Protein AF-0000000080875993 (afdb_homodimer)

Radius of gyration: 52.62 Å; Cα contacts (8 Å, |Δi|>4): 2314; chains: 2; bounding box: 72×154×98 Å

Sequence (1236 aa):
MAEENTTSEDGSPLIGDSNRQKNHGRLFWMEMSWRFALGLLFNIFIVLILYTFSQKGNLSHWEKRWFNVLTISFSSLVSLMLGSLLGLLGSMLRWQLLARKLHNPMDVDLILGIANPTGAFKLIYHHTKDWKWSATTVVVVIYLFINIVGRLSVATFGLTYDLNELPGLKYPVKLTDWSTPVWFNVSADGYDLLSQTARRMSDYAAVGMSSVLTEFDSTNPAITLTNSSGQGLDRKVEGDKVIYSYSLKEYQGLDVHPARDKVLHSSSSCVGRTMLGSNIFEDGKLVGNVDKVDESSPDFLKVLMGLFTFYDEAEIDYIWINKLNYSQLSSPAACATTCKYSQTNYSYPRLTKSPQDLYSEVWQSYKDKHDRNATFFECRTCLTDTNNNPGIGDDILFRQPSENSSLVAGHLLRFGTFERVFGGYDSKGTQLAIRLYSSMNKNSHFLNNMRNELHTGATGDAPHVEVPVEAELYAAHLAARLPLLAIIGADSQLPKVTREKGASEQPFISVALEVKWTRTIAVLVSILIGQLLAVAVVKFMCRNVFLRDHDSFLSLARILKTSMEKVEGLSAGNGKDLATFLDGEGVRMRYGTRAREDYLEVDLWDDVQNWFPDSLYAMAEENTTSEDGSPLIGDSNRQKNHGRLFWMEMSWRFALGLLFNIFIVLILYTFSQKGNLSHWEKRWFNVLTISFSSLVSLMLGSLLGLLGSMLRWQLLARKLHNPMDVDLILGIANPTGAFKLIYHHTKDWKWSATTVVVVIYLFINIVGRLSVATFGLTYDLNELPGLKYPVKLTDWSTPVWFNVSADGYDLLSQTARRMSDYAAVGMSSVLTEFDSTNPAITLTNSSGQGLDRKVEGDKVIYSYSLKEYQGLDVHPARDKVLHSSSSCVGRTMLGSNIFEDGKLVGNVDKVDESSPDFLKVLMGLFTFYDEAEIDYIWINKLNYSQLSSPAACATTCKYSQTNYSYPRLTKSPQDLYSEVWQSYKDKHDRNATFFECRTCLTDTNNNPGIGDDILFRQPSENSSLVAGHLLRFGTFERVFGGYDSKGTQLAIRLYSSMNKNSHFLNNMRNELHTGATGDAPHVEVPVEAELYAAHLAARLPLLAIIGADSQLPKVTREKGASEQPFISVALEVKWTRTIAVLVSILIGQLLAVAVVKFMCRNVFLRDHDSFLSLARILKTSMEKVEGLSAGNGKDLATFLDGEGVRMRYGTRAREDYLEVDLWDDVQNWFPDSLYA

Solvent-accessible surface area (backbone atoms only — not comparable to full-atom values): 64799 Å² total; per-residue (Å²): 134,78,78,71,79,72,75,71,84,68,94,65,55,48,62,47,72,56,62,43,68,60,52,42,50,50,52,53,48,52,55,49,49,53,38,51,50,50,31,51,51,37,50,49,48,49,52,47,51,54,50,56,51,36,68,58,38,58,52,51,74,65,54,49,18,49,49,38,24,51,53,36,35,42,44,37,50,32,24,50,31,44,42,51,47,49,25,51,51,30,50,52,48,33,52,45,61,36,30,70,48,80,32,50,45,56,55,50,32,33,44,70,29,34,32,40,67,68,32,34,47,48,42,46,48,55,30,54,76,70,69,53,84,47,75,66,47,52,53,46,50,52,48,50,50,49,47,52,52,56,31,44,50,59,18,57,59,25,60,28,41,42,82,36,62,46,80,53,58,44,40,53,52,24,31,45,45,47,60,41,82,90,38,79,69,62,86,54,80,56,69,69,43,41,45,51,47,26,28,52,43,49,46,22,20,52,36,17,53,68,72,36,84,77,88,76,58,41,89,50,52,83,64,56,43,73,40,82,85,39,81,41,53,29,36,44,62,58,91,66,30,27,36,30,37,37,42,45,63,30,32,37,72,92,44,77,42,53,33,87,84,29,29,45,32,23,32,8,32,36,50,44,27,26,28,54,46,51,38,30,17,45,81,60,36,79,74,48,43,49,86,70,68,57,92,84,49,59,67,71,48,53,51,50,38,40,44,49,69,72,42,69,84,64,58,77,41,33,33,28,34,29,78,37,45,82,94,50,54,71,45,71,23,38,54,43,64,36,34,38,39,38,50,50,67,72,74,68,70,79,70,81,64,65,78,73,69,47,47,57,55,49,43,46,49,39,60,71,62,58,52,52,36,28,40,38,33,46,30,46,32,34,33,19,20,70,86,65,43,77,18,51,55,64,70,54,52,42,76,32,59,57,87,39,31,32,36,42,37,34,48,46,67,46,30,83,15,60,59,41,75,43,75,60,71,43,97,83,58,35,26,39,24,37,22,80,41,70,63,79,53,48,52,90,58,78,64,57,74,72,62,64,71,63,66,70,76,88,88,84,85,82,82,77,41,54,59,56,70,41,54,22,43,42,55,9,43,44,58,16,44,46,41,54,20,22,48,51,19,40,59,70,67,42,57,70,38,57,69,53,82,82,57,65,88,59,60,46,74,31,38,19,42,46,67,45,62,71,54,45,51,49,50,53,51,50,53,52,50,50,51,51,47,54,52,48,52,52,50,59,69,37,68,71,47,80,69,70,58,77,72,25,56,55,36,51,25,52,28,38,41,73,58,43,70,70,52,64,47,42,41,70,40,41,36,66,55,51,21,51,52,42,42,72,72,66,48,41,32,19,38,23,30,34,83,48,100,88,36,32,31,45,38,42,33,67,84,40,38,77,55,63,73,101,52,46,35,22,135,78,80,73,78,73,76,72,85,69,93,65,56,48,62,46,71,58,63,44,69,60,52,41,50,49,52,51,48,52,56,50,49,53,38,49,50,51,30,50,50,37,50,50,48,51,51,48,51,54,50,56,52,36,68,58,38,60,53,51,74,66,54,49,18,48,51,38,24,51,52,38,33,41,44,37,51,31,25,50,32,45,42,51,47,49,22,50,51,31,50,53,49,32,53,44,61,37,31,72,49,80,31,50,44,55,54,50,33,33,46,70,29,34,32,40,67,68,31,34,49,49,40,47,49,56,29,55,75,70,69,54,83,45,74,67,47,52,55,47,50,51,49,50,51,50,46,52,52,57,32,45,52,59,18,58,57,26,61,28,40,43,82,38,60,48,80,51,58,46,42,53,51,23,31,44,46,46,60,40,82,89,39,78,69,64,87,54,78,55,70,67,43,41,44,51,47,26,27,51,42,49,46,21,20,52,35,17,54,68,71,37,85,74,88,75,60,41,89,50,51,81,64,55,43,70,39,82,86,39,80,42,54,30,36,44,61,56,91,66,30,28,35,30,36,39,41,44,63,32,34,36,73,91,44,78,42,51,32,85,82,28,29,42,32,22,32,9,33,35,50,43,27,26,27,54,48,52,38,30,15,45,82,60,35,79,74,48,41,51,85,69,67,57,94,83,47,60,66,70,49,52,52,52,36,40,46,47,70,72,42,68,82,66,58,78,41,32,35,30,33,30,77,37,47,83,93,49,54,71,44,70,24,39,54,43,64,36,33,38,39,37,50,58,69,70,76,67,70,80,70,83,65,66,80,74,72,49,47,58,56,48,44,47,49,40,59,72,63,58,52,53,36,27,41,37,34,46,31,45,31,36,31,20,21,69,85,65,43,77,18,52,53,63,69,54,51,43,75,32,61,59,85,38,30,32,38,43,37,33,47,45,67,46,31,84,15,61,60,42,77,44,74,59,71,42,98,83,57,36,26,39,23,37,22,80,40,71,61,79,52,49,54,88,56,80,64,56,73,66,73,61,74,66,69,72,65,65,84,66,90,76,82,83,38,55,58,57,67,42,55,22,42,43,54,8,44,44,56,15,44,47,40,52,21,23,49,50,19,39,58,71,67,44,57,70,38,54,68,52,83,83,55,63,89,60,61,45,75,33,37,18,43,44,68,44,62,70,56,45,51,49,51,53,51,50,54,52,49,50,51,52,50,52,52,49,52,51,50,61,68,38,67,69,49,80,68,69,59,78,71,24,56,56,36,51,25,51,27,39,42,74,56,42,69,69,54,63,50,44,42,68,38,42,37,66,54,52,22,51,50,41,42,73,72,66,50,39,31,19,36,23,29,34,82,49,100,88,35,32,31,45,36,42,32,67,87,40,37,77,57,64,72,100,50,47,32,23

Foldseek 3Di:
DPPPPPPPPDPDDPQPDLCVLVVLVVVLVVVLVVLLVVLLVLLVVLVVLLVVQQVVQFADPVNVVVSVVSNVVSLQVSLVSLLQNLLSLLLLVLQLLQFPDWDFLLLNVLSNQLSDLVSLVVSLVVCVVVVNDDPSNVVSVVSSVCSVCLSCLSCVQVVFKDFDFDPPLWFFKWFFACADPLHDQDPQQDDVSLLVNLVSLQVLLVLLPVPEDQDADLVCQCDWDDDPVLLYWTWDDDPQKIKIKHFFWIDIPPDIHGDLQQMKMKMKGKFKWKAFFQFIDGQRHTQDGLVPDDPPHDPLSLQVVVCCVVPVCVDFWKKKKAKDDSVCLLPQDQKGKIKIKDFPDDPDPPPPDDPPPCCPPVVVVCVVVVTRTMMMMIMMMGMATSVRHRFSDCPNNPPRHPSCRSSLSSSLQPSLQADDWAWDSDPVTIIMGMDTHGQVLPDDDLCHPLDQCQVPPDDDDDRPRYGDSSSRSSVRSSSRCRSVSSVSSSRVPGDIDGPDPPPDSRGDRRTRMDGNVVVSVVSSVVSSVSSVVSVVVSCVSSVFGRNDDSPDPVRVCVQCVVVCVPDDDCPVPDSVVSSVVSVVVVWIWGWAWDDDPAEIETHTGDPHHSGDDSTGHD/DPPPPPPPPPPDDPQPDLCVLVVLVVVLVVVLVVLLVVLLVLLVVLVVLLVVQQVVQFADPVRVVVSVVSNVVSLQVSLVSLLQNLLSLLLLVLQLLQFPDWDFLLLNVLSNQLSDLVSLVVNLVVCVVVVNDDPSNVVSVVSSVLSVCLSCLSVVQVVFKDQDQDPPLWFFKWFFACADPLHPQDPQQDDVSLLVNLVSLQVLLVLLPVPEDQDDDLVCLCDWDDPPVLLYWTWDDDPQKIKIKHFFWIDIPPDIHGDLQQMKMKMKGKFKWKAFFQFIFGQRHTQDGLVPDDPPHDPLSLQVVVCCVVPVCVDFWKKKKAKDDSVCLLPQDQKGKIKIKGFPDDPPPPPPDDPPPCCPVVVVCCVVVVGRTMMMMIMMMGMATSVRHRFSDCPNNPPRHPSCRSSLSSSLQPSLQADDWAWDSDPVTIIMGMDTHGQVQPDDDLCHPLDQCLVPPPPDDDRPRYRDSSSRSSVRSSSRCRSVSSVSSSRVPGDIDGPDPPPDSRGDRRGRMDGNVVVSVVSSVVSSVSSVVSVVVSCVSSVFGRNDDSPDPVRVCVQCVVVCVPDDDCPVPDSVVSSVVSVVVVWIWGWAWDDDPAAIETHTGDPHHSGDDSTTHD

Nearest PDB structures (foldseek):
  8xmj-assembly1_B  TM=2.288E-01  e=1.231E+00  Homo sapiens
  8ju5-assembly1_B  TM=2.305E-01  e=8.900E+00  Homo sapiens
  8xmj-assembly1_B  TM=2.573E-01  e=1.190E+00  Homo sapiens
  8xmj-assembly1_A  TM=3.185E-01  e=3.115E+00  Homo sapiens

Secondary structure (DSSP, 8-state):
---------SS--B---TTHHHHHHHHHHHHHHHHHHHHHHHHHHHHHHHHHHHHT-SPPHHHHHHHHHHHHHHHHHHHHHHHHHHHHHHHHHHHHHHHHS-B-HHHHHHHHTTTSHHHHHHHHHHHHHTT---HHHHHHHHHHHHHHHHHHGGGGGGGSEEEEEEEEEEPPEEEE-TTSTTS--S---SHHHHHHHHHHHHHHHHHHHHHS-----TTSTT--B--TTSSS-EEEEETTEEEEEEEEEEEETTEEEEEEEEEEEEEEEEEEEEEETTEEEETTEEEEEGGG--TTS-HHHHHHHHHHHH-TT--SEEEEEEEE-GGGTTS--SEEEEEEEEE---------S-HHHHHHHHHHHHHHH---EEEEEEEEEEEE-TT--BSS-SSSSTT--GGGHHHHHHHHHHGGG-SEEE--SSTT--EEEEEEEETT--S--TTTT--------SSSS-------HHHHHHHHHHHHHHHHHHHHHHHHHSPEEESSTT--SS-EEEEEEEE-HHHHHHHHHHHHHHHHHHHHHHHHHTTTS-PPPTT-HHHHHHHTHHHHHT--B-TT--HHHHHHHHHHTT--BEEEEEE-SS-EEEEEETT-BS---S--B-/---------SS--B---TTHHHHHHHHHHHHHHHHHHHHHHHHHHHHHHHHHHHHT-BPPHHHHHHHHHHHHHHHHHHHHHHHHHHHHHHHHHHHHHHHHS-B-HHHHHHHHTTTSHHHHHHHHHHHHHTT---HHHHHHHHHHHHHHHHHHGGGGGGGSEEEEEEEEEEPPEEEE-TTSTTS--S---SHHHHHHHHHHHHHHHHHHHHHS-----TTSTT--B--TTSSSEEEEEETTEEEEEEEEEEEETTEEEEEEEEEEEEEEEEEEEEEETTEEEETTEEEEEGGG--TTS-HHHHHHHHHHHH-TT--SSEEEEEEE-GGGTTS--SEEEEEEEEE---------S-TTHHHHHHHHHHHHH---EEEEEEEEEEEE-TT--BSS-SSSSTT--GGGHHHHHHHHHHGGG-SEEE--SSTT--EEEEEEE-TT--S--TTTT----------SSS------HHHHHHHHHHHHHHHHHHHHHHHHHSPEEESSTT--SS-EEEEEEEE-HHHHHHHHHHHHHHHHHHHHHHHHHTTTSPPPPSS-HHHHHHHTHHHHHT--B-TT--HHHHHHHHHHTT--BEEEEEE-SS-EEEEEETT-BS---S--B-

Structure (mmCIF, N/CA/C/O backbone):
data_AF-0000000080875993-model_v1
#
loop_
_entity.id
_entity.type
_entity.pdbx_description
1 polymer 'Uncharacterized protein'
#
loop_
_atom_site.group_PDB
_atom_site.id
_atom_site.type_symbol
_atom_site.label_atom_id
_atom_site.label_alt_id
_atom_site.label_comp_id
_atom_site.label_asym_id
_atom_site.label_entity_id
_atom_site.label_seq_id
_atom_site.pdbx_PDB_ins_code
_atom_site.Cartn_x
_atom_site.Cartn_y
_atom_site.Cartn_z
_atom_site.occupancy
_atom_site.B_iso_or_equiv
_atom_site.auth_seq_id
_atom_site.auth_comp_id
_atom_site.auth_asym_id
_atom_site.auth_atom_id
_atom_site.pdbx_PDB_model_num
ATOM 1 N N . MET A 1 1 ? -30.297 -69.125 -23.453 1 24.41 1 MET A N 1
ATOM 2 C CA . MET A 1 1 ? -30.047 -69.75 -24.734 1 24.41 1 MET A CA 1
ATOM 3 C C . MET A 1 1 ? -28.562 -69.75 -25.078 1 24.41 1 MET A C 1
ATOM 5 O O . MET A 1 1 ? -27.969 -68.688 -25.281 1 24.41 1 MET A O 1
ATOM 9 N N . ALA A 1 2 ? -27.891 -70.688 -24.438 1 31.11 2 ALA A N 1
ATOM 10 C CA . ALA A 1 2 ? -26.484 -71.062 -24.406 1 31.11 2 ALA A CA 1
ATOM 11 C C . ALA A 1 2 ? -25.953 -71.375 -25.797 1 31.11 2 ALA A C 1
ATOM 13 O O . ALA A 1 2 ? -26.422 -72.312 -26.469 1 31.11 2 ALA A O 1
ATOM 14 N N . GLU A 1 3 ? -25.828 -70.25 -26.547 1 29.45 3 GLU A N 1
ATOM 15 C CA . GLU A 1 3 ? -25.328 -70.5 -27.906 1 29.45 3 GLU A CA 1
ATOM 16 C C . GLU A 1 3 ? -24.172 -71.438 -27.938 1 29.45 3 GLU A C 1
ATOM 18 O O . GLU A 1 3 ? -23.156 -71.25 -27.266 1 29.45 3 GLU A O 1
ATOM 23 N N . GLU A 1 4 ? -24.516 -72.688 -28.109 1 29.61 4 GLU A N 1
ATOM 24 C CA . GLU A 1 4 ? -23.75 -73.938 -28.234 1 29.61 4 GLU A CA 1
ATOM 25 C C . GLU A 1 4 ? -22.641 -73.812 -29.266 1 29.61 4 GLU A C 1
ATOM 27 O O . GLU A 1 4 ? -22.922 -73.688 -30.469 1 29.61 4 GLU A O 1
ATOM 32 N N . ASN A 1 5 ? -21.625 -73.062 -28.953 1 32.88 5 ASN A N 1
ATOM 33 C CA . ASN A 1 5 ? -20.422 -73.062 -29.781 1 32.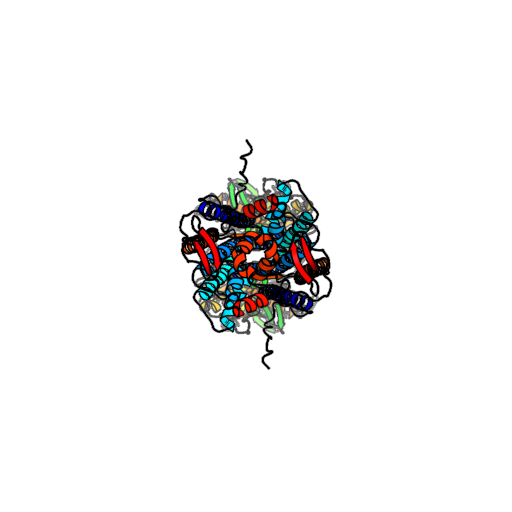88 5 ASN A CA 1
ATOM 34 C C . ASN A 1 5 ? -20 -74.438 -30.188 1 32.88 5 ASN A C 1
ATOM 36 O O . ASN A 1 5 ? -19.703 -75.312 -29.344 1 32.88 5 ASN A O 1
ATOM 40 N N . THR A 1 6 ? -20.688 -74.938 -31.234 1 34.28 6 THR A N 1
ATOM 41 C CA . THR A 1 6 ? -20.516 -76.188 -31.875 1 34.28 6 THR A CA 1
ATOM 42 C C . THR A 1 6 ? -19.047 -76.5 -32.125 1 34.28 6 THR A C 1
ATOM 44 O O . THR A 1 6 ? -18.375 -75.75 -32.844 1 34.28 6 THR A O 1
ATOM 47 N N . THR A 1 7 ? -18.406 -77.125 -31.266 1 37.09 7 THR A N 1
ATOM 48 C CA . THR A 1 7 ? -17.141 -77.812 -31.359 1 37.09 7 THR A CA 1
ATOM 49 C C . THR A 1 7 ? -17.125 -78.75 -32.594 1 37.09 7 THR A C 1
ATOM 51 O O . THR A 1 7 ? -17.891 -79.688 -32.656 1 37.09 7 THR A O 1
ATOM 54 N N . SER A 1 8 ? -17.141 -78.125 -33.844 1 35.97 8 SER A N 1
ATOM 55 C CA . SER A 1 8 ? -17.078 -79.125 -34.875 1 35.97 8 SER A CA 1
ATOM 56 C C . SER A 1 8 ? -15.898 -80.062 -34.656 1 35.97 8 SER A C 1
ATOM 58 O O . SER A 1 8 ? -14.82 -79.688 -34.25 1 35.97 8 SER A O 1
ATOM 60 N N . GLU A 1 9 ? -16.109 -81.312 -34.469 1 36.5 9 GLU A N 1
ATOM 61 C CA . GLU A 1 9 ? -15.219 -82.438 -34.438 1 36.5 9 GLU A CA 1
ATOM 62 C C . GLU A 1 9 ? -14.188 -82.375 -35.562 1 36.5 9 GLU A C 1
ATOM 64 O O . GLU A 1 9 ? -13.133 -83 -35.5 1 36.5 9 GLU A O 1
ATOM 69 N N . ASP A 1 10 ? -14.703 -82.062 -36.938 1 36.12 10 ASP A N 1
ATOM 70 C CA . ASP A 1 10 ? -13.844 -82.375 -38.062 1 36.12 10 ASP A CA 1
ATOM 71 C C . ASP A 1 10 ? -12.836 -81.25 -38.281 1 36.12 10 ASP A C 1
ATOM 73 O O . ASP A 1 10 ? -13.156 -80.062 -38.094 1 36.12 10 ASP A O 1
ATOM 77 N N . GLY A 1 11 ? -11.414 -81.375 -38.469 1 41.81 11 GLY A N 1
ATOM 78 C CA . GLY A 1 11 ? -10.141 -80.75 -38.719 1 41.81 11 GLY A CA 1
ATOM 79 C C . GLY A 1 11 ? -10.281 -79.312 -39.219 1 41.81 11 GLY A C 1
ATOM 80 O O . GLY A 1 11 ? -9.352 -78.75 -39.781 1 41.81 11 GLY A O 1
ATOM 81 N N . SER A 1 12 ? -11.422 -78.812 -39.438 1 46.12 12 SER A N 1
ATOM 82 C CA . SER A 1 12 ? -11.547 -77.5 -40.156 1 46.12 12 SER A CA 1
ATOM 83 C C . SER A 1 12 ? -11.156 -76.375 -39.25 1 46.12 12 SER A C 1
ATOM 85 O O . SER A 1 12 ? -11.516 -76.312 -38.062 1 46.12 12 SER A O 1
ATOM 87 N N . PRO A 1 13 ? -10.164 -75.562 -39.781 1 54.59 13 PRO A N 1
ATOM 88 C CA . PRO A 1 13 ? -9.703 -74.375 -39.031 1 54.59 13 PRO A CA 1
ATOM 89 C C . PRO A 1 13 ? -10.852 -73.438 -38.594 1 54.59 13 PRO A C 1
ATOM 91 O O . PRO A 1 13 ? -11.883 -73.375 -39.281 1 54.59 13 PRO A O 1
ATOM 94 N N . LEU A 1 14 ? -10.992 -73.188 -37.344 1 55.44 14 LEU A N 1
ATOM 95 C CA . LEU A 1 14 ? -12.023 -72.375 -36.719 1 55.44 14 LEU A CA 1
ATOM 96 C C . LEU A 1 14 ? -12.188 -71.062 -37.438 1 55.44 14 LEU A C 1
ATOM 98 O O . LEU A 1 14 ? -11.211 -70.312 -37.625 1 55.44 14 LEU A O 1
ATOM 102 N N . ILE A 1 15 ? -13.148 -71 -38.5 1 55.72 15 ILE A N 1
ATOM 103 C CA . ILE A 1 15 ? -13.5 -69.812 -39.281 1 55.72 15 ILE A CA 1
ATOM 104 C C . ILE A 1 15 ? -14.281 -68.875 -38.375 1 55.72 15 ILE A C 1
ATOM 106 O O . ILE A 1 15 ? -15.242 -69.25 -37.719 1 55.72 15 ILE A O 1
ATOM 110 N N . GLY A 1 16 ? -13.727 -67.938 -37.812 1 53.22 16 GLY A N 1
ATOM 111 C CA . GLY A 1 16 ? -14.445 -66.938 -37.031 1 53.22 16 GLY A CA 1
ATOM 112 C C . GLY A 1 16 ? -15.461 -66.188 -37.844 1 53.22 16 GLY A C 1
ATOM 113 O O . GLY A 1 16 ? -15.414 -66.188 -39.062 1 53.22 16 GLY A O 1
ATOM 114 N N . ASP A 1 17 ? -16.562 -65.75 -37.344 1 51 17 ASP A N 1
ATOM 115 C CA . ASP A 1 17 ? -17.688 -65.062 -37.938 1 51 17 ASP A CA 1
ATOM 116 C C . ASP A 1 17 ? -17.203 -63.844 -38.75 1 51 17 ASP A C 1
ATOM 118 O O . ASP A 1 17 ? -16.141 -63.281 -38.469 1 51 17 ASP A O 1
ATOM 122 N N . SER A 1 18 ? -17.578 -63.656 -40.062 1 51.28 18 SER A N 1
ATOM 123 C CA . SER A 1 18 ? -17.422 -62.625 -41.094 1 51.28 18 SER A CA 1
ATOM 124 C C . SER A 1 18 ? -17.344 -61.25 -40.469 1 51.28 18 SER A C 1
ATOM 126 O O . SER A 1 18 ? -16.672 -60.375 -41 1 51.28 18 SER A O 1
ATOM 128 N N . ASN A 1 19 ? -17.969 -60.938 -39.438 1 58.03 19 ASN A N 1
ATOM 129 C CA . ASN A 1 19 ? -18.172 -59.562 -39 1 58.03 19 ASN A CA 1
ATOM 130 C C . ASN A 1 19 ? -17.062 -59.094 -38.062 1 58.03 19 ASN A C 1
ATOM 132 O O . ASN A 1 19 ? -17.266 -58.219 -37.25 1 58.03 19 ASN A O 1
ATOM 136 N N . ARG A 1 20 ? -15.945 -59.562 -38.25 1 60.72 20 ARG A N 1
ATOM 137 C CA . ARG A 1 20 ? -14.867 -59.344 -37.281 1 60.72 20 ARG A CA 1
ATOM 138 C C . ARG A 1 20 ? -14.227 -57.969 -37.5 1 60.72 20 ARG A C 1
ATOM 140 O O . ARG A 1 20 ? -13.828 -57.312 -36.5 1 60.72 20 ARG A O 1
ATOM 147 N N . GLN A 1 21 ? -14.203 -57.625 -38.781 1 62.56 21 GLN A N 1
ATOM 148 C CA . GLN A 1 21 ? -13.656 -56.281 -38.969 1 62.56 21 GLN A CA 1
ATOM 149 C C . GLN A 1 21 ? -14.492 -55.219 -38.219 1 62.56 21 GLN A C 1
ATOM 151 O O . GLN A 1 21 ? -13.945 -54.312 -37.625 1 62.56 21 GLN A O 1
ATOM 156 N N . LYS A 1 22 ? -15.758 -55.562 -38.219 1 63.72 22 LYS A N 1
ATOM 157 C CA . LYS A 1 22 ? -16.656 -54.625 -37.562 1 63.72 22 LYS A CA 1
ATOM 158 C C . LYS A 1 22 ? -16.5 -54.719 -36.031 1 63.72 22 LYS A C 1
ATOM 160 O O . LYS A 1 22 ? -16.547 -53.688 -35.344 1 63.72 22 LYS A O 1
ATOM 165 N N . ASN A 1 23 ? -16.203 -55.906 -35.531 1 62.12 23 ASN A N 1
ATOM 166 C CA . ASN A 1 23 ? -16.078 -56.062 -34.094 1 62.12 23 ASN A CA 1
ATOM 167 C C . ASN A 1 23 ? -14.766 -55.5 -33.562 1 62.12 23 ASN A C 1
ATOM 169 O O . ASN A 1 23 ? -14.742 -54.875 -32.5 1 62.12 23 ASN A O 1
ATOM 173 N N . HIS A 1 24 ? -13.75 -55.594 -34.406 1 68.06 24 HIS A N 1
ATOM 174 C CA . HIS A 1 24 ? -12.477 -55 -34.031 1 68.06 24 HIS A CA 1
ATOM 175 C C . HIS A 1 24 ? -12.531 -53.469 -34.062 1 68.06 24 HIS A C 1
ATOM 177 O O . HIS A 1 24 ? -11.969 -52.781 -33.219 1 68.06 24 HIS A O 1
ATOM 183 N N . GLY A 1 25 ? -13.328 -53.062 -35.031 1 68.38 25 GLY A N 1
ATOM 184 C CA . GLY A 1 25 ? -13.531 -51.625 -35.094 1 68.38 25 GLY A CA 1
ATOM 185 C C . GLY A 1 25 ? -14.281 -51.094 -33.906 1 68.38 25 GLY A C 1
ATOM 186 O O . GLY A 1 25 ? -13.93 -50.031 -33.375 1 68.38 25 GLY A O 1
ATOM 187 N N . ARG A 1 26 ? -15.195 -51.875 -33.375 1 73 26 ARG A N 1
ATOM 188 C CA . ARG A 1 26 ? -15.992 -51.469 -32.219 1 73 26 ARG A CA 1
ATOM 189 C C . ARG A 1 26 ? -15.141 -51.406 -30.953 1 73 26 ARG A C 1
ATOM 191 O O . ARG A 1 26 ? -15.312 -50.531 -30.125 1 73 26 ARG A O 1
ATOM 198 N N . LEU A 1 27 ? -14.172 -52.312 -30.875 1 73.38 27 LEU A N 1
ATOM 199 C CA . LEU A 1 27 ? -13.297 -52.344 -29.703 1 73.38 27 LEU A CA 1
ATOM 200 C C . LEU A 1 27 ? -12.398 -51.094 -29.656 1 73.38 27 LEU A C 1
ATOM 202 O O . LEU A 1 27 ? -12.227 -50.5 -28.594 1 73.38 27 LEU A O 1
ATOM 206 N N . PHE A 1 28 ? -11.953 -50.75 -30.797 1 78.69 28 PHE A N 1
ATOM 207 C CA . PHE A 1 28 ? -11.086 -49.594 -30.844 1 78.69 28 PHE A CA 1
ATOM 208 C C . PHE A 1 28 ? -11.867 -48.312 -30.562 1 78.69 28 PHE A C 1
ATOM 210 O O . PHE A 1 28 ? -11.375 -47.406 -29.875 1 78.69 28 PHE A O 1
ATOM 217 N N . TRP A 1 29 ? -13.133 -48.312 -30.984 1 81.44 29 TRP A N 1
ATOM 218 C CA . TRP A 1 29 ? -13.953 -47.156 -30.75 1 81.44 29 TRP A CA 1
ATOM 219 C C . TRP A 1 29 ? -14.305 -47 -29.266 1 81.44 29 TRP A C 1
ATOM 221 O O . TRP A 1 29 ? -14.32 -45.875 -28.734 1 81.44 29 TRP A O 1
ATOM 231 N N . MET A 1 30 ? -14.461 -48.062 -28.609 1 83.19 30 MET A N 1
ATOM 232 C CA . MET A 1 30 ? -14.773 -48 -27.188 1 83.19 30 MET A CA 1
ATOM 233 C C . MET A 1 30 ? -13.555 -47.562 -26.375 1 83.19 30 MET A C 1
ATOM 235 O O . MET A 1 30 ? -13.68 -46.781 -25.438 1 83.19 30 MET A O 1
ATOM 239 N N . GLU A 1 31 ? -12.43 -48 -26.859 1 85.62 31 GLU A N 1
ATOM 240 C CA . GLU A 1 31 ? -11.211 -47.656 -26.156 1 85.62 31 GLU A CA 1
ATOM 241 C C . GLU A 1 31 ? -10.859 -46.188 -26.375 1 85.62 31 GLU A C 1
ATOM 243 O O . GLU A 1 31 ? -10.391 -45.5 -25.469 1 85.62 31 GLU A O 1
ATOM 248 N N . MET A 1 32 ? -11.148 -45.75 -27.484 1 87.06 32 MET A N 1
ATOM 249 C CA . MET A 1 32 ? -10.883 -44.344 -27.797 1 87.06 32 MET A CA 1
ATOM 250 C C . MET A 1 32 ? -11.875 -43.438 -27.078 1 87.06 32 MET A C 1
ATOM 252 O O . MET A 1 32 ? -11.484 -42.375 -26.547 1 87.06 32 MET A O 1
ATOM 256 N N . SER A 1 33 ? -13.102 -43.906 -27.016 1 87.12 33 SER A N 1
ATOM 257 C CA . SER A 1 33 ? -14.156 -43.062 -26.438 1 87.12 33 SER A CA 1
ATOM 258 C C . SER A 1 33 ? -13.945 -42.875 -24.938 1 87.12 33 SER A C 1
ATOM 260 O O . SER A 1 33 ? -14.125 -41.75 -24.422 1 87.12 33 SER A O 1
ATOM 262 N N . TRP A 1 34 ? -13.523 -43.906 -24.281 1 87.44 34 TRP A N 1
ATOM 263 C CA . TRP A 1 34 ? -13.367 -43.75 -22.828 1 87.44 34 TRP A CA 1
ATOM 264 C C . TRP A 1 34 ? -12.141 -42.906 -22.516 1 87.44 34 TRP A C 1
ATOM 266 O O . TRP A 1 34 ? -12.133 -42.156 -21.547 1 87.44 34 TRP A O 1
ATOM 276 N N . ARG A 1 35 ? -11.086 -43 -23.266 1 87.44 35 ARG A N 1
ATOM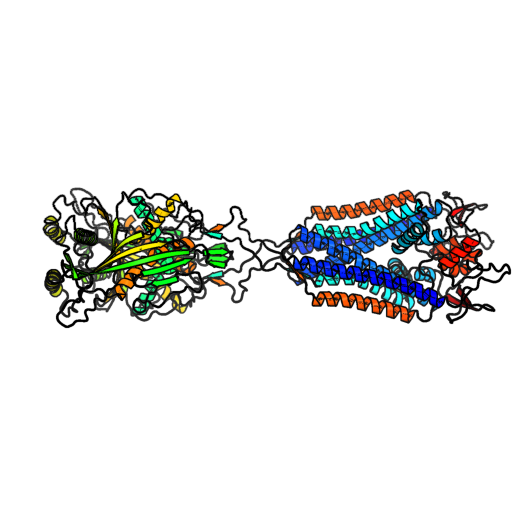 277 C CA . ARG A 1 35 ? -9.898 -42.188 -23.062 1 87.44 35 ARG A CA 1
ATOM 278 C C . ARG A 1 35 ? -10.195 -40.719 -23.359 1 87.44 35 ARG A C 1
ATOM 280 O O . ARG A 1 35 ? -9.734 -39.844 -22.656 1 87.44 35 ARG A O 1
ATOM 287 N N . PHE A 1 36 ? -11.008 -40.531 -24.391 1 86.5 36 PHE A N 1
ATOM 288 C CA . PHE A 1 36 ? -11.414 -39.188 -24.75 1 86.5 36 PHE A CA 1
ATOM 289 C C . PHE A 1 36 ? -12.312 -38.594 -23.672 1 86.5 36 PHE A C 1
ATOM 291 O O . PHE A 1 36 ? -12.148 -37.438 -23.281 1 86.5 36 PHE A O 1
ATOM 298 N N . ALA A 1 37 ? -13.195 -39.375 -23.125 1 87.25 37 ALA A N 1
ATOM 299 C CA . ALA A 1 37 ? -14.109 -38.906 -22.078 1 87.25 37 ALA A CA 1
ATOM 300 C C . ALA A 1 37 ? -13.359 -38.562 -20.797 1 87.25 37 ALA A C 1
ATOM 302 O O . ALA A 1 37 ? -13.641 -37.531 -20.172 1 87.25 37 ALA A O 1
ATOM 303 N N . LEU A 1 38 ? -12.359 -39.312 -20.5 1 88.19 38 LEU A N 1
ATOM 304 C CA . LEU A 1 38 ? -11.586 -39.031 -19.297 1 88.19 38 LEU A CA 1
ATOM 305 C C . LEU A 1 38 ? -10.719 -37.812 -19.484 1 88.19 38 LEU A C 1
ATOM 307 O O . LEU A 1 38 ? -10.547 -37 -18.547 1 88.19 38 LEU A O 1
ATOM 311 N N . GLY A 1 39 ? -10.188 -37.688 -20.656 1 86.38 39 GLY A N 1
ATOM 312 C CA . GLY A 1 39 ? -9.445 -36.5 -20.953 1 86.38 39 GLY A CA 1
ATOM 313 C C . GLY A 1 39 ? -10.289 -35.219 -20.828 1 86.38 39 GLY A C 1
ATOM 314 O O . GLY A 1 39 ? -9.852 -34.25 -20.25 1 86.38 39 GLY A O 1
ATOM 315 N N . LEU A 1 40 ? -11.453 -35.312 -21.328 1 88.31 40 LEU A N 1
ATOM 316 C CA . LEU A 1 40 ? -12.375 -34.188 -21.25 1 88.31 40 LEU A CA 1
ATOM 317 C C . LEU A 1 40 ? -12.766 -33.906 -19.797 1 88.31 40 LEU A C 1
ATOM 319 O O . LEU A 1 40 ? -12.828 -32.75 -19.391 1 88.31 40 LEU A O 1
ATOM 323 N N . LEU A 1 41 ? -12.992 -34.969 -19.109 1 90.69 41 LEU A N 1
ATOM 324 C CA . LEU A 1 41 ? -13.367 -34.812 -17.703 1 90.69 41 LEU A CA 1
ATOM 325 C C . LEU A 1 41 ? -12.266 -34.094 -16.922 1 90.69 41 LEU A C 1
ATOM 327 O O . LEU A 1 41 ? -12.547 -33.188 -16.141 1 90.69 41 LEU A O 1
ATOM 331 N N . PHE A 1 42 ? -11.055 -34.5 -17.125 1 91.56 42 PHE A N 1
ATOM 332 C CA . PHE A 1 42 ? -9.953 -33.875 -16.391 1 91.56 42 PHE A CA 1
ATOM 333 C C . PHE A 1 42 ? -9.742 -32.438 -16.828 1 91.56 42 PHE A C 1
ATOM 335 O O . PHE A 1 42 ? -9.367 -31.594 -16.016 1 91.56 42 PHE A O 1
ATOM 342 N N . ASN A 1 43 ? -10.016 -32.156 -18.047 1 89.88 43 ASN A N 1
ATOM 343 C CA . ASN A 1 43 ? -9.938 -30.781 -18.516 1 89.88 43 ASN A CA 1
ATOM 344 C C . ASN A 1 43 ? -11.008 -29.906 -17.859 1 89.88 43 ASN A C 1
ATOM 346 O O . ASN A 1 43 ? -10.734 -28.766 -17.5 1 89.88 43 ASN A O 1
ATOM 350 N N . ILE A 1 44 ? -12.117 -30.438 -17.734 1 89.06 44 ILE A N 1
ATOM 351 C CA . ILE A 1 44 ? -13.203 -29.703 -17.078 1 89.06 44 ILE A CA 1
ATOM 352 C C . ILE A 1 44 ? -12.844 -29.469 -15.617 1 89.06 44 ILE A C 1
ATOM 354 O O . ILE A 1 44 ? -13.125 -28.391 -15.07 1 89.06 44 ILE A O 1
ATOM 358 N N . PHE A 1 45 ? -12.164 -30.453 -15.055 1 92 45 PHE A N 1
ATOM 359 C CA . PHE A 1 45 ? -11.75 -30.281 -13.664 1 92 45 PHE A CA 1
ATOM 360 C C . PHE A 1 45 ? -10.75 -29.141 -13.531 1 92 45 PHE A C 1
ATOM 362 O O . PHE A 1 45 ? -10.781 -28.391 -12.555 1 92 45 PHE A O 1
ATOM 369 N N . ILE A 1 46 ? -9.898 -28.984 -14.461 1 90 46 ILE A N 1
ATOM 370 C CA . ILE A 1 46 ? -8.938 -27.891 -14.43 1 90 46 ILE A CA 1
ATOM 371 C C . ILE A 1 46 ? -9.68 -26.547 -14.5 1 90 46 ILE A C 1
ATOM 373 O O . ILE A 1 46 ? -9.375 -25.625 -13.742 1 90 46 ILE A O 1
ATOM 377 N N . VAL A 1 47 ? -10.664 -26.5 -15.367 1 89.94 47 VAL A N 1
ATOM 378 C CA . VAL A 1 47 ? -11.438 -25.266 -15.516 1 89.94 47 VAL A CA 1
ATOM 379 C C . VAL A 1 47 ? -12.203 -24.969 -14.227 1 89.94 47 VAL A C 1
ATOM 381 O O . VAL A 1 47 ? -12.281 -23.828 -13.797 1 89.94 47 VAL A O 1
ATOM 384 N N . LEU A 1 48 ? -12.672 -26.047 -13.625 1 91 48 LEU A N 1
ATOM 385 C CA . LEU A 1 48 ? -13.398 -25.875 -12.367 1 91 48 LEU A CA 1
ATOM 386 C C . LEU A 1 48 ? -12.461 -25.391 -11.273 1 91 48 LEU A C 1
ATOM 388 O O . LEU A 1 48 ? -12.859 -24.578 -10.43 1 91 48 LEU A O 1
ATOM 392 N N . ILE A 1 49 ? -11.289 -25.875 -11.266 1 90.75 49 ILE A N 1
ATOM 393 C CA . ILE A 1 49 ? -10.297 -25.438 -10.297 1 90.75 49 ILE A CA 1
ATOM 394 C C . ILE A 1 49 ? -9.992 -23.953 -10.5 1 90.75 49 ILE A C 1
ATOM 396 O O . ILE A 1 49 ? -9.961 -23.188 -9.539 1 90.75 49 ILE A O 1
ATOM 400 N N . LEU A 1 50 ? -9.789 -23.547 -11.711 1 89.31 50 LEU A N 1
ATOM 401 C CA . LEU A 1 50 ? -9.547 -22.141 -12.008 1 89.31 50 LEU A CA 1
ATOM 402 C C . LEU A 1 50 ? -10.742 -21.281 -11.609 1 89.31 50 LEU A C 1
ATOM 404 O O . LEU A 1 50 ? -10.57 -20.188 -11.047 1 89.31 50 LEU A O 1
ATOM 408 N N . TYR A 1 51 ? -11.961 -21.781 -11.805 1 89.12 51 TYR A N 1
ATOM 409 C CA . TYR A 1 51 ? -13.18 -21.047 -11.484 1 89.12 51 TYR A CA 1
ATOM 410 C C . TYR A 1 51 ? -13.336 -20.891 -9.977 1 89.12 51 TYR A C 1
ATOM 412 O O . TYR A 1 51 ? -13.625 -19.797 -9.492 1 89.12 51 TYR A O 1
ATOM 420 N N . THR A 1 52 ? -13.141 -21.953 -9.266 1 89.5 52 THR A N 1
ATOM 421 C CA . THR A 1 52 ? -13.32 -21.938 -7.82 1 89.5 52 THR A CA 1
ATOM 422 C C . THR A 1 52 ? -12.312 -21 -7.16 1 89.5 52 THR A C 1
ATOM 424 O O . THR A 1 52 ? -12.672 -20.234 -6.27 1 89.5 52 THR A O 1
ATOM 427 N N . PHE A 1 53 ? -11.094 -21 -7.586 1 86.94 53 PHE A N 1
ATOM 428 C CA . PHE A 1 53 ? -10.062 -20.188 -6.941 1 86.94 53 PHE A CA 1
ATOM 429 C C . PHE A 1 53 ? -10.148 -18.734 -7.402 1 86.94 53 PHE A C 1
ATOM 431 O O . PHE A 1 53 ? -9.711 -17.828 -6.691 1 86.94 53 PHE A O 1
ATOM 438 N N . SER A 1 54 ? -10.664 -18.516 -8.562 1 83.88 54 SER A N 1
ATOM 439 C CA . SER A 1 54 ? -10.867 -17.141 -9.031 1 83.88 54 SER A CA 1
ATOM 440 C C . SER A 1 54 ? -11.969 -16.453 -8.242 1 83.88 54 SER A C 1
ATOM 442 O O . SER A 1 54 ? -11.922 -15.234 -8.039 1 83.88 54 SER A O 1
ATOM 444 N N . GLN A 1 55 ? -12.891 -17.219 -7.789 1 80.5 55 GLN A N 1
ATOM 445 C CA . GLN A 1 55 ? -14.023 -16.656 -7.059 1 80.5 55 GLN A CA 1
ATOM 446 C C . GLN A 1 55 ? -13.648 -16.359 -5.605 1 80.5 55 GLN A C 1
ATOM 448 O O . GLN A 1 55 ? -14.281 -15.539 -4.949 1 80.5 55 GLN A O 1
ATOM 453 N N . LYS A 1 56 ? -12.703 -17.031 -5.094 1 77.62 56 LYS A N 1
ATOM 454 C CA . LYS A 1 56 ? -12.328 -16.844 -3.695 1 77.62 56 LYS A CA 1
ATOM 455 C C . LYS A 1 56 ? -11.703 -15.477 -3.465 1 77.62 56 LYS A C 1
ATOM 457 O O . LYS A 1 56 ? -11.672 -14.984 -2.336 1 77.62 56 LYS A O 1
ATOM 462 N N . GLY A 1 57 ? -11.492 -14.805 -4.406 1 67.94 57 GLY A N 1
ATOM 463 C CA . GLY A 1 57 ? -10.945 -13.469 -4.277 1 67.94 57 GLY A CA 1
ATOM 464 C C . GLY A 1 57 ? -9.523 -13.445 -3.748 1 67.94 57 GLY A C 1
ATOM 465 O O . GLY A 1 57 ? -8.586 -13.797 -4.461 1 67.94 57 GLY A O 1
ATOM 466 N N . ASN A 1 58 ? -9.375 -13.359 -2.236 1 67.75 58 ASN A N 1
ATOM 467 C CA . ASN A 1 58 ? -8.07 -13.32 -1.58 1 67.75 58 ASN A CA 1
ATOM 468 C C . ASN A 1 58 ? -7.605 -14.719 -1.182 1 67.75 58 ASN A C 1
ATOM 470 O O . ASN A 1 58 ? -8.289 -15.414 -0.43 1 67.75 58 ASN A O 1
ATOM 474 N N . LEU A 1 59 ? -6.434 -14.977 -1.835 1 72.56 59 LEU A N 1
ATOM 475 C CA . LEU A 1 59 ? -5.938 -16.328 -1.562 1 72.56 59 LEU A CA 1
ATOM 476 C C . LEU A 1 59 ? -4.91 -16.312 -0.436 1 72.56 59 LEU A C 1
ATOM 478 O O . LEU A 1 59 ? -3.986 -15.492 -0.447 1 72.56 59 LEU A O 1
ATOM 482 N N . SER A 1 60 ? -5.191 -17.109 0.616 1 74.31 60 SER A N 1
ATOM 483 C CA . SER A 1 60 ? -4.215 -17.328 1.682 1 74.31 60 SER A CA 1
ATOM 484 C C . SER A 1 60 ? -3.01 -18.109 1.181 1 74.31 60 SER A C 1
ATOM 486 O O . SER A 1 60 ? -3.012 -18.609 0.052 1 74.31 60 SER A O 1
ATOM 488 N N . HIS A 1 61 ? -1.909 -18.219 1.944 1 73.56 61 HIS A N 1
ATOM 489 C CA . HIS A 1 61 ? -0.704 -18.938 1.567 1 73.56 61 HIS A CA 1
ATOM 490 C C . HIS A 1 61 ? -1.011 -20.406 1.291 1 73.56 61 HIS A C 1
ATOM 492 O O . HIS A 1 61 ? -0.519 -20.984 0.313 1 73.56 61 HIS A O 1
ATOM 498 N N . TRP A 1 62 ? -1.829 -20.969 2.082 1 77.62 62 TRP A N 1
ATOM 499 C CA . TRP A 1 62 ? -2.162 -22.375 1.927 1 77.62 62 TRP A CA 1
ATOM 500 C C . TRP A 1 62 ? -3.051 -22.594 0.708 1 77.62 62 TRP A C 1
ATOM 502 O O . TRP A 1 62 ? -2.908 -23.594 -0.002 1 77.62 62 TRP A O 1
ATOM 512 N N . GLU A 1 63 ? -3.912 -21.641 0.493 1 81.75 63 GLU A N 1
ATOM 513 C CA . GLU A 1 63 ? -4.781 -21.781 -0.672 1 81.75 63 GLU A CA 1
ATOM 514 C C . GLU A 1 63 ? -3.992 -21.641 -1.97 1 81.75 63 GLU A C 1
ATOM 516 O O . GLU A 1 63 ? -4.285 -22.312 -2.959 1 81.75 63 GLU A O 1
ATOM 521 N N . LYS A 1 64 ? -2.979 -20.875 -1.967 1 82.62 64 LYS A N 1
ATOM 522 C CA . LYS A 1 64 ? -2.119 -20.734 -3.137 1 82.62 64 LYS A CA 1
ATOM 523 C C . LYS A 1 64 ? -1.348 -22.016 -3.422 1 82.62 64 LYS A C 1
ATOM 525 O O . LYS A 1 64 ? -1.236 -22.438 -4.578 1 82.62 64 LYS A O 1
ATOM 530 N N . ARG A 1 65 ? -0.874 -22.578 -2.328 1 83.12 65 ARG A N 1
ATOM 531 C CA . ARG A 1 65 ? -0.12 -23.812 -2.471 1 83.12 65 ARG A CA 1
ATOM 532 C C . ARG A 1 65 ? -1.013 -24.938 -2.979 1 83.12 65 ARG A C 1
ATOM 534 O O . ARG A 1 65 ? -0.6 -25.734 -3.83 1 83.12 65 ARG A O 1
ATOM 541 N N . TRP A 1 66 ? -2.225 -24.938 -2.473 1 86.31 66 TRP A N 1
ATOM 542 C CA . TRP A 1 66 ? -3.176 -25.953 -2.936 1 86.31 66 TRP A CA 1
ATOM 543 C C . TRP A 1 66 ? -3.543 -25.719 -4.398 1 86.31 66 TRP A C 1
ATOM 545 O O . TRP A 1 66 ? -3.734 -26.672 -5.156 1 86.31 66 TRP A O 1
ATOM 555 N N . PHE A 1 67 ? -3.605 -24.516 -4.746 1 87.69 67 PHE A N 1
ATOM 556 C CA . PHE A 1 67 ? -3.877 -24.188 -6.145 1 87.69 67 PHE A CA 1
ATOM 557 C C . PHE A 1 67 ? -2.781 -24.734 -7.047 1 87.69 67 PHE A C 1
ATOM 559 O O . PHE A 1 67 ? -3.068 -25.359 -8.078 1 87.69 67 PHE A O 1
ATOM 566 N N . ASN A 1 68 ? -1.527 -24.578 -6.617 1 85.94 68 ASN A N 1
ATOM 567 C CA . ASN A 1 68 ? -0.394 -25.062 -7.398 1 85.94 68 ASN A CA 1
ATOM 568 C C . ASN A 1 68 ? -0.393 -26.594 -7.504 1 85.94 68 ASN A C 1
ATOM 570 O O . ASN A 1 68 ? -0.207 -27.141 -8.594 1 85.94 68 ASN A O 1
ATOM 574 N N . VAL A 1 69 ? -0.677 -27.219 -6.402 1 87.88 69 VAL A N 1
ATOM 575 C CA . VAL A 1 69 ? -0.659 -28.672 -6.363 1 87.88 69 VAL A CA 1
ATOM 576 C C . VAL A 1 69 ? -1.764 -29.234 -7.258 1 87.88 69 VAL A C 1
ATOM 578 O O . VAL A 1 69 ? -1.528 -30.156 -8.047 1 87.88 69 VAL A O 1
ATOM 581 N N . LEU A 1 70 ? -2.93 -28.641 -7.18 1 89.69 70 LEU A N 1
ATOM 582 C CA . LEU A 1 70 ? -4.066 -29.141 -7.949 1 89.69 70 LEU A CA 1
ATOM 583 C C . LEU A 1 70 ? -3.865 -28.891 -9.438 1 89.69 70 LEU A C 1
ATOM 585 O O . LEU A 1 70 ? -4.176 -29.75 -10.266 1 89.69 70 LEU A O 1
ATOM 589 N N . THR A 1 71 ? -3.312 -27.781 -9.742 1 88.19 71 THR A N 1
ATOM 590 C CA . THR A 1 71 ? -3.088 -27.453 -11.148 1 88.19 71 THR A CA 1
ATOM 591 C C . THR A 1 71 ? -2.043 -28.391 -11.75 1 88.19 71 THR A C 1
ATOM 593 O O . THR A 1 71 ? -2.234 -28.906 -12.852 1 88.19 71 THR A O 1
ATOM 596 N N . ILE A 1 72 ? -0.991 -28.672 -11.062 1 87.44 72 ILE A N 1
ATOM 597 C CA . ILE A 1 72 ? 0.059 -29.562 -11.562 1 87.44 72 ILE A CA 1
ATOM 598 C C . ILE A 1 72 ? -0.457 -30.984 -11.633 1 87.44 72 ILE A C 1
ATOM 600 O O . ILE A 1 72 ? -0.232 -31.688 -12.625 1 87.44 72 ILE A O 1
ATOM 604 N N . SER A 1 73 ? -1.181 -31.375 -10.609 1 88.56 73 SER A N 1
ATOM 605 C CA . SER A 1 73 ? -1.702 -32.719 -10.555 1 88.56 73 SER A CA 1
ATOM 606 C C . SER A 1 73 ? -2.66 -33 -11.711 1 88.56 73 SER A C 1
ATOM 608 O O . SER A 1 73 ? -2.51 -34 -12.43 1 88.56 73 SER A O 1
ATOM 610 N N . PHE A 1 74 ? -3.6 -32.188 -11.953 1 90.06 74 PHE A N 1
ATOM 611 C CA . PHE A 1 74 ? -4.609 -32.438 -12.969 1 90.06 74 PHE A CA 1
ATOM 612 C C . PHE A 1 74 ? -4.043 -32.219 -14.367 1 90.06 74 PHE A C 1
ATOM 614 O O . PHE A 1 74 ? -4.461 -32.875 -15.328 1 90.06 74 PHE A O 1
ATOM 621 N N . SER A 1 75 ? -3.1 -31.312 -14.453 1 88.19 75 SER A N 1
ATOM 622 C CA . SER A 1 75 ? -2.41 -31.172 -15.734 1 88.19 75 SER A CA 1
ATOM 623 C C . SER A 1 75 ? -1.641 -32.438 -16.078 1 88.19 75 SER A C 1
ATOM 625 O O . SER A 1 75 ? -1.612 -32.875 -17.234 1 88.19 75 SER A O 1
ATOM 627 N N . SER A 1 76 ? -1.067 -33.031 -15.094 1 87.38 76 SER A N 1
ATOM 628 C CA . SER A 1 76 ? -0.351 -34.281 -15.305 1 87.38 76 SER A CA 1
ATOM 629 C C . SER A 1 76 ? -1.306 -35.406 -15.695 1 87.38 76 SER A C 1
ATOM 631 O O . SER A 1 76 ? -0.976 -36.25 -16.547 1 87.38 76 SER A O 1
ATOM 633 N N . LEU A 1 77 ? -2.449 -35.375 -15.141 1 88.06 77 LEU A N 1
ATOM 634 C CA . LEU A 1 77 ? -3.439 -36.406 -15.469 1 88.06 77 LEU A CA 1
ATOM 635 C C . LEU A 1 77 ? -3.941 -36.219 -16.906 1 88.06 77 LEU A C 1
ATOM 637 O O . LEU A 1 77 ? -4.141 -37.219 -17.609 1 88.06 77 LEU A O 1
ATOM 641 N N . VAL A 1 78 ? -4.152 -35 -17.297 1 88.75 78 VAL A N 1
ATOM 642 C CA . VAL A 1 78 ? -4.57 -34.75 -18.672 1 88.75 78 VAL A CA 1
ATOM 643 C C . VAL A 1 78 ? -3.471 -35.188 -19.641 1 88.75 78 VAL A C 1
ATOM 645 O O . VAL A 1 78 ? -3.75 -35.812 -20.656 1 88.75 78 VAL A O 1
ATOM 648 N N . SER A 1 79 ? -2.275 -34.875 -19.266 1 87.94 79 SER A N 1
ATOM 649 C CA . SER A 1 79 ? -1.149 -35.281 -20.109 1 87.94 79 SER A CA 1
ATOM 650 C C . SER A 1 79 ? -1.086 -36.781 -20.234 1 87.94 79 SER A C 1
ATOM 652 O O . SER A 1 79 ? -0.809 -37.312 -21.312 1 87.94 79 SER A O 1
ATOM 654 N N . LEU A 1 80 ? -1.328 -37.469 -19.156 1 84.81 80 LEU A N 1
ATOM 655 C CA . LEU A 1 80 ? -1.33 -38.906 -19.172 1 84.81 80 LEU A CA 1
ATOM 656 C C . LEU A 1 80 ? -2.428 -39.469 -20.078 1 84.81 80 LEU A C 1
ATOM 658 O O . LEU A 1 80 ? -2.201 -40.406 -20.844 1 84.81 80 LEU A O 1
ATOM 662 N N . MET A 1 81 ? -3.543 -38.844 -20.016 1 88.25 81 MET A N 1
ATOM 663 C CA . MET A 1 81 ? -4.664 -39.312 -20.812 1 88.25 81 MET A CA 1
ATOM 664 C C . MET A 1 81 ? -4.43 -39.031 -22.297 1 88.25 81 MET A C 1
ATOM 666 O O . MET A 1 81 ? -4.773 -39.844 -23.156 1 88.25 81 MET A O 1
ATOM 670 N N . LEU A 1 82 ? -3.877 -37.969 -22.562 1 88.75 82 LEU A N 1
ATOM 671 C CA . LEU A 1 82 ? -3.541 -37.656 -23.953 1 88.75 82 LEU A CA 1
ATOM 672 C C . LEU A 1 82 ? -2.484 -38.625 -24.484 1 88.75 82 LEU A C 1
ATOM 674 O O . LEU A 1 82 ? -2.561 -39.062 -25.625 1 88.75 82 LEU A O 1
ATOM 678 N N . GLY A 1 83 ? -1.557 -38.906 -23.609 1 87.5 83 GLY A N 1
ATOM 679 C CA . GLY A 1 83 ? -0.555 -39.906 -23.984 1 87.5 83 GLY A CA 1
ATOM 680 C C . GLY A 1 83 ? -1.139 -41.281 -24.25 1 87.5 83 GLY A C 1
ATOM 681 O O . GLY A 1 83 ? -0.724 -41.969 -25.188 1 87.5 83 GLY A O 1
ATOM 682 N N . SER A 1 84 ? -2.039 -41.594 -23.438 1 87.69 84 SER A N 1
ATOM 683 C CA . SER A 1 84 ? -2.699 -42.906 -23.625 1 87.69 84 SER A CA 1
ATOM 684 C C . SER A 1 84 ? -3.469 -42.938 -24.938 1 87.69 84 SER A C 1
ATOM 686 O O . SER A 1 84 ? -3.424 -43.938 -25.656 1 87.69 84 SER A O 1
ATOM 688 N N . LEU A 1 85 ? -4.141 -41.938 -25.234 1 89.81 85 LEU A N 1
ATOM 689 C CA . LEU A 1 85 ? -4.887 -41.875 -26.484 1 89.81 85 LEU A CA 1
ATOM 690 C C . LEU A 1 85 ? -3.943 -41.906 -27.688 1 89.81 85 LEU A C 1
ATOM 692 O O . LEU A 1 85 ? -4.172 -42.688 -28.625 1 89.81 85 LEU A O 1
ATOM 696 N N . LEU A 1 86 ? -2.934 -41.156 -27.625 1 90.25 86 LEU A N 1
ATOM 697 C CA . LEU A 1 86 ? -1.979 -41.156 -28.734 1 90.25 86 LEU A CA 1
ATOM 698 C C . LEU A 1 86 ? -1.259 -42.5 -28.844 1 90.25 86 LEU A C 1
ATOM 700 O O . LEU A 1 86 ? -0.906 -42.938 -29.938 1 90.25 86 LEU A O 1
ATOM 704 N N . GLY A 1 87 ? -1.01 -43.125 -27.656 1 89.44 87 GLY A N 1
ATOM 705 C CA . GLY A 1 87 ? -0.457 -44.469 -27.672 1 89.44 87 GLY A CA 1
ATOM 706 C C . GLY A 1 87 ? -1.35 -45.469 -28.391 1 89.44 87 GLY A C 1
ATOM 707 O O . GLY A 1 87 ? -0.864 -46.312 -29.125 1 89.44 87 GLY A O 1
ATOM 708 N N . LEU A 1 88 ? -2.6 -45.312 -28.172 1 90 88 LEU A N 1
ATOM 709 C CA . LEU A 1 88 ? -3.555 -46.188 -28.875 1 90 88 LEU A CA 1
ATOM 710 C C . LEU A 1 88 ? -3.52 -45.938 -30.375 1 90 88 LEU A C 1
ATOM 712 O O . LEU A 1 88 ? -3.561 -46.875 -31.172 1 90 88 LEU A O 1
ATOM 716 N N . LEU A 1 89 ? -3.414 -44.719 -30.703 1 91.12 89 LEU A N 1
ATOM 717 C CA . LEU A 1 89 ? -3.338 -44.375 -32.125 1 91.12 89 LEU A CA 1
ATOM 718 C C . LEU A 1 89 ? -2.059 -44.906 -32.75 1 91.12 89 LEU A C 1
ATOM 720 O O . LEU A 1 89 ? -2.059 -45.344 -33.906 1 91.12 89 LEU A O 1
ATOM 724 N N . GLY A 1 90 ? -1.024 -44.875 -31.953 1 91.06 90 GLY A N 1
ATOM 725 C CA . GLY A 1 90 ? 0.207 -45.5 -32.438 1 91.06 90 GLY A CA 1
ATOM 726 C C . GLY A 1 90 ? 0.076 -46.969 -32.656 1 91.06 90 GLY A C 1
ATOM 727 O O . GLY A 1 90 ? 0.634 -47.5 -33.625 1 91.06 90 GLY A O 1
ATOM 728 N N . SER A 1 91 ? -0.68 -47.594 -31.812 1 90.25 91 SER A N 1
ATOM 729 C CA . SER A 1 91 ? -0.91 -49.031 -31.953 1 90.25 91 SER A CA 1
ATOM 730 C C . SER A 1 91 ? -1.726 -49.344 -33.219 1 90.25 91 SER A C 1
ATOM 732 O O . SER A 1 91 ? -1.599 -50.438 -33.781 1 90.25 91 SER A O 1
ATOM 734 N N . MET A 1 92 ? -2.488 -48.438 -33.656 1 90.19 92 MET A N 1
ATOM 735 C CA . MET A 1 92 ? -3.242 -48.594 -34.906 1 90.19 92 MET A CA 1
ATOM 736 C C . MET A 1 92 ? -2.35 -48.344 -36.094 1 90.19 92 MET A C 1
ATOM 738 O O . MET A 1 92 ? -2.414 -49.094 -37.094 1 90.19 92 MET A O 1
ATOM 742 N N . LEU A 1 93 ? -1.545 -47.438 -36 1 91.31 93 LEU A N 1
ATOM 743 C CA . LEU A 1 93 ? -0.697 -47.031 -37.094 1 91.31 93 LEU A CA 1
ATOM 744 C C . LEU A 1 93 ? 0.314 -48.125 -37.469 1 91.31 93 LEU A C 1
ATOM 746 O O . LEU A 1 93 ? 0.745 -48.219 -38.594 1 91.31 93 LEU A O 1
ATOM 750 N N . ARG A 1 94 ? 0.664 -48.875 -36.469 1 92.12 94 ARG A N 1
ATOM 751 C CA . ARG A 1 94 ? 1.693 -49.875 -36.719 1 92.12 94 ARG A CA 1
ATOM 752 C C . ARG A 1 94 ? 1.237 -50.875 -37.781 1 92.12 94 ARG A C 1
ATOM 754 O O . ARG A 1 94 ? 2.039 -51.344 -38.594 1 92.12 94 ARG A O 1
ATOM 761 N N . TRP A 1 95 ? -0.044 -51.219 -37.844 1 90.25 95 TRP A N 1
ATOM 762 C CA . TRP A 1 95 ? -0.542 -52.188 -38.812 1 90.25 95 TRP A CA 1
ATOM 763 C C . TRP A 1 95 ? -0.517 -51.656 -40.219 1 90.25 95 TRP A C 1
ATOM 765 O O . TRP A 1 95 ? -0.222 -52.375 -41.156 1 90.25 95 TRP A O 1
ATOM 775 N N . GLN A 1 96 ? -0.784 -50.406 -40.312 1 91.5 96 GLN A N 1
ATOM 776 C CA . GLN A 1 96 ? -0.698 -49.781 -41.625 1 91.5 96 GLN A CA 1
ATOM 777 C C . GLN A 1 96 ? 0.747 -49.719 -42.125 1 91.5 96 GLN A C 1
ATOM 779 O O . GLN A 1 96 ? 1.016 -49.938 -43.312 1 91.5 96 GLN A O 1
ATOM 784 N N . LEU A 1 97 ? 1.651 -49.5 -41.281 1 92.56 97 LEU A N 1
ATOM 785 C CA . LEU A 1 97 ? 3.061 -49.406 -41.625 1 92.56 97 LEU A CA 1
ATOM 786 C C . LEU A 1 97 ? 3.621 -50.781 -42 1 92.56 97 LEU A C 1
ATOM 788 O O . LEU A 1 97 ? 4.438 -50.906 -42.906 1 92.56 97 LEU A O 1
ATOM 792 N N . LEU A 1 98 ? 3.162 -51.781 -41.281 1 93.5 98 LEU A N 1
ATOM 793 C CA . LEU A 1 98 ? 3.631 -53.125 -41.531 1 93.5 98 LEU A CA 1
ATOM 794 C C . LEU A 1 98 ? 3.062 -53.656 -42.844 1 93.5 98 LEU A C 1
ATOM 796 O O . LEU A 1 98 ? 3.674 -54.531 -43.5 1 93.5 98 LEU A O 1
ATOM 800 N N . ALA A 1 99 ? 1.91 -53.188 -43.312 1 92.44 99 ALA A N 1
ATOM 801 C CA . ALA A 1 99 ? 1.25 -53.688 -44.531 1 92.44 99 ALA A CA 1
ATOM 802 C C . ALA A 1 99 ? 1.817 -53 -45.75 1 92.44 99 ALA A C 1
ATOM 804 O O . ALA A 1 99 ? 1.623 -53.469 -46.875 1 92.44 99 ALA A O 1
ATOM 805 N N . ARG A 1 100 ? 2.523 -52.031 -45.688 1 88.31 100 ARG A N 1
ATOM 806 C CA . ARG A 1 100 ? 2.938 -51.188 -46.812 1 88.31 100 ARG A CA 1
ATOM 807 C C . ARG A 1 100 ? 3.988 -51.906 -47.656 1 88.31 100 ARG A C 1
ATOM 809 O O . ARG A 1 100 ? 3.893 -51.906 -48.875 1 88.31 100 ARG A O 1
ATOM 816 N N . LYS A 1 101 ? 5 -52.438 -47.031 1 88.88 101 LYS A N 1
ATOM 817 C CA . LYS A 1 101 ? 6.074 -53.094 -47.781 1 88.88 101 LYS A CA 1
ATOM 818 C C . LYS A 1 101 ? 6.645 -54.281 -47 1 88.88 101 LYS A C 1
ATOM 820 O O . LYS A 1 101 ? 6.25 -54.5 -45.844 1 88.88 101 LYS A O 1
ATOM 825 N N . LEU A 1 102 ? 7.562 -54.969 -47.688 1 91.5 102 LEU A N 1
ATOM 826 C CA . LEU A 1 102 ? 8.297 -56.062 -47.031 1 91.5 102 LEU A CA 1
ATOM 827 C C . LEU A 1 102 ? 9.406 -55.5 -46.156 1 91.5 102 LEU A C 1
ATOM 829 O O . LEU A 1 102 ? 10.164 -54.625 -46.562 1 91.5 102 LEU A O 1
ATOM 833 N N . HIS A 1 103 ? 9.367 -55.969 -44.938 1 92.75 103 HIS A N 1
ATOM 834 C CA . HIS A 1 103 ? 10.32 -55.469 -43.969 1 92.75 103 HIS A CA 1
ATOM 835 C C . HIS A 1 103 ? 11.25 -56.562 -43.469 1 92.75 103 HIS A C 1
ATOM 837 O O . HIS A 1 103 ? 10.906 -57.75 -43.562 1 92.75 103 HIS A O 1
ATOM 843 N N . ASN A 1 104 ? 12.391 -56.125 -43 1 92.5 104 ASN A N 1
ATOM 844 C CA . ASN A 1 104 ? 13.258 -57.031 -42.281 1 92.5 104 ASN A CA 1
ATOM 845 C C . ASN A 1 104 ? 12.711 -57.312 -40.875 1 92.5 104 ASN A C 1
ATOM 847 O O . ASN A 1 104 ? 11.961 -56.5 -40.312 1 92.5 104 ASN A O 1
ATOM 851 N N . PRO A 1 105 ? 13.023 -58.469 -40.375 1 93.44 105 PRO A N 1
ATOM 852 C CA . PRO A 1 105 ? 12.484 -58.875 -39.062 1 93.44 105 PRO A CA 1
ATOM 853 C C . PRO A 1 105 ? 12.797 -57.844 -37.969 1 93.44 105 PRO A C 1
ATOM 855 O O . PRO A 1 105 ? 11.977 -57.625 -37.062 1 93.44 105 PRO A O 1
ATOM 858 N N . MET A 1 106 ? 13.914 -57.219 -38.062 1 92 106 MET A N 1
ATOM 859 C CA . MET A 1 106 ? 14.25 -56.219 -37.062 1 92 106 MET A CA 1
ATOM 860 C C . MET A 1 106 ? 13.312 -55 -37.156 1 92 106 MET A C 1
ATOM 862 O O . MET A 1 106 ? 12.836 -54.5 -36.125 1 92 106 MET A O 1
ATOM 866 N N . ASP A 1 107 ? 13.031 -54.594 -38.312 1 92.25 107 ASP A N 1
ATOM 867 C CA . ASP A 1 107 ? 12.117 -53.469 -38.5 1 92.25 107 ASP A CA 1
ATOM 868 C C . ASP A 1 107 ? 10.703 -53.812 -38.031 1 92.25 107 ASP A C 1
ATOM 870 O O . ASP A 1 107 ? 10.008 -52.969 -37.469 1 92.25 107 ASP A O 1
ATOM 874 N N . VAL A 1 108 ? 10.336 -55.062 -38.25 1 93.69 108 VAL A N 1
ATOM 875 C CA . VAL A 1 108 ? 9.008 -55.5 -37.812 1 93.69 108 VAL A CA 1
ATOM 876 C C . VAL A 1 108 ? 8.898 -55.438 -36.312 1 93.69 108 VAL A C 1
ATOM 878 O O . VAL A 1 108 ? 7.918 -54.906 -35.75 1 93.69 108 VAL A O 1
ATOM 881 N N . ASP A 1 109 ? 9.914 -55.875 -35.656 1 93.38 109 ASP A N 1
ATOM 882 C CA . ASP A 1 109 ? 9.93 -55.844 -34.188 1 93.38 109 ASP A CA 1
ATOM 883 C C . ASP A 1 109 ? 9.867 -54.406 -33.688 1 93.38 109 ASP A C 1
ATOM 885 O O . ASP A 1 109 ? 9.141 -54.125 -32.719 1 93.38 109 ASP A O 1
ATOM 889 N N . LEU A 1 110 ? 10.531 -53.562 -34.281 1 92.81 110 LEU A N 1
ATOM 890 C CA . LEU A 1 110 ? 10.578 -52.156 -33.844 1 92.81 110 LEU A CA 1
ATOM 891 C C . LEU A 1 110 ? 9.273 -51.438 -34.156 1 92.81 110 LEU A C 1
ATOM 893 O O . LEU A 1 110 ? 8.805 -50.594 -33.406 1 92.81 110 LEU A O 1
ATOM 897 N N . ILE A 1 111 ? 8.688 -51.719 -35.344 1 93.81 111 ILE A N 1
ATOM 898 C CA . ILE A 1 111 ? 7.43 -51.094 -35.719 1 93.81 111 ILE A CA 1
ATOM 899 C C . ILE A 1 111 ? 6.316 -51.531 -34.781 1 93.81 111 ILE A C 1
ATOM 901 O O . ILE A 1 111 ? 5.445 -50.75 -34.438 1 93.81 111 ILE A O 1
ATOM 905 N N . LEU A 1 112 ? 6.375 -52.781 -34.344 1 92.44 112 LEU A N 1
ATOM 906 C CA . LEU A 1 112 ? 5.367 -53.281 -33.406 1 92.44 112 LEU A CA 1
ATOM 907 C C . LEU A 1 112 ? 5.461 -52.531 -32.062 1 92.44 112 LEU A C 1
ATOM 909 O O . LEU A 1 112 ? 4.473 -52.438 -31.328 1 92.44 112 LEU A O 1
ATOM 913 N N . GLY A 1 113 ? 6.547 -51.906 -31.766 1 89.88 113 GLY A N 1
ATOM 914 C CA . GLY A 1 113 ? 6.758 -51.25 -30.5 1 89.88 113 GLY A CA 1
ATOM 915 C C . GLY A 1 113 ? 6.574 -49.719 -30.594 1 89.88 113 GLY A C 1
ATOM 916 O O . GLY A 1 113 ? 6.859 -49 -29.625 1 89.88 113 GLY A O 1
ATOM 917 N N . ILE A 1 114 ? 6.043 -49.156 -31.625 1 91.19 114 ILE A N 1
ATOM 918 C CA . ILE A 1 114 ? 5.996 -47.719 -31.844 1 91.19 114 ILE A CA 1
ATOM 919 C C . ILE A 1 114 ? 4.918 -47.094 -30.953 1 91.19 114 ILE A C 1
ATOM 921 O O . ILE A 1 114 ? 4.898 -45.875 -30.766 1 91.19 114 ILE A O 1
ATOM 925 N N . ALA A 1 115 ? 4.027 -47.906 -30.312 1 86.44 115 ALA A N 1
ATOM 926 C CA . ALA A 1 115 ? 2.945 -47.375 -29.484 1 86.44 115 ALA A CA 1
ATOM 927 C C . ALA A 1 115 ? 3.498 -46.594 -28.297 1 86.44 115 ALA A C 1
ATOM 929 O O . ALA A 1 115 ? 2.881 -45.625 -27.844 1 86.44 115 ALA A O 1
ATOM 930 N N . ASN A 1 116 ? 4.68 -46.969 -27.828 1 85.44 116 ASN A N 1
ATOM 931 C CA . ASN A 1 116 ? 5.359 -46.25 -26.75 1 85.44 116 ASN A CA 1
ATOM 932 C C . ASN A 1 116 ? 6.398 -45.281 -27.312 1 85.44 116 ASN A C 1
ATOM 934 O O . ASN A 1 116 ? 7.074 -45.594 -28.297 1 85.44 116 ASN A O 1
ATOM 938 N N . PRO A 1 117 ? 6.441 -44.188 -26.75 1 85 117 PRO A N 1
ATOM 939 C CA . PRO A 1 117 ? 7.391 -43.188 -27.266 1 85 117 PRO A CA 1
ATOM 940 C C . PRO A 1 117 ? 8.828 -43.719 -27.281 1 85 117 PRO A C 1
ATOM 942 O O . PRO A 1 117 ? 9.602 -43.375 -28.188 1 85 117 PRO A O 1
ATOM 945 N N . THR A 1 118 ? 9.156 -44.469 -26.344 1 83.5 118 THR A N 1
ATOM 946 C CA . THR A 1 118 ? 10.508 -45.031 -26.312 1 83.5 118 THR A CA 1
ATOM 947 C C . THR A 1 118 ? 10.719 -46 -27.484 1 83.5 118 THR A C 1
ATOM 949 O O . THR A 1 118 ? 11.805 -46.031 -28.062 1 83.5 118 THR A O 1
ATOM 952 N N . GLY A 1 119 ? 9.68 -46.75 -27.766 1 87.81 119 GLY A N 1
ATOM 953 C CA . GLY A 1 119 ? 9.758 -47.625 -28.922 1 87.81 119 GLY A CA 1
ATOM 954 C C . GLY A 1 119 ? 9.875 -46.906 -30.234 1 87.81 119 GLY A C 1
ATOM 955 O O . GLY A 1 119 ? 10.633 -47.312 -31.125 1 87.81 119 GLY A O 1
ATOM 956 N N . ALA A 1 120 ? 9.141 -45.812 -30.297 1 91.31 120 ALA A N 1
ATOM 957 C CA . ALA A 1 120 ? 9.227 -45 -31.5 1 91.31 120 ALA A CA 1
ATOM 958 C C . ALA A 1 120 ? 10.617 -44.375 -31.641 1 91.31 120 ALA A C 1
ATOM 960 O O . ALA A 1 120 ? 11.164 -44.312 -32.75 1 91.31 120 ALA A O 1
ATOM 961 N N . PHE A 1 121 ? 11.156 -44.031 -30.562 1 89.06 121 PHE A N 1
ATOM 962 C CA . PHE A 1 121 ? 12.484 -43.406 -30.578 1 89.06 121 PHE A CA 1
ATOM 963 C C . PHE A 1 121 ? 13.539 -44.438 -31 1 89.06 121 PHE A C 1
ATOM 965 O O . PHE A 1 121 ? 14.469 -44.125 -31.734 1 89.06 121 PHE A O 1
ATOM 972 N N . LYS A 1 122 ? 13.375 -45.625 -30.547 1 87.94 122 LYS A N 1
ATOM 973 C CA . LYS A 1 122 ? 14.32 -46.688 -30.875 1 87.94 122 LYS A CA 1
ATOM 974 C C . LYS A 1 122 ? 14.312 -46.969 -32.375 1 87.94 122 LYS A C 1
ATOM 976 O O . LYS A 1 122 ? 15.367 -47.219 -32.969 1 87.94 122 LYS A O 1
ATOM 981 N N . LEU A 1 123 ? 13.125 -47 -32.969 1 91.81 123 LEU A N 1
ATOM 982 C CA . LEU A 1 123 ? 13.023 -47.219 -34.406 1 91.81 123 LEU A CA 1
ATOM 983 C C . LEU A 1 123 ? 13.727 -46.094 -35.156 1 91.81 123 LEU A C 1
ATOM 985 O O . LEU A 1 123 ? 14.477 -46.375 -36.125 1 91.81 123 LEU A O 1
ATOM 989 N N . ILE A 1 124 ? 13.516 -44.875 -34.719 1 91.62 124 ILE A N 1
ATOM 990 C CA . ILE A 1 124 ? 14.125 -43.719 -35.375 1 91.62 124 ILE A CA 1
ATOM 991 C C . ILE A 1 124 ? 15.641 -43.781 -35.25 1 91.62 124 ILE A C 1
ATOM 993 O O . ILE A 1 124 ? 16.375 -43.531 -36.188 1 91.62 124 ILE A O 1
ATOM 997 N N . TYR A 1 125 ? 16.078 -44.125 -34.031 1 89.88 125 TYR A N 1
ATOM 998 C CA . TYR A 1 125 ? 17.5 -44.219 -33.781 1 89.88 125 TYR A CA 1
ATOM 999 C C . TYR A 1 125 ? 18.141 -45.312 -34.625 1 89.88 125 TYR A C 1
ATOM 1001 O O . TYR A 1 125 ? 19.219 -45.125 -35.188 1 89.88 125 TYR A O 1
ATOM 1009 N N . HIS A 1 126 ? 17.484 -46.5 -34.75 1 89.25 126 HIS A N 1
ATOM 1010 C CA . HIS A 1 126 ? 17.984 -47.594 -35.531 1 89.25 126 HIS A CA 1
ATOM 1011 C C . HIS A 1 126 ? 18.094 -47.25 -37 1 89.25 126 HIS A C 1
ATOM 1013 O O . HIS A 1 126 ? 19.094 -47.531 -37.656 1 89.25 126 HIS A O 1
ATOM 1019 N N . HIS A 1 127 ? 17.094 -46.562 -37.5 1 92.25 127 HIS A N 1
ATOM 1020 C CA . HIS A 1 127 ? 17.094 -46.188 -38.906 1 92.25 127 HIS A CA 1
ATOM 1021 C C . HIS A 1 127 ? 18.094 -45.062 -39.188 1 92.25 127 HIS A C 1
ATOM 1023 O O . HIS A 1 127 ? 18.672 -45 -40.281 1 92.25 127 HIS A O 1
ATOM 1029 N N . THR A 1 128 ? 18.312 -44.219 -38.25 1 89.19 128 THR A N 1
ATOM 1030 C CA . THR A 1 128 ? 19.25 -43.125 -38.438 1 89.19 128 THR A CA 1
ATOM 1031 C C . THR A 1 128 ? 20.688 -43.625 -38.344 1 89.19 128 THR A C 1
ATOM 1033 O O . THR A 1 128 ? 21.562 -43.156 -39.094 1 89.19 128 THR A O 1
ATOM 1036 N N . LYS A 1 129 ? 20.938 -44.438 -37.375 1 86.75 129 LYS A N 1
ATOM 1037 C CA . LYS A 1 129 ? 22.281 -45 -37.219 1 86.75 129 LYS A CA 1
ATOM 1038 C C . LYS A 1 129 ? 22.734 -45.719 -38.5 1 86.75 129 LYS A C 1
ATOM 1040 O O . LYS A 1 129 ? 23.891 -45.594 -38.906 1 86.75 129 LYS A O 1
ATOM 1045 N N . ASP A 1 130 ? 21.844 -46.469 -39.219 1 82.38 130 ASP A N 1
ATOM 1046 C CA . ASP A 1 130 ? 22.188 -47.219 -40.406 1 82.38 130 ASP A CA 1
ATOM 1047 C C . ASP A 1 130 ? 21.953 -46.375 -41.688 1 82.38 130 ASP A C 1
ATOM 1049 O O . ASP A 1 130 ? 22.125 -46.875 -42.781 1 82.38 130 ASP A O 1
ATOM 1053 N N . TRP A 1 131 ? 21.641 -45 -41.562 1 78 131 TRP A N 1
ATOM 1054 C CA . TRP A 1 131 ? 21.438 -44.062 -42.625 1 78 131 TRP A CA 1
ATOM 1055 C C . TRP A 1 131 ? 20.375 -44.562 -43.625 1 78 131 TRP A C 1
ATOM 1057 O O . TRP A 1 131 ? 20.531 -44.438 -44.844 1 78 131 TRP A O 1
ATOM 1067 N N . LYS A 1 132 ? 19.406 -45.219 -43.156 1 81 132 LYS A N 1
ATOM 1068 C CA . LYS A 1 132 ? 18.344 -45.719 -44 1 81 132 LYS A CA 1
ATOM 1069 C C . LYS A 1 132 ? 17.016 -45.031 -43.688 1 81 132 LYS A C 1
ATOM 1071 O O . LYS A 1 132 ? 16.125 -45.656 -43.062 1 81 132 LYS A O 1
ATOM 1076 N N . TRP A 1 133 ? 16.781 -43.75 -44.031 1 82.81 133 TRP A N 1
ATOM 1077 C CA . TRP A 1 133 ? 15.539 -43.031 -43.781 1 82.81 133 TRP A CA 1
ATOM 1078 C C . TRP A 1 133 ? 14.477 -43.438 -44.812 1 82.81 133 TRP A C 1
ATOM 1080 O O . TRP A 1 133 ? 14.734 -43.469 -46 1 82.81 133 TRP A O 1
ATOM 1090 N N . SER A 1 134 ? 13.469 -44.125 -44.438 1 85.62 134 SER A N 1
ATOM 1091 C CA . SER A 1 134 ? 12.359 -44.562 -45.281 1 85.62 134 SER A CA 1
ATOM 1092 C C . SER A 1 134 ? 11.078 -43.812 -44.938 1 85.62 134 SER A C 1
ATOM 1094 O O . SER A 1 134 ? 11.062 -42.969 -44.031 1 85.62 134 SER A O 1
ATOM 1096 N N . ALA A 1 135 ? 10.047 -43.938 -45.719 1 87.88 135 ALA A N 1
ATOM 1097 C CA . ALA A 1 135 ? 8.734 -43.344 -45.469 1 87.88 135 ALA A CA 1
ATOM 1098 C C . ALA A 1 135 ? 8.195 -43.75 -44.125 1 87.88 135 ALA A C 1
ATOM 1100 O O . ALA A 1 135 ? 7.543 -42.938 -43.438 1 87.88 135 ALA A O 1
ATOM 1101 N N . THR A 1 136 ? 8.594 -44.906 -43.688 1 90.25 136 THR A N 1
ATOM 1102 C CA . THR A 1 136 ? 8.172 -45.406 -42.375 1 90.25 136 THR A CA 1
ATOM 1103 C C . THR A 1 136 ? 8.805 -44.594 -41.281 1 90.25 136 THR A C 1
ATOM 1105 O O . THR A 1 136 ? 8.141 -44.25 -40.281 1 90.25 136 THR A O 1
ATOM 1108 N N . THR A 1 137 ? 10.008 -44.188 -41.469 1 92.25 137 THR A N 1
ATOM 1109 C CA . THR A 1 137 ? 10.703 -43.406 -40.469 1 92.25 137 THR A CA 1
ATOM 1110 C C . THR A 1 137 ? 10.086 -42 -40.344 1 92.25 137 THR A C 1
ATOM 1112 O O . THR A 1 137 ? 9.93 -41.5 -39.219 1 92.25 137 THR A O 1
ATOM 1115 N N . VAL A 1 138 ? 9.633 -41.438 -41.438 1 92.5 138 VAL A N 1
ATOM 1116 C CA . VAL A 1 138 ? 9.062 -40.094 -41.438 1 92.5 138 VAL A CA 1
ATOM 1117 C C . VAL A 1 138 ? 7.727 -40.094 -40.688 1 92.5 138 VAL A C 1
ATOM 1119 O O . VAL A 1 138 ? 7.453 -39.219 -39.875 1 92.5 138 VAL A O 1
ATOM 1122 N N . VAL A 1 139 ? 6.969 -41.125 -40.938 1 91.94 139 VAL A N 1
ATOM 1123 C CA . VAL A 1 139 ? 5.664 -41.219 -40.281 1 91.94 139 VAL A CA 1
ATOM 1124 C C . VAL A 1 139 ? 5.844 -41.375 -38.781 1 91.94 139 VAL A C 1
ATOM 1126 O O . VAL A 1 139 ? 5.125 -40.75 -38 1 91.94 139 VAL A O 1
ATOM 1129 N N . VAL A 1 140 ? 6.848 -42.125 -38.375 1 93.56 140 VAL A N 1
ATOM 1130 C CA . VAL A 1 140 ? 7.066 -42.375 -36.969 1 93.56 140 VAL A CA 1
ATOM 1131 C C . VAL A 1 140 ? 7.637 -41.125 -36.312 1 93.56 140 VAL A C 1
ATOM 1133 O O . VAL A 1 140 ? 7.312 -40.812 -35.156 1 93.56 140 VAL A O 1
ATOM 1136 N N . VAL A 1 141 ? 8.406 -40.344 -37.031 1 93.69 141 VAL A N 1
ATOM 1137 C CA . VAL A 1 141 ? 8.93 -39.094 -36.5 1 93.69 141 VAL A CA 1
ATOM 1138 C C . VAL A 1 141 ? 7.781 -38.125 -36.281 1 93.69 141 VAL A C 1
ATOM 1140 O O . VAL A 1 141 ? 7.711 -37.469 -35.219 1 93.69 141 VAL A O 1
ATOM 1143 N N . ILE A 1 142 ? 6.883 -38.062 -37.188 1 92.88 142 ILE A N 1
ATOM 1144 C CA . ILE A 1 142 ? 5.73 -37.188 -37.062 1 92.88 142 ILE A CA 1
ATOM 1145 C C . ILE A 1 142 ? 4.855 -37.625 -35.906 1 92.88 142 ILE A C 1
ATOM 1147 O O . ILE A 1 142 ? 4.391 -36.812 -35.094 1 92.88 142 ILE A O 1
ATOM 1151 N N . TYR A 1 143 ? 4.738 -38.875 -35.75 1 93.12 143 TYR A N 1
ATOM 1152 C CA . TYR A 1 143 ? 3.949 -39.438 -34.688 1 93.12 143 TYR A CA 1
ATOM 1153 C C . TYR A 1 143 ? 4.57 -39.094 -33.312 1 93.12 143 TYR A C 1
ATOM 1155 O O . TYR A 1 143 ? 3.875 -38.656 -32.406 1 93.12 143 TYR A O 1
ATOM 1163 N N . LEU A 1 144 ? 5.832 -39.281 -33.25 1 92.56 144 LEU A N 1
ATOM 1164 C CA . LEU A 1 144 ? 6.523 -39 -32 1 92.56 144 LEU A CA 1
ATOM 1165 C C . LEU A 1 144 ? 6.441 -37.5 -31.656 1 92.56 144 LEU A C 1
ATOM 1167 O O . LEU A 1 144 ? 6.227 -37.156 -30.5 1 92.56 144 LEU A O 1
ATOM 1171 N N . PHE A 1 145 ? 6.559 -36.719 -32.656 1 92.19 145 PHE A N 1
ATOM 1172 C CA . PHE A 1 145 ? 6.469 -35.281 -32.469 1 92.19 145 PHE A CA 1
ATOM 1173 C C . PHE A 1 145 ? 5.082 -34.875 -31.969 1 92.19 145 PHE A C 1
ATOM 1175 O O . PHE A 1 145 ? 4.949 -34.125 -31 1 92.19 145 PHE A O 1
ATOM 1182 N N . ILE A 1 146 ? 4.059 -35.406 -32.5 1 90.75 146 ILE A N 1
ATOM 1183 C CA . ILE A 1 146 ? 2.686 -35.094 -32.094 1 90.75 146 ILE A CA 1
ATOM 1184 C C . ILE A 1 146 ? 2.428 -35.625 -30.703 1 90.75 146 ILE A C 1
ATOM 1186 O O . ILE A 1 146 ? 1.713 -35 -29.906 1 90.75 146 ILE A O 1
ATOM 1190 N N . ASN A 1 147 ? 3.025 -36.688 -30.406 1 89.94 147 ASN A N 1
ATOM 1191 C CA . ASN A 1 147 ? 2.867 -37.281 -29.078 1 89.94 147 ASN A CA 1
ATOM 1192 C C . ASN A 1 147 ? 3.465 -36.375 -28 1 89.94 147 ASN A C 1
ATOM 1194 O O . ASN A 1 147 ? 2.82 -36.125 -26.984 1 89.94 147 ASN A O 1
ATOM 1198 N N . ILE A 1 148 ? 4.566 -35.844 -28.281 1 86.56 148 ILE A N 1
ATOM 1199 C CA . ILE A 1 148 ? 5.246 -35 -27.297 1 86.56 148 ILE A CA 1
ATOM 1200 C C . ILE A 1 148 ? 4.523 -33.656 -27.203 1 86.56 148 ILE A C 1
ATOM 1202 O O . ILE A 1 148 ? 4.199 -33.219 -26.094 1 86.56 148 ILE A O 1
ATOM 1206 N N . VAL A 1 149 ? 4.215 -33.062 -28.297 1 87.56 149 VAL A N 1
ATOM 1207 C CA . VAL A 1 149 ? 3.568 -31.766 -28.328 1 87.56 149 VAL A CA 1
ATOM 1208 C C . VAL A 1 149 ? 2.16 -31.875 -27.75 1 87.56 149 VAL A C 1
ATOM 1210 O O . VAL A 1 149 ? 1.709 -30.984 -27.031 1 87.56 149 VAL A O 1
ATOM 1213 N N . GLY A 1 150 ? 1.514 -32.969 -28.109 1 87.5 150 GLY A N 1
ATOM 1214 C CA . GLY A 1 150 ? 0.181 -33.156 -27.562 1 87.5 150 GLY A CA 1
ATOM 1215 C C . GLY A 1 150 ? 0.169 -33.281 -26.047 1 87.5 150 GLY A C 1
ATOM 1216 O O . GLY A 1 150 ? -0.688 -32.719 -25.375 1 87.5 150 GLY A O 1
ATOM 1217 N N . ARG A 1 151 ? 1.122 -33.906 -25.484 1 86.69 151 ARG A N 1
ATOM 1218 C CA . ARG A 1 151 ? 1.204 -34.094 -24.047 1 86.69 151 ARG A CA 1
ATOM 1219 C C . ARG A 1 151 ? 1.561 -32.812 -23.328 1 86.69 151 ARG A C 1
ATOM 1221 O O . ARG A 1 151 ? 1.101 -32.562 -22.219 1 86.69 151 ARG A O 1
ATOM 1228 N N . LEU A 1 152 ? 2.324 -31.984 -24 1 88.19 152 LEU A N 1
ATOM 1229 C CA . LEU A 1 152 ? 2.77 -30.734 -23.391 1 88.19 152 LEU A CA 1
ATOM 1230 C C . LEU A 1 152 ? 1.777 -29.609 -23.656 1 88.19 152 LEU A C 1
ATOM 1232 O O . LEU A 1 152 ? 1.894 -28.531 -23.094 1 88.19 152 LEU A O 1
ATOM 1236 N N . SER A 1 153 ? 0.79 -29.812 -24.469 1 89.31 153 SER A N 1
ATOM 1237 C CA . SER A 1 153 ? -0.168 -28.781 -24.828 1 89.31 153 SER A CA 1
ATOM 1238 C C . SER A 1 153 ? -0.973 -28.312 -23.609 1 89.31 153 SER A C 1
ATOM 1240 O O . SER A 1 153 ? -1.478 -27.188 -23.578 1 89.31 153 SER A O 1
ATOM 1242 N N . VAL A 1 154 ? -1.041 -29.172 -22.641 1 86.25 154 VAL A N 1
ATOM 1243 C CA . VAL A 1 154 ? -1.798 -28.844 -21.438 1 86.25 154 VAL A CA 1
ATOM 1244 C C . VAL A 1 154 ? -1.129 -27.672 -20.703 1 86.25 154 VAL A C 1
ATOM 1246 O O . VAL A 1 154 ? -1.787 -26.938 -19.969 1 86.25 154 VAL A O 1
ATOM 1249 N N . ALA A 1 155 ? 0.143 -27.5 -20.875 1 88.25 155 ALA A N 1
ATOM 1250 C CA . ALA A 1 155 ? 0.884 -26.422 -20.219 1 88.25 155 ALA A CA 1
ATOM 1251 C C . ALA A 1 155 ? 0.432 -25.062 -20.703 1 88.25 155 ALA A C 1
ATOM 1253 O O . ALA A 1 155 ? 0.686 -24.047 -20.047 1 88.25 155 ALA A O 1
ATOM 1254 N N . THR A 1 156 ? -0.258 -25 -21.828 1 88.12 156 THR A N 1
ATOM 1255 C CA . THR A 1 156 ? -0.735 -23.719 -22.359 1 88.12 156 THR A CA 1
ATOM 1256 C C . THR A 1 156 ? -1.79 -23.109 -21.438 1 88.12 156 THR A C 1
ATOM 1258 O O . THR A 1 156 ? -2.043 -21.906 -21.5 1 88.12 156 THR A O 1
ATOM 1261 N N . PHE A 1 157 ? -2.365 -23.984 -20.594 1 86.81 157 PHE A N 1
ATOM 1262 C CA . PHE A 1 157 ? -3.287 -23.438 -19.594 1 86.81 157 PHE A CA 1
ATOM 1263 C C . PHE A 1 157 ? -2.578 -22.453 -18.672 1 86.81 157 PHE A C 1
ATOM 1265 O O . PHE A 1 157 ? -3.199 -21.531 -18.156 1 86.81 157 PHE A O 1
ATOM 1272 N N . GLY A 1 158 ? -1.317 -22.656 -18.531 1 83.81 158 GLY A N 1
ATOM 1273 C CA . GLY A 1 158 ? -0.551 -21.781 -17.672 1 83.81 158 GLY A CA 1
ATOM 1274 C C . GLY A 1 158 ? -0.503 -20.344 -18.156 1 83.81 158 GLY A C 1
ATOM 1275 O O . GLY A 1 158 ? -0.266 -19.422 -17.375 1 83.81 158 GLY A O 1
ATOM 1276 N N . LEU A 1 159 ? -0.819 -20.141 -19.391 1 84.88 159 LEU A N 1
ATOM 1277 C CA . LEU A 1 159 ? -0.788 -18.797 -19.969 1 84.88 159 LEU A CA 1
ATOM 1278 C C . LEU A 1 159 ? -2.1 -18.062 -19.703 1 84.88 159 LEU A C 1
ATOM 1280 O O . LEU A 1 159 ? -2.205 -16.859 -19.969 1 84.88 159 LEU A O 1
ATOM 1284 N N . THR A 1 160 ? -3.039 -18.719 -19.172 1 86.25 160 THR A N 1
ATOM 1285 C CA . THR A 1 160 ? -4.383 -18.141 -19.156 1 86.25 160 THR A CA 1
ATOM 1286 C C . THR A 1 160 ? -4.691 -17.516 -17.797 1 86.25 160 THR A C 1
ATOM 1288 O O . THR A 1 160 ? -5.73 -16.891 -17.625 1 86.25 160 THR A O 1
ATOM 1291 N N . TYR A 1 161 ? -3.926 -17.812 -16.844 1 82.31 161 TYR A N 1
ATOM 1292 C CA . TYR A 1 161 ? -4.215 -17.234 -15.547 1 82.31 161 TYR A CA 1
ATOM 1293 C C . TYR A 1 161 ? -2.969 -16.594 -14.945 1 82.31 161 TYR A C 1
ATOM 1295 O O . TYR A 1 161 ? -1.846 -16.922 -15.344 1 82.31 161 TYR A O 1
ATOM 1303 N N . ASP A 1 162 ? -3.221 -15.562 -14.188 1 75.94 162 ASP A N 1
ATOM 1304 C CA . ASP A 1 162 ? -2.156 -14.852 -13.484 1 75.94 162 ASP A CA 1
ATOM 1305 C C . ASP A 1 162 ? -2.59 -14.477 -12.07 1 75.94 162 ASP A C 1
ATOM 1307 O O . ASP A 1 162 ? -3.77 -14.211 -11.828 1 75.94 162 ASP A O 1
ATOM 1311 N N . LEU A 1 163 ? -1.762 -14.844 -11.203 1 62.38 163 LEU A N 1
ATOM 1312 C CA . LEU A 1 163 ? -2.053 -14.398 -9.852 1 62.38 163 LEU A CA 1
ATOM 1313 C C . LEU A 1 163 ? -1.789 -12.906 -9.703 1 62.38 163 LEU A C 1
ATOM 1315 O O . LEU A 1 163 ? -0.643 -12.461 -9.789 1 62.38 163 LEU A O 1
ATOM 1319 N N . ASN A 1 164 ? -2.867 -12.18 -10.062 1 57.84 164 ASN A N 1
ATOM 1320 C CA . ASN A 1 164 ? -2.76 -10.727 -9.992 1 57.84 164 ASN A CA 1
ATOM 1321 C C . ASN A 1 164 ? -3.193 -10.203 -8.625 1 57.84 164 ASN A C 1
ATOM 1323 O O . ASN A 1 164 ? -4.055 -10.797 -7.973 1 57.84 164 ASN A O 1
ATOM 1327 N N . GLU A 1 165 ? -2.418 -9.469 -8.086 1 50.12 165 GLU A N 1
ATOM 1328 C CA . GLU A 1 165 ? -2.77 -8.766 -6.859 1 50.12 165 GLU A CA 1
ATOM 1329 C C . GLU A 1 165 ? -3.965 -7.844 -7.074 1 50.12 165 GLU A C 1
ATOM 1331 O O . GLU A 1 165 ? -4.09 -7.219 -8.125 1 50.12 165 GLU A O 1
ATOM 1336 N N . LEU A 1 166 ? -5.117 -8.312 -6.781 1 48.62 166 LEU A N 1
ATOM 1337 C CA . LEU A 1 166 ? -6.102 -7.242 -6.73 1 48.62 166 LEU A CA 1
ATOM 1338 C C . LEU A 1 166 ? -5.582 -6.062 -5.914 1 48.62 166 LEU A C 1
ATOM 1340 O O . LEU A 1 166 ? -4.828 -6.25 -4.957 1 48.62 166 LEU A O 1
ATOM 1344 N N . PRO A 1 167 ? -5.562 -4.922 -6.465 1 46.72 167 PRO A N 1
ATOM 1345 C CA . PRO A 1 167 ? -5.426 -3.625 -5.797 1 46.72 167 PRO A CA 1
ATOM 1346 C C . PRO A 1 167 ? -5.887 -3.656 -4.344 1 46.72 167 PRO A C 1
ATOM 1348 O O . PRO A 1 167 ? -5.848 -2.633 -3.654 1 46.72 167 PRO A O 1
ATOM 1351 N N . GLY A 1 168 ? -6.562 -4.543 -3.854 1 47.62 168 GLY A N 1
ATOM 1352 C CA . GLY A 1 168 ? -7.207 -4.316 -2.57 1 47.62 168 GLY A CA 1
ATOM 1353 C C . GLY A 1 168 ? -6.227 -4.227 -1.418 1 47.62 168 GLY A C 1
ATOM 1354 O O . GLY A 1 168 ? -6.066 -5.18 -0.654 1 47.62 168 GLY A O 1
ATOM 1355 N N . LEU A 1 169 ? -5.176 -3.555 -1.7 1 50.5 169 LEU A N 1
ATOM 1356 C CA . LEU A 1 169 ? -4.398 -3.162 -0.53 1 50.5 169 LEU A CA 1
ATOM 1357 C C . LEU A 1 169 ? -5.305 -2.639 0.577 1 50.5 169 LEU A C 1
ATOM 1359 O O . LEU A 1 169 ? -5.969 -1.613 0.406 1 50.5 169 LEU A O 1
ATOM 1363 N N . LYS A 1 170 ? -5.844 -3.465 1.345 1 58.81 170 LYS A N 1
ATOM 1364 C CA . LYS A 1 170 ? -6.656 -2.912 2.424 1 58.81 170 LYS A CA 1
ATOM 1365 C C . LYS A 1 170 ? -5.781 -2.447 3.586 1 58.81 170 LYS A C 1
ATOM 1367 O O . LYS A 1 170 ? -4.973 -3.215 4.109 1 58.81 170 LYS A O 1
ATOM 1372 N N . TYR A 1 171 ? -5.633 -1.227 3.693 1 62.44 171 TYR A N 1
ATOM 1373 C CA . TYR A 1 171 ? -4.984 -0.643 4.859 1 62.44 171 TYR A CA 1
ATOM 1374 C C . TYR A 1 171 ? -5.895 -0.7 6.082 1 62.44 171 TYR A C 1
ATOM 1376 O O . TYR A 1 171 ? -7.117 -0.586 5.957 1 62.44 171 TYR A O 1
ATOM 1384 N N . PRO A 1 172 ? -5.254 -1.174 7.184 1 70.5 172 PRO A N 1
ATOM 1385 C CA . PRO A 1 172 ? -6.09 -1.038 8.375 1 70.5 172 PRO A CA 1
ATOM 1386 C C . PRO A 1 172 ? -6.609 0.384 8.578 1 70.5 172 PRO A C 1
ATOM 1388 O O . PRO A 1 172 ? -5.973 1.345 8.133 1 70.5 172 PRO A O 1
ATOM 1391 N N . VAL A 1 173 ? -7.773 0.4 9.117 1 78.12 173 VAL A N 1
ATOM 1392 C CA . VAL A 1 173 ? -8.328 1.709 9.438 1 78.12 173 VAL A CA 1
ATOM 1393 C C . VAL A 1 173 ? -7.613 2.295 10.648 1 78.12 173 VAL A C 1
ATOM 1395 O O . VAL A 1 173 ? -7.484 1.635 11.688 1 78.12 173 VAL A O 1
ATOM 1398 N N . LYS A 1 174 ? -7 3.35 10.484 1 83.38 174 LYS A N 1
ATOM 1399 C CA . LYS A 1 174 ? -6.332 4.051 11.578 1 83.38 174 LYS A CA 1
ATOM 1400 C C . LYS A 1 174 ? -7.156 5.25 12.047 1 83.38 174 LYS A C 1
ATOM 1402 O O . LYS A 1 174 ? -7.82 5.902 11.242 1 83.38 174 LYS A O 1
ATOM 1407 N N . LEU A 1 175 ? -7.176 5.414 13.352 1 87.88 175 LEU A N 1
ATOM 1408 C CA . LEU A 1 175 ? -7.824 6.559 13.984 1 87.88 175 LEU A CA 1
ATOM 1409 C C . LEU A 1 175 ? -6.816 7.387 14.773 1 87.88 175 LEU A C 1
ATOM 1411 O O . LEU A 1 175 ? -5.727 6.906 15.094 1 87.88 175 LEU A O 1
ATOM 1415 N N . THR A 1 176 ? -7.152 8.641 15.023 1 89.75 176 THR A N 1
ATOM 1416 C CA . THR A 1 176 ? -6.297 9.508 15.828 1 89.75 176 THR A CA 1
ATOM 1417 C C . THR A 1 176 ? -6.27 9.047 17.281 1 89.75 176 THR A C 1
ATOM 1419 O O . THR A 1 176 ? -7.312 8.719 17.859 1 89.75 176 THR A O 1
ATOM 1422 N N . ASP A 1 177 ? -5.043 8.984 17.906 1 89.25 177 ASP A N 1
ATOM 1423 C CA . ASP A 1 177 ? -4.879 8.617 19.312 1 89.25 177 ASP A CA 1
ATOM 1424 C C . ASP A 1 177 ? -4.992 9.844 20.219 1 89.25 177 ASP A C 1
ATOM 1426 O O . ASP A 1 177 ? -4.039 10.617 20.344 1 89.25 177 ASP A O 1
ATOM 1430 N N . TRP A 1 178 ? -6.09 10.023 20.922 1 90.94 178 TRP A N 1
ATOM 1431 C CA . TRP A 1 178 ? -6.328 11.188 21.766 1 90.94 178 TRP A CA 1
ATOM 1432 C C . TRP A 1 178 ? -5.848 10.938 23.188 1 90.94 178 TRP A C 1
ATOM 1434 O O . TRP A 1 178 ? -6.059 11.766 24.078 1 90.94 178 TRP A O 1
ATOM 1444 N N . SER A 1 179 ? -5.215 9.773 23.391 1 86.06 179 SER A N 1
ATOM 1445 C CA . SER A 1 179 ? -4.676 9.469 24.719 1 86.06 179 SER A CA 1
ATOM 1446 C C . SER A 1 179 ? -3.229 9.938 24.844 1 86.06 179 SER A C 1
ATOM 1448 O O . SER A 1 179 ? -2.619 9.797 25.906 1 86.06 179 SER A O 1
ATOM 1450 N N . THR A 1 180 ? -2.73 10.547 23.875 1 83.94 180 THR A N 1
ATOM 1451 C CA . THR A 1 180 ? -1.338 10.992 23.859 1 83.94 180 THR A CA 1
ATOM 1452 C C . THR A 1 180 ? -1.118 12.109 24.875 1 83.94 180 THR A C 1
ATOM 1454 O O . THR A 1 180 ? -2.023 12.906 25.125 1 83.94 180 THR A O 1
ATOM 1457 N N . PRO A 1 181 ? 0.023 12.234 25.375 1 76.19 181 PRO A N 1
ATOM 1458 C CA . PRO A 1 181 ? 0.311 13.281 26.359 1 76.19 181 PRO A CA 1
ATOM 1459 C C . PRO A 1 181 ? 0.343 14.68 25.734 1 76.19 181 PRO A C 1
ATOM 1461 O O . PRO A 1 181 ? 0.267 15.68 26.469 1 76.19 181 PRO A O 1
ATOM 1464 N N . VAL A 1 182 ? 0.485 14.703 24.484 1 76.12 182 VAL A N 1
ATOM 1465 C CA . VAL A 1 182 ? 0.51 16 23.812 1 76.12 182 VAL A CA 1
ATOM 1466 C C . VAL A 1 182 ? -0.896 16.594 23.797 1 76.12 182 VAL A C 1
ATOM 1468 O O . VAL A 1 182 ? -1.06 17.812 23.688 1 76.12 182 VAL A O 1
ATOM 1471 N N . TRP A 1 183 ? -1.807 15.711 23.891 1 82.31 183 TRP A N 1
ATOM 1472 C CA . TRP A 1 183 ? -3.189 16.156 24.047 1 82.31 183 TRP A CA 1
ATOM 1473 C C . TRP A 1 183 ? -3.555 16.297 25.516 1 82.31 183 TRP A C 1
ATOM 1475 O O . TRP A 1 183 ? -2.947 15.664 26.391 1 82.31 183 TRP A O 1
ATOM 1485 N N . PHE A 1 184 ? -4.367 17.203 25.766 1 73.94 184 PHE A N 1
ATOM 1486 C CA . PHE A 1 184 ? -4.684 17.688 27.109 1 73.94 184 PHE A CA 1
ATOM 1487 C C . PHE A 1 184 ? -5.504 16.656 27.875 1 73.94 184 PHE A C 1
ATOM 1489 O O . PHE A 1 184 ? -6.734 16.672 27.828 1 73.94 184 PHE A O 1
ATOM 1496 N N . ASN A 1 185 ? -4.898 15.539 28.328 1 62.5 185 ASN A N 1
ATOM 1497 C CA . ASN A 1 185 ? -5.629 14.547 29.109 1 62.5 185 ASN A CA 1
ATOM 1498 C C . ASN A 1 185 ? -5.383 14.711 30.609 1 62.5 185 ASN A C 1
ATOM 1500 O O . ASN A 1 185 ? -5.688 13.812 31.391 1 62.5 185 ASN A O 1
ATOM 1504 N N . VAL A 1 186 ? -4.652 15.773 30.953 1 57.59 186 VAL A N 1
ATOM 1505 C CA . VAL A 1 186 ? -4.344 15.828 32.375 1 57.59 186 VAL A CA 1
ATOM 1506 C C . VAL A 1 186 ? -5.121 16.969 33.031 1 57.59 186 VAL A C 1
ATOM 1508 O O . VAL A 1 186 ? -5.359 18 32.406 1 57.59 186 VAL A O 1
ATOM 1511 N N . SER A 1 187 ? -5.805 16.672 34.188 1 57 187 SER A N 1
ATOM 1512 C CA . SER A 1 187 ? -6.48 17.672 35.031 1 57 187 SER A CA 1
ATOM 1513 C C . SER A 1 187 ? -5.562 18.844 35.312 1 57 187 SER A C 1
ATOM 1515 O O . SER A 1 187 ? -4.414 18.672 35.719 1 57 187 SER A O 1
ATOM 1517 N N . ALA A 1 188 ? -5.527 19.828 34.5 1 55 188 ALA A N 1
ATOM 1518 C CA . ALA A 1 188 ? -4.691 21 34.688 1 55 188 ALA A CA 1
ATOM 1519 C C . ALA A 1 188 ? -5.027 21.719 36 1 55 188 ALA A C 1
ATOM 1521 O O . ALA A 1 188 ? -5.969 22.5 36.062 1 55 188 ALA A O 1
ATOM 1522 N N . ASP A 1 189 ? -4.598 21.125 37.188 1 59.12 189 ASP A N 1
ATOM 1523 C CA . ASP A 1 189 ? -4.727 21.906 38.406 1 59.12 189 ASP A CA 1
ATOM 1524 C C . ASP A 1 189 ? -3.646 22.984 38.469 1 59.12 189 ASP A C 1
ATOM 1526 O O . ASP A 1 189 ? -2.457 22.688 38.312 1 59.12 189 ASP A O 1
ATOM 1530 N N . GLY A 1 190 ? -4.012 24.312 38.406 1 63.84 190 GLY A N 1
ATOM 1531 C CA . GLY A 1 190 ? -3.152 25.469 38.594 1 63.84 190 GLY A CA 1
ATOM 1532 C C . GLY A 1 190 ? -3.012 26.312 37.344 1 63.84 190 GLY A C 1
ATOM 1533 O O . GLY A 1 190 ? -3.332 25.859 36.219 1 63.84 190 GLY A O 1
ATOM 1534 N N . TYR A 1 191 ? -2.639 27.5 37.469 1 68.88 191 TYR A N 1
ATOM 1535 C CA . TYR A 1 191 ? -2.529 28.516 36.406 1 68.88 191 TYR A CA 1
ATOM 1536 C C . TYR A 1 191 ? -1.54 28.078 35.344 1 68.88 191 TYR A C 1
ATOM 1538 O O . TYR A 1 191 ? -1.799 28.25 34.156 1 68.88 191 TYR A O 1
ATOM 1546 N N . ASP A 1 192 ? -0.491 27.469 35.75 1 71.12 192 ASP A N 1
ATOM 1547 C CA . ASP A 1 192 ? 0.569 27.141 34.812 1 71.12 192 ASP A CA 1
ATOM 1548 C C . ASP A 1 192 ? 0.131 26.031 33.844 1 71.12 192 ASP A C 1
ATOM 1550 O O . ASP A 1 192 ? 0.372 26.125 32.625 1 71.12 192 ASP A O 1
ATOM 1554 N N . LEU A 1 193 ? -0.545 25.125 34.375 1 72.62 193 LEU A N 1
ATOM 1555 C CA . LEU A 1 193 ? -1.005 24.016 33.562 1 72.62 193 LEU A CA 1
ATOM 1556 C C . LEU A 1 193 ? -2.129 24.469 32.625 1 72.62 193 LEU A C 1
ATOM 1558 O O . LEU A 1 193 ? -2.191 24.047 31.469 1 72.62 193 LEU A O 1
ATOM 1562 N N . LEU A 1 194 ? -2.912 25.359 33.125 1 76.38 194 LEU A N 1
ATOM 1563 C CA . LEU A 1 194 ? -3.996 25.906 32.312 1 76.38 194 LEU A CA 1
ATOM 1564 C C . LEU A 1 194 ? -3.447 26.719 31.141 1 76.38 194 LEU A C 1
ATOM 1566 O O . LEU A 1 194 ? -3.953 26.625 30.031 1 76.38 194 LEU A O 1
ATOM 1570 N N . SER A 1 195 ? -2.455 27.469 31.484 1 79.31 195 SER A N 1
ATOM 1571 C CA . SER A 1 195 ? -1.85 28.297 30.438 1 79.31 195 SER A CA 1
ATOM 1572 C C . SER A 1 195 ? -1.194 27.438 29.359 1 79.31 195 SER A C 1
ATOM 1574 O O . SER A 1 195 ? -1.291 27.766 28.172 1 79.31 195 SER A O 1
ATOM 1576 N N . GLN A 1 196 ? -0.595 26.422 29.75 1 80.69 196 GLN A N 1
ATOM 1577 C CA . GLN A 1 196 ? 0.039 25.531 28.781 1 80.69 196 GLN A CA 1
ATOM 1578 C C . GLN A 1 196 ? -1.003 24.812 27.922 1 80.69 196 GLN A C 1
ATOM 1580 O O . GLN A 1 196 ? -0.833 24.688 26.703 1 80.69 196 GLN A O 1
ATOM 1585 N N . THR A 1 197 ? -2.027 24.375 28.547 1 83.44 197 THR A N 1
ATOM 1586 C CA . THR A 1 197 ? -3.109 23.719 27.828 1 83.44 197 THR A CA 1
ATOM 1587 C C . THR A 1 197 ? -3.77 24.656 26.844 1 83.44 197 THR A C 1
ATOM 1589 O O . THR A 1 197 ? -4.023 24.281 25.688 1 83.44 197 THR A O 1
ATOM 1592 N N . ALA A 1 198 ? -3.982 25.875 27.281 1 88.44 198 ALA A N 1
ATOM 1593 C CA . ALA A 1 198 ? -4.613 26.859 26.406 1 88.44 198 ALA A CA 1
ATOM 1594 C C . ALA A 1 198 ? -3.727 27.172 25.203 1 88.44 198 ALA A C 1
ATOM 1596 O O . ALA A 1 198 ? -4.219 27.344 24.094 1 88.44 198 ALA A O 1
ATOM 1597 N N . ARG A 1 199 ? -2.492 27.203 25.516 1 88.12 199 ARG A N 1
ATOM 1598 C CA . ARG A 1 199 ? -1.552 27.469 24.422 1 88.12 199 ARG A CA 1
ATOM 1599 C C . ARG A 1 199 ? -1.576 26.344 23.391 1 88.12 199 ARG A C 1
ATOM 1601 O O . ARG A 1 199 ? -1.634 26.594 22.188 1 88.12 199 ARG A O 1
ATOM 1608 N N . ARG A 1 200 ? -1.507 25.188 23.844 1 87.88 200 ARG A N 1
ATOM 1609 C CA . ARG A 1 200 ? -1.512 24.047 22.938 1 87.88 200 ARG A CA 1
ATOM 1610 C C . ARG A 1 200 ? -2.807 23.984 22.141 1 87.88 200 ARG A C 1
ATOM 1612 O O . ARG A 1 200 ? -2.787 23.719 20.938 1 87.88 200 ARG A O 1
ATOM 1619 N N . MET A 1 201 ? -3.877 24.203 22.766 1 91.06 201 MET A N 1
ATOM 1620 C CA . MET A 1 201 ? -5.16 24.219 22.078 1 91.06 201 MET A CA 1
ATOM 1621 C C . MET A 1 201 ? -5.211 25.328 21.031 1 91.06 201 MET A C 1
ATOM 1623 O O . MET A 1 201 ? -5.766 25.141 19.953 1 91.06 201 MET A O 1
ATOM 1627 N N . SER A 1 202 ? -4.652 26.453 21.438 1 92.06 202 SER A N 1
ATOM 1628 C CA . SER A 1 202 ? -4.582 27.562 20.484 1 92.06 202 SER A CA 1
ATOM 1629 C C . SER A 1 202 ? -3.742 27.188 19.266 1 92.06 202 SER A C 1
ATOM 1631 O O . SER A 1 202 ? -4.078 27.562 18.141 1 92.06 202 SER A O 1
ATOM 1633 N N . ASP A 1 203 ? -2.686 26.438 19.516 1 89.06 203 ASP A N 1
ATOM 1634 C CA . ASP A 1 203 ? -1.836 26 18.422 1 89.06 203 ASP A CA 1
ATOM 1635 C C . ASP A 1 203 ? -2.592 25.062 17.484 1 89.06 203 ASP A C 1
ATOM 1637 O O . ASP A 1 203 ? -2.533 25.203 16.266 1 89.06 203 ASP A O 1
ATOM 1641 N N . TYR A 1 204 ? -3.279 24.141 18.062 1 91.06 204 TYR A N 1
ATOM 1642 C CA . TYR A 1 204 ? -4.078 23.219 17.25 1 91.06 204 TYR A CA 1
ATOM 1643 C C . TYR A 1 204 ? -5.152 23.984 16.469 1 91.06 204 TYR A C 1
ATOM 1645 O O . TYR A 1 204 ? -5.395 23.703 15.297 1 91.06 204 TYR A O 1
ATOM 1653 N N . ALA A 1 205 ? -5.781 24.922 17.141 1 93.31 205 ALA A N 1
ATOM 1654 C CA . ALA A 1 205 ? -6.84 25.688 16.5 1 93.31 205 ALA A CA 1
ATOM 1655 C C . ALA A 1 205 ? -6.297 26.5 15.328 1 93.31 205 ALA A C 1
ATOM 1657 O O . ALA A 1 205 ? -6.977 26.672 14.312 1 93.31 205 ALA A O 1
ATOM 1658 N N . ALA A 1 206 ? -5.152 27 15.531 1 88.75 206 ALA A N 1
ATOM 1659 C CA . ALA A 1 206 ? -4.531 27.75 14.438 1 88.75 206 ALA A CA 1
ATOM 1660 C C . ALA A 1 206 ? -4.312 26.859 13.219 1 88.75 206 ALA A C 1
ATOM 1662 O O . ALA A 1 206 ? -4.543 27.281 12.086 1 88.75 206 ALA A O 1
ATOM 1663 N N . VAL A 1 207 ? -3.869 25.703 13.484 1 86.75 207 VAL A N 1
ATOM 1664 C CA . VAL A 1 207 ? -3.691 24.734 12.398 1 86.75 207 VAL A CA 1
ATOM 1665 C C . VAL A 1 207 ? -5.043 24.422 11.758 1 86.75 207 VAL A C 1
ATOM 1667 O O . VAL A 1 207 ? -5.164 24.391 10.531 1 86.75 207 VAL A O 1
ATOM 1670 N N . GLY A 1 208 ? -6 24.172 12.555 1 88.81 208 GLY A N 1
ATOM 1671 C CA . GLY A 1 208 ? -7.336 23.906 12.055 1 88.81 208 GLY A CA 1
ATOM 1672 C C . GLY A 1 208 ? -7.887 25.047 11.203 1 88.81 208 GLY A C 1
ATOM 1673 O O . GLY A 1 208 ? -8.5 24.797 10.164 1 88.81 208 GLY A O 1
ATOM 1674 N N . MET A 1 209 ? -7.652 26.234 11.68 1 88.44 209 MET A N 1
ATOM 1675 C CA . MET A 1 209 ? -8.156 27.406 10.977 1 88.44 209 MET A CA 1
ATOM 1676 C C . MET A 1 209 ? -7.516 27.531 9.602 1 88.44 209 MET A C 1
ATOM 1678 O O . MET A 1 209 ? -8.164 27.969 8.648 1 88.44 209 MET A O 1
ATOM 1682 N N . SER A 1 210 ? -6.293 27.062 9.484 1 79.88 210 SER A N 1
ATOM 1683 C CA . SER A 1 210 ? -5.582 27.156 8.219 1 79.88 210 SER A CA 1
ATOM 1684 C C . SER A 1 210 ? -5.992 26.031 7.273 1 79.88 210 SER A C 1
ATOM 1686 O O . SER A 1 210 ? -5.777 26.109 6.062 1 79.88 210 SER A O 1
ATOM 1688 N N . SER A 1 211 ? -6.598 25.031 7.797 1 77.12 211 SER A N 1
ATOM 1689 C CA . SER A 1 211 ? -6.871 23.828 7.008 1 77.12 211 SER A CA 1
ATOM 1690 C C . SER A 1 211 ? -8.297 23.828 6.465 1 77.12 211 SER A C 1
ATOM 1692 O O . SER A 1 211 ? -8.609 23.094 5.523 1 77.12 211 SER A O 1
ATOM 1694 N N . VAL A 1 212 ? -9.117 24.594 7.082 1 77.75 212 VAL A N 1
ATOM 1695 C CA . VAL A 1 212 ? -10.516 24.531 6.676 1 77.75 212 VAL A CA 1
ATOM 1696 C C . VAL A 1 212 ? -11.016 25.938 6.328 1 77.75 212 VAL A C 1
ATOM 1698 O O . VAL A 1 212 ? -10.484 26.938 6.832 1 77.75 212 VAL A O 1
ATOM 1701 N N . LEU A 1 213 ? -12 25.953 5.5 1 68.31 213 LEU A N 1
ATOM 1702 C CA . LEU A 1 213 ? -12.664 27.203 5.168 1 68.31 213 LEU A CA 1
ATOM 1703 C C . LEU A 1 213 ? -13.656 27.609 6.254 1 68.31 213 LEU A C 1
ATOM 1705 O O . LEU A 1 213 ? -14.492 26.797 6.66 1 68.31 213 LEU A O 1
ATOM 1709 N N . THR A 1 214 ? -13.453 28.781 6.844 1 69.38 214 THR A N 1
ATOM 1710 C CA . THR A 1 214 ? -14.367 29.203 7.898 1 69.38 214 THR A CA 1
ATOM 1711 C C . THR A 1 214 ? -15.016 30.547 7.539 1 69.38 214 THR A C 1
ATOM 1713 O O . THR A 1 214 ? -15.555 31.234 8.406 1 69.38 214 THR A O 1
ATOM 1716 N N . GLU A 1 215 ? -15.055 30.906 6.281 1 72.94 215 GLU A N 1
ATOM 1717 C CA . GLU A 1 215 ? -15.672 32.156 5.918 1 72.94 215 GLU A CA 1
ATOM 1718 C C . GLU A 1 215 ? -17.172 32.125 6.168 1 72.94 215 GLU A C 1
ATOM 1720 O O . GLU A 1 215 ? -17.844 31.125 5.898 1 72.94 215 GLU A O 1
ATOM 1725 N N . PHE A 1 216 ? -17.688 33.156 6.906 1 77.31 216 PHE A N 1
ATOM 1726 C CA . PHE A 1 216 ? -19.094 33.25 7.246 1 77.31 216 PHE A CA 1
ATOM 1727 C C . PHE A 1 216 ? -19.656 34.625 6.844 1 77.31 216 PHE A C 1
ATOM 1729 O O . PHE A 1 216 ? -19.141 35.656 7.273 1 77.31 216 PHE A O 1
ATOM 1736 N N . ASP A 1 217 ? -20.562 34.594 5.883 1 69.56 217 ASP A N 1
ATOM 1737 C CA . ASP A 1 217 ? -21.312 35.812 5.539 1 69.56 217 ASP A CA 1
ATOM 1738 C C . ASP A 1 217 ? -22.578 35.938 6.387 1 69.56 217 ASP A C 1
ATOM 1740 O O . ASP A 1 217 ? -23.562 35.25 6.121 1 69.56 217 ASP A O 1
ATOM 1744 N N . SER A 1 218 ? -22.562 36.719 7.445 1 72 218 SER A N 1
ATOM 1745 C CA . SER A 1 218 ? -23.672 36.844 8.398 1 72 218 SER A CA 1
ATOM 1746 C C . SER A 1 218 ? -24.859 37.562 7.766 1 72 218 SER A C 1
ATOM 1748 O O . SER A 1 218 ? -25.969 37.531 8.312 1 72 218 SER A O 1
ATOM 1750 N N . THR A 1 219 ? -24.609 38.281 6.688 1 70.62 219 THR A N 1
ATOM 1751 C CA . THR A 1 219 ? -25.703 38.938 6.016 1 70.62 219 THR A CA 1
ATOM 1752 C C . THR A 1 219 ? -26.578 37.938 5.281 1 70.62 219 THR A C 1
ATOM 1754 O O . THR A 1 219 ? -27.75 38.219 4.988 1 70.62 219 THR A O 1
ATOM 1757 N N . ASN A 1 220 ? -26.016 36.844 5.016 1 70.12 220 ASN A N 1
ATOM 1758 C CA . ASN A 1 220 ? -26.781 35.781 4.406 1 70.12 220 ASN A CA 1
ATOM 1759 C C . ASN A 1 220 ? -26.578 34.469 5.16 1 70.12 220 ASN A C 1
ATOM 1761 O O . ASN A 1 220 ? -25.938 33.531 4.656 1 70.12 220 ASN A O 1
ATOM 1765 N N . PRO A 1 221 ? -27.172 34.5 6.324 1 66.38 221 PRO A N 1
ATOM 1766 C CA . PRO A 1 221 ? -26.922 33.344 7.215 1 66.38 221 PRO A CA 1
ATOM 1767 C C . PRO A 1 221 ? -27.531 32.062 6.695 1 66.38 221 PRO A C 1
ATOM 1769 O O . PRO A 1 221 ? -27.234 30.984 7.219 1 66.38 221 PRO A O 1
ATOM 1772 N N . ALA A 1 222 ? -28.391 32.156 5.691 1 60.84 222 ALA A N 1
ATOM 1773 C CA . ALA A 1 222 ? -29.062 30.969 5.172 1 60.84 222 ALA A CA 1
ATOM 1774 C C . ALA A 1 222 ? -28.062 30.031 4.488 1 60.84 222 ALA A C 1
ATOM 1776 O O . ALA A 1 222 ? -28.375 28.875 4.227 1 60.84 222 ALA A O 1
ATOM 1777 N N . ILE A 1 223 ? -26.922 30.578 4.328 1 56.28 223 ILE A N 1
ATOM 1778 C CA . ILE A 1 223 ? -26.016 29.719 3.568 1 56.28 223 ILE A CA 1
ATOM 1779 C C . ILE A 1 223 ? -25.359 28.703 4.504 1 56.28 223 ILE A C 1
ATOM 1781 O O . ILE A 1 223 ? -24.594 29.094 5.398 1 56.28 223 ILE A O 1
ATOM 1785 N N . THR A 1 224 ? -25.938 27.531 4.43 1 63.84 224 THR A N 1
ATOM 1786 C CA . THR A 1 224 ? -25.359 26.391 5.129 1 63.84 224 THR A CA 1
ATOM 1787 C C . THR A 1 224 ? -24.078 25.938 4.441 1 63.84 224 THR A C 1
ATOM 1789 O O . THR A 1 224 ? -23.953 26.016 3.219 1 63.84 224 THR A O 1
ATOM 1792 N N . LEU A 1 225 ? -22.969 25.969 5.203 1 68.44 225 LEU A N 1
ATOM 1793 C CA . LEU A 1 225 ? -21.734 25.391 4.688 1 68.44 225 LEU A CA 1
ATOM 1794 C C . LEU A 1 225 ? -21.734 23.875 4.863 1 68.44 225 LEU A C 1
ATOM 1796 O O . LEU A 1 225 ? -21.906 23.375 5.977 1 68.44 225 LEU A O 1
ATOM 1800 N N . THR A 1 226 ? -21.969 23.141 3.699 1 63.38 226 THR A N 1
ATOM 1801 C CA . THR A 1 226 ? -21.844 21.688 3.742 1 63.38 226 THR A CA 1
ATOM 1802 C C . THR A 1 226 ? -20.516 21.25 3.129 1 63.38 226 THR A C 1
ATOM 1804 O O . THR A 1 226 ? -20.219 21.578 1.981 1 63.38 226 THR A O 1
ATOM 1807 N N . ASN A 1 227 ? -19.703 20.766 3.986 1 61.44 227 ASN A N 1
ATOM 1808 C CA . ASN A 1 227 ? -18.438 20.234 3.48 1 61.44 227 ASN A CA 1
ATOM 1809 C C . ASN A 1 227 ? -18.641 18.969 2.662 1 61.44 227 ASN A C 1
ATOM 1811 O O . ASN A 1 227 ? -18.828 17.891 3.225 1 61.44 227 ASN A O 1
ATOM 1815 N N . SER A 1 228 ? -18.719 19.141 1.413 1 53.34 228 SER A N 1
ATOM 1816 C CA . SER A 1 228 ? -18.969 18.016 0.521 1 53.34 228 SER A CA 1
ATOM 1817 C C . SER A 1 228 ? -17.812 17.016 0.529 1 53.34 228 SER A C 1
ATOM 1819 O O . SER A 1 228 ? -18 15.828 0.291 1 53.34 228 SER A O 1
ATOM 1821 N N . SER A 1 229 ? -16.609 17.547 0.783 1 53.66 229 SER A N 1
ATOM 1822 C CA . SER A 1 229 ? -15.469 16.625 0.74 1 53.66 229 SER A CA 1
ATOM 1823 C C . SER A 1 229 ? -15.398 15.766 1.996 1 53.66 229 SER A C 1
ATOM 1825 O O . SER A 1 229 ? -14.727 14.734 2.01 1 53.66 229 SER A O 1
ATOM 1827 N N . GLY A 1 230 ? -16.297 16.156 2.992 1 56.31 230 GLY A N 1
ATOM 1828 C CA . GLY A 1 230 ? -16.312 15.422 4.25 1 56.31 230 GLY A CA 1
ATOM 1829 C C . GLY A 1 230 ? -15.125 15.742 5.137 1 56.31 230 GLY A C 1
ATOM 1830 O O . GLY A 1 230 ? -14.992 15.18 6.23 1 56.31 230 GLY A O 1
ATOM 1831 N N . GLN A 1 231 ? -14.195 16.531 4.699 1 59.09 231 GLN A N 1
ATOM 1832 C CA . GLN A 1 231 ? -12.977 16.781 5.457 1 59.09 231 GLN A CA 1
ATOM 1833 C C . GLN A 1 231 ? -13.008 18.156 6.133 1 59.09 231 GLN A C 1
ATOM 1835 O O . GLN A 1 231 ? -12.094 18.5 6.875 1 59.09 231 GLN A O 1
ATOM 1840 N N . GLY A 1 232 ? -14.156 18.75 5.984 1 72.56 232 GLY A N 1
ATOM 1841 C CA . GLY A 1 232 ? -14.211 20.094 6.535 1 72.56 232 GLY A CA 1
ATOM 1842 C C . GLY A 1 232 ? -15.328 20.281 7.543 1 72.56 232 GLY A C 1
ATOM 1843 O O . GLY A 1 232 ? -15.664 19.359 8.281 1 72.56 232 GLY A O 1
ATOM 1844 N N . LEU A 1 233 ? -15.75 21.531 7.758 1 86.44 233 LEU A N 1
ATOM 1845 C CA . LEU A 1 233 ? -16.766 21.938 8.734 1 86.44 233 LEU A CA 1
ATOM 1846 C C . LEU A 1 233 ? -18.109 22.141 8.062 1 86.44 233 LEU A C 1
ATOM 1848 O O . LEU A 1 233 ? -18.188 22.688 6.957 1 86.44 233 LEU A O 1
ATOM 1852 N N . ASP A 1 234 ? -19.141 21.578 8.672 1 87.31 234 ASP A N 1
ATOM 1853 C CA . ASP A 1 234 ? -20.516 21.906 8.305 1 87.31 234 ASP A CA 1
ATOM 1854 C C . ASP A 1 234 ? -21.047 23.016 9.203 1 87.31 234 ASP A C 1
ATOM 1856 O O . ASP A 1 234 ? -20.719 23.094 10.383 1 87.31 234 ASP A O 1
ATOM 1860 N N . ARG A 1 235 ? -21.812 23.906 8.617 1 89.44 235 ARG A N 1
ATOM 1861 C CA . ARG A 1 235 ? -22.406 25 9.383 1 89.44 235 ARG A CA 1
ATOM 1862 C C . ARG A 1 235 ? -23.906 25.109 9.102 1 89.44 235 ARG A C 1
ATOM 1864 O O . ARG A 1 235 ? -24.328 25.062 7.949 1 89.44 235 ARG A O 1
ATOM 1871 N N . LYS A 1 236 ? -24.672 25.172 10.133 1 88.31 236 LYS A N 1
ATOM 1872 C CA . LYS A 1 236 ? -26.109 25.422 10.086 1 88.31 236 LYS A CA 1
ATOM 1873 C C . LYS A 1 236 ? -26.5 26.578 11 1 88.31 236 LYS A C 1
ATOM 1875 O O . LYS A 1 236 ? -25.938 26.734 12.086 1 88.31 236 LYS A O 1
ATOM 1880 N N . VAL A 1 237 ? -27.375 27.406 10.508 1 90.5 237 VAL A N 1
ATOM 1881 C CA . VAL A 1 237 ? -27.875 28.516 11.312 1 90.5 237 VAL A CA 1
ATOM 1882 C C . VAL A 1 237 ? -29.344 28.266 11.664 1 90.5 237 VAL A C 1
ATOM 1884 O O . VAL A 1 237 ? -30.156 28.016 10.773 1 90.5 237 VAL A O 1
ATOM 1887 N N . GLU A 1 238 ? -29.656 28.203 12.906 1 89.62 238 GLU A N 1
ATOM 1888 C CA . GLU A 1 238 ? -31.031 28.062 13.406 1 89.62 238 GLU A CA 1
ATOM 1889 C C . GLU A 1 238 ? -31.438 29.266 14.258 1 89.62 238 GLU A C 1
ATOM 1891 O O . GLU A 1 238 ? -31.109 29.328 15.445 1 89.62 238 GLU A O 1
ATOM 1896 N N . GLY A 1 239 ? -32.156 30.172 13.711 1 87.06 239 GLY A N 1
ATOM 1897 C CA . GLY A 1 239 ? -32.531 31.375 14.453 1 87.06 239 GLY A CA 1
ATOM 1898 C C . GLY A 1 239 ? -31.344 32.219 14.852 1 87.06 239 GLY A C 1
ATOM 1899 O O . GLY A 1 239 ? -30.609 32.719 13.992 1 87.06 239 GLY A O 1
ATOM 1900 N N . ASP A 1 240 ? -31.078 32.219 16.156 1 88.81 240 ASP A N 1
ATOM 1901 C CA . ASP A 1 240 ? -29.969 33.031 16.672 1 88.81 240 ASP A CA 1
ATOM 1902 C C . ASP A 1 240 ? -28.781 32.125 17.031 1 88.81 240 ASP A C 1
ATOM 1904 O O . ASP A 1 240 ? -27.797 32.625 17.609 1 88.81 240 ASP A O 1
ATOM 1908 N N . LYS A 1 241 ? -28.953 30.844 16.547 1 93.06 241 LYS A N 1
ATOM 1909 C CA . LYS A 1 241 ? -27.906 29.891 16.891 1 93.06 241 LYS A CA 1
ATOM 1910 C C . LYS A 1 241 ? -27.125 29.438 15.656 1 93.06 241 LYS A C 1
ATOM 1912 O O . LYS A 1 241 ? -27.719 29.156 14.617 1 93.06 241 LYS A O 1
ATOM 1917 N N . VAL A 1 242 ? -25.812 29.547 15.758 1 93.5 242 VAL A N 1
ATOM 1918 C CA . VAL A 1 242 ? -24.938 29 14.734 1 93.5 242 VAL A CA 1
ATOM 1919 C C . VAL A 1 242 ? -24.391 27.641 15.188 1 93.5 242 VAL A C 1
ATOM 1921 O O . VAL A 1 242 ? -23.891 27.516 16.312 1 93.5 242 VAL A O 1
ATOM 1924 N N . ILE A 1 243 ? -24.578 26.625 14.383 1 93.69 243 ILE A N 1
ATOM 1925 C CA . ILE A 1 243 ? -24.156 25.281 14.734 1 93.69 243 ILE A CA 1
ATOM 1926 C C . ILE A 1 243 ? -23.109 24.781 13.734 1 93.69 243 ILE A C 1
ATOM 1928 O O . ILE A 1 243 ? -23.344 24.781 12.523 1 93.69 243 ILE A O 1
ATOM 1932 N N . TYR A 1 244 ? -21.953 24.453 14.25 1 93.69 244 TYR A N 1
ATOM 1933 C CA . TYR A 1 244 ? -20.906 23.812 13.461 1 93.69 244 TYR A CA 1
ATOM 1934 C C . TYR A 1 244 ? -20.812 22.328 13.781 1 93.69 244 TYR A C 1
ATOM 1936 O O . TYR A 1 244 ? -21.016 21.922 14.93 1 93.69 244 TYR A O 1
ATOM 1944 N N . SER A 1 245 ? -20.5 21.516 12.758 1 91.81 245 SER A N 1
ATOM 1945 C CA . SER A 1 245 ? -20.328 20.078 12.938 1 91.81 245 SER A CA 1
ATOM 1946 C C . SER A 1 245 ? -19.062 19.594 12.242 1 91.81 245 SER A C 1
ATOM 1948 O O . SER A 1 245 ? -18.719 20.062 11.148 1 91.81 245 SER A O 1
ATOM 1950 N N . TYR A 1 246 ? -18.391 18.719 12.945 1 92.69 246 TYR A N 1
ATOM 1951 C CA . TYR A 1 246 ? -17.188 18.109 12.406 1 92.69 246 TYR A CA 1
ATOM 1952 C C . TYR A 1 246 ? -17.188 16.594 12.609 1 92.69 246 TYR A C 1
ATOM 1954 O O . TYR A 1 246 ? -17.406 16.125 13.727 1 92.69 246 TYR A O 1
ATOM 1962 N N . SER A 1 247 ? -16.922 15.898 11.477 1 90.19 247 SER A N 1
ATOM 1963 C CA . SER A 1 247 ? -16.734 14.453 11.547 1 90.19 247 SER A CA 1
ATOM 1964 C C . SER A 1 247 ? -15.266 14.086 11.641 1 90.19 247 SER A C 1
ATOM 1966 O O . SER A 1 247 ? -14.461 14.477 10.789 1 90.19 247 SER A O 1
ATOM 1968 N N . LEU A 1 248 ? -14.977 13.398 12.703 1 91.31 248 LEU A N 1
ATOM 1969 C CA . LEU A 1 248 ? -13.586 12.977 12.852 1 91.31 248 LEU A CA 1
ATOM 1970 C C . LEU A 1 248 ? -13.164 12.086 11.688 1 91.31 248 LEU A C 1
ATOM 1972 O O . LEU A 1 248 ? -14 11.438 11.062 1 91.31 248 LEU A O 1
ATOM 1976 N N . LYS A 1 249 ? -11.867 12.039 11.461 1 88.19 249 LYS A N 1
ATOM 1977 C CA . LYS A 1 249 ? -11.344 11.391 10.258 1 88.19 249 LYS A CA 1
ATOM 1978 C C . LYS A 1 249 ? -10.922 9.953 10.547 1 88.19 249 LYS A C 1
ATOM 1980 O O . LYS A 1 249 ? -10.484 9.641 11.656 1 88.19 249 LYS A O 1
ATOM 1985 N N . GLU A 1 250 ? -11.109 9.102 9.555 1 86.81 250 GLU A N 1
ATOM 1986 C CA . GLU A 1 250 ? -10.57 7.75 9.484 1 86.81 250 GLU A CA 1
ATOM 1987 C C . GLU A 1 250 ? -9.531 7.625 8.375 1 86.81 250 GLU A C 1
ATOM 1989 O O . GLU A 1 250 ? -9.727 8.133 7.273 1 86.81 250 GLU A O 1
ATOM 1994 N N . TYR A 1 251 ? -8.453 7.039 8.781 1 80.5 251 TYR A N 1
ATOM 1995 C CA . TYR A 1 251 ? -7.34 6.934 7.848 1 80.5 251 TYR A CA 1
ATOM 1996 C C . TYR A 1 251 ? -7.156 5.492 7.383 1 80.5 251 TYR A C 1
ATOM 1998 O O . TYR A 1 251 ? -7.039 4.578 8.203 1 80.5 251 TYR A O 1
ATOM 2006 N N . GLN A 1 252 ? -7.281 5.348 6.148 1 76.75 252 GLN A N 1
ATOM 2007 C CA . GLN A 1 252 ? -7.035 4.047 5.535 1 76.75 252 GLN A CA 1
ATOM 2008 C C . GLN A 1 252 ? -5.988 4.148 4.43 1 76.75 252 GLN A C 1
ATOM 2010 O O . GLN A 1 252 ? -6.316 4.445 3.279 1 76.75 252 GLN A O 1
ATOM 2015 N N . GLY A 1 253 ? -4.758 3.834 4.836 1 66.88 253 GLY A N 1
ATOM 2016 C CA . GLY A 1 253 ? -3.676 4.039 3.885 1 66.88 253 GLY A CA 1
ATOM 2017 C C . GLY A 1 253 ? -3.48 5.496 3.51 1 66.88 253 GLY A C 1
ATOM 2018 O O . GLY A 1 253 ? -3.215 6.336 4.375 1 66.88 253 GLY A O 1
ATOM 2019 N N . LEU A 1 254 ? -3.748 5.793 2.158 1 63.91 254 LEU A N 1
ATOM 2020 C CA . LEU A 1 254 ? -3.598 7.168 1.696 1 63.91 254 LEU A CA 1
ATOM 2021 C C . LEU A 1 254 ? -4.949 7.875 1.646 1 63.91 254 LEU A C 1
ATOM 2023 O O . LEU A 1 254 ? -5.008 9.102 1.491 1 63.91 254 LEU A O 1
ATOM 2027 N N . ASP A 1 255 ? -5.93 7.062 1.955 1 71.19 255 ASP A N 1
ATOM 2028 C CA . ASP A 1 255 ? -7.27 7.633 1.88 1 71.19 255 ASP A CA 1
ATOM 2029 C C . ASP A 1 255 ? -7.75 8.094 3.256 1 71.19 255 ASP A C 1
ATOM 2031 O O . ASP A 1 255 ? -7.473 7.438 4.266 1 71.19 255 ASP A O 1
ATOM 2035 N N . VAL A 1 256 ? -8.359 9.328 3.242 1 77.62 256 VAL A N 1
ATOM 2036 C CA . VAL A 1 256 ? -8.953 9.883 4.453 1 77.62 256 VAL A CA 1
ATOM 2037 C C . VAL A 1 256 ? -10.477 9.969 4.289 1 77.62 256 VAL A C 1
ATOM 2039 O O . VAL A 1 256 ? -10.969 10.5 3.295 1 77.62 256 VAL A O 1
ATOM 2042 N N . HIS A 1 257 ? -11.211 9.266 5.199 1 81.69 257 HIS A N 1
ATOM 2043 C CA . HIS A 1 257 ? -12.672 9.281 5.176 1 81.69 257 HIS A CA 1
ATOM 2044 C C . HIS A 1 257 ? -13.242 9.859 6.469 1 81.69 257 HIS A C 1
ATOM 2046 O O . HIS A 1 257 ? -12.648 9.703 7.535 1 81.69 257 HIS A O 1
ATOM 2052 N N . PRO A 1 258 ? -14.32 10.586 6.305 1 85.62 258 PRO A N 1
ATOM 2053 C CA . PRO A 1 258 ? -14.984 11.039 7.527 1 85.62 258 PRO A CA 1
ATOM 2054 C C . PRO A 1 258 ? -15.703 9.914 8.266 1 85.62 258 PRO A C 1
ATOM 2056 O O . PRO A 1 258 ? -16.344 9.062 7.629 1 85.62 258 PRO A O 1
ATOM 2059 N N . ALA A 1 259 ? -15.477 9.773 9.539 1 81.31 259 ALA A N 1
ATOM 2060 C CA . ALA A 1 259 ? -16.219 8.82 10.367 1 81.31 259 ALA A CA 1
ATOM 2061 C C . ALA A 1 259 ? -17.641 9.305 10.617 1 81.31 259 ALA A C 1
ATOM 2063 O O . ALA A 1 259 ? -17.859 10.227 11.414 1 81.31 259 ALA A O 1
ATOM 2064 N N . ARG A 1 260 ? -18.609 8.734 10.172 1 77.19 260 ARG A N 1
ATOM 2065 C CA . ARG A 1 260 ? -20 9.18 10.25 1 77.19 260 ARG A CA 1
ATOM 2066 C C . ARG A 1 260 ? -20.547 8.992 11.656 1 77.19 260 ARG A C 1
ATOM 2068 O O . ARG A 1 260 ? -21.516 9.672 12.047 1 77.19 260 ARG A O 1
ATOM 2075 N N . ASP A 1 261 ? -19.938 8.172 12.383 1 82.5 261 ASP A N 1
ATOM 2076 C CA . ASP A 1 261 ? -20.453 7.879 13.711 1 82.5 261 ASP A CA 1
ATOM 2077 C C . ASP A 1 261 ? -19.734 8.711 14.773 1 82.5 261 ASP A C 1
ATOM 2079 O O . ASP A 1 261 ? -20.062 8.641 15.961 1 82.5 261 ASP A O 1
ATOM 2083 N N . LYS A 1 262 ? -18.844 9.461 14.398 1 89.56 262 LYS A N 1
ATOM 2084 C CA . LYS A 1 262 ? -18.094 10.281 15.352 1 89.56 262 LYS A CA 1
ATOM 2085 C C . LYS A 1 262 ? -18.125 11.75 14.953 1 89.56 262 LYS A C 1
ATOM 2087 O O . LYS A 1 262 ? -17.141 12.281 14.43 1 89.56 262 LYS A O 1
ATOM 2092 N N . VAL A 1 263 ? -19.219 12.367 15.227 1 91.69 263 VAL A N 1
ATOM 2093 C CA . VAL A 1 263 ? -19.422 13.766 14.867 1 91.69 263 VAL A CA 1
ATOM 2094 C C . VAL A 1 263 ? -19.516 14.617 16.141 1 91.69 263 VAL A C 1
ATOM 2096 O O . VAL A 1 263 ? -20.188 14.242 17.094 1 91.69 263 VAL A O 1
ATOM 2099 N N . LEU A 1 264 ? -18.859 15.664 16.172 1 94.31 264 LEU A N 1
ATOM 2100 C CA . LEU A 1 264 ? -18.922 16.656 17.25 1 94.31 264 LEU A CA 1
ATOM 2101 C C . LEU A 1 264 ? -19.594 17.938 16.766 1 94.31 264 LEU A C 1
ATOM 2103 O O . LEU A 1 264 ? -19.297 18.438 15.688 1 94.31 264 LEU A O 1
ATOM 2107 N N . HIS A 1 265 ? -20.516 18.453 17.594 1 94.69 265 HIS A N 1
ATOM 2108 C CA . HIS A 1 265 ? -21.219 19.688 17.281 1 94.69 265 HIS A CA 1
ATOM 2109 C C . HIS A 1 265 ? -20.859 20.797 18.266 1 94.69 265 HIS A C 1
ATOM 2111 O O . HIS A 1 265 ? -20.641 20.547 19.453 1 94.69 265 HIS A O 1
ATOM 2117 N N . SER A 1 266 ? -20.688 21.922 17.781 1 96.5 266 SER A N 1
ATOM 2118 C CA . SER A 1 266 ? -20.516 23.125 18.578 1 96.5 266 SER A CA 1
ATOM 2119 C C . SER A 1 266 ? -21.547 24.188 18.188 1 96.5 266 SER A C 1
ATOM 2121 O O . SER A 1 266 ? -21.656 24.562 17.031 1 96.5 266 SER A O 1
ATOM 2123 N N . SER A 1 267 ? -22.297 24.609 19.125 1 96.31 267 SER A N 1
ATOM 2124 C CA . SER A 1 267 ? -23.328 25.609 18.891 1 96.31 267 SER A CA 1
ATOM 2125 C C . SER A 1 267 ? -23.141 26.828 19.781 1 96.31 267 SER A C 1
ATOM 2127 O O . SER A 1 267 ? -22.719 26.703 20.938 1 96.31 267 SER A O 1
ATOM 2129 N N . SER A 1 268 ? -23.406 28.031 19.219 1 96.94 268 SER A N 1
ATOM 2130 C CA . SER A 1 268 ? -23.25 29.266 19.984 1 96.94 268 SER A CA 1
ATOM 2131 C C . SER A 1 268 ? -24.359 30.25 19.672 1 96.94 268 SER A C 1
ATOM 2133 O O . SER A 1 268 ? -24.859 30.312 18.547 1 96.94 268 SER A O 1
ATOM 2135 N N . SER A 1 269 ? -24.812 30.906 20.656 1 96.81 269 SER A N 1
ATOM 2136 C CA . SER A 1 269 ? -25.734 32.031 20.562 1 96.81 269 SER A CA 1
ATOM 2137 C C . SER A 1 269 ? -25.203 33.25 21.328 1 96.81 269 SER A C 1
ATOM 2139 O O . SER A 1 269 ? -24.672 33.094 22.438 1 96.81 269 SER A O 1
ATOM 2141 N N . CYS A 1 270 ? -25.312 34.438 20.688 1 95.19 270 CYS A N 1
ATOM 2142 C CA . CYS A 1 270 ? -24.75 35.625 21.312 1 95.19 270 CYS A CA 1
ATOM 2143 C C . CYS A 1 270 ? -25.797 36.719 21.453 1 95.19 270 CYS A C 1
ATOM 2145 O O . CYS A 1 270 ? -26.625 36.906 20.562 1 95.19 270 CYS A O 1
ATOM 2147 N N . VAL A 1 271 ? -25.734 37.438 22.578 1 94.06 271 VAL A N 1
ATOM 2148 C CA . VAL A 1 271 ? -26.516 38.656 22.812 1 94.06 271 VAL A CA 1
ATOM 2149 C C . VAL A 1 271 ? -25.625 39.875 22.719 1 94.06 271 VAL A C 1
ATOM 2151 O O . VAL A 1 271 ? -24.625 40 23.438 1 94.06 271 VAL A O 1
ATOM 2154 N N . GLY A 1 272 ? -26.016 40.719 21.75 1 91.12 272 GLY A N 1
ATOM 2155 C CA . GLY A 1 272 ? -25.234 41.938 21.547 1 91.12 272 GLY A CA 1
ATOM 2156 C C . GLY A 1 272 ? -25.75 43.125 22.344 1 91.12 272 GLY A C 1
ATOM 2157 O O . GLY A 1 272 ? -26.969 43.312 22.453 1 91.12 272 GLY A O 1
ATOM 2158 N N . ARG A 1 273 ? -24.797 43.875 22.953 1 89.75 273 ARG A N 1
ATOM 2159 C CA . ARG A 1 273 ? -25.109 45.094 23.703 1 89.75 273 ARG A CA 1
ATOM 2160 C C . ARG A 1 273 ? -24.219 46.25 23.25 1 89.75 273 ARG A C 1
ATOM 2162 O O . ARG A 1 273 ? -23.078 46.031 22.844 1 89.75 273 ARG A O 1
ATOM 2169 N N . THR A 1 274 ? -24.844 47.375 23.281 1 85.44 274 THR A N 1
ATOM 2170 C CA . THR A 1 274 ? -24.094 48.562 22.938 1 85.44 274 THR A CA 1
ATOM 2171 C C . THR A 1 274 ? -23.766 49.375 24.172 1 85.44 274 THR A C 1
ATOM 2173 O O . THR A 1 274 ? -24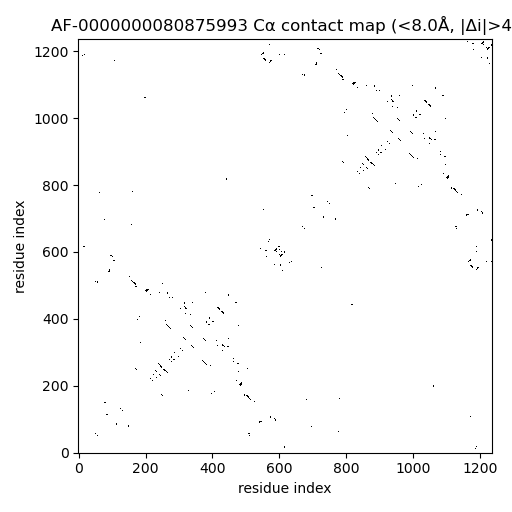.594 49.5 25.078 1 85.44 274 THR A O 1
ATOM 2176 N N . MET A 1 275 ? -22.594 49.812 24.203 1 83.69 275 MET A N 1
ATOM 2177 C CA . MET A 1 275 ? -22.141 50.656 25.312 1 83.69 275 MET A CA 1
ATOM 2178 C C . MET A 1 275 ? -21.938 52.094 24.828 1 83.69 275 MET A C 1
ATOM 2180 O O . MET A 1 275 ? -21.188 52.344 23.891 1 83.69 275 MET A O 1
ATOM 2184 N N . LEU A 1 276 ? -22.656 53 25.406 1 79.62 276 LEU A N 1
ATOM 2185 C CA . LEU A 1 276 ? -22.469 54.438 25.188 1 79.62 276 LEU A CA 1
ATOM 2186 C C . LEU A 1 276 ? -22.016 55.125 26.484 1 79.62 276 LEU A C 1
ATOM 2188 O O . LEU A 1 276 ? -22.828 55.344 27.391 1 79.62 276 LEU A O 1
ATOM 2192 N N . GLY A 1 277 ? -20.797 55.375 26.5 1 76.31 277 GLY A N 1
ATOM 2193 C CA . GLY A 1 277 ? -20.25 55.844 27.766 1 76.31 277 GLY A CA 1
ATOM 2194 C C . GLY A 1 277 ? -20.297 54.812 28.875 1 76.31 277 GLY A C 1
ATOM 2195 O O . GLY A 1 277 ? -19.656 53.781 28.781 1 76.31 277 GLY A O 1
ATOM 2196 N N . SER A 1 278 ? -21.109 55.156 29.891 1 82.06 278 SER A N 1
ATOM 2197 C CA . SER A 1 278 ? -21.25 54.219 31 1 82.06 278 SER A CA 1
ATOM 2198 C C . SER A 1 278 ? -22.547 53.438 30.906 1 82.06 278 SER A C 1
ATOM 2200 O O . SER A 1 278 ? -22.766 52.469 31.656 1 82.06 278 SER A O 1
ATOM 2202 N N . ASN A 1 279 ? -23.375 53.812 29.922 1 83.62 279 ASN A N 1
ATOM 2203 C CA . ASN A 1 279 ? -24.672 53.188 29.766 1 83.62 279 ASN A CA 1
ATOM 2204 C C . ASN A 1 279 ? -24.609 52 28.812 1 83.62 279 ASN A C 1
ATOM 2206 O O . ASN A 1 279 ? -23.953 52.094 27.766 1 83.62 279 ASN A O 1
ATOM 2210 N N . ILE A 1 280 ? -25.25 50.938 29.203 1 89.06 280 ILE A N 1
ATOM 2211 C CA . ILE A 1 280 ? -25.297 49.75 28.375 1 89.06 280 ILE A CA 1
ATOM 2212 C C . ILE A 1 280 ? -26.734 49.5 27.906 1 89.06 280 ILE A C 1
ATOM 2214 O O . ILE A 1 280 ? -27.672 49.562 28.688 1 89.06 280 ILE A O 1
ATOM 2218 N N . PHE A 1 281 ? -26.875 49.281 26.594 1 86.88 281 PHE A N 1
ATOM 2219 C CA . PHE A 1 281 ? -28.188 49.094 25.984 1 86.88 281 PHE A CA 1
ATOM 2220 C C . PHE A 1 281 ? -28.281 47.719 25.344 1 86.88 281 PHE A C 1
ATOM 2222 O O . PHE A 1 281 ? -27.328 47.219 24.75 1 86.88 281 PHE A O 1
ATOM 2229 N N . GLU A 1 282 ? -29.406 47.031 25.609 1 89.12 282 GLU A N 1
ATOM 2230 C CA . GLU A 1 282 ? -29.797 45.781 24.953 1 89.12 282 GLU A CA 1
ATOM 2231 C C . GLU A 1 282 ? -31.109 45.938 24.203 1 89.12 282 GLU A C 1
ATOM 2233 O O . GLU A 1 282 ? -32.125 46.312 24.812 1 89.12 282 GLU A O 1
ATOM 2238 N N . ASP A 1 283 ? -31.141 45.719 22.984 1 84.81 283 ASP A N 1
ATOM 2239 C CA . ASP A 1 283 ? -32.312 45.906 22.156 1 84.81 283 ASP A CA 1
ATOM 2240 C C . ASP A 1 283 ? -32.906 47.281 22.312 1 84.81 283 ASP A C 1
ATOM 2242 O O . ASP A 1 283 ? -34.125 47.438 22.469 1 84.81 283 ASP A O 1
ATOM 2246 N N . GLY A 1 284 ? -32.031 48.281 22.484 1 77.31 284 GLY A N 1
ATOM 2247 C CA . GLY A 1 284 ? -32.438 49.656 22.562 1 77.31 284 GLY A CA 1
ATOM 2248 C C . GLY A 1 284 ? -32.844 50.094 23.969 1 77.31 284 GLY A C 1
ATOM 2249 O O . GLY A 1 284 ? -33.156 51.281 24.188 1 77.31 284 GLY A O 1
ATOM 2250 N N . LYS A 1 285 ? -32.844 49.188 24.844 1 87.44 285 LYS A N 1
ATOM 2251 C CA . LYS A 1 285 ? -33.25 49.5 26.219 1 87.44 285 LYS A CA 1
ATOM 2252 C C . LYS A 1 285 ? -32.031 49.562 27.141 1 87.44 285 LYS A C 1
ATOM 2254 O O . LYS A 1 285 ? -31.109 48.75 27.016 1 87.44 285 LYS A O 1
ATOM 2259 N N . LEU A 1 286 ? -32.062 50.469 28 1 89.06 286 LEU A N 1
ATOM 2260 C CA . LEU A 1 286 ? -31 50.594 28.984 1 89.06 286 LEU A CA 1
ATOM 2261 C C . LEU A 1 286 ? -31.031 49.438 29.984 1 89.06 286 LEU A C 1
ATOM 2263 O O . LEU A 1 286 ? -32.031 49.25 30.672 1 89.06 286 LEU A O 1
ATOM 2267 N N . VAL A 1 287 ? -30.047 48.688 30.047 1 89.81 287 VAL A N 1
ATOM 2268 C CA . VAL A 1 287 ? -30.062 47.5 30.891 1 89.81 287 VAL A CA 1
ATOM 2269 C C . VAL A 1 287 ? -29.047 47.656 32.031 1 89.81 287 VAL A C 1
ATOM 2271 O O . VAL A 1 287 ? -29.047 46.844 32.969 1 89.81 287 VAL A O 1
ATOM 2274 N N . GLY A 1 288 ? -28.219 48.688 31.969 1 89.12 288 GLY A N 1
ATOM 2275 C CA . GLY A 1 288 ? -27.266 48.844 33.062 1 89.12 288 GLY A CA 1
ATOM 2276 C C . GLY A 1 288 ? -26.312 50 32.875 1 89.12 288 GLY A C 1
ATOM 2277 O O . GLY A 1 288 ? -26.344 50.656 31.828 1 89.12 288 GLY A O 1
ATOM 2278 N N . ASN A 1 289 ? -25.578 50.281 33.906 1 87.81 289 ASN A N 1
ATOM 2279 C CA . ASN A 1 289 ? -24.531 51.281 33.969 1 87.81 289 ASN A CA 1
ATOM 2280 C C . ASN A 1 289 ? -23.25 50.719 34.562 1 87.81 289 ASN A C 1
ATOM 2282 O O . ASN A 1 289 ? -23.266 50.25 35.688 1 87.81 289 ASN A O 1
ATOM 2286 N N . VAL A 1 290 ? -22.203 50.812 33.812 1 85.5 290 VAL A N 1
ATOM 2287 C CA . VAL A 1 290 ? -20.969 50.156 34.219 1 85.5 290 VAL A CA 1
ATOM 2288 C C . VAL A 1 290 ? -20.375 50.844 35.438 1 85.5 290 VAL A C 1
ATOM 2290 O O . VAL A 1 290 ? -19.625 50.219 36.188 1 85.5 290 VAL A O 1
ATOM 2293 N N . ASP A 1 291 ? -20.641 52.094 35.719 1 82.19 291 ASP A N 1
ATOM 2294 C CA . ASP A 1 291 ? -20.078 52.812 36.844 1 82.19 291 ASP A CA 1
ATOM 2295 C C . ASP A 1 291 ? -20.875 52.562 38.125 1 82.19 291 ASP A C 1
ATOM 2297 O O . ASP A 1 291 ? -20.438 52.906 39.219 1 82.19 291 ASP A O 1
ATOM 2301 N N . LYS A 1 292 ? -22.016 51.969 37.938 1 86.12 292 LYS A N 1
ATOM 2302 C CA . LYS A 1 292 ? -22.875 51.688 39.094 1 86.12 292 LYS A CA 1
ATOM 2303 C C . LYS A 1 292 ? -23.047 50.188 39.281 1 86.12 292 LYS A C 1
ATOM 2305 O O . LYS A 1 292 ? -24.156 49.719 39.438 1 86.12 292 LYS A O 1
ATOM 2310 N N . VAL A 1 293 ? -22.031 49.469 39.281 1 85.69 293 VAL A N 1
ATOM 2311 C CA . VAL A 1 293 ? -22.094 48.031 39.406 1 85.69 293 VAL A CA 1
ATOM 2312 C C . VAL A 1 293 ? -22.047 47.656 40.906 1 85.69 293 VAL A C 1
ATOM 2314 O O . VAL A 1 293 ? -21.203 48.156 41.656 1 85.69 293 VAL A O 1
ATOM 2317 N N . ASP A 1 294 ? -23 46.875 41.375 1 81.5 294 ASP A N 1
ATOM 2318 C CA . ASP A 1 294 ? -23.047 46.344 42.719 1 81.5 294 ASP A CA 1
ATOM 2319 C C . ASP A 1 294 ? -23.094 44.812 42.719 1 81.5 294 ASP A C 1
ATOM 2321 O O . ASP A 1 294 ? -22.922 44.188 41.688 1 81.5 294 ASP A O 1
ATOM 2325 N N . GLU A 1 295 ? -23.266 44.188 43.906 1 80.5 295 GLU A N 1
ATOM 2326 C CA . GLU A 1 295 ? -23.266 42.719 44.031 1 80.5 295 GLU A CA 1
ATOM 2327 C C . GLU A 1 295 ? -24.484 42.094 43.344 1 80.5 295 GLU A C 1
ATOM 2329 O O . GLU A 1 295 ? -24.438 40.938 42.906 1 80.5 295 GLU A O 1
ATOM 2334 N N . SER A 1 296 ? -25.516 42.844 43.156 1 82.88 296 SER A N 1
ATOM 2335 C CA . SER A 1 296 ? -26.75 42.312 42.594 1 82.88 296 SER A CA 1
ATOM 2336 C C . SER A 1 296 ? -26.797 42.531 41.094 1 82.88 296 SER A C 1
ATOM 2338 O O . SER A 1 296 ? -27.719 42.062 40.438 1 82.88 296 SER A O 1
ATOM 2340 N N . SER A 1 297 ? -25.828 43.219 40.562 1 88 297 SER A N 1
ATOM 2341 C CA . SER A 1 297 ? -25.797 43.5 39.125 1 88 297 SER A CA 1
ATOM 2342 C C . SER A 1 297 ? -25.594 42.219 38.312 1 88 297 SER A C 1
ATOM 2344 O O . SER A 1 297 ? -24.984 41.25 38.812 1 88 297 SER A O 1
ATOM 2346 N N . PRO A 1 298 ? -26.141 42.219 37.125 1 88.81 298 PRO A N 1
ATOM 2347 C CA . PRO A 1 298 ? -25.953 41.062 36.281 1 88.81 298 PRO A CA 1
ATOM 2348 C C . PRO A 1 298 ? -24.469 40.781 36 1 88.81 298 PRO A C 1
ATOM 2350 O O . PRO A 1 298 ? -23.641 41.688 36.094 1 88.81 298 PRO A O 1
ATOM 2353 N N . ASP A 1 299 ? -24.172 39.625 35.625 1 86.75 299 ASP A N 1
ATOM 2354 C CA . ASP A 1 299 ? -22.797 39.156 35.469 1 86.75 299 ASP A CA 1
ATOM 2355 C C . ASP A 1 299 ? -22.094 39.906 34.344 1 86.75 299 ASP A C 1
ATOM 2357 O O . ASP A 1 299 ? -20.906 40.25 34.438 1 86.75 299 ASP A O 1
ATOM 2361 N N . PHE A 1 300 ? -22.828 40.219 33.25 1 90 300 PHE A N 1
ATOM 2362 C CA . PHE A 1 300 ? -22.172 40.875 32.125 1 90 300 PHE A CA 1
ATOM 2363 C C . PHE A 1 300 ? -21.656 42.25 32.531 1 90 300 PHE A C 1
ATOM 2365 O O . PHE A 1 300 ? -20.609 42.688 32.062 1 90 300 PHE A O 1
ATOM 2372 N N . LEU A 1 301 ? -22.312 42.938 33.406 1 89.62 301 LEU A N 1
ATOM 2373 C CA . LEU A 1 301 ? -21.859 44.219 33.875 1 89.62 301 LEU A CA 1
ATOM 2374 C C . LEU A 1 301 ? -20.609 44.094 34.75 1 89.62 301 LEU A C 1
ATOM 2376 O O . LEU A 1 301 ? -19.719 44.938 34.688 1 89.62 301 LEU A O 1
ATOM 2380 N N . LYS A 1 302 ? -20.594 43.031 35.531 1 86.31 302 LYS A N 1
ATOM 2381 C CA . LYS A 1 302 ? -19.422 42.781 36.375 1 86.31 302 LYS A CA 1
ATOM 2382 C C . LYS A 1 302 ? -18.203 42.5 35.5 1 86.31 302 LYS A C 1
ATOM 2384 O O . LYS A 1 302 ? -17.094 42.938 35.844 1 86.31 302 LYS A O 1
ATOM 2389 N N . VAL A 1 303 ? -18.375 41.781 34.469 1 88.94 303 VAL A N 1
ATOM 2390 C CA . VAL A 1 303 ? -17.297 41.469 33.531 1 88.94 303 VAL A CA 1
ATOM 2391 C C . VAL A 1 303 ? -16.797 42.75 32.906 1 88.94 303 VAL A C 1
ATOM 2393 O O . VAL A 1 303 ? -15.586 42.969 32.781 1 88.94 303 VAL A O 1
ATOM 2396 N N . LEU A 1 304 ? -17.719 43.625 32.5 1 86.56 304 LEU A N 1
ATOM 2397 C CA . LEU A 1 304 ? -17.344 44.875 31.875 1 86.56 304 LEU A CA 1
ATOM 2398 C C . LEU A 1 304 ? -16.594 45.781 32.844 1 86.56 304 LEU A C 1
ATOM 2400 O O . LEU A 1 304 ? -15.617 46.438 32.469 1 86.56 304 LEU A O 1
ATOM 2404 N N . MET A 1 305 ? -17.109 45.781 34.031 1 83.19 305 MET A N 1
ATOM 2405 C CA . MET A 1 305 ? -16.406 46.562 35.062 1 83.19 305 MET A CA 1
ATOM 2406 C C . MET A 1 305 ? -14.992 46.031 35.281 1 83.19 305 MET A C 1
ATOM 2408 O O . MET A 1 305 ? -14.039 46.812 35.375 1 83.19 305 MET A O 1
ATOM 2412 N N . GLY A 1 306 ? -14.914 44.75 35.344 1 81.25 306 GLY A N 1
ATOM 2413 C CA . GLY A 1 306 ? -13.602 44.125 35.469 1 81.25 306 GLY A CA 1
ATOM 2414 C C . GLY A 1 306 ? -12.672 44.5 34.344 1 81.25 306 GLY A C 1
ATOM 2415 O O . GLY A 1 306 ? -11.484 44.75 34.531 1 81.25 306 GLY A O 1
ATOM 2416 N N . LEU A 1 307 ? -13.18 44.469 33.125 1 82.88 307 LEU A N 1
ATOM 2417 C CA . LEU A 1 307 ? -12.391 44.844 31.953 1 82.88 307 LEU A CA 1
ATOM 2418 C C . LEU A 1 307 ? -11.852 46.25 32.062 1 82.88 307 LEU A C 1
ATOM 2420 O O . LEU A 1 307 ? -10.664 46.5 31.812 1 82.88 307 LEU A O 1
ATOM 2424 N N . PHE A 1 308 ? -12.68 47.188 32.5 1 76.81 308 PHE A N 1
ATOM 2425 C CA . PHE A 1 308 ? -12.273 48.594 32.531 1 76.81 308 PHE A CA 1
ATOM 2426 C C . PHE A 1 308 ? -11.344 48.844 33.719 1 76.81 308 PHE A C 1
ATOM 2428 O O . PHE A 1 308 ? -10.562 49.812 33.719 1 76.81 308 PHE A O 1
ATOM 2435 N N . THR A 1 309 ? -11.508 47.969 34.719 1 71.38 309 THR A N 1
ATOM 2436 C CA . THR A 1 309 ? -10.602 48.062 35.844 1 71.38 309 THR A CA 1
ATOM 2437 C C . THR A 1 309 ? -9.18 47.688 35.438 1 71.38 309 THR A C 1
ATOM 2439 O O . THR A 1 309 ? -8.211 48.344 35.875 1 71.38 309 THR A O 1
ATOM 2442 N N . PHE A 1 310 ? -9.133 46.75 34.688 1 69.56 310 PHE A N 1
ATOM 2443 C CA . PHE A 1 310 ? -7.812 46.219 34.375 1 69.56 310 PHE A CA 1
ATOM 2444 C C . PHE A 1 310 ? -7.293 46.781 33.062 1 69.56 310 PHE A C 1
ATOM 2446 O O . PHE A 1 310 ? -6.082 46.812 32.812 1 69.56 310 PHE A O 1
ATOM 2453 N N . TYR A 1 311 ? -8.117 47 32.188 1 60.78 311 TYR A N 1
ATOM 2454 C CA . TYR A 1 311 ? -7.684 47.5 30.875 1 60.78 311 TYR A CA 1
ATOM 2455 C C . TYR A 1 311 ? -8.266 48.875 30.594 1 60.78 311 TYR A C 1
ATOM 2457 O O . TYR A 1 311 ? -9.43 49 30.203 1 60.78 311 TYR A O 1
ATOM 2465 N N . ASP A 1 312 ? -7.777 49.844 31.328 1 50.34 312 ASP A N 1
ATOM 2466 C CA . ASP A 1 312 ? -8.312 51.188 31.188 1 50.34 312 ASP A CA 1
ATOM 2467 C C . ASP A 1 312 ? -8.492 51.562 29.703 1 50.34 312 ASP A C 1
ATOM 2469 O O . ASP A 1 312 ? -9.547 52.062 29.312 1 50.34 312 ASP A O 1
ATOM 2473 N N . GLU A 1 313 ? -7.461 51.875 28.906 1 48.56 313 GLU A N 1
ATOM 2474 C CA . GLU A 1 313 ? -7.461 52.5 27.578 1 48.56 313 GLU A CA 1
ATOM 2475 C C . GLU A 1 313 ? -7.488 51.406 26.484 1 48.56 313 GLU A C 1
ATOM 2477 O O . GLU A 1 313 ? -6.469 51.156 25.859 1 48.56 313 GLU A O 1
ATOM 2482 N N . ALA A 1 314 ? -8.43 50.562 26.594 1 47.75 314 ALA A N 1
ATOM 2483 C CA . ALA A 1 314 ? -8.539 49.438 25.656 1 47.75 314 ALA A CA 1
ATOM 2484 C C . ALA A 1 314 ? -8.734 49.938 24.219 1 47.75 314 ALA A C 1
ATOM 2486 O O . ALA A 1 314 ? -9.867 50.031 23.75 1 47.75 314 ALA A O 1
ATOM 2487 N N . GLU A 1 315 ? -8.25 50.969 23.781 1 50.62 315 GLU A N 1
ATOM 2488 C CA . GLU A 1 315 ? -8.75 51.625 22.578 1 50.62 315 GLU A CA 1
ATOM 2489 C C . GLU A 1 315 ? -8.836 50.656 21.406 1 50.62 315 GLU A C 1
ATOM 2491 O O . GLU A 1 315 ? -9.781 50.719 20.625 1 50.62 315 GLU A O 1
ATOM 2496 N N . ILE A 1 316 ? -7.703 49.844 20.922 1 57.09 316 ILE A N 1
ATOM 2497 C CA . ILE A 1 316 ? -7.664 49.594 19.469 1 57.09 316 ILE A CA 1
ATOM 2498 C C . ILE A 1 316 ? -7.855 48.125 19.203 1 57.09 316 ILE A C 1
ATOM 2500 O O . ILE A 1 316 ? -8.023 47.719 18.047 1 57.09 316 ILE A O 1
ATOM 2504 N N . ASP A 1 317 ? -8.156 47.156 20.172 1 74.56 317 ASP A N 1
ATOM 2505 C CA . ASP A 1 317 ? -8.141 45.781 19.719 1 74.56 317 ASP A CA 1
ATOM 2506 C C . ASP A 1 317 ? -9.383 45.031 20.203 1 74.56 317 ASP A C 1
ATOM 2508 O O . ASP A 1 317 ? -10.141 45.531 21.031 1 74.56 317 ASP A O 1
ATOM 2512 N N . TYR A 1 318 ? -9.797 44 19.469 1 87.06 318 TYR A N 1
ATOM 2513 C CA . TYR A 1 318 ? -10.836 43.062 19.922 1 87.06 318 TYR A CA 1
ATOM 2514 C C . TYR A 1 318 ? -10.414 42.344 21.203 1 87.06 318 TYR A C 1
ATOM 2516 O O . TYR A 1 318 ? -9.242 42 21.359 1 87.06 318 TYR A O 1
ATOM 2524 N N . ILE A 1 319 ? -11.391 42.281 22.109 1 90.12 319 ILE A N 1
ATOM 2525 C CA . ILE A 1 319 ? -11.086 41.594 23.359 1 90.12 319 ILE A CA 1
ATOM 2526 C C . ILE A 1 319 ? -12.031 40.438 23.562 1 90.12 319 ILE A C 1
ATOM 2528 O O . ILE A 1 319 ? -13.242 40.562 23.359 1 90.12 319 ILE A O 1
ATOM 2532 N N . TRP A 1 320 ? -11.492 39.344 23.797 1 94.69 320 TRP A N 1
ATOM 2533 C CA . TRP A 1 320 ? -12.258 38.156 24.203 1 94.69 320 TRP A CA 1
ATOM 2534 C C . TRP A 1 320 ? -12.078 37.906 25.688 1 94.69 320 TRP A C 1
ATOM 2536 O O . TRP A 1 320 ? -10.953 37.812 26.188 1 94.69 320 TRP A O 1
ATOM 2546 N N . ILE A 1 321 ? -13.211 37.719 26.453 1 93.25 321 ILE A N 1
ATOM 2547 C CA . ILE A 1 321 ? -13.18 37.719 27.922 1 93.25 321 ILE A CA 1
ATOM 2548 C C . ILE A 1 321 ? -13.922 36.469 28.422 1 93.25 321 ILE A C 1
ATOM 2550 O O . ILE A 1 321 ? -14.93 36.062 27.844 1 93.25 321 ILE A O 1
ATOM 2554 N N . ASN A 1 322 ? -13.375 35.906 29.453 1 90.75 322 ASN A N 1
ATOM 2555 C CA . ASN A 1 322 ? -14.023 34.812 30.141 1 90.75 322 ASN A CA 1
ATOM 2556 C C . ASN A 1 322 ? -13.914 34.938 31.656 1 90.75 322 ASN A C 1
ATOM 2558 O O . ASN A 1 322 ? -12.875 35.344 32.156 1 90.75 322 ASN A O 1
ATOM 2562 N N . LYS A 1 323 ? -15.039 34.656 32.25 1 85.88 323 LYS A N 1
ATOM 2563 C CA . LYS A 1 323 ? -15.031 34.562 33.688 1 85.88 323 LYS A CA 1
ATOM 2564 C C . LYS A 1 323 ? -14.586 33.188 34.156 1 85.88 323 LYS A C 1
ATOM 2566 O O . LYS A 1 323 ? -15.18 32.156 33.75 1 85.88 323 LYS A O 1
ATOM 2571 N N . LEU A 1 324 ? -13.43 33.219 34.812 1 77 324 LEU A N 1
ATOM 2572 C CA . LEU A 1 324 ? -12.859 31.938 35.219 1 77 324 LEU A CA 1
ATOM 2573 C C . LEU A 1 324 ? -12.961 31.766 36.75 1 77 324 LEU A C 1
ATOM 2575 O O . LEU A 1 324 ? -12.781 32.75 37.469 1 77 324 LEU A O 1
ATOM 2579 N N . ASN A 1 325 ? -13.477 30.672 37.125 1 70 325 ASN A N 1
ATOM 2580 C CA . ASN A 1 325 ? -13.328 30.25 38.5 1 70 325 ASN A CA 1
ATOM 2581 C C . ASN A 1 325 ? -12.406 29.047 38.625 1 70 325 ASN A C 1
ATOM 2583 O O . ASN A 1 325 ? -12.805 27.922 38.312 1 70 325 ASN A O 1
ATOM 2587 N N . TYR A 1 326 ? -11.125 29.359 39 1 63.66 326 TYR A N 1
ATOM 2588 C CA . TYR A 1 326 ? -10.117 28.312 39.062 1 63.66 326 TYR A CA 1
ATOM 2589 C C . TYR A 1 326 ? -10.602 27.125 39.875 1 63.66 326 TYR A C 1
ATOM 2591 O O . TYR A 1 326 ? -10.195 25.984 39.625 1 63.66 326 TYR A O 1
ATOM 2599 N N . SER A 1 327 ? -11.383 27.453 40.906 1 60.81 327 SER A N 1
ATOM 2600 C CA . SER A 1 327 ? -11.859 26.375 41.781 1 60.81 327 SER A CA 1
ATOM 2601 C C . SER A 1 327 ? -12.867 25.5 41.062 1 60.81 327 SER A C 1
ATOM 2603 O O . SER A 1 327 ? -13.133 24.375 41.469 1 60.81 327 SER A O 1
ATOM 2605 N N . GLN A 1 328 ? -13.359 25.953 39.844 1 60.69 328 GLN A N 1
ATOM 2606 C CA . GLN A 1 328 ? -14.406 25.203 39.156 1 60.69 328 GLN A CA 1
ATOM 2607 C C . GLN A 1 328 ? -13.992 24.859 37.719 1 60.69 328 GLN A C 1
ATOM 2609 O O . GLN A 1 328 ? -14.844 24.703 36.844 1 60.69 328 GLN A O 1
ATOM 2614 N N . LEU A 1 329 ? -12.719 24.969 37.5 1 58.97 329 LEU A N 1
ATOM 2615 C CA . LEU A 1 329 ? -12.281 24.719 36.125 1 58.97 329 LEU A CA 1
ATOM 2616 C C . LEU A 1 329 ? -12.578 23.266 35.719 1 58.97 329 LEU A C 1
ATOM 2618 O O . LEU A 1 329 ? -12.805 22.984 34.562 1 58.97 329 LEU A O 1
ATOM 2622 N N . SER A 1 330 ? -12.516 22.469 36.812 1 54.75 330 SER A N 1
ATOM 2623 C CA . SER A 1 330 ? -12.734 21.047 36.594 1 54.75 330 SER A CA 1
ATOM 2624 C C . SER A 1 330 ? -14.227 20.719 36.5 1 54.75 330 SER A C 1
ATOM 2626 O O . SER A 1 330 ? -14.602 19.578 36.25 1 54.75 330 SER A O 1
ATOM 2628 N N . SER A 1 331 ? -15.031 21.688 36.719 1 57.34 331 SER A N 1
ATOM 2629 C CA . SER A 1 331 ? -16.438 21.328 36.656 1 57.34 331 SER A CA 1
ATOM 2630 C C . SER A 1 331 ? -16.891 21.016 35.25 1 57.34 331 SER A C 1
ATOM 2632 O O . SER A 1 331 ? -16.484 21.703 34.312 1 57.34 331 SER A O 1
ATOM 2634 N N . PRO A 1 332 ? -17.422 19.734 35.156 1 59.38 332 PRO A N 1
ATOM 2635 C CA . PRO A 1 332 ? -17.906 19.312 33.844 1 59.38 332 PRO A CA 1
ATOM 2636 C C . PRO A 1 332 ? -18.766 20.375 33.156 1 59.38 332 PRO A C 1
ATOM 2638 O O . PRO A 1 332 ? -19.672 20.938 33.781 1 59.38 332 PRO A O 1
ATOM 2641 N N . ALA A 1 333 ? -18.188 21.047 32.125 1 74.06 333 ALA A N 1
ATOM 2642 C CA . ALA A 1 333 ? -19.078 22 31.453 1 74.06 333 ALA A CA 1
ATOM 2643 C C . ALA A 1 333 ? -19.266 21.641 29.984 1 74.06 333 ALA A C 1
ATOM 2645 O O . ALA A 1 333 ? -18.312 21.234 29.312 1 74.06 333 ALA A O 1
ATOM 2646 N N . ALA A 1 334 ? -20.594 21.391 29.625 1 87.38 334 ALA A N 1
ATOM 2647 C CA . ALA A 1 334 ? -20.938 21.203 28.219 1 87.38 334 ALA A CA 1
ATOM 2648 C C . ALA A 1 334 ? -21.109 22.547 27.516 1 87.38 334 ALA A C 1
ATOM 2650 O O . ALA A 1 334 ? -21.094 22.609 26.281 1 87.38 334 ALA A O 1
ATOM 2651 N N . CYS A 1 335 ? -21.156 23.547 28.391 1 92.25 335 CYS A N 1
ATOM 2652 C CA . CYS A 1 335 ? -21.344 24.875 27.844 1 92.25 335 CYS A CA 1
ATOM 2653 C C . CYS A 1 335 ? -20.516 25.906 28.594 1 92.25 335 CYS A C 1
ATOM 2655 O O . CYS A 1 335 ? -20.094 25.656 29.734 1 92.25 335 CYS A O 1
ATOM 2657 N N . ALA A 1 336 ? -20.125 26.906 27.984 1 91.62 336 ALA A N 1
ATOM 2658 C CA . ALA A 1 336 ? -19.422 28.031 28.609 1 91.62 336 ALA A CA 1
ATOM 2659 C C . ALA A 1 336 ? -19.891 29.359 28.047 1 91.62 336 ALA A C 1
ATOM 2661 O O . ALA A 1 336 ? -20.266 29.453 26.875 1 91.62 336 ALA A O 1
ATOM 2662 N N . THR A 1 337 ? -19.906 30.359 28.891 1 92.88 337 THR A N 1
ATOM 2663 C CA . THR A 1 337 ? -20.266 31.703 28.469 1 92.88 337 THR A CA 1
ATOM 2664 C C . THR A 1 337 ? -19.016 32.594 28.406 1 92.88 337 THR A C 1
ATOM 2666 O O . THR A 1 337 ? -18.266 32.688 29.391 1 92.88 337 THR A O 1
ATOM 2669 N N . THR A 1 338 ? -18.75 33.125 27.281 1 95 338 THR A N 1
ATOM 2670 C CA . THR A 1 338 ? -17.641 34.062 27.078 1 95 338 THR A CA 1
ATOM 2671 C C . THR A 1 338 ? -18.156 35.375 26.5 1 95 338 THR A C 1
ATOM 2673 O O . THR A 1 338 ? -19.281 35.438 26 1 95 338 THR A O 1
ATOM 2676 N N . CYS A 1 339 ? -17.328 36.406 26.625 1 95.19 339 CYS A N 1
ATOM 2677 C CA . CYS A 1 339 ? -17.734 37.719 26.156 1 95.19 339 CYS A CA 1
ATOM 2678 C C . CYS A 1 339 ? -16.719 38.281 25.172 1 95.19 339 CYS A C 1
ATOM 2680 O O . CYS A 1 339 ? -15.523 38 25.266 1 95.19 339 CYS A O 1
ATOM 2682 N N . LYS A 1 340 ? -17.219 39.031 24.266 1 93.44 340 LYS A N 1
ATOM 2683 C CA . LYS A 1 340 ? -16.375 39.75 23.297 1 93.44 340 LYS A CA 1
ATOM 2684 C C . LYS A 1 340 ? -16.641 41.25 23.312 1 93.44 340 LYS A C 1
ATOM 2686 O O . LYS A 1 340 ? -17.797 41.688 23.453 1 93.44 340 LYS A O 1
ATOM 2691 N N . TYR A 1 341 ? -15.57 41.969 23.266 1 89.5 341 TYR A N 1
ATOM 2692 C CA . TYR A 1 341 ? -15.641 43.438 23.344 1 89.5 341 TYR A CA 1
ATOM 2693 C C . TYR A 1 341 ? -14.922 44.062 22.156 1 89.5 341 TYR A C 1
ATOM 2695 O O . TYR A 1 341 ? -13.82 43.656 21.797 1 89.5 341 TYR A O 1
ATOM 2703 N N . SER A 1 342 ? -15.609 44.969 21.469 1 84.69 342 SER A N 1
ATOM 2704 C CA . SER A 1 342 ? -15.031 45.719 20.359 1 84.69 342 SER A CA 1
ATOM 2705 C C . SER A 1 342 ? -15.336 47.219 20.5 1 84.69 342 SER A C 1
ATOM 2707 O O . SER A 1 342 ? -16.5 47.594 20.562 1 84.69 342 SER A O 1
ATOM 2709 N N . GLN A 1 343 ? -14.289 47.938 20.562 1 75.38 343 GLN A N 1
ATOM 2710 C CA . GLN A 1 343 ? -14.477 49.375 20.672 1 75.38 343 GLN A CA 1
ATOM 2711 C C . GLN A 1 343 ? -14.664 50 19.297 1 75.38 343 GLN A C 1
ATOM 2713 O O . GLN A 1 343 ? -13.992 49.625 18.344 1 75.38 343 GLN A O 1
ATOM 2718 N N . THR A 1 344 ? -15.797 50.562 19.078 1 59.56 344 THR A N 1
ATOM 2719 C CA . THR A 1 344 ? -16 51.312 17.844 1 59.56 344 THR A CA 1
ATOM 2720 C C . THR A 1 344 ? -15.188 52.594 17.844 1 59.56 344 THR A C 1
ATOM 2722 O O . THR A 1 344 ? -15.312 53.438 18.75 1 59.56 344 THR A O 1
ATOM 2725 N N . ASN A 1 345 ? -13.984 52.438 17.234 1 48.41 345 ASN A N 1
ATOM 2726 C CA . ASN A 1 345 ? -13.25 53.688 17.125 1 48.41 345 ASN A CA 1
ATOM 2727 C C . ASN A 1 345 ? -13.945 54.656 16.188 1 48.41 345 ASN A C 1
ATOM 2729 O O . ASN A 1 345 ? -14.297 54.312 15.062 1 48.41 345 ASN A O 1
ATOM 2733 N N . TYR A 1 346 ? -14.766 55.469 16.594 1 40.44 346 TYR A N 1
ATOM 2734 C CA . TYR A 1 346 ? -15.164 56.531 15.672 1 40.44 346 TYR A CA 1
ATOM 2735 C C . TYR A 1 346 ? -13.961 57.062 14.914 1 40.44 346 TYR A C 1
ATOM 2737 O O . TYR A 1 346 ? -12.852 57.125 15.445 1 40.44 346 TYR A O 1
ATOM 2745 N N . SER A 1 347 ? -14.023 56.844 13.57 1 39.22 347 SER A N 1
ATOM 2746 C CA . SER A 1 347 ? -13.086 57.406 12.602 1 39.22 347 SER A CA 1
ATOM 2747 C C . SER A 1 347 ? -12.398 58.656 13.164 1 39.22 347 SER A C 1
ATOM 2749 O O . SER A 1 347 ? -13.047 59.531 13.719 1 39.22 347 SER A O 1
ATOM 2751 N N . TYR A 1 348 ? -11.18 58.562 13.414 1 35.72 348 TYR A N 1
ATOM 2752 C CA . TYR A 1 348 ? -10.336 59.75 13.508 1 35.72 348 TYR A CA 1
ATOM 2753 C C . TYR A 1 348 ? -10.805 60.844 12.539 1 35.72 348 TYR A C 1
ATOM 2755 O O . TYR A 1 348 ? -10.992 60.562 11.352 1 35.72 348 TYR A O 1
ATOM 2763 N N . PRO A 1 349 ? -11.547 61.844 12.836 1 31.91 349 PRO A N 1
ATOM 2764 C CA . PRO A 1 349 ? -11.523 62.812 11.75 1 31.91 349 PRO A CA 1
ATOM 2765 C C . PRO A 1 349 ? -10.164 62.906 11.062 1 31.91 349 PRO A C 1
ATOM 2767 O O . PRO A 1 349 ? -9.125 62.812 11.727 1 31.91 349 PRO A O 1
ATOM 2770 N N . ARG A 1 350 ? -10.055 62.438 9.852 1 34.84 350 ARG A N 1
ATOM 2771 C CA . ARG A 1 350 ? -8.898 62.844 9.047 1 34.84 350 ARG A CA 1
ATOM 2772 C C . ARG A 1 350 ? -8.273 64.125 9.562 1 34.84 350 ARG A C 1
ATOM 2774 O O . ARG A 1 350 ? -8.883 65.188 9.469 1 34.84 350 ARG A O 1
ATOM 2781 N N . LEU A 1 351 ? -7.508 64.125 10.609 1 33.78 351 LEU A N 1
ATOM 2782 C CA . LEU A 1 351 ? -6.797 65.312 10.984 1 33.78 351 LEU A CA 1
ATOM 2783 C C . LEU A 1 351 ? -5.992 65.875 9.812 1 33.78 351 LEU A C 1
ATOM 2785 O O . LEU A 1 351 ? -5.152 65.188 9.242 1 33.78 351 LEU A O 1
ATOM 2789 N N . THR A 1 352 ? -6.523 66.688 9.039 1 31.72 352 THR A N 1
ATOM 2790 C CA . THR A 1 352 ? -5.828 67.562 8.078 1 31.72 352 THR A CA 1
ATOM 2791 C C . THR A 1 352 ? -4.57 68.125 8.695 1 31.72 352 THR A C 1
ATOM 2793 O O . THR A 1 352 ? -3.809 68.812 8.023 1 31.72 352 THR A O 1
ATOM 2796 N N . LYS A 1 353 ? -4.672 68.688 10.047 1 35.38 353 LYS A N 1
ATOM 2797 C CA . LYS A 1 353 ? -3.58 69.625 10.406 1 35.38 353 LYS A CA 1
ATOM 2798 C C . LYS A 1 353 ? -2.35 68.812 10.859 1 35.38 353 LYS A C 1
ATOM 2800 O O . LYS A 1 353 ? -2.447 67.625 11.18 1 35.38 353 LYS A O 1
ATOM 2805 N N . SER A 1 354 ? -1.133 69.562 11.008 1 32.12 354 SER A N 1
ATOM 2806 C CA . SER A 1 354 ? 0.253 69.188 11.242 1 32.12 354 SER A CA 1
ATOM 2807 C C . SER A 1 354 ? 0.36 68.25 12.43 1 32.12 354 SER A C 1
ATOM 2809 O O . SER A 1 354 ? -0.421 68.312 13.375 1 32.12 354 SER A O 1
ATOM 2811 N N . PRO A 1 355 ? 1.109 67.188 12.359 1 34.91 355 PRO A N 1
ATOM 2812 C CA . PRO A 1 355 ? 1.189 66 13.25 1 34.91 355 PRO A CA 1
ATOM 2813 C C . PRO A 1 355 ? 1.332 66.375 14.719 1 34.91 355 PRO A C 1
ATOM 2815 O O . PRO A 1 355 ? 0.865 65.688 15.602 1 34.91 355 PRO A O 1
ATOM 2818 N N . GLN A 1 356 ? 2.074 67.438 15.07 1 32.66 356 GLN A N 1
ATOM 2819 C CA . GLN A 1 356 ? 2.453 67.875 16.422 1 32.66 356 GLN A CA 1
ATOM 2820 C C . GLN A 1 356 ? 1.236 68.312 17.219 1 32.66 356 GLN A C 1
ATOM 2822 O O . GLN A 1 356 ? 1.091 67.938 18.391 1 32.66 356 GLN A O 1
ATOM 2827 N N . ASP A 1 357 ? 0.678 69.438 16.797 1 33.81 357 ASP A N 1
ATOM 2828 C CA . ASP A 1 357 ? -0.329 70.188 17.516 1 33.81 357 ASP A CA 1
ATOM 2829 C C . ASP A 1 357 ? -1.616 69.438 17.703 1 33.81 357 ASP A C 1
ATOM 2831 O O . ASP A 1 357 ? -2.346 69.625 18.672 1 33.81 357 ASP A O 1
ATOM 2835 N N . LEU A 1 358 ? -1.93 68.688 16.688 1 35.09 358 LEU A N 1
ATOM 2836 C CA . LEU A 1 358 ? -3.221 68 16.625 1 35.09 358 LEU A CA 1
ATOM 2837 C C . LEU A 1 358 ? -3.271 66.812 17.609 1 35.09 358 LEU A C 1
ATOM 2839 O O . LEU A 1 358 ? -4.355 66.375 18.016 1 35.09 358 LEU A O 1
ATOM 2843 N N . TYR A 1 359 ? -2.162 66.312 17.969 1 36.69 359 TYR A N 1
ATOM 2844 C CA . TYR A 1 359 ? -2.186 65.125 18.844 1 36.69 359 TYR A CA 1
ATOM 2845 C C . TYR A 1 359 ? -2.723 65.5 20.219 1 36.69 359 TYR A C 1
ATOM 2847 O O . TYR A 1 359 ? -3.545 64.75 20.781 1 36.69 359 TYR A O 1
ATOM 2855 N N . SER A 1 360 ? -2.207 66.688 20.719 1 38.88 360 SER A N 1
ATOM 2856 C CA . SER A 1 360 ? -2.523 66.938 22.109 1 38.88 360 SER A CA 1
ATOM 2857 C C . SER A 1 360 ? -4.004 67.25 22.297 1 38.88 360 SER A C 1
ATOM 2859 O O . SER A 1 360 ? -4.645 66.75 23.219 1 38.88 360 SER A O 1
ATOM 2861 N N . GLU A 1 361 ? -4.504 68.312 21.531 1 38.53 361 GLU A N 1
ATOM 2862 C CA . GLU A 1 361 ? -5.871 68.812 21.75 1 38.53 361 GLU A CA 1
ATOM 2863 C C . GLU A 1 361 ? -6.891 67.75 21.281 1 38.53 361 GLU A C 1
ATOM 2865 O O . GLU A 1 361 ? -7.906 67.5 21.938 1 38.53 361 GLU A O 1
ATOM 2870 N N . VAL A 1 362 ? -6.625 67.188 20.094 1 38.41 362 VAL A N 1
ATOM 2871 C CA . VAL A 1 362 ? -7.594 66.25 19.562 1 38.41 362 VAL A CA 1
ATOM 2872 C C . VAL A 1 362 ? -7.562 64.938 20.406 1 38.41 362 VAL A C 1
ATOM 2874 O O . VAL A 1 362 ? -8.617 64.375 20.719 1 38.41 362 VAL A O 1
ATOM 2877 N N . TRP A 1 363 ? -6.383 64.625 20.844 1 40.22 363 TRP A N 1
ATOM 2878 C CA . TRP A 1 363 ? -6.336 63.438 21.719 1 40.22 363 TRP A CA 1
ATOM 2879 C C . TRP A 1 363 ? -7.02 63.75 23.047 1 40.22 363 TRP A C 1
ATOM 2881 O O . TRP A 1 363 ? -7.773 62.906 23.562 1 40.22 363 TRP A O 1
ATOM 2891 N N . GLN A 1 364 ? -6.715 64.938 23.594 1 40.84 364 GLN A N 1
ATOM 2892 C CA . GLN A 1 364 ? -7.398 65.312 24.844 1 40.84 364 GLN A CA 1
ATOM 2893 C C . GLN A 1 364 ? -8.906 65.438 24.625 1 40.84 364 GLN A C 1
ATOM 2895 O O . GLN A 1 364 ? -9.688 64.938 25.438 1 40.84 364 GLN A O 1
ATOM 2900 N N . SER A 1 365 ? -9.289 66.188 23.594 1 40.06 365 SER A N 1
ATOM 2901 C CA . SER A 1 365 ? -10.711 66.25 23.297 1 40.06 365 SER A CA 1
ATOM 2902 C C . SER A 1 365 ? -11.281 64.938 22.906 1 40.06 365 SER A C 1
ATOM 2904 O O . SER A 1 365 ? -12.469 64.625 23.125 1 40.06 365 SER A O 1
ATOM 2906 N N . TYR A 1 366 ? -10.492 64.188 22.188 1 39 366 TYR A N 1
ATOM 2907 C CA . TYR A 1 366 ? -10.883 62.844 21.859 1 39 366 TYR A CA 1
ATOM 2908 C C . TYR A 1 366 ? -10.961 61.969 23.125 1 39 366 TYR A C 1
ATOM 2910 O O . TYR A 1 366 ? -11.898 61.219 23.297 1 39 366 TYR A O 1
ATOM 2918 N N . LYS A 1 367 ? -10.008 62.031 24 1 43.75 367 LYS A N 1
ATOM 2919 C CA . LYS A 1 367 ? -10.086 61.344 25.297 1 43.75 367 LYS A CA 1
ATOM 2920 C C . LYS A 1 367 ? -11.273 61.844 26.109 1 43.75 367 LYS A C 1
ATOM 2922 O O . LYS A 1 367 ? -11.938 61.062 26.797 1 43.75 367 LYS A O 1
ATOM 2927 N N . ASP A 1 368 ? -11.352 63.188 26.188 1 41.72 368 ASP A N 1
ATOM 2928 C CA . ASP A 1 368 ? -12.445 63.75 26.984 1 41.72 368 ASP A CA 1
ATOM 2929 C C . ASP A 1 368 ? -13.805 63.344 26.391 1 41.72 368 ASP A C 1
ATOM 2931 O O . ASP A 1 368 ? -14.766 63.156 27.141 1 41.72 368 ASP A O 1
ATOM 2935 N N . LYS A 1 369 ? -13.953 63.531 25.047 1 40.59 369 LYS A N 1
ATOM 2936 C CA . LYS A 1 369 ? -15.25 63.281 24.422 1 40.59 369 LYS A CA 1
ATOM 2937 C C . LYS A 1 369 ? -15.406 61.812 24.078 1 40.59 369 LYS A C 1
ATOM 2939 O O . LYS A 1 369 ? -16.453 61.375 23.578 1 40.59 369 LYS A O 1
ATOM 2944 N N . HIS A 1 370 ? -14.367 61.062 23.656 1 44.88 370 HIS A N 1
ATOM 2945 C CA . HIS A 1 370 ? -14.555 59.75 23.078 1 44.88 370 HIS A CA 1
ATOM 2946 C C . HIS A 1 370 ? -15.039 58.75 24.141 1 44.88 370 HIS A C 1
ATOM 2948 O O . HIS A 1 370 ? -14.25 58.281 24.953 1 44.88 370 HIS A O 1
ATOM 2954 N N . ASP A 1 371 ? -16.125 58.875 24.438 1 49.69 371 ASP A N 1
ATOM 2955 C CA . ASP A 1 371 ? -17.203 58.094 25.047 1 49.69 371 ASP A CA 1
ATOM 2956 C C . ASP A 1 371 ? -17.031 56.594 24.734 1 49.69 371 ASP A C 1
ATOM 2958 O O . ASP A 1 371 ? -16.656 56.219 23.625 1 49.69 371 ASP A O 1
ATOM 2962 N N . ARG A 1 372 ? -16.766 55.812 25.797 1 60.19 372 ARG A N 1
ATOM 2963 C CA . ARG A 1 372 ? -16.812 54.344 25.797 1 60.19 372 ARG A CA 1
ATOM 2964 C C . ARG A 1 372 ? -17.906 53.844 24.859 1 60.19 372 ARG A C 1
ATOM 2966 O O . ARG A 1 372 ? -18.984 53.469 25.312 1 60.19 372 ARG A O 1
ATOM 2973 N N . ASN A 1 373 ? -17.906 54.031 23.516 1 71.25 373 ASN A N 1
ATOM 2974 C CA . ASN A 1 373 ? -18.828 53.375 22.594 1 71.25 373 ASN A CA 1
ATOM 2975 C C . ASN A 1 373 ? -18.281 52.031 22.094 1 71.25 373 ASN A C 1
ATOM 2977 O O . ASN A 1 373 ? -17.219 51.969 21.5 1 71.25 373 ASN A O 1
ATOM 2981 N N . ALA A 1 374 ? -18.844 51.031 22.609 1 81.56 374 ALA A N 1
ATOM 2982 C CA . ALA A 1 374 ? -18.375 49.688 22.312 1 81.56 374 ALA A CA 1
ATOM 2983 C C . ALA A 1 374 ? -19.547 48.719 22.125 1 81.56 374 ALA A C 1
ATOM 2985 O O . ALA A 1 374 ? -20.688 49.062 22.438 1 81.56 374 ALA A O 1
ATOM 2986 N N . THR A 1 375 ? -19.266 47.781 21.422 1 86.5 375 THR A N 1
ATOM 2987 C CA . THR A 1 375 ? -20.203 46.656 21.344 1 86.5 375 THR A CA 1
ATOM 2988 C C . THR A 1 375 ? -19.719 45.5 22.203 1 86.5 375 THR A C 1
ATOM 2990 O O . THR A 1 375 ? -18.531 45.188 22.234 1 86.5 375 THR A O 1
ATOM 2993 N N . PHE A 1 376 ? -20.609 45.031 22.969 1 90.25 376 PHE A N 1
ATOM 2994 C CA . PHE A 1 376 ? -20.344 43.938 23.891 1 90.25 376 PHE A CA 1
ATOM 2995 C C . PHE A 1 376 ? -21.234 42.719 23.578 1 90.25 376 PHE A C 1
ATOM 2997 O O . PHE A 1 376 ? -22.453 42.844 23.547 1 90.25 376 PHE A O 1
ATOM 3004 N N . PHE A 1 377 ? -20.609 41.594 23.266 1 93.44 377 PHE A N 1
ATOM 3005 C CA . PHE A 1 377 ? -21.359 40.375 22.984 1 93.44 377 PHE A CA 1
ATOM 3006 C C . PHE A 1 377 ? -21.188 39.344 24.094 1 93.44 377 PHE A C 1
ATOM 3008 O O . PHE A 1 377 ? -20.062 39.094 24.547 1 93.44 377 PHE A O 1
ATOM 3015 N N . GLU A 1 378 ? -22.203 38.812 24.594 1 95.75 378 GLU A N 1
ATOM 3016 C CA . GLU A 1 378 ? -22.219 37.656 25.5 1 95.75 378 GLU A CA 1
ATOM 3017 C C . GLU A 1 378 ? -22.656 36.406 24.766 1 95.75 378 GLU A C 1
ATOM 3019 O O . GLU A 1 378 ? -23.797 36.312 24.312 1 95.75 378 GLU A O 1
ATOM 3024 N N . CYS A 1 379 ? -21.766 35.469 24.641 1 96.56 379 CYS A N 1
ATOM 3025 C CA . CYS A 1 379 ? -22.016 34.281 23.812 1 96.56 379 CYS A CA 1
ATOM 3026 C C . CYS A 1 379 ? -22.016 33.031 24.672 1 96.56 379 CYS A C 1
ATOM 3028 O O . CYS A 1 379 ? -21.078 32.75 25.422 1 96.56 379 CYS A O 1
ATOM 3030 N N . ARG A 1 380 ? -23.016 32.25 24.594 1 95.56 380 ARG A N 1
ATOM 3031 C CA . ARG A 1 380 ? -23.078 30.906 25.203 1 95.56 380 ARG A CA 1
ATOM 3032 C C . ARG A 1 380 ? -22.797 29.828 24.172 1 95.56 380 ARG A C 1
ATOM 3034 O O . ARG A 1 380 ? -23.562 29.641 23.219 1 95.56 380 ARG A O 1
ATOM 3041 N N . THR A 1 381 ? -21.719 29.188 24.344 1 96.38 381 THR A N 1
ATOM 3042 C CA . THR A 1 381 ? -21.297 28.141 23.422 1 96.38 381 THR A CA 1
ATOM 3043 C C . THR A 1 381 ? -21.391 26.766 24.078 1 96.38 381 THR A C 1
ATOM 3045 O O . THR A 1 381 ? -20.969 26.594 25.219 1 96.38 381 THR A O 1
ATOM 3048 N N . CYS A 1 382 ? -21.906 25.766 23.359 1 96 382 CYS A N 1
ATOM 3049 C CA . CYS A 1 382 ? -22.094 24.422 23.875 1 96 382 CYS A CA 1
ATOM 3050 C C . CYS A 1 382 ? -21.562 23.375 22.906 1 96 382 CYS A C 1
ATOM 3052 O O . CYS A 1 382 ? -21.594 23.578 21.688 1 96 382 CYS A O 1
ATOM 3054 N N . LEU A 1 383 ? -21.062 22.328 23.469 1 96.19 383 LEU A N 1
ATOM 3055 C CA . LEU A 1 383 ? -20.641 21.172 22.688 1 96.19 383 LEU A CA 1
ATOM 3056 C C . LEU A 1 383 ? -21.625 20.016 22.859 1 96.19 383 LEU A C 1
ATOM 3058 O O . LEU A 1 383 ? -22.125 19.781 23.969 1 96.19 383 LEU A O 1
ATOM 3062 N N . THR A 1 384 ? -21.922 19.344 21.766 1 94.81 384 THR A N 1
ATOM 3063 C CA . THR A 1 384 ? -22.781 18.156 21.812 1 94.81 384 THR A CA 1
ATOM 3064 C C . THR A 1 384 ? -22.203 17.031 20.953 1 94.81 384 THR A C 1
ATOM 3066 O O . THR A 1 384 ? -21.453 17.281 20.016 1 94.81 384 THR A O 1
ATOM 3069 N N . ASP A 1 385 ? -22.484 15.836 21.422 1 92.5 385 ASP A N 1
ATOM 3070 C CA . ASP A 1 385 ? -21.969 14.672 20.719 1 92.5 385 ASP A CA 1
ATOM 3071 C C . ASP A 1 385 ? -22.828 14.328 19.5 1 92.5 385 ASP A C 1
ATOM 3073 O O . ASP A 1 385 ? -23.656 15.133 19.078 1 92.5 385 ASP A O 1
ATOM 3077 N N . THR A 1 386 ? -22.547 13.227 18.859 1 91.06 386 THR A N 1
ATOM 3078 C CA . THR A 1 386 ? -23.203 12.797 17.641 1 91.06 386 THR A CA 1
ATOM 3079 C C . THR A 1 386 ? -24.719 12.719 17.828 1 91.06 386 THR A C 1
ATOM 3081 O O . THR A 1 386 ? -25.484 13.047 16.906 1 91.06 386 THR A O 1
ATOM 3084 N N . ASN A 1 387 ? -25.141 12.336 19.031 1 89 387 ASN A N 1
ATOM 3085 C CA . ASN A 1 387 ? -26.562 12.188 19.328 1 89 387 ASN A CA 1
ATOM 3086 C C . ASN A 1 387 ? -27.125 13.43 20.016 1 89 387 ASN A C 1
ATOM 3088 O O . ASN A 1 387 ? -28.172 13.375 20.672 1 89 387 ASN A O 1
ATOM 3092 N N . ASN A 1 388 ? -26.406 14.516 20.062 1 89.62 388 ASN A N 1
ATOM 3093 C CA . ASN A 1 388 ? -26.797 15.805 20.609 1 89.62 388 ASN A CA 1
ATOM 3094 C C . ASN A 1 388 ? -26.844 15.781 22.125 1 89.62 388 ASN A C 1
ATOM 3096 O O . ASN A 1 388 ? -27.625 16.516 22.75 1 89.62 388 ASN A O 1
ATOM 3100 N N . ASN A 1 389 ? -26.125 14.844 22.703 1 91.06 389 ASN A N 1
ATOM 3101 C CA . ASN A 1 389 ? -25.938 14.906 24.141 1 91.06 389 ASN A CA 1
ATOM 3102 C C . ASN A 1 389 ? -24.906 15.961 24.531 1 91.06 389 ASN A C 1
ATOM 3104 O O . ASN A 1 389 ? -23.922 16.172 23.828 1 91.06 389 ASN A O 1
ATOM 3108 N N . PRO A 1 390 ? -25.203 16.594 25.672 1 91.62 390 PRO A N 1
ATOM 3109 C CA . PRO A 1 390 ? -24.266 17.656 26.094 1 91.62 390 PRO A CA 1
ATOM 3110 C C . PRO A 1 390 ? -22.859 17.125 26.375 1 91.62 390 PRO A C 1
ATOM 3112 O O . PRO A 1 390 ? -22.719 16.094 27.031 1 91.62 390 PRO A O 1
ATOM 3115 N N . GLY A 1 391 ? -21.828 17.906 25.859 1 89.81 391 GLY A N 1
ATOM 3116 C CA . GLY A 1 391 ? -20.438 17.516 26.062 1 89.81 391 GLY A CA 1
ATOM 3117 C C . GLY A 1 391 ? -19.844 16.797 24.859 1 89.81 391 GLY A C 1
ATOM 3118 O O . GLY A 1 391 ? -20.438 16.766 23.781 1 89.81 391 GLY A O 1
ATOM 3119 N N . ILE A 1 392 ? -18.578 16.25 24.938 1 89.31 392 ILE A N 1
ATOM 3120 C CA . ILE A 1 392 ? -17.891 15.578 23.844 1 89.31 392 ILE A CA 1
ATOM 3121 C C . ILE A 1 392 ? -18.203 14.086 23.875 1 89.31 392 ILE A C 1
ATOM 3123 O O . ILE A 1 392 ? -18.031 13.383 22.875 1 89.31 392 ILE A O 1
ATOM 3127 N N . GLY A 1 393 ? -18.812 13.633 24.859 1 81.75 393 GLY A N 1
ATOM 3128 C CA . GLY A 1 393 ? -19.141 12.219 24.969 1 81.75 393 GLY A CA 1
ATOM 3129 C C . GLY A 1 393 ? -17.938 11.352 25.297 1 81.75 393 GLY A C 1
ATOM 3130 O O . GLY A 1 393 ? -16.812 11.836 25.344 1 81.75 393 GLY A O 1
ATOM 3131 N N . ASP A 1 394 ? -18.125 10.086 25.516 1 78.25 394 ASP A N 1
ATOM 3132 C CA . ASP A 1 394 ? -17.078 9.172 25.953 1 78.25 394 ASP A CA 1
ATOM 3133 C C . ASP A 1 394 ? -16.438 8.445 24.766 1 78.25 394 ASP A C 1
ATOM 3135 O O . ASP A 1 394 ? -15.352 7.879 24.891 1 78.25 394 ASP A O 1
ATOM 3139 N N . ASP A 1 395 ? -17.031 8.539 23.594 1 82 395 ASP A N 1
ATOM 3140 C CA . ASP A 1 395 ? -16.547 7.652 22.547 1 82 395 ASP A CA 1
ATOM 3141 C C . ASP A 1 395 ? -16.172 8.438 21.297 1 82 395 ASP A C 1
ATOM 3143 O O . ASP A 1 395 ? -15.719 7.859 20.312 1 82 395 ASP A O 1
ATOM 3147 N N . ILE A 1 396 ? -16.281 9.68 21.297 1 88.88 396 ILE A N 1
ATOM 3148 C CA . ILE A 1 396 ? -16 10.445 20.078 1 88.88 396 ILE A CA 1
ATOM 3149 C C . ILE A 1 396 ? -14.5 10.539 19.844 1 88.88 396 ILE A C 1
ATOM 3151 O O . ILE A 1 396 ? -14.016 10.266 18.75 1 88.88 396 ILE A O 1
ATOM 3155 N N . LEU A 1 397 ? -13.789 10.93 20.922 1 90.88 397 LEU A N 1
ATOM 3156 C CA . LEU A 1 397 ? -12.336 10.961 20.844 1 90.88 397 LEU A CA 1
ATOM 3157 C C . LEU A 1 397 ? -11.742 9.617 21.234 1 90.88 397 LEU A C 1
ATOM 3159 O O . LEU A 1 397 ? -11.734 9.258 22.422 1 90.88 397 LEU A O 1
ATOM 3163 N N . PHE A 1 398 ? -11.18 8.969 20.281 1 89.5 398 PHE A N 1
ATOM 3164 C CA . PHE A 1 398 ? -10.727 7.586 20.438 1 89.5 398 PHE A CA 1
ATOM 3165 C C . PHE A 1 398 ? -9.648 7.488 21.5 1 89.5 398 PHE A C 1
ATOM 3167 O O . PHE A 1 398 ? -8.688 8.258 21.5 1 89.5 398 PHE A O 1
ATOM 3174 N N . ARG A 1 399 ? -9.812 6.625 22.531 1 86.56 399 ARG A N 1
ATOM 3175 C CA . ARG A 1 399 ? -8.883 6.25 23.594 1 86.56 399 ARG A CA 1
ATOM 3176 C C . ARG A 1 399 ? -8.758 7.363 24.625 1 86.56 399 ARG A C 1
ATOM 3178 O O . ARG A 1 399 ? -7.914 7.293 25.516 1 86.56 399 ARG A O 1
ATOM 3185 N N . GLN A 1 400 ? -9.523 8.492 24.453 1 87.31 400 GLN A N 1
ATOM 3186 C CA . GLN A 1 400 ? -9.531 9.508 25.5 1 87.31 400 GLN A CA 1
ATOM 3187 C C . GLN A 1 400 ? -10.219 8.992 26.766 1 87.31 400 GLN A C 1
ATOM 3189 O O . GLN A 1 400 ? -11.32 8.445 26.703 1 87.31 400 GLN A O 1
ATOM 3194 N N . PRO A 1 401 ? -9.586 9.117 27.891 1 82.25 401 PRO A N 1
ATOM 3195 C CA . PRO A 1 401 ? -10.25 8.695 29.125 1 82.25 401 PRO A CA 1
ATOM 3196 C C . PRO A 1 401 ? -11.555 9.438 29.375 1 82.25 401 PRO A C 1
ATOM 3198 O O . PRO A 1 401 ? -11.602 10.664 29.25 1 82.25 401 PRO A O 1
ATOM 3201 N N . SER A 1 402 ? -12.586 8.742 29.719 1 79.69 402 SER A N 1
ATOM 3202 C CA . SER A 1 402 ? -13.922 9.312 29.906 1 79.69 402 SER A CA 1
ATOM 3203 C C . SER A 1 402 ? -13.93 10.32 31.062 1 79.69 402 SER A C 1
ATOM 3205 O O . SER A 1 402 ? -14.703 11.281 31.031 1 79.69 402 SER A O 1
ATOM 3207 N N . GLU A 1 403 ? -13.07 10.141 32 1 77.38 403 GLU A N 1
ATOM 3208 C CA . GLU A 1 403 ? -13.016 11.016 33.156 1 77.38 403 GLU A CA 1
ATOM 3209 C C . GLU A 1 403 ? -12.57 12.422 32.781 1 77.38 403 GLU A C 1
ATOM 3211 O O . GLU A 1 403 ? -12.906 13.398 33.438 1 77.38 403 GLU A O 1
ATOM 3216 N N . ASN A 1 404 ? -11.906 12.539 31.656 1 80.94 404 ASN A N 1
ATOM 3217 C CA . ASN A 1 404 ? -11.336 13.828 31.266 1 80.94 404 ASN A CA 1
ATOM 3218 C C . ASN A 1 404 ? -12.18 14.508 30.203 1 80.94 404 ASN A C 1
ATOM 3220 O O . ASN A 1 404 ? -11.859 15.617 29.766 1 80.94 404 ASN A O 1
ATOM 3224 N N . SER A 1 405 ? -13.289 13.883 29.812 1 83 405 SER A N 1
ATOM 3225 C CA . SER A 1 405 ? -14.086 14.414 28.719 1 83 405 SER A CA 1
ATOM 3226 C C . SER A 1 405 ? -14.672 15.781 29.062 1 83 405 SER A C 1
ATOM 3228 O O . SER A 1 405 ? -14.664 16.703 28.234 1 83 405 SER A O 1
ATOM 3230 N N . SER A 1 406 ? -15.141 15.891 30.281 1 82.31 406 SER A N 1
ATOM 3231 C CA . SER A 1 406 ? -15.734 17.156 30.703 1 82.31 406 SER A CA 1
ATOM 3232 C C . SER A 1 406 ? -14.672 18.234 30.844 1 82.31 406 SER A C 1
ATOM 3234 O O . SER A 1 406 ? -14.922 19.406 30.562 1 82.31 406 SER A O 1
ATOM 3236 N N . LEU A 1 407 ? -13.57 17.812 31.281 1 82.12 407 LEU A N 1
ATOM 3237 C CA . LEU A 1 407 ? -12.461 18.75 31.422 1 82.12 407 LEU A CA 1
ATOM 3238 C C . LEU A 1 407 ? -12.008 19.266 30.062 1 82.12 407 LEU A C 1
ATOM 3240 O O . LEU A 1 407 ? -11.812 20.469 29.875 1 82.12 407 LEU A O 1
ATOM 3244 N N . VAL A 1 408 ? -11.859 18.375 29.172 1 86.56 408 VAL A N 1
ATOM 3245 C CA . VAL A 1 408 ? -11.422 18.734 27.828 1 86.56 408 VAL A CA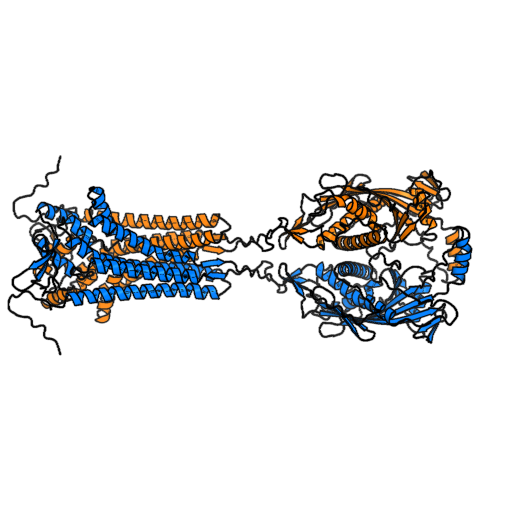 1
ATOM 3246 C C . VAL A 1 408 ? -12.453 19.672 27.188 1 86.56 408 VAL A C 1
ATOM 3248 O O . VAL A 1 408 ? -12.094 20.656 26.547 1 86.56 408 VAL A O 1
ATOM 3251 N N . ALA A 1 409 ? -13.695 19.344 27.375 1 89.12 409 ALA A N 1
ATOM 3252 C CA . ALA A 1 409 ? -14.75 20.203 26.828 1 89.12 409 ALA A CA 1
ATOM 3253 C C . ALA A 1 409 ? -14.656 21.609 27.406 1 89.12 409 ALA A C 1
ATOM 3255 O O . ALA A 1 409 ? -14.789 22.594 26.672 1 89.12 409 ALA A O 1
ATOM 3256 N N . GLY A 1 410 ? -14.461 21.734 28.688 1 86.38 410 GLY A N 1
ATOM 3257 C CA . GLY A 1 410 ? -14.32 23.031 29.328 1 86.38 410 GLY A CA 1
ATOM 3258 C C . GLY A 1 410 ? -13.172 23.859 28.766 1 86.38 410 GLY A C 1
ATOM 3259 O O . GLY A 1 410 ? -13.32 25.062 28.547 1 86.38 410 GLY A O 1
ATOM 3260 N N . HIS A 1 411 ? -12.109 23.234 28.516 1 87.06 411 HIS A N 1
ATOM 3261 C CA . HIS A 1 411 ? -10.945 23.938 27.984 1 87.06 411 HIS A CA 1
ATOM 3262 C C . HIS A 1 411 ? -11.188 24.359 26.531 1 87.06 411 HIS A C 1
ATOM 3264 O O . HIS A 1 411 ? -10.805 25.453 26.125 1 87.06 411 HIS A O 1
ATOM 3270 N N . LEU A 1 412 ? -11.82 23.484 25.812 1 91.69 412 LEU A N 1
ATOM 3271 C CA . LEU A 1 412 ? -12.086 23.766 24.406 1 91.69 412 LEU A CA 1
ATOM 3272 C C . LEU A 1 412 ? -12.984 25 24.25 1 91.69 412 LEU A C 1
ATOM 3274 O O . LEU A 1 412 ? -12.844 25.75 23.297 1 91.69 412 LEU A O 1
ATOM 3278 N N . LEU A 1 413 ? -13.797 25.172 25.219 1 92.56 413 LEU A N 1
ATOM 3279 C CA . LEU A 1 413 ? -14.781 26.25 25.125 1 92.56 413 LEU A CA 1
ATOM 3280 C C . LEU A 1 413 ? -14.18 27.578 25.578 1 92.56 413 LEU A C 1
ATOM 3282 O O . LEU A 1 413 ? -14.742 28.641 25.312 1 92.56 413 LEU A O 1
ATOM 3286 N N . ARG A 1 414 ? -12.922 27.562 26.141 1 90.38 414 ARG A N 1
ATOM 3287 C CA . ARG A 1 414 ? -12.484 28.781 26.812 1 90.38 414 ARG A CA 1
ATOM 3288 C C . ARG A 1 414 ? -11.086 29.172 26.359 1 90.38 414 ARG A C 1
ATOM 3290 O O . ARG A 1 414 ? -10.609 30.266 26.688 1 90.38 414 ARG A O 1
ATOM 3297 N N . PHE A 1 415 ? -10.398 28.406 25.641 1 90.94 415 PHE A N 1
ATOM 3298 C CA . PHE A 1 415 ? -8.977 28.641 25.406 1 90.94 415 PHE A CA 1
ATOM 3299 C C . PHE A 1 415 ? -8.766 29.906 24.594 1 90.94 415 PHE A C 1
ATOM 3301 O O . PHE A 1 415 ? -7.699 30.531 24.656 1 90.94 415 PHE A O 1
ATOM 3308 N N . GLY A 1 416 ? -9.711 30.312 23.828 1 92.75 416 GLY A N 1
ATOM 3309 C CA . GLY A 1 416 ? -9.578 31.5 23 1 92.75 416 GLY A CA 1
ATOM 3310 C C . GLY A 1 416 ? -9.445 32.781 23.828 1 92.75 416 GLY A C 1
ATOM 3311 O O . GLY A 1 416 ? -9.055 33.812 23.297 1 92.75 416 GLY A O 1
ATOM 3312 N N . THR A 1 417 ? -9.711 32.719 25.094 1 92.31 417 THR A N 1
ATOM 3313 C CA . THR A 1 417 ? -9.719 33.906 25.953 1 92.31 417 THR A CA 1
ATOM 3314 C C . THR A 1 417 ? -8.453 33.969 26.797 1 92.31 417 THR A C 1
ATOM 3316 O O . THR A 1 417 ? -8.211 34.969 27.469 1 92.31 417 THR A O 1
ATOM 3319 N N . PHE A 1 418 ? -7.66 33 26.719 1 89.12 418 PHE A N 1
ATOM 3320 C CA . PHE A 1 418 ? -6.59 32.875 27.703 1 89.12 418 PHE A CA 1
ATOM 3321 C C . PHE A 1 418 ? -5.332 33.594 27.219 1 89.12 418 PHE A C 1
ATOM 3323 O O . PHE A 1 418 ? -4.758 33.219 26.188 1 89.12 418 PHE A O 1
ATOM 3330 N N . GLU A 1 419 ? -4.91 34.594 27.859 1 87.19 419 GLU A N 1
ATOM 3331 C CA . GLU A 1 419 ? -3.648 35.312 27.688 1 87.19 419 GLU A CA 1
ATOM 3332 C C . GLU A 1 419 ? -3.234 36 28.969 1 87.19 419 GLU A C 1
ATOM 3334 O O . GLU A 1 419 ? -2.139 35.781 29.484 1 87.19 419 GLU A O 1
ATOM 3339 N N . ARG A 1 420 ? -4.223 36.844 29.469 1 82.25 420 ARG A N 1
ATOM 3340 C CA . ARG A 1 420 ? -4.055 37.531 30.734 1 82.25 420 ARG A CA 1
ATOM 3341 C C . ARG A 1 420 ? -5.152 37.156 31.734 1 82.25 420 ARG A C 1
ATOM 3343 O O . ARG A 1 420 ? -6.328 37.094 31.359 1 82.25 420 ARG A O 1
ATOM 3350 N N . VAL A 1 421 ? -4.711 36.844 32.906 1 82 421 VAL A N 1
ATOM 3351 C CA . VAL A 1 421 ? -5.695 36.5 33.906 1 82 421 VAL A CA 1
ATOM 3352 C C . VAL A 1 421 ? -5.598 37.469 35.062 1 82 421 VAL A C 1
ATOM 3354 O O . VAL A 1 421 ? -4.516 37.719 35.625 1 82 421 VAL A O 1
ATOM 3357 N N . PHE A 1 422 ? -6.684 38.125 35.312 1 77.75 422 PHE A N 1
ATOM 3358 C CA . PHE A 1 422 ? -6.734 39.094 36.375 1 77.75 422 PHE A CA 1
ATOM 3359 C C . PHE A 1 422 ? -7.605 38.625 37.531 1 77.75 422 PHE A C 1
ATOM 3361 O O . PHE A 1 422 ? -8.695 38.094 37.312 1 77.75 422 PHE A O 1
ATOM 3368 N N . GLY A 1 423 ? -6.969 38.594 38.75 1 71.12 423 GLY A N 1
ATOM 3369 C CA . GLY A 1 423 ? -7.691 38.156 39.938 1 71.12 423 GLY A CA 1
ATOM 3370 C C . GLY A 1 423 ? -8.492 39.25 40.594 1 71.12 423 GLY A C 1
ATOM 3371 O O . GLY A 1 423 ? -8.203 40.438 40.438 1 71.12 423 GLY A O 1
ATOM 3372 N N . GLY A 1 424 ? -9.562 38.844 41.344 1 62.66 424 GLY A N 1
ATOM 3373 C CA . GLY A 1 424 ? -10.188 39.594 42.438 1 62.66 424 GLY A CA 1
ATOM 3374 C C . GLY A 1 424 ? -11.133 40.688 41.938 1 62.66 424 GLY A C 1
ATOM 3375 O O . GLY A 1 424 ? -11.188 41.781 42.531 1 62.66 424 GLY A O 1
ATOM 3376 N N . TYR A 1 425 ? -11.781 40.531 40.719 1 60.47 425 TYR A N 1
ATOM 3377 C CA . TYR A 1 425 ? -12.617 41.656 40.344 1 60.47 425 TYR A CA 1
ATOM 3378 C C . TYR A 1 425 ? -13.969 41.594 41.031 1 60.47 425 TYR A C 1
ATOM 3380 O O . TYR A 1 425 ? -14.68 42.594 41.125 1 60.47 425 TYR A O 1
ATOM 3388 N N . ASP A 1 426 ? -14.281 40.375 41.469 1 61.28 426 ASP A N 1
ATOM 3389 C CA . ASP A 1 426 ? -15.508 40.281 42.281 1 61.28 426 ASP A CA 1
ATOM 3390 C C . ASP A 1 426 ? -15.219 39.688 43.656 1 61.28 426 ASP A C 1
ATOM 3392 O O . ASP A 1 426 ? -14.102 39.25 43.938 1 61.28 426 ASP A O 1
ATOM 3396 N N . SER A 1 427 ? -16.109 40 44.594 1 58.84 427 SER A N 1
ATOM 3397 C CA . SER A 1 427 ? -15.984 39.562 46 1 58.84 427 SER A CA 1
ATOM 3398 C C . SER A 1 427 ? -15.805 38.062 46.062 1 58.84 427 SER A C 1
ATOM 3400 O O . SER A 1 427 ? -15.328 37.531 47.062 1 58.84 427 SER A O 1
ATOM 3402 N N . LYS A 1 428 ? -16.094 37.281 45.094 1 64.56 428 LYS A N 1
ATOM 3403 C CA . LYS A 1 428 ? -16.062 35.812 45.125 1 64.56 428 LYS A CA 1
ATOM 3404 C C . LYS A 1 428 ? -14.711 35.281 44.656 1 64.56 428 LYS A C 1
ATOM 3406 O O . LYS A 1 428 ? -14.492 34.094 44.625 1 64.56 428 LYS A O 1
ATOM 3411 N N . GLY A 1 429 ? -13.805 36.156 44.312 1 65.69 429 GLY A N 1
ATOM 3412 C CA . GLY A 1 429 ? -12.477 35.719 43.906 1 65.69 429 GLY A CA 1
ATOM 3413 C C . GLY A 1 429 ? -12.422 35.219 42.469 1 65.69 429 GLY A C 1
ATOM 3414 O O . GLY A 1 429 ? -11.539 34.469 42.094 1 65.69 429 GLY A O 1
ATOM 3415 N N . THR A 1 430 ? -13.438 35.594 41.688 1 76.25 430 THR A N 1
ATOM 3416 C CA . THR A 1 430 ? -13.477 35.188 40.281 1 76.25 430 THR A CA 1
ATOM 3417 C C . THR A 1 430 ? -12.406 35.906 39.469 1 76.25 430 THR A C 1
ATOM 3419 O O . THR A 1 430 ? -12.039 37.031 39.781 1 76.25 430 THR A O 1
ATOM 3422 N N . GLN A 1 431 ? -11.789 35.094 38.625 1 81.56 431 GLN A N 1
ATOM 3423 C CA . GLN A 1 431 ? -10.758 35.656 37.75 1 81.56 431 GLN A CA 1
ATOM 3424 C C . GLN A 1 431 ? -11.32 35.969 36.375 1 81.56 431 GLN A C 1
ATOM 3426 O O . GLN A 1 431 ? -12.336 35.406 35.969 1 81.56 431 GLN A O 1
ATOM 3431 N N . LEU A 1 432 ? -10.75 36.969 35.781 1 86.62 432 LEU A N 1
ATOM 3432 C CA . LEU A 1 432 ? -11.094 37.344 34.406 1 86.62 432 LEU A CA 1
ATOM 3433 C C . LEU A 1 432 ? -9.945 37.031 33.438 1 86.62 432 LEU A C 1
ATOM 3435 O O . LEU A 1 432 ? -8.828 37.5 33.656 1 86.62 432 LEU A O 1
ATOM 3439 N N . ALA A 1 433 ? -10.219 36.125 32.562 1 88.44 433 ALA A N 1
ATOM 3440 C CA . ALA A 1 433 ? -9.258 35.844 31.5 1 88.44 433 ALA A CA 1
ATOM 3441 C C . ALA A 1 433 ? -9.523 36.75 30.297 1 88.44 433 ALA A C 1
ATOM 3443 O O . ALA A 1 433 ? -10.664 36.875 29.844 1 88.44 433 ALA A O 1
ATOM 3444 N N . ILE A 1 434 ? -8.5 37.438 29.812 1 89.19 434 ILE A N 1
ATOM 3445 C CA . ILE A 1 434 ? -8.641 38.406 28.719 1 89.19 434 ILE A CA 1
ATOM 3446 C C . ILE A 1 434 ? -7.574 38.125 27.672 1 89.19 434 ILE A C 1
ATOM 3448 O O . ILE A 1 434 ? -6.398 37.938 27.984 1 89.19 434 ILE A O 1
ATOM 3452 N N . ARG A 1 435 ? -8.016 38 26.453 1 91.25 435 ARG A N 1
ATOM 3453 C CA . ARG A 1 435 ? -7.082 37.938 25.328 1 91.25 435 ARG A CA 1
ATOM 3454 C C . ARG A 1 435 ? -7.391 39 24.297 1 91.25 435 ARG A C 1
ATOM 3456 O O . ARG A 1 435 ? -8.555 39.219 23.938 1 91.25 435 ARG A O 1
ATOM 3463 N N . LEU A 1 436 ? -6.344 39.625 23.859 1 87.12 436 LEU A N 1
ATOM 3464 C CA . LEU A 1 436 ? -6.465 40.688 22.875 1 87.12 436 LEU A CA 1
ATOM 3465 C C . LEU A 1 436 ? -6.199 40.156 21.469 1 87.12 436 LEU A C 1
ATOM 3467 O O . LEU A 1 436 ? -5.297 39.344 21.266 1 87.12 436 LEU A O 1
ATOM 3471 N N . TYR A 1 437 ? -7.035 40.594 20.531 1 88.94 437 TYR A N 1
ATOM 3472 C CA . TYR A 1 437 ? -6.875 40.312 19.109 1 88.94 437 TYR A CA 1
ATOM 3473 C C . TYR A 1 437 ? -6.824 41.594 18.297 1 88.94 437 TYR A C 1
ATOM 3475 O O . TYR A 1 437 ? -7.516 42.562 18.609 1 88.94 437 TYR A O 1
ATOM 3483 N N . SER A 1 438 ? -6.074 41.562 17.234 1 82.69 438 SER A N 1
ATOM 3484 C CA . SER A 1 438 ? -5.934 42.75 16.391 1 82.69 438 SER A CA 1
ATOM 3485 C C . SER A 1 438 ? -7.227 43.062 15.633 1 82.69 438 SER A C 1
ATOM 3487 O O . SER A 1 438 ? -7.801 42.156 15 1 82.69 438 SER A O 1
ATOM 3489 N N . SER A 1 439 ? -7.66 44.312 15.625 1 81.19 439 SER A N 1
ATOM 3490 C CA . SER A 1 439 ? -8.867 44.719 14.914 1 81.19 439 SER A CA 1
ATOM 3491 C C . SER A 1 439 ? -8.562 45.062 13.453 1 81.19 439 SER A C 1
ATOM 3493 O O . SER A 1 439 ? -9.477 45.312 12.664 1 81.19 439 SER A O 1
ATOM 3495 N N . MET A 1 440 ? -7.281 45.031 13.055 1 78.19 440 MET A N 1
ATOM 3496 C CA . MET A 1 440 ? -6.902 45.344 11.688 1 78.19 440 MET A CA 1
ATOM 3497 C C . MET A 1 440 ? -7.379 44.281 10.711 1 78.19 440 MET A C 1
ATOM 3499 O O . MET A 1 440 ? -7.613 44.562 9.539 1 78.19 440 MET A O 1
ATOM 3503 N N . ASN A 1 441 ? -7.531 43.031 11.156 1 80.06 441 ASN A N 1
ATOM 3504 C CA . ASN A 1 441 ? -8.023 41.906 10.391 1 80.06 441 ASN A CA 1
ATOM 3505 C C . ASN A 1 441 ? -7.125 41.594 9.195 1 80.06 441 ASN A C 1
ATOM 3507 O O . ASN A 1 441 ? -7.613 41.25 8.117 1 80.06 441 ASN A O 1
ATOM 3511 N N . LYS A 1 442 ? -5.859 41.812 9.312 1 82.94 442 LYS A N 1
ATOM 3512 C CA . LYS A 1 442 ? -4.918 41.562 8.227 1 82.94 442 LYS A CA 1
ATOM 3513 C C . LYS A 1 442 ? -4.285 40.188 8.375 1 82.94 442 LYS A C 1
ATOM 3515 O O . LYS A 1 442 ? -3.875 39.562 7.379 1 82.94 442 LYS A O 1
ATOM 3520 N N . ASN A 1 443 ? -4.215 39.75 9.594 1 87.06 443 ASN A N 1
ATOM 3521 C CA . ASN A 1 443 ? -3.725 38.406 9.867 1 87.06 443 ASN A CA 1
ATOM 3522 C C . ASN A 1 443 ? -4.809 37.531 10.477 1 87.06 443 ASN A C 1
ATOM 3524 O O . ASN A 1 443 ? -5.77 38.031 11.062 1 87.06 443 ASN A O 1
ATOM 3528 N N . SER A 1 444 ? -4.582 36.312 10.281 1 87 444 SER A N 1
ATOM 3529 C CA . SER A 1 444 ? -5.602 35.375 10.758 1 87 444 SER A CA 1
ATOM 3530 C C . SER A 1 444 ? -5.547 35.25 12.273 1 87 444 SER A C 1
ATOM 3532 O O . SER A 1 444 ? -4.465 35.125 12.859 1 87 444 SER A O 1
ATOM 3534 N N . HIS A 1 445 ? -6.621 35.375 12.906 1 90.38 445 HIS A N 1
ATOM 3535 C CA . HIS A 1 445 ? -6.809 35.094 14.328 1 90.38 445 HIS A CA 1
ATOM 3536 C C . HIS A 1 445 ? -8.242 34.656 14.609 1 90.38 445 HIS A C 1
ATOM 3538 O O . HIS A 1 445 ? -9.078 34.625 13.703 1 90.38 445 HIS A O 1
ATOM 3544 N N . PHE A 1 446 ? -8.57 34.375 15.789 1 92.88 446 PHE A N 1
ATOM 3545 C CA . PHE A 1 446 ? -9.828 33.719 16.109 1 92.88 446 PHE A CA 1
ATOM 3546 C C . PHE A 1 446 ? -10.992 34.688 16.094 1 92.88 446 PHE A C 1
ATOM 3548 O O . PHE A 1 446 ? -12.148 34.281 16.031 1 92.88 446 PHE A O 1
ATOM 3555 N N . LEU A 1 447 ? -10.734 36.031 16.172 1 92.69 447 LEU A N 1
ATOM 3556 C CA . LEU A 1 447 ? -11.797 37.031 16.172 1 92.69 447 LEU A CA 1
ATOM 3557 C C . LEU A 1 447 ? -11.766 37.844 14.898 1 92.69 447 LEU A C 1
ATOM 3559 O O . LEU A 1 447 ? -12.141 39.031 14.898 1 92.69 447 LEU A O 1
ATOM 3563 N N . ASN A 1 448 ? -11.367 37.281 13.836 1 88.06 448 ASN A N 1
ATOM 3564 C CA . ASN A 1 448 ? -11.266 38 12.578 1 88.06 448 ASN A CA 1
ATOM 3565 C C . ASN A 1 448 ? -12.625 38.562 12.156 1 88.06 448 ASN A C 1
ATOM 3567 O O . ASN A 1 448 ? -13.633 37.875 12.188 1 88.06 448 ASN A O 1
ATOM 3571 N N . ASN A 1 449 ? -12.578 39.875 11.797 1 79.94 449 ASN A N 1
ATOM 3572 C CA . ASN A 1 449 ? -13.68 40.594 11.164 1 79.94 449 ASN A CA 1
ATOM 3573 C C . ASN A 1 449 ? -14.844 40.781 12.125 1 79.94 449 ASN A C 1
ATOM 3575 O O . ASN A 1 449 ? -16 40.812 11.703 1 79.94 449 ASN A O 1
ATOM 3579 N N . MET A 1 450 ? -14.508 40.688 13.43 1 81.38 450 MET A N 1
ATOM 3580 C CA . MET A 1 450 ? -15.562 41 14.398 1 81.38 450 MET A CA 1
ATOM 3581 C C . MET A 1 450 ? -16.031 42.438 14.25 1 81.38 450 MET A C 1
ATOM 3583 O O . MET A 1 450 ? -15.219 43.375 14.312 1 81.38 450 MET A O 1
ATOM 3587 N N . ARG A 1 451 ? -16.438 43.062 12.984 1 59.94 451 ARG A N 1
ATOM 3588 C CA . ARG A 1 451 ? -16.781 44.469 12.711 1 59.94 451 ARG A CA 1
ATOM 3589 C C . ARG A 1 451 ? -17.953 44.906 13.578 1 59.94 451 ARG A C 1
ATOM 3591 O O . ARG A 1 451 ? -18.922 44.188 13.758 1 59.94 451 ARG A O 1
ATOM 3598 N N . ASN A 1 452 ? -17.688 45.812 14.438 1 51.91 452 ASN A N 1
ATOM 3599 C CA . ASN A 1 452 ? -18.781 46.531 15.094 1 51.91 452 ASN A CA 1
ATOM 3600 C C . ASN A 1 452 ? -19.391 47.594 14.18 1 51.91 452 ASN A C 1
ATOM 3602 O O . ASN A 1 452 ? -18.75 48.625 13.906 1 51.91 452 ASN A O 1
ATOM 3606 N N . GLU A 1 453 ? -19.734 47.406 12.922 1 46.31 453 GLU A N 1
ATOM 3607 C CA . GLU A 1 453 ? -20.281 48.594 12.289 1 46.31 453 GLU A CA 1
ATOM 3608 C C . GLU A 1 453 ? -21.234 49.344 13.227 1 46.31 453 GLU A C 1
ATOM 3610 O O . GLU A 1 453 ? -22.359 48.875 13.469 1 46.31 453 GLU A O 1
ATOM 3615 N N . LEU A 1 454 ? -20.656 49.719 14.25 1 43.31 454 LEU A N 1
ATOM 3616 C CA . LEU A 1 454 ? -21.609 50.719 14.766 1 43.31 454 LEU A CA 1
ATOM 3617 C C . LEU A 1 454 ? -22.125 51.594 13.648 1 43.31 454 LEU A C 1
ATOM 3619 O O . LEU A 1 454 ? -21.328 52.219 12.93 1 43.31 454 LEU A O 1
ATOM 3623 N N . HIS A 1 455 ? -22.969 51.156 12.812 1 37.84 455 HIS A N 1
ATOM 3624 C CA . HIS A 1 455 ? -23.547 52.125 11.883 1 37.84 455 HIS A CA 1
ATOM 3625 C C . HIS A 1 455 ? -23.625 53.531 12.508 1 37.84 455 HIS A C 1
ATOM 3627 O O . HIS A 1 455 ? -24.375 53.719 13.461 1 37.84 455 HIS A O 1
ATOM 3633 N N . THR A 1 456 ? -22.5 54.094 12.703 1 37.78 456 THR A N 1
ATOM 3634 C CA . THR A 1 456 ? -22.797 55.531 12.836 1 37.78 456 THR A CA 1
ATOM 3635 C C . THR A 1 456 ? -23.734 55.969 11.727 1 37.78 456 THR A C 1
ATOM 3637 O O . THR A 1 456 ? -23.344 56 10.555 1 37.78 456 THR A O 1
ATOM 3640 N N . GLY A 1 457 ? -24.969 55.594 11.438 1 33.38 457 GLY A N 1
ATOM 3641 C CA . GLY A 1 457 ? -25.75 56.5 10.586 1 33.38 457 GLY A CA 1
ATOM 3642 C C . GLY A 1 457 ? -25.234 57.906 10.578 1 33.38 457 GLY A C 1
ATOM 3643 O O . GLY A 1 457 ? -24.625 58.375 11.555 1 33.38 457 GLY A O 1
ATOM 3644 N N . ALA A 1 458 ? -24.938 58.562 9.359 1 32.94 458 ALA A N 1
ATOM 3645 C CA . ALA A 1 458 ? -24.625 59.938 8.992 1 32.94 458 ALA A CA 1
ATOM 3646 C C . ALA A 1 458 ? -24.969 60.906 10.133 1 32.94 458 ALA A C 1
ATOM 3648 O O . ALA A 1 458 ? -24.109 61.688 10.578 1 32.94 458 ALA A O 1
ATOM 3649 N N . THR A 1 459 ? -25.922 62.062 9.734 1 32.59 459 THR A N 1
ATOM 3650 C CA . THR A 1 459 ? -26.359 63.406 10.086 1 32.59 459 THR A CA 1
ATOM 3651 C C . THR A 1 459 ? -26.844 63.438 11.531 1 32.59 459 THR A C 1
ATOM 3653 O O . THR A 1 459 ? -26.328 64.25 12.336 1 32.59 459 THR A O 1
ATOM 3656 N N . GLY A 1 460 ? -28.25 63.906 11.617 1 33.06 460 GLY A N 1
ATOM 3657 C CA . GLY A 1 460 ? -29.047 64.5 12.664 1 33.06 460 GLY A CA 1
ATOM 3658 C C . GLY A 1 460 ? -29.172 63.656 13.906 1 33.06 460 GLY A C 1
ATOM 3659 O O . GLY A 1 460 ? -28.922 64.125 15.023 1 33.06 460 GLY A O 1
ATOM 3660 N N . ASP A 1 461 ? -30.203 62.625 13.852 1 34.88 461 ASP A N 1
ATOM 3661 C CA . ASP A 1 461 ? -30.969 62.188 15.016 1 34.88 461 ASP A CA 1
ATOM 3662 C C . ASP A 1 461 ? -30.125 61.25 15.898 1 34.88 461 ASP A C 1
ATOM 3664 O O . ASP A 1 461 ? -29.062 60.781 15.492 1 34.88 461 ASP A O 1
ATOM 3668 N N . ALA A 1 462 ? -30.891 60.188 16.859 1 40 462 ALA A N 1
ATOM 3669 C CA . ALA A 1 462 ? -30.734 59.438 18.109 1 40 462 ALA A CA 1
ATOM 3670 C C . ALA A 1 462 ? -29.75 58.281 17.953 1 40 462 ALA A C 1
ATOM 3672 O O . ALA A 1 462 ? -29.75 57.594 16.953 1 40 462 ALA A O 1
ATOM 3673 N N . PRO A 1 463 ? -28.406 58.188 18.344 1 48.72 463 PRO A N 1
ATOM 3674 C CA . PRO A 1 463 ? -27.438 57.094 18.453 1 48.72 463 PRO A CA 1
ATOM 3675 C C . PRO A 1 463 ? -28.094 55.719 18.438 1 48.72 463 PRO A C 1
ATOM 3677 O O . PRO A 1 463 ? -29.094 55.5 19.125 1 48.72 463 PRO A O 1
ATOM 3680 N N . HIS A 1 464 ? -28.156 55 17.328 1 52.88 464 HIS A N 1
ATOM 3681 C CA . HIS A 1 464 ? -28.75 53.688 17.25 1 52.88 464 HIS A CA 1
ATOM 3682 C C . HIS A 1 464 ? -28.156 52.75 18.312 1 52.88 464 HIS A C 1
ATOM 3684 O O . HIS A 1 464 ? -26.953 52.531 18.328 1 52.88 464 HIS A O 1
ATOM 3690 N N . VAL A 1 465 ? -28.734 52.5 19.469 1 64.38 465 VAL A N 1
ATOM 3691 C CA . VAL A 1 465 ? -28.469 51.781 20.719 1 64.38 465 VAL A CA 1
ATOM 3692 C C . VAL A 1 465 ? -28.719 50.281 20.516 1 64.38 465 VAL A C 1
ATOM 3694 O O . VAL A 1 465 ? -28.531 49.5 21.453 1 64.38 465 VAL A O 1
ATOM 3697 N N . GLU A 1 466 ? -29 49.781 19.078 1 75.06 466 GLU A N 1
ATOM 3698 C CA . GLU A 1 466 ? -29.281 48.344 18.938 1 75.06 466 GLU A CA 1
ATOM 3699 C C . GLU A 1 466 ? -28.203 47.656 18.125 1 75.06 466 GLU A C 1
ATOM 3701 O O . GLU A 1 466 ? -27.688 48.219 17.156 1 75.06 466 GLU A O 1
ATOM 3706 N N . VAL A 1 467 ? -27.75 46.469 18.469 1 82.75 467 VAL A N 1
ATOM 3707 C CA . VAL A 1 467 ? -26.828 45.625 17.734 1 82.75 467 VAL A CA 1
ATOM 3708 C C . VAL A 1 467 ? -27.578 44.812 16.688 1 82.75 467 VAL A C 1
ATOM 3710 O O . VAL A 1 467 ? -28.547 44.125 17 1 82.75 467 VAL A O 1
ATOM 3713 N N . PRO A 1 468 ? -27.203 45 15.398 1 81.69 468 PRO A N 1
ATOM 3714 C CA . PRO A 1 468 ? -27.875 44.219 14.367 1 81.69 468 PRO A CA 1
ATOM 3715 C C . PRO A 1 468 ? -27.75 42.688 14.586 1 81.69 468 PRO A C 1
ATOM 3717 O O . PRO A 1 468 ? -26.75 42.219 15.133 1 81.69 468 PRO A O 1
ATOM 3720 N N . VAL A 1 469 ? -28.75 42 14.117 1 83.31 469 VAL A N 1
ATOM 3721 C CA . VAL A 1 469 ? -28.797 40.531 14.266 1 83.31 469 VAL A CA 1
ATOM 3722 C C . VAL A 1 469 ? -27.609 39.906 13.539 1 83.31 469 VAL A C 1
ATOM 3724 O O . VAL A 1 469 ? -27.062 38.906 13.992 1 83.31 469 VAL A O 1
ATOM 3727 N N . GLU A 1 470 ? -27.156 40.531 12.422 1 84.5 470 GLU A N 1
ATOM 3728 C CA . GLU A 1 470 ? -26.031 40 11.656 1 84.5 470 GLU A CA 1
ATOM 3729 C C . GLU A 1 470 ? -24.75 40 12.477 1 84.5 470 GLU A C 1
ATOM 3731 O O . GLU A 1 470 ? -23.922 39.094 12.359 1 84.5 470 GLU A O 1
ATOM 3736 N N . ALA A 1 471 ? -24.562 41.062 13.32 1 86.81 471 ALA A N 1
ATOM 3737 C CA . ALA A 1 471 ? -23.375 41.156 14.164 1 86.81 471 ALA A CA 1
ATOM 3738 C C . ALA A 1 471 ? -23.406 40.094 15.266 1 86.81 471 ALA A C 1
ATOM 3740 O O . ALA A 1 471 ? -22.359 39.531 15.609 1 86.81 471 ALA A O 1
ATOM 3741 N N . GLU A 1 472 ? -24.625 39.812 15.758 1 90.31 472 GLU A N 1
ATOM 3742 C CA . GLU A 1 472 ? -24.766 38.781 16.766 1 90.31 472 GLU A CA 1
ATOM 3743 C C . GLU A 1 472 ? -24.469 37.406 16.188 1 90.31 472 GLU A C 1
ATOM 3745 O O . GLU A 1 472 ? -23.781 36.594 16.812 1 90.31 472 GLU A O 1
ATOM 3750 N N . LEU A 1 473 ? -24.938 37.219 15 1 90.5 473 LEU A N 1
ATOM 3751 C CA . LEU A 1 473 ? -24.703 35.938 14.336 1 90.5 473 LEU A CA 1
ATOM 3752 C C . LEU A 1 473 ? -23.219 35.75 14.016 1 90.5 473 LEU A C 1
ATOM 3754 O O . LEU A 1 473 ? -22.688 34.656 14.102 1 90.5 473 LEU A O 1
ATOM 3758 N N . TYR A 1 474 ? -22.578 36.812 13.664 1 91.5 474 TYR A N 1
ATOM 3759 C CA . TYR A 1 474 ? -21.156 36.688 13.367 1 91.5 474 TYR A CA 1
ATOM 3760 C C . TYR A 1 474 ? -20.344 36.375 14.625 1 91.5 474 TYR A C 1
ATOM 3762 O O . TYR A 1 474 ? -19.406 35.594 14.586 1 91.5 474 TYR A O 1
ATOM 3770 N N . ALA A 1 475 ? -20.703 37.094 15.711 1 93.19 475 ALA A N 1
ATOM 3771 C CA . ALA A 1 475 ? -20.047 36.781 16.984 1 93.19 475 ALA A CA 1
ATOM 3772 C C . ALA A 1 475 ? -20.281 35.312 17.359 1 93.19 475 ALA A C 1
ATOM 3774 O O . ALA A 1 475 ? -19.359 34.656 17.859 1 93.19 475 ALA A O 1
ATOM 3775 N N . ALA A 1 476 ? -21.469 34.781 17.094 1 94.19 476 ALA A N 1
ATOM 3776 C CA . ALA A 1 476 ? -21.797 33.375 17.375 1 94.19 476 ALA A CA 1
ATOM 3777 C C . ALA A 1 476 ? -20.984 32.438 16.5 1 94.19 476 ALA A C 1
ATOM 3779 O O . ALA A 1 476 ? -20.547 31.375 16.938 1 94.19 476 ALA A O 1
ATOM 3780 N N . HIS A 1 477 ? -20.781 32.844 15.289 1 92.75 477 HIS A N 1
ATOM 3781 C CA . HIS A 1 477 ? -19.953 32.062 14.359 1 92.75 477 HIS A CA 1
ATOM 3782 C C . HIS A 1 477 ? -18.531 31.922 14.875 1 92.75 477 HIS A C 1
ATOM 378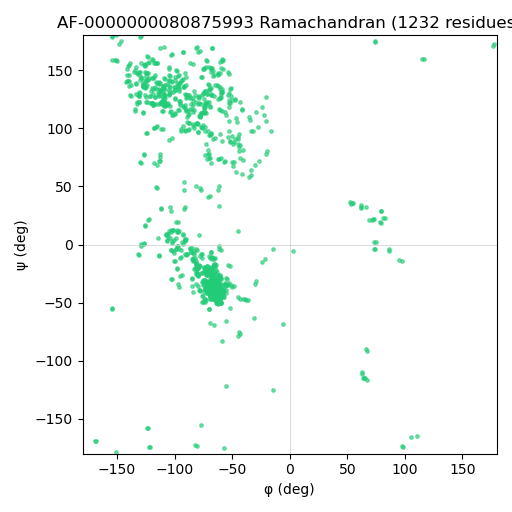4 O O . HIS A 1 477 ? -17.969 30.812 14.859 1 92.75 477 HIS A O 1
ATOM 3790 N N . LEU A 1 478 ? -17.953 33.031 15.328 1 94.62 478 LEU A N 1
ATOM 3791 C CA . LEU A 1 478 ? -16.578 33 15.82 1 94.62 478 LEU A CA 1
ATOM 3792 C C . LEU A 1 478 ? -16.453 32.125 17.062 1 94.62 478 LEU A C 1
ATOM 3794 O O . LEU A 1 478 ? -15.477 31.422 17.219 1 94.62 478 LEU A O 1
ATOM 3798 N N . ALA A 1 479 ? -17.484 32.156 17.891 1 96.06 479 ALA A N 1
ATOM 3799 C CA . ALA A 1 479 ? -17.469 31.375 19.125 1 96.06 479 ALA A CA 1
ATOM 3800 C C . ALA A 1 479 ? -17.688 29.891 18.844 1 96.06 479 ALA A C 1
ATOM 3802 O O . ALA A 1 479 ? -17.031 29.031 19.438 1 96.06 479 ALA A O 1
ATOM 3803 N N . ALA A 1 480 ? -18.547 29.562 17.953 1 95.62 480 ALA A N 1
ATOM 3804 C CA . ALA A 1 480 ? -18.938 28.188 17.688 1 95.62 480 ALA A CA 1
ATOM 3805 C C . ALA A 1 480 ? -17.828 27.438 16.953 1 95.62 480 ALA A C 1
ATOM 3807 O O . ALA A 1 480 ? -17.672 26.219 17.141 1 95.62 480 ALA A O 1
ATOM 3808 N N . ARG A 1 481 ? -17.094 28.078 16.156 1 94.56 481 ARG A N 1
ATOM 3809 C CA . ARG A 1 481 ? -16.125 27.375 15.336 1 94.56 481 ARG A CA 1
ATOM 3810 C C . ARG A 1 481 ? -14.859 27.062 16.125 1 94.56 481 ARG A C 1
ATOM 3812 O O . ARG A 1 481 ? -14.125 26.125 15.781 1 94.56 481 ARG A O 1
ATOM 3819 N N . LEU A 1 482 ? -14.562 27.797 17.141 1 95.88 482 LEU A N 1
ATOM 3820 C CA . LEU A 1 482 ? -13.266 27.766 17.812 1 95.88 482 LEU A CA 1
ATOM 3821 C C . LEU A 1 482 ? -12.977 26.391 18.375 1 95.88 482 LEU A C 1
ATOM 3823 O O . LEU A 1 482 ? -11.914 25.812 18.109 1 95.88 482 LEU A O 1
ATOM 3827 N N . PRO A 1 483 ? -13.852 25.734 19.125 1 95.62 483 PRO A N 1
ATOM 3828 C CA . PRO A 1 483 ? -13.531 24.406 19.672 1 95.62 483 PRO A CA 1
ATOM 3829 C C . PRO A 1 483 ? -13.258 23.375 18.578 1 95.62 483 PRO A C 1
ATOM 3831 O O . PRO A 1 483 ? -12.367 22.531 18.734 1 95.62 483 PRO A O 1
ATOM 3834 N N . LEU A 1 484 ? -14 23.469 17.531 1 95.06 484 LEU A N 1
ATOM 3835 C CA . LEU A 1 484 ? -13.844 22.5 16.469 1 95.06 484 LEU A CA 1
ATOM 3836 C C . LEU A 1 484 ? -12.539 22.734 15.703 1 95.06 484 LEU A C 1
ATOM 3838 O O . LEU A 1 484 ? -11.93 21.781 15.203 1 95.06 484 LEU A O 1
ATOM 3842 N N . LEU A 1 485 ? -12.148 23.969 15.617 1 93.94 485 LEU A N 1
ATOM 3843 C CA . LEU A 1 485 ? -10.859 24.234 14.984 1 93.94 485 LEU A CA 1
ATOM 3844 C C . LEU A 1 485 ? -9.727 23.547 15.734 1 93.94 485 LEU A C 1
ATOM 3846 O O . LEU A 1 485 ? -8.812 23 15.117 1 93.94 485 LEU A O 1
ATOM 3850 N N . ALA A 1 486 ? -9.781 23.594 17.016 1 94.06 486 ALA A N 1
ATOM 3851 C CA . ALA A 1 486 ? -8.773 22.906 17.812 1 94.06 486 ALA A CA 1
ATOM 3852 C C . ALA A 1 486 ? -8.812 21.391 17.578 1 94.06 486 ALA A C 1
ATOM 3854 O O . ALA A 1 486 ? -7.762 20.75 17.453 1 94.06 486 ALA A O 1
ATOM 3855 N N . ILE A 1 487 ? -9.984 20.828 17.453 1 93.62 487 ILE A N 1
ATOM 3856 C CA . ILE A 1 487 ? -10.148 19.406 17.234 1 93.62 487 ILE A CA 1
ATOM 3857 C C . ILE A 1 487 ? -9.625 19.047 15.836 1 93.62 487 ILE A C 1
ATOM 3859 O O . ILE A 1 487 ? -8.938 18.031 15.672 1 93.62 487 ILE A O 1
ATOM 3863 N N . ILE A 1 488 ? -9.961 19.828 14.891 1 91.38 488 ILE A N 1
ATOM 3864 C CA . ILE A 1 488 ? -9.508 19.594 13.516 1 91.38 488 ILE A CA 1
ATOM 3865 C C . ILE A 1 488 ? -7.984 19.609 13.469 1 91.38 488 ILE A C 1
ATOM 3867 O O . ILE A 1 488 ? -7.367 18.719 12.859 1 91.38 488 ILE A O 1
ATOM 3871 N N . GLY A 1 489 ? -7.383 20.625 14.039 1 90.25 489 GLY A N 1
ATOM 3872 C CA . GLY A 1 489 ? -5.93 20.703 14.07 1 90.25 489 GLY A CA 1
ATOM 3873 C C . GLY A 1 489 ? -5.281 19.531 14.773 1 90.25 489 GLY A C 1
ATOM 3874 O O . GLY A 1 489 ? -4.293 18.969 14.289 1 90.25 489 GLY A O 1
ATOM 3875 N N . ALA A 1 490 ? -5.793 19.109 15.875 1 90.94 490 ALA A N 1
ATOM 3876 C CA . ALA A 1 490 ? -5.262 17.984 16.625 1 90.94 490 ALA A CA 1
ATOM 3877 C C . ALA A 1 490 ? -5.426 16.672 15.844 1 90.94 490 ALA A C 1
ATOM 3879 O O . ALA A 1 490 ? -4.52 15.836 15.828 1 90.94 490 ALA A O 1
ATOM 3880 N N . ASP A 1 491 ? -6.59 16.5 15.195 1 90.06 491 ASP A N 1
ATOM 3881 C CA . ASP A 1 491 ? -6.875 15.305 14.422 1 90.06 491 ASP A CA 1
ATOM 3882 C C . ASP A 1 491 ? -5.863 15.133 13.289 1 90.06 491 ASP A C 1
ATOM 3884 O O . ASP A 1 491 ? -5.551 14 12.898 1 90.06 491 ASP A O 1
ATOM 3888 N N . SER A 1 492 ? -5.371 16.188 12.844 1 84.62 492 SER A N 1
ATOM 3889 C CA . SER A 1 492 ? -4.41 16.141 11.742 1 84.62 492 SER A CA 1
ATOM 3890 C C . SER A 1 492 ? -2.996 15.898 12.266 1 84.62 492 SER A C 1
ATOM 3892 O O . SER A 1 492 ? -2.172 15.289 11.578 1 84.62 492 SER A O 1
ATOM 3894 N N . GLN A 1 493 ? -2.656 16.328 13.508 1 83.5 493 GLN A N 1
ATOM 3895 C CA . GLN A 1 493 ? -1.268 16.328 13.953 1 83.5 493 GLN A CA 1
ATOM 3896 C C . GLN A 1 493 ? -0.999 15.148 14.891 1 83.5 493 GLN A C 1
ATOM 3898 O O . GLN A 1 493 ? 0.12 14.633 14.945 1 83.5 493 GLN A O 1
ATOM 3903 N N . LEU A 1 494 ? -1.965 14.727 15.586 1 87.69 494 LEU A N 1
ATOM 3904 C CA . LEU A 1 494 ? -1.759 13.664 16.562 1 87.69 494 LEU A CA 1
ATOM 3905 C C . LEU A 1 494 ? -1.456 12.336 15.875 1 87.69 494 LEU A C 1
ATOM 3907 O O . LEU A 1 494 ? -1.865 12.117 14.734 1 87.69 494 LEU A O 1
ATOM 3911 N N . PRO A 1 495 ? -0.714 11.523 16.578 1 84.94 495 PRO A N 1
ATOM 3912 C CA . PRO A 1 495 ? -0.374 10.234 15.984 1 84.94 495 PRO A CA 1
ATOM 3913 C C . PRO A 1 495 ? -1.603 9.367 15.703 1 84.94 495 PRO A C 1
ATOM 3915 O O . PRO A 1 495 ? -2.613 9.484 16.406 1 84.94 495 PRO A O 1
ATOM 3918 N N . LYS A 1 496 ? -1.499 8.578 14.633 1 85.88 496 LYS A N 1
ATOM 3919 C CA . LYS A 1 496 ? -2.584 7.684 14.242 1 85.88 496 LYS A CA 1
ATOM 3920 C C . LYS A 1 496 ? -2.307 6.25 14.695 1 85.88 496 LYS A C 1
ATOM 3922 O O . LYS A 1 496 ? -1.166 5.785 14.641 1 85.88 496 LYS A O 1
ATOM 3927 N N . VAL A 1 497 ? -3.309 5.59 15.242 1 84.06 497 VAL A N 1
ATOM 3928 C CA . VAL A 1 497 ? -3.201 4.199 15.68 1 84.06 497 VAL A CA 1
ATOM 3929 C C . VAL A 1 497 ? -4.309 3.369 15.039 1 84.06 497 VAL A C 1
ATOM 3931 O O . VAL A 1 497 ? -5.332 3.912 14.609 1 84.06 497 VAL A O 1
ATOM 3934 N N . THR A 1 498 ? -4.062 2.119 14.898 1 82.31 498 THR A N 1
ATOM 3935 C CA . THR A 1 498 ? -5.055 1.228 14.312 1 82.31 498 THR A CA 1
ATOM 3936 C C . THR A 1 498 ? -6.281 1.112 15.211 1 82.31 498 THR A C 1
ATOM 3938 O O . THR A 1 498 ? -6.16 1.12 16.438 1 82.31 498 THR A O 1
ATOM 3941 N N . ARG A 1 499 ? -7.391 0.972 14.555 1 80.62 499 ARG A N 1
ATOM 3942 C CA . ARG A 1 499 ? -8.648 0.866 15.289 1 80.62 499 ARG A CA 1
ATOM 3943 C C . ARG A 1 499 ? -8.664 -0.373 16.172 1 80.62 499 ARG A C 1
ATOM 3945 O O . ARG A 1 499 ? -9.094 -0.311 17.328 1 80.62 499 ARG A O 1
ATOM 3952 N N . GLU A 1 500 ? -8.219 -1.459 15.438 1 70.62 500 GLU A N 1
ATOM 3953 C CA . GLU A 1 500 ? -8.164 -2.688 16.219 1 70.62 500 GLU A CA 1
ATOM 3954 C C . GLU A 1 500 ? -6.797 -2.869 16.875 1 70.62 500 GLU A C 1
ATOM 3956 O O . GLU A 1 500 ? -5.766 -2.725 16.203 1 70.62 500 GLU A O 1
ATOM 3961 N N . LYS A 1 501 ? -6.848 -2.934 18.172 1 61.59 501 LYS A N 1
ATOM 3962 C CA . LYS A 1 501 ? -5.609 -3.135 18.922 1 61.59 501 LYS A CA 1
ATOM 3963 C C . LYS A 1 501 ? -4.84 -4.34 18.391 1 61.59 501 LYS A C 1
ATOM 3965 O O . LYS A 1 501 ? -5.398 -5.43 18.25 1 61.59 501 LYS A O 1
ATOM 3970 N N . GLY A 1 502 ? -3.689 -4.184 17.984 1 58.22 502 GLY A N 1
ATOM 3971 C CA . GLY A 1 502 ? -2.826 -5.285 17.578 1 58.22 502 GLY A CA 1
ATOM 3972 C C . GLY A 1 502 ? -2.816 -5.516 16.078 1 58.22 502 GLY A C 1
ATOM 3973 O O . GLY A 1 502 ? -2.141 -6.426 15.594 1 58.22 502 GLY A O 1
ATOM 3974 N N . ALA A 1 503 ? -3.779 -4.895 15.445 1 57.34 503 ALA A N 1
ATOM 3975 C CA . ALA A 1 503 ? -3.787 -5.105 14 1 57.34 503 ALA A CA 1
ATOM 3976 C C . ALA A 1 503 ? -2.475 -4.648 13.367 1 57.34 503 ALA A C 1
ATOM 3978 O O . ALA A 1 503 ? -1.856 -3.689 13.836 1 57.34 503 ALA A O 1
ATOM 3979 N N . SER A 1 504 ? -1.937 -5.523 12.555 1 55.25 504 SER A N 1
ATOM 3980 C CA . SER A 1 504 ? -0.668 -5.219 11.898 1 55.25 504 SER A CA 1
ATOM 3981 C C . SER A 1 504 ? -0.782 -3.971 11.023 1 55.25 504 SER A C 1
ATOM 3983 O O . SER A 1 504 ? -1.807 -3.754 10.375 1 55.25 504 SER A O 1
ATOM 3985 N N . GLU A 1 505 ? 0.01 -2.977 11.156 1 58.47 505 GLU A N 1
ATOM 3986 C CA . GLU A 1 505 ? 0.107 -1.751 10.367 1 58.47 505 GLU A CA 1
ATOM 3987 C C . GLU A 1 505 ? 0.41 -2.057 8.906 1 58.47 505 GLU A C 1
ATOM 3989 O O . GLU A 1 505 ? 0.307 -1.178 8.047 1 58.47 505 GLU A O 1
ATOM 3994 N N . GLN A 1 506 ? 0.65 -3.385 8.562 1 54.91 506 GLN A N 1
ATOM 3995 C CA . GLN A 1 506 ? 1.081 -3.709 7.207 1 54.91 506 GLN A CA 1
ATOM 3996 C C . GLN A 1 506 ? -0.116 -3.963 6.297 1 54.91 506 GLN A C 1
ATOM 3998 O O . GLN A 1 506 ? -1.114 -4.547 6.723 1 54.91 506 GLN A O 1
ATOM 4003 N N . PRO A 1 507 ? -0.048 -3.264 5.207 1 58.31 507 PRO A N 1
ATOM 4004 C CA . PRO A 1 507 ? -1.131 -3.502 4.25 1 58.31 507 PRO A CA 1
ATOM 4005 C C . PRO A 1 507 ? -1.304 -4.98 3.91 1 58.31 507 PRO A C 1
ATOM 4007 O O . PRO A 1 507 ? -0.325 -5.73 3.891 1 58.31 507 PRO A O 1
ATOM 4010 N N . PHE A 1 508 ? -2.578 -5.527 3.99 1 56.34 508 PHE A N 1
ATOM 4011 C CA . PHE A 1 508 ? -2.922 -6.883 3.57 1 56.34 508 PHE A CA 1
ATOM 4012 C C . PHE A 1 508 ? -2.996 -6.973 2.053 1 56.34 508 PHE A C 1
ATOM 4014 O O . PHE A 1 508 ? -3.611 -6.125 1.402 1 56.34 508 PHE A O 1
ATOM 4021 N N . ILE A 1 509 ? -1.971 -7.496 1.443 1 54.5 509 ILE A N 1
ATOM 4022 C CA . ILE A 1 509 ? -1.999 -7.684 -0.002 1 54.5 509 ILE A CA 1
ATOM 4023 C C . ILE A 1 509 ? -2.875 -8.891 -0.347 1 54.5 509 ILE A C 1
ATOM 4025 O O . ILE A 1 509 ? -2.602 -10.008 0.087 1 54.5 509 ILE A O 1
ATOM 4029 N N . SER A 1 510 ? -4.117 -8.625 -0.768 1 59.78 510 SER A N 1
ATOM 4030 C CA . SER A 1 510 ? -4.98 -9.711 -1.223 1 59.78 510 SER A CA 1
ATOM 4031 C C . SER A 1 510 ? -4.613 -10.156 -2.635 1 59.78 510 SER A C 1
ATOM 4033 O O . SER A 1 510 ? -4.426 -9.328 -3.525 1 59.78 510 SER A O 1
ATOM 4035 N N . VAL A 1 511 ? -4.055 -11.344 -2.818 1 62.47 511 VAL A N 1
ATOM 4036 C CA . VAL A 1 511 ? -3.746 -11.914 -4.125 1 62.47 511 VAL A CA 1
ATOM 4037 C C . VAL A 1 511 ? -4.953 -12.695 -4.645 1 62.47 511 VAL A C 1
ATOM 4039 O O . VAL A 1 511 ? -5.527 -13.508 -3.924 1 62.47 511 VAL A O 1
ATOM 4042 N N . ALA A 1 512 ? -5.473 -12.125 -5.754 1 69.69 512 ALA A N 1
ATOM 4043 C CA . ALA A 1 512 ? -6.582 -12.836 -6.387 1 69.69 512 ALA A CA 1
ATOM 4044 C C . ALA A 1 512 ? -6.156 -13.453 -7.715 1 69.69 512 ALA A C 1
ATOM 4046 O O . ALA A 1 512 ? -5.25 -12.945 -8.383 1 69.69 512 ALA A O 1
ATOM 4047 N N . LEU A 1 513 ? -6.664 -14.602 -8 1 77.44 513 LEU A N 1
ATOM 4048 C CA . LEU A 1 513 ? -6.418 -15.289 -9.266 1 77.44 513 LEU A CA 1
ATOM 4049 C C . LEU A 1 513 ? -7.242 -14.672 -10.391 1 77.44 513 LEU A C 1
ATOM 4051 O O . LEU A 1 513 ? -8.469 -14.602 -10.297 1 77.44 513 LEU A O 1
ATOM 4055 N N . GLU A 1 514 ? -6.535 -14.047 -11.352 1 79.69 514 GLU A N 1
ATOM 4056 C CA . GLU A 1 514 ? -7.211 -13.516 -12.531 1 79.69 514 GLU A CA 1
ATOM 4057 C C . GLU A 1 514 ? -7.137 -14.492 -13.695 1 79.69 514 GLU A C 1
ATOM 4059 O O . GLU A 1 514 ? -6.047 -14.852 -14.148 1 79.69 514 GLU A O 1
ATOM 4064 N N . VAL A 1 515 ? -8.312 -14.969 -14.078 1 85.56 515 VAL A N 1
ATOM 4065 C CA . VAL A 1 515 ? -8.383 -15.93 -15.172 1 85.56 515 VAL A CA 1
ATOM 4066 C C . VAL A 1 515 ? -8.992 -15.273 -16.406 1 85.56 515 VAL A C 1
ATOM 4068 O O . VAL A 1 515 ? -10.031 -14.609 -16.312 1 85.56 515 VAL A O 1
ATOM 4071 N N . LYS A 1 516 ? -8.258 -15.281 -17.531 1 86.25 516 LYS A N 1
ATOM 4072 C CA . LYS A 1 516 ? -8.852 -14.883 -18.812 1 86.25 516 LYS A CA 1
ATOM 4073 C C . LYS A 1 516 ? -9.68 -16.016 -19.422 1 86.25 516 LYS A C 1
ATOM 4075 O O . LYS A 1 516 ? -9.148 -16.844 -20.156 1 86.25 516 LYS A O 1
ATOM 4080 N N . TRP A 1 517 ? -10.969 -16.062 -19.25 1 88.25 517 TRP A N 1
ATOM 4081 C CA . TRP A 1 517 ? -11.859 -17.172 -19.562 1 88.25 517 TRP A CA 1
ATOM 4082 C C . TRP A 1 517 ? -11.945 -17.406 -21.062 1 88.25 517 TRP A C 1
ATOM 4084 O O . TRP A 1 517 ? -12.031 -18.562 -21.516 1 88.25 517 TRP A O 1
ATOM 4094 N N . THR A 1 518 ? -11.836 -16.375 -21.844 1 89.62 518 THR A N 1
ATOM 4095 C CA . THR A 1 518 ? -11.883 -16.547 -23.281 1 89.62 518 THR A CA 1
ATOM 4096 C C . THR A 1 518 ? -10.664 -17.344 -23.766 1 89.62 518 THR A C 1
ATOM 4098 O O . THR A 1 518 ? -10.797 -18.234 -24.625 1 89.62 518 THR A O 1
ATOM 4101 N N . ARG A 1 519 ? -9.57 -17.031 -23.188 1 88.56 519 ARG A N 1
ATOM 4102 C CA . ARG A 1 519 ? -8.359 -17.75 -23.562 1 88.56 519 ARG A CA 1
ATOM 4103 C C . ARG A 1 519 ? -8.367 -19.172 -23.031 1 88.56 519 ARG A C 1
ATOM 4105 O O . ARG A 1 519 ? -7.891 -20.094 -23.688 1 88.56 519 ARG A O 1
ATOM 4112 N N . THR A 1 520 ? -8.938 -19.297 -21.828 1 89.25 520 THR A N 1
ATOM 4113 C CA . THR A 1 520 ? -9.016 -20.625 -21.219 1 89.25 520 THR A CA 1
ATOM 4114 C C . THR A 1 520 ? -9.898 -21.547 -22.047 1 89.25 520 THR A C 1
ATOM 4116 O O . THR A 1 520 ? -9.523 -22.688 -22.328 1 89.25 520 THR A O 1
ATOM 4119 N N . ILE A 1 521 ? -10.969 -21.078 -22.516 1 89.88 521 ILE A N 1
ATOM 4120 C CA . ILE A 1 521 ? -11.875 -21.875 -23.328 1 89.88 521 ILE A CA 1
ATOM 4121 C C . ILE A 1 521 ? -11.25 -22.141 -24.703 1 89.88 521 ILE A C 1
ATOM 4123 O O . ILE A 1 521 ? -11.383 -23.234 -25.25 1 89.88 521 ILE A O 1
ATOM 4127 N N . ALA A 1 522 ? -10.523 -21.156 -25.141 1 90.69 522 ALA A N 1
ATOM 4128 C CA . ALA A 1 522 ? -9.844 -21.344 -26.422 1 90.69 522 ALA A CA 1
ATOM 4129 C C . ALA A 1 522 ? -8.812 -22.453 -26.328 1 90.69 522 ALA A C 1
ATOM 4131 O O . ALA A 1 522 ? -8.68 -23.25 -27.266 1 90.69 522 ALA A O 1
ATOM 4132 N N . VAL A 1 523 ? -8.117 -22.5 -25.281 1 90 523 VAL A N 1
ATOM 4133 C CA . VAL A 1 523 ? -7.113 -23.547 -25.094 1 90 523 VAL A CA 1
ATOM 4134 C C . VAL A 1 523 ? -7.797 -24.906 -24.969 1 90 523 VAL A C 1
ATOM 4136 O O . VAL A 1 523 ? -7.367 -25.875 -25.594 1 90 523 VAL A O 1
ATOM 4139 N N . LEU A 1 524 ? -8.883 -24.969 -24.281 1 88.88 524 LEU A N 1
ATOM 4140 C CA . LEU A 1 524 ? -9.625 -26.219 -24.109 1 88.88 524 LEU A CA 1
ATOM 4141 C C . LEU A 1 524 ? -10.148 -26.719 -25.453 1 88.88 524 LEU A C 1
ATOM 4143 O O . LEU A 1 524 ? -9.969 -27.891 -25.797 1 88.88 524 LEU A O 1
ATOM 4147 N N . VAL A 1 525 ? -10.641 -25.859 -26.188 1 90.25 525 VAL A N 1
ATOM 4148 C CA . VAL A 1 525 ? -11.211 -26.219 -27.469 1 90.25 525 VAL A CA 1
ATOM 4149 C C . VAL A 1 525 ? -10.094 -26.625 -28.438 1 90.25 525 VAL A C 1
ATOM 4151 O O . VAL A 1 525 ? -10.242 -27.578 -29.219 1 90.25 525 VAL A O 1
ATOM 4154 N N . SER A 1 526 ? -9 -25.969 -28.344 1 91.06 526 SER A N 1
ATOM 4155 C CA . SER A 1 526 ? -7.871 -26.312 -29.219 1 91.06 526 SER A CA 1
ATOM 4156 C C . SER A 1 526 ? -7.34 -27.703 -28.922 1 91.06 526 SER A C 1
ATOM 4158 O O . SER A 1 526 ? -6.992 -28.453 -29.844 1 91.06 526 SER A O 1
ATOM 4160 N N . ILE A 1 527 ? -7.266 -28.062 -27.672 1 88.25 527 ILE A N 1
ATOM 4161 C CA . ILE A 1 527 ? -6.805 -29.391 -27.297 1 88.25 527 ILE A CA 1
ATOM 4162 C C . ILE A 1 527 ? -7.789 -30.438 -27.812 1 88.25 527 ILE A C 1
ATOM 4164 O O . ILE A 1 527 ? -7.387 -31.453 -28.375 1 88.25 527 ILE A O 1
ATOM 4168 N N . LEU A 1 528 ? -9.039 -30.125 -27.719 1 88.38 528 LEU A N 1
ATOM 4169 C CA . LEU A 1 528 ? -10.062 -31.062 -28.172 1 88.38 528 LEU A CA 1
ATOM 4170 C C . LEU A 1 528 ? -10.039 -31.219 -29.688 1 88.38 528 LEU A C 1
ATOM 4172 O O . LEU A 1 528 ? -10.109 -32.344 -30.203 1 88.38 528 LEU A O 1
ATOM 4176 N N . ILE A 1 529 ? -9.891 -30.156 -30.344 1 90.56 529 ILE A N 1
ATOM 4177 C CA . ILE A 1 529 ? -9.828 -30.188 -31.812 1 90.56 529 ILE A CA 1
ATOM 4178 C C . ILE A 1 529 ? -8.57 -30.922 -32.25 1 90.56 529 ILE A C 1
ATOM 4180 O O . ILE A 1 529 ? -8.602 -31.703 -33.188 1 90.56 529 ILE A O 1
ATOM 4184 N N . GLY A 1 530 ? -7.523 -30.672 -31.578 1 90 530 GLY A N 1
ATOM 4185 C CA . GLY A 1 530 ? -6.297 -31.391 -31.891 1 90 530 GLY A CA 1
ATOM 4186 C C . GLY A 1 530 ? -6.418 -32.875 -31.719 1 90 530 GLY A C 1
ATOM 4187 O O . GLY A 1 530 ? -5.914 -33.656 -32.531 1 90 530 GLY A O 1
ATOM 4188 N N . GLN A 1 531 ? -7.105 -33.312 -30.75 1 89 531 GLN A N 1
ATOM 4189 C CA . GLN A 1 531 ? -7.312 -34.75 -30.5 1 89 531 GLN A CA 1
ATOM 4190 C C . GLN A 1 531 ? -8.195 -35.375 -31.578 1 89 531 GLN A C 1
ATOM 4192 O O . GLN A 1 531 ? -7.895 -36.438 -32.094 1 89 531 GLN A O 1
ATOM 4197 N N . LEU A 1 532 ? -9.203 -34.625 -31.906 1 89.62 532 LEU A N 1
ATOM 4198 C CA . LEU A 1 532 ? -10.125 -35.156 -32.938 1 89.62 532 LEU A CA 1
ATOM 4199 C C . LEU A 1 532 ? -9.438 -35.219 -34.281 1 89.62 532 LEU A C 1
ATOM 4201 O O . LEU A 1 532 ? -9.656 -36.156 -35.031 1 89.62 532 LEU A O 1
ATOM 4205 N N . LEU A 1 533 ? -8.617 -34.281 -34.5 1 92 533 LEU A N 1
ATOM 4206 C CA . LEU A 1 533 ? -7.883 -34.281 -35.781 1 92 533 LEU A CA 1
ATOM 4207 C C . LEU A 1 533 ? -6.902 -35.438 -35.812 1 92 533 LEU A C 1
ATOM 4209 O O . LEU A 1 533 ? -6.758 -36.094 -36.875 1 92 533 LEU A O 1
ATOM 4213 N N . ALA A 1 534 ? -6.242 -35.688 -34.719 1 91.25 534 ALA A N 1
ATOM 4214 C CA . ALA A 1 534 ? -5.309 -36.812 -34.688 1 91.25 534 ALA A CA 1
ATOM 4215 C C . ALA A 1 534 ? -6.039 -38.156 -34.875 1 91.25 534 ALA A C 1
ATOM 4217 O O . ALA A 1 534 ? -5.566 -39 -35.625 1 91.25 534 ALA A O 1
ATOM 4218 N N . VAL A 1 535 ? -7.191 -38.281 -34.312 1 89.62 535 VAL A N 1
ATOM 4219 C CA . VAL A 1 535 ? -7.98 -39.5 -34.438 1 89.62 535 VAL A CA 1
ATOM 4220 C C . VAL A 1 535 ? -8.461 -39.625 -35.875 1 89.62 535 VAL A C 1
ATOM 4222 O O . VAL A 1 535 ? -8.375 -40.719 -36.469 1 89.62 535 VAL A O 1
ATOM 4225 N N . ALA A 1 536 ? -8.844 -38.531 -36.469 1 91.31 536 ALA A N 1
ATOM 4226 C CA . ALA A 1 536 ? -9.352 -38.562 -37.844 1 91.31 536 ALA A CA 1
ATOM 4227 C C . ALA A 1 536 ? -8.25 -38.938 -38.812 1 91.31 536 ALA A C 1
ATOM 4229 O O . ALA A 1 536 ? -8.461 -39.719 -39.75 1 91.31 536 ALA A O 1
ATOM 4230 N N . VAL A 1 537 ? -7.145 -38.406 -38.625 1 91.75 537 VAL A N 1
ATOM 4231 C CA . VAL A 1 537 ? -6.027 -38.656 -39.531 1 91.75 537 VAL A CA 1
ATOM 4232 C C . VAL A 1 537 ? -5.633 -40.125 -39.469 1 91.75 537 VAL A C 1
ATOM 4234 O O . VAL A 1 537 ? -5.434 -40.781 -40.5 1 91.75 537 VAL A O 1
ATOM 4237 N N . VAL A 1 538 ? -5.559 -40.688 -38.312 1 90.19 538 VAL A N 1
ATOM 4238 C CA . VAL A 1 538 ? -5.141 -42.094 -38.156 1 90.19 538 VAL A CA 1
ATOM 4239 C C . VAL A 1 538 ? -6.234 -43 -38.656 1 90.19 538 VAL A C 1
ATOM 4241 O O . VAL A 1 538 ? -5.945 -44.031 -39.312 1 90.19 538 VAL A O 1
ATOM 4244 N N . LYS A 1 539 ? -7.453 -42.625 -38.438 1 88 539 LYS A N 1
ATOM 4245 C CA . LYS A 1 539 ? -8.547 -43.438 -38.969 1 88 539 LYS A CA 1
ATOM 4246 C C . LYS A 1 539 ? -8.547 -43.438 -40.5 1 88 539 LYS A C 1
ATOM 4248 O O . LYS A 1 539 ? -8.812 -44.469 -41.125 1 88 539 LYS A O 1
ATOM 4253 N N . PHE A 1 540 ? -8.203 -42.312 -41 1 89.38 540 PHE A N 1
ATOM 4254 C CA . PHE A 1 540 ? -8.156 -42.219 -42.438 1 89.38 540 PHE A CA 1
ATOM 4255 C C . PHE A 1 540 ? -6.992 -43.031 -43 1 89.38 540 PHE A C 1
ATOM 4257 O O . PHE A 1 540 ? -7.133 -43.688 -44.031 1 89.38 540 PHE A O 1
ATOM 4264 N N . MET A 1 541 ? -5.895 -43 -42.375 1 88.38 541 MET A N 1
ATOM 4265 C CA . MET A 1 541 ? -4.723 -43.719 -42.844 1 88.38 541 MET A CA 1
ATOM 4266 C C . MET A 1 541 ? -4.922 -45.219 -42.719 1 88.38 541 MET A C 1
ATOM 4268 O O . MET A 1 541 ? -4.391 -46 -43.531 1 88.38 541 MET A O 1
ATOM 4272 N N . CYS A 1 542 ? -5.688 -45.688 -41.719 1 86.94 542 CYS A N 1
ATOM 4273 C CA . CYS A 1 542 ? -5.863 -47.125 -41.438 1 86.94 542 CYS A CA 1
ATOM 4274 C C . CYS A 1 542 ? -7.172 -47.625 -42.031 1 86.94 542 CYS A C 1
ATOM 4276 O O . CYS A 1 542 ? -7.625 -48.719 -41.688 1 86.94 542 CYS A O 1
ATOM 4278 N N . ARG A 1 543 ? -7.793 -47.031 -42.938 1 83.69 543 ARG A N 1
ATOM 4279 C CA . ARG A 1 543 ? -9.109 -47.375 -43.469 1 83.69 543 ARG A CA 1
ATOM 4280 C C . ARG A 1 543 ? -9.039 -48.688 -44.281 1 83.69 543 ARG A C 1
ATOM 4282 O O . ARG A 1 543 ? -9.992 -49.469 -44.281 1 83.69 543 ARG A O 1
ATOM 4289 N N . ASN A 1 544 ? -7.852 -49 -44.812 1 82.5 544 ASN A N 1
ATOM 4290 C CA . ASN A 1 544 ? -7.766 -50.125 -45.719 1 82.5 544 ASN A CA 1
ATOM 4291 C C . ASN A 1 544 ? -7.066 -51.312 -45.062 1 82.5 544 ASN A C 1
ATOM 4293 O O . ASN A 1 544 ? -6.715 -52.281 -45.75 1 82.5 544 ASN A O 1
ATOM 4297 N N . VAL A 1 545 ? -6.828 -51.25 -43.812 1 85.31 545 VAL A N 1
ATOM 4298 C CA . VAL A 1 545 ? -6.09 -52.344 -43.156 1 85.31 545 VAL A CA 1
ATOM 4299 C C . VAL A 1 545 ? -6.918 -52.938 -42.031 1 85.31 545 VAL A C 1
ATOM 4301 O O . VAL A 1 545 ? -7.66 -52.219 -41.344 1 85.31 545 VAL A O 1
ATOM 4304 N N . PHE A 1 546 ? -6.816 -54.219 -41.875 1 84.25 546 PHE A N 1
ATOM 4305 C CA . PHE A 1 546 ? -7.469 -54.906 -40.75 1 84.25 546 PHE A CA 1
ATOM 4306 C C . PHE A 1 546 ? -6.742 -54.656 -39.438 1 84.25 546 PHE A C 1
ATOM 4308 O O . PHE A 1 546 ? -5.559 -54.938 -39.312 1 84.25 546 PHE A O 1
ATOM 4315 N N . LEU A 1 547 ? -7.48 -53.969 -38.562 1 83.62 547 LEU A N 1
ATOM 4316 C CA . LEU A 1 547 ? -6.871 -53.656 -37.25 1 83.62 547 LEU A CA 1
ATOM 4317 C C . LEU A 1 547 ? -7.012 -54.812 -36.281 1 83.62 547 LEU A C 1
ATOM 4319 O O . LEU A 1 547 ? -8.109 -55.344 -36.094 1 83.62 547 LEU A O 1
ATOM 4323 N N . ARG A 1 548 ? -5.93 -55.188 -35.781 1 83.31 548 ARG A N 1
ATOM 4324 C CA . ARG A 1 548 ? -5.934 -56.281 -34.812 1 83.31 548 ARG A CA 1
ATOM 4325 C C . ARG A 1 548 ? -6.035 -55.781 -33.375 1 83.31 548 ARG A C 1
ATOM 4327 O O . ARG A 1 548 ? -5.879 -54.562 -33.156 1 83.31 548 ARG A O 1
ATOM 4334 N N . ASP A 1 549 ? -6.352 -56.75 -32.5 1 81.25 549 ASP A N 1
ATOM 4335 C CA . ASP A 1 549 ? -6.438 -56.406 -31.094 1 81.25 549 ASP A CA 1
ATOM 4336 C C . ASP A 1 549 ? -5.102 -55.875 -30.578 1 81.25 549 ASP A C 1
ATOM 4338 O O . ASP A 1 549 ? -4.09 -56.562 -30.625 1 81.25 549 ASP A O 1
ATOM 4342 N N . HIS A 1 550 ? -5.086 -54.688 -30.188 1 76.31 550 HIS A N 1
ATOM 4343 C CA . HIS A 1 550 ? -3.844 -54 -29.844 1 76.31 550 HIS A CA 1
ATOM 4344 C C . HIS A 1 550 ? -3.354 -54.406 -28.453 1 76.31 550 HIS A C 1
ATOM 4346 O O . HIS A 1 550 ? -2.174 -54.25 -28.141 1 76.31 550 HIS A O 1
ATOM 4352 N N . ASP A 1 551 ? -4.164 -54.938 -27.656 1 77.31 551 ASP A N 1
ATOM 4353 C CA . ASP A 1 551 ? -3.773 -55.188 -26.266 1 77.31 551 ASP A CA 1
ATOM 4354 C C . ASP A 1 551 ? -3.518 -56.656 -26 1 77.31 551 ASP A C 1
ATOM 4356 O O . ASP A 1 551 ? -3.209 -57.062 -24.875 1 77.31 551 ASP A O 1
ATOM 4360 N N . SER A 1 552 ? -3.615 -57.344 -27.031 1 88.12 552 SER A N 1
ATOM 4361 C CA . SER A 1 552 ? -3.479 -58.781 -26.75 1 88.12 552 SER A CA 1
ATOM 4362 C C . SER A 1 552 ? -2.152 -59.312 -27.266 1 88.12 552 SER A C 1
ATOM 4364 O O . SER A 1 552 ? -1.81 -59.125 -28.438 1 88.12 552 SER A O 1
ATOM 4366 N N . PHE A 1 553 ? -1.488 -59.906 -26.391 1 90.56 553 PHE A N 1
ATOM 4367 C CA . PHE A 1 553 ? -0.207 -60.5 -26.766 1 90.56 553 PHE A CA 1
ATOM 4368 C C . PHE A 1 553 ? -0.408 -61.875 -27.406 1 90.56 553 PHE A C 1
ATOM 4370 O O . PHE A 1 553 ? 0.435 -62.344 -28.172 1 90.56 553 PHE A O 1
ATOM 4377 N N . LEU A 1 554 ? -1.569 -62.5 -27.156 1 90.94 554 LEU A N 1
ATOM 4378 C CA . LEU A 1 554 ? -1.897 -63.75 -27.797 1 90.94 554 LEU A CA 1
ATOM 4379 C C . LEU A 1 554 ? -2.209 -63.531 -29.281 1 90.94 554 LEU A C 1
ATOM 4381 O O . LEU A 1 554 ? -1.776 -64.312 -30.141 1 90.94 554 LEU A O 1
ATOM 4385 N N . SER A 1 555 ? -2.891 -62.531 -29.469 1 89.12 555 SER A N 1
ATOM 4386 C CA . SER A 1 555 ? -3.205 -62.188 -30.844 1 89.12 555 SER A CA 1
ATOM 4387 C C . SER A 1 555 ? -1.942 -61.875 -31.641 1 89.12 555 SER A C 1
ATOM 4389 O O . SER A 1 555 ? -1.815 -62.25 -32.812 1 89.12 555 SER A O 1
ATOM 4391 N N . LEU A 1 556 ? -1.03 -61.25 -31.016 1 89.69 556 LEU A N 1
ATOM 4392 C CA . LEU A 1 556 ? 0.225 -60.906 -31.672 1 89.69 556 LEU A CA 1
ATOM 4393 C C . LEU A 1 556 ? 1.072 -62.156 -31.922 1 89.69 556 LEU A C 1
ATOM 4395 O O . LEU A 1 556 ? 1.699 -62.281 -32.969 1 89.69 556 LEU A O 1
ATOM 4399 N N . ALA A 1 557 ? 1.052 -63 -30.953 1 91 557 ALA A N 1
ATOM 4400 C CA . ALA A 1 557 ? 1.804 -64.25 -31.109 1 91 557 ALA A CA 1
ATOM 4401 C C . ALA A 1 557 ? 1.232 -65.062 -32.25 1 91 557 ALA A C 1
ATOM 4403 O O . ALA A 1 557 ? 1.978 -65.75 -32.969 1 91 557 ALA A O 1
ATOM 4404 N N . ARG A 1 558 ? -0.035 -65.062 -32.406 1 91.31 558 ARG A N 1
ATOM 4405 C CA . ARG A 1 558 ? -0.673 -65.812 -33.438 1 91.31 558 ARG A CA 1
ATOM 4406 C C . ARG A 1 558 ? -0.257 -65.375 -34.844 1 91.31 558 ARG A C 1
ATOM 4408 O O . ARG A 1 558 ? -0.072 -66.125 -35.75 1 91.31 558 ARG A O 1
ATOM 4415 N N . ILE A 1 559 ? -0.094 -64.125 -35 1 89.56 559 ILE A N 1
ATOM 4416 C CA . ILE A 1 559 ? 0.259 -63.562 -36.281 1 89.56 559 ILE A CA 1
ATOM 4417 C C . ILE A 1 559 ? 1.73 -63.844 -36.594 1 89.56 559 ILE A C 1
ATOM 4419 O O . ILE A 1 559 ? 2.135 -63.906 -37.75 1 89.56 559 ILE A O 1
ATOM 4423 N N . LEU A 1 560 ? 2.51 -64.062 -35.562 1 91.44 560 LEU A N 1
ATOM 4424 C CA . LEU A 1 560 ? 3.934 -64.312 -35.75 1 91.44 560 LEU A CA 1
ATOM 4425 C C . LEU A 1 560 ? 4.223 -65.812 -35.719 1 91.44 560 LEU A C 1
ATOM 4427 O O . LEU A 1 560 ? 5.379 -66.25 -35.625 1 91.44 560 LEU A O 1
ATOM 4431 N N . LYS A 1 561 ? 3.193 -66.625 -35.75 1 89.75 561 LYS A N 1
ATOM 4432 C CA . LYS A 1 561 ? 3.324 -68.062 -35.625 1 89.75 561 LYS A CA 1
ATOM 4433 C C . LYS A 1 561 ? 4.188 -68.625 -36.75 1 89.75 561 LYS A C 1
ATOM 4435 O O . LYS A 1 561 ? 5.113 -69.438 -36.531 1 89.75 561 LYS A O 1
ATOM 4440 N N . THR A 1 562 ? 3.979 -68.25 -38.031 1 88.12 562 THR A N 1
ATOM 4441 C CA . THR A 1 562 ? 4.684 -68.75 -39.188 1 88.12 562 THR A CA 1
ATOM 4442 C C . THR A 1 562 ? 6.172 -68.438 -39.125 1 88.12 562 THR A C 1
ATOM 4444 O O . THR A 1 562 ? 7.016 -69.25 -39.438 1 88.12 562 THR A O 1
ATOM 4447 N N . SER A 1 563 ? 6.457 -67.312 -38.656 1 87.94 563 SER A N 1
ATOM 4448 C CA . SER A 1 563 ? 7.855 -66.938 -38.531 1 87.94 563 SER A CA 1
ATOM 4449 C C . SER A 1 563 ? 8.562 -67.688 -37.406 1 87.94 563 SER A C 1
ATOM 4451 O O . SER A 1 563 ? 9.742 -68 -37.531 1 87.94 563 SER A O 1
ATOM 4453 N N . MET A 1 564 ? 7.797 -67.938 -36.375 1 89.12 564 MET A N 1
ATOM 4454 C CA . MET A 1 564 ? 8.414 -68.562 -35.219 1 89.12 564 MET A CA 1
ATOM 4455 C C . MET A 1 564 ? 8.562 -70.062 -35.438 1 89.12 564 MET A C 1
ATOM 4457 O O . MET A 1 564 ? 9.367 -70.75 -34.781 1 89.12 564 MET A O 1
ATOM 4461 N N . GLU A 1 565 ? 7.805 -70.625 -36.344 1 86.75 565 GLU A N 1
ATOM 4462 C CA . GLU A 1 565 ? 7.945 -72 -36.656 1 86.75 565 GLU A CA 1
ATOM 4463 C C . GLU A 1 565 ? 9.312 -72.312 -37.281 1 86.75 565 GLU A C 1
ATOM 4465 O O . GLU A 1 565 ? 9.828 -73.438 -37.156 1 86.75 565 GLU A O 1
ATOM 4470 N N . LYS A 1 566 ? 9.867 -71.312 -37.844 1 84.12 566 LYS A N 1
ATOM 4471 C CA . LYS A 1 566 ? 11.172 -71.438 -38.5 1 84.12 566 LYS A CA 1
ATOM 4472 C C . LYS A 1 566 ? 12.297 -71.375 -37.469 1 84.12 566 LYS A C 1
ATOM 4474 O O . LYS A 1 566 ? 13.438 -71.75 -37.75 1 84.12 566 LYS A O 1
ATOM 4479 N N . VAL A 1 567 ? 12 -70.875 -36.344 1 86.06 567 VAL A N 1
ATOM 4480 C CA . VAL A 1 567 ? 13.023 -70.688 -35.312 1 86.06 567 VAL A CA 1
ATOM 4481 C C . VAL A 1 567 ? 13.086 -71.938 -34.406 1 86.06 567 VAL A C 1
ATOM 4483 O O . VAL A 1 567 ? 12.188 -72.125 -33.594 1 86.06 567 VAL A O 1
ATOM 4486 N N . GLU A 1 568 ? 14.094 -72.75 -34.781 1 79.25 568 GLU A N 1
ATOM 4487 C CA . GLU A 1 568 ? 14.328 -73.938 -33.906 1 79.25 568 GLU A CA 1
ATOM 4488 C C . GLU A 1 568 ? 15.391 -73.625 -32.875 1 79.25 568 GLU A C 1
ATOM 4490 O O . GLU A 1 568 ? 16.531 -73.312 -33.188 1 79.25 568 GLU A O 1
ATOM 4495 N N . GLY A 1 569 ? 14.984 -73.25 -31.594 1 78.94 569 GLY A N 1
ATOM 4496 C CA . GLY A 1 569 ? 15.883 -72.875 -30.531 1 78.94 569 GLY A CA 1
ATOM 4497 C C . GLY A 1 569 ? 15.789 -71.375 -30.203 1 78.94 569 GLY A C 1
ATOM 4498 O O . GLY A 1 569 ? 14.75 -70.75 -30.422 1 78.94 569 GLY A O 1
ATOM 4499 N N . LEU A 1 570 ? 16.734 -70.75 -29.469 1 82.81 570 LEU A N 1
ATOM 4500 C CA . LEU A 1 570 ? 16.828 -69.375 -29.078 1 82.81 570 LEU A CA 1
ATOM 4501 C C . LEU A 1 570 ? 15.656 -68.938 -28.203 1 82.81 570 LEU A C 1
ATOM 4503 O O . LEU A 1 570 ? 15.109 -67.875 -28.375 1 82.81 570 LEU A O 1
ATOM 4507 N N . SER A 1 571 ? 15.227 -69.875 -27.438 1 83.38 571 SER A N 1
ATOM 4508 C CA . SER A 1 571 ? 14.109 -69.562 -26.547 1 83.38 571 SER A CA 1
ATOM 4509 C C . SER A 1 571 ? 14.484 -68.438 -25.562 1 83.38 571 SER A C 1
ATOM 4511 O O . SER A 1 571 ? 13.617 -67.688 -25.109 1 83.38 571 SER A O 1
ATOM 4513 N N . ALA A 1 572 ? 15.75 -68.312 -25.234 1 80.69 572 ALA A N 1
ATOM 4514 C CA . ALA A 1 572 ? 16.203 -67.25 -24.297 1 80.69 572 ALA A CA 1
ATOM 4515 C C . ALA A 1 572 ? 16.859 -66.125 -25.031 1 80.69 572 ALA A C 1
ATOM 4517 O O . ALA A 1 572 ? 17.484 -65.25 -24.422 1 80.69 572 ALA A O 1
ATOM 4518 N N . GLY A 1 573 ? 16.75 -66.125 -26.391 1 80.44 573 GLY A N 1
ATOM 4519 C CA . GLY A 1 573 ? 17.375 -65.062 -27.172 1 80.44 573 GLY A CA 1
ATOM 4520 C C . GLY A 1 573 ? 16.625 -63.75 -27.094 1 80.44 573 GLY A C 1
ATOM 4521 O O . GLY A 1 573 ? 15.43 -63.719 -26.828 1 80.44 573 GLY A O 1
ATOM 4522 N N . ASN A 1 574 ? 17.391 -62.656 -27.234 1 83.5 574 ASN A N 1
ATOM 4523 C CA . ASN A 1 574 ? 16.797 -61.312 -27.281 1 83.5 574 ASN A CA 1
ATOM 4524 C C . ASN A 1 574 ? 16.203 -61.031 -28.656 1 83.5 574 ASN A C 1
ATOM 4526 O O . ASN A 1 574 ? 16.391 -61.781 -29.594 1 83.5 574 ASN A O 1
ATOM 4530 N N . GLY A 1 575 ? 15.438 -60 -28.688 1 84.25 575 GLY A N 1
ATOM 4531 C CA . GLY A 1 575 ? 14.805 -59.625 -29.938 1 84.25 575 GLY A CA 1
ATOM 4532 C C . GLY A 1 575 ? 15.797 -59.438 -31.062 1 84.25 575 GLY A C 1
ATOM 4533 O O . GLY A 1 575 ? 15.523 -59.812 -32.219 1 84.25 575 GLY A O 1
ATOM 4534 N N . LYS A 1 576 ? 16.953 -58.938 -30.75 1 84.88 576 LYS A N 1
ATOM 4535 C CA . LYS A 1 576 ? 17.969 -58.719 -31.766 1 84.88 576 LYS A CA 1
ATOM 4536 C C . LYS A 1 576 ? 18.531 -60.031 -32.281 1 84.88 576 LYS A C 1
ATOM 4538 O O . LYS A 1 576 ? 18.766 -60.188 -33.5 1 84.88 576 LYS A O 1
ATOM 4543 N N . ASP A 1 577 ? 18.703 -60.969 -31.422 1 86.81 577 ASP A N 1
ATOM 4544 C CA . ASP A 1 577 ? 19.219 -62.281 -31.812 1 86.81 577 ASP A CA 1
ATOM 4545 C C . ASP A 1 577 ? 18.234 -63.031 -32.719 1 86.81 577 ASP A C 1
ATOM 4547 O O . ASP A 1 577 ? 18.625 -63.594 -33.719 1 86.81 577 ASP A O 1
ATOM 4551 N N . LEU A 1 578 ? 17.031 -62.906 -32.281 1 89.5 578 LEU A N 1
ATOM 4552 C CA . LEU A 1 578 ? 16 -63.562 -33.094 1 89.5 578 LEU A CA 1
ATOM 4553 C C . LEU A 1 578 ? 15.859 -62.906 -34.438 1 89.5 578 LEU A C 1
ATOM 4555 O O . LEU A 1 578 ? 15.719 -63.594 -35.469 1 89.5 578 LEU A O 1
ATOM 4559 N N . ALA A 1 579 ? 15.93 -61.625 -34.5 1 91.06 579 ALA A N 1
ATOM 4560 C CA . ALA A 1 579 ? 15.82 -60.875 -35.75 1 91.06 579 ALA A CA 1
ATOM 4561 C C . ALA A 1 579 ? 17 -61.188 -36.656 1 91.06 579 ALA A C 1
ATOM 4563 O O . ALA A 1 579 ? 16.828 -61.344 -37.875 1 91.06 579 ALA A O 1
ATOM 4564 N N . THR A 1 580 ? 18.203 -61.312 -36.125 1 89.19 580 THR A N 1
ATOM 4565 C CA . THR A 1 580 ? 19.391 -61.625 -36.938 1 89.19 580 THR A CA 1
ATOM 4566 C C . THR A 1 580 ? 19.312 -63.031 -37.5 1 89.19 580 THR A C 1
ATOM 4568 O O . THR A 1 580 ? 19.703 -63.25 -38.625 1 89.19 580 THR A O 1
ATOM 4571 N N . PHE A 1 581 ? 18.812 -63.875 -36.656 1 90.06 581 PHE A N 1
ATOM 4572 C CA . PHE A 1 581 ? 18.641 -65.25 -37.125 1 90.06 581 PHE A CA 1
ATOM 4573 C C . PHE A 1 581 ? 17.656 -65.312 -38.281 1 90.06 581 PHE A C 1
ATOM 4575 O O . PHE A 1 581 ? 17.953 -65.938 -39.312 1 90.06 581 PHE A O 1
ATOM 4582 N N . LEU A 1 582 ? 16.562 -64.75 -38.125 1 91.62 582 LEU A N 1
ATOM 4583 C CA . LEU A 1 582 ? 15.539 -64.75 -39.188 1 91.62 582 LEU A CA 1
ATOM 4584 C C . LEU A 1 582 ? 16.047 -64.062 -40.438 1 91.62 582 LEU A C 1
ATOM 4586 O O . LEU A 1 582 ? 15.742 -64.438 -41.562 1 91.62 582 LEU A O 1
ATOM 4590 N N . ASP A 1 583 ? 16.75 -63 -40.25 1 90.25 583 ASP A N 1
ATOM 4591 C CA . ASP A 1 583 ? 17.312 -62.281 -41.375 1 90.25 583 ASP A CA 1
ATOM 4592 C C . ASP A 1 583 ? 18.328 -63.156 -42.125 1 90.25 583 ASP A C 1
ATOM 4594 O O . ASP A 1 583 ? 18.406 -63.125 -43.344 1 90.25 583 ASP A O 1
ATOM 4598 N N . GLY A 1 584 ? 19.109 -63.875 -41.375 1 87.88 584 GLY A N 1
ATOM 4599 C CA . GLY A 1 584 ? 20.078 -64.812 -42 1 87.88 584 GLY A CA 1
ATOM 4600 C C . GLY A 1 584 ? 19.422 -65.875 -42.812 1 87.88 584 GLY A C 1
ATOM 4601 O O . GLY A 1 584 ? 20.016 -66.312 -43.812 1 87.88 584 GLY A O 1
ATOM 4602 N N . GLU A 1 585 ? 18.203 -66.25 -42.469 1 89.75 585 GLU A N 1
ATOM 4603 C CA . GLU A 1 585 ? 17.469 -67.25 -43.219 1 89.75 585 GLU A CA 1
ATOM 4604 C C . GLU A 1 585 ? 16.75 -66.625 -44.406 1 89.75 585 GLU A C 1
ATOM 4606 O O . GLU A 1 585 ? 16.016 -67.312 -45.125 1 89.75 585 GLU A O 1
ATOM 4611 N N . GLY A 1 586 ? 16.828 -65.312 -44.562 1 87.69 586 GLY A N 1
ATOM 4612 C CA . GLY A 1 586 ? 16.234 -64.625 -45.688 1 87.69 586 GLY A CA 1
ATOM 4613 C C . GLY A 1 586 ? 14.758 -64.375 -45.531 1 87.69 586 GLY A C 1
ATOM 4614 O O . GLY A 1 586 ? 14.039 -64.188 -46.5 1 87.69 586 GLY A O 1
ATOM 4615 N N . VAL A 1 587 ? 14.328 -64.375 -44.281 1 91.12 587 VAL A N 1
ATOM 4616 C CA . VAL A 1 587 ? 12.906 -64.188 -44 1 91.12 587 VAL A CA 1
ATOM 4617 C C . VAL A 1 587 ? 12.555 -62.688 -44.094 1 91.12 587 VAL A C 1
ATOM 4619 O O . VAL A 1 587 ? 13.266 -61.844 -43.531 1 91.12 587 VAL A O 1
ATOM 4622 N N . ARG A 1 588 ? 11.531 -62.375 -44.906 1 92.56 588 ARG A N 1
ATOM 4623 C CA . ARG A 1 588 ? 10.922 -61.031 -44.969 1 92.56 588 ARG A CA 1
ATOM 4624 C C . ARG A 1 588 ? 9.453 -61.094 -44.562 1 92.56 588 ARG A C 1
ATOM 4626 O O . ARG A 1 588 ? 8.781 -62.094 -44.781 1 92.56 588 ARG A O 1
ATOM 4633 N N . MET A 1 589 ? 9.062 -60 -43.875 1 93.69 589 MET A N 1
ATOM 4634 C CA . MET A 1 589 ? 7.723 -60.062 -43.312 1 93.69 589 MET A CA 1
ATOM 4635 C C . MET A 1 589 ? 6.891 -58.844 -43.719 1 93.69 589 MET A C 1
ATOM 4637 O O . MET A 1 589 ? 7.406 -57.719 -43.812 1 93.69 589 MET A O 1
ATOM 4641 N N . ARG A 1 590 ? 5.719 -59.094 -44.062 1 93.81 590 ARG A N 1
ATOM 4642 C CA . ARG A 1 590 ? 4.711 -58.062 -44.344 1 93.81 590 ARG A CA 1
ATOM 4643 C C . ARG A 1 590 ? 3.354 -58.469 -43.781 1 93.81 590 ARG A C 1
ATOM 4645 O O . ARG A 1 590 ? 3.025 -59.656 -43.719 1 93.81 590 ARG A O 1
ATOM 4652 N N . TYR A 1 591 ? 2.674 -57.469 -43.25 1 92.75 591 TYR A N 1
ATOM 4653 C CA . TYR A 1 591 ? 1.322 -57.719 -42.781 1 92.75 591 TYR A CA 1
ATOM 4654 C C . TYR A 1 591 ? 0.332 -57.781 -43.938 1 92.75 591 TYR A C 1
ATOM 4656 O O . TYR A 1 591 ? 0.292 -56.875 -44.781 1 92.75 591 TYR A O 1
ATOM 4664 N N . GLY A 1 592 ? -0.34 -58.906 -44.062 1 89.88 592 GLY A N 1
ATOM 4665 C CA . GLY A 1 592 ? -1.283 -59.062 -45.156 1 89.88 592 GLY A CA 1
ATOM 4666 C C . GLY A 1 592 ? -2.16 -60.281 -45 1 89.88 592 GLY A C 1
ATOM 4667 O O . GLY A 1 592 ? -2.271 -60.875 -43.938 1 89.88 592 GLY A O 1
ATOM 4668 N N . THR A 1 593 ? -2.883 -60.562 -46.125 1 89.06 593 THR A N 1
ATOM 4669 C CA . THR A 1 593 ? -3.814 -61.688 -46.125 1 89.06 593 THR A CA 1
ATOM 4670 C C . THR A 1 593 ? -3.338 -62.781 -47.094 1 89.06 593 THR A C 1
ATOM 4672 O O . THR A 1 593 ? -2.688 -62.5 -48.094 1 89.06 593 THR A O 1
ATOM 4675 N N . ARG A 1 594 ? -3.531 -64 -46.594 1 86.5 594 ARG A N 1
ATOM 4676 C CA . ARG A 1 594 ? -3.283 -65.188 -47.406 1 86.5 594 ARG A CA 1
ATOM 4677 C C . ARG A 1 594 ? -4.586 -65.938 -47.75 1 86.5 594 ARG A C 1
ATOM 4679 O O . ARG A 1 594 ? -5.414 -66.125 -46.844 1 86.5 594 ARG A O 1
ATOM 4686 N N . ALA A 1 595 ? -4.758 -66.062 -49.031 1 81.12 595 ALA A N 1
ATOM 4687 C CA . ALA A 1 595 ? -5.984 -66.75 -49.5 1 81.12 595 ALA A CA 1
ATOM 4688 C C . ALA A 1 595 ? -5.863 -68.25 -49.375 1 81.12 595 ALA A C 1
ATOM 4690 O O . ALA A 1 595 ? -4.875 -68.812 -49.844 1 81.12 595 ALA A O 1
ATOM 4691 N N . ARG A 1 596 ? -6.594 -68.75 -48.531 1 77.94 596 ARG A N 1
ATOM 4692 C CA . ARG A 1 596 ? -6.766 -70.188 -48.531 1 77.94 596 ARG A CA 1
ATOM 4693 C C . ARG A 1 596 ? -8.094 -70.562 -49.156 1 77.94 596 ARG A C 1
ATOM 4695 O O . ARG A 1 596 ? -8.852 -69.688 -49.625 1 77.94 596 ARG A O 1
ATOM 4702 N N . GLU A 1 597 ? -8.328 -71.875 -49.562 1 72 597 GLU A N 1
ATOM 4703 C CA . GLU A 1 597 ? -9.438 -72.375 -50.375 1 72 597 GLU A CA 1
ATOM 4704 C C . GLU A 1 597 ? -10.742 -71.688 -50 1 72 597 GLU A C 1
ATOM 4706 O O . GLU A 1 597 ? -11.43 -71.125 -50.844 1 72 597 GLU A O 1
ATOM 4711 N N . ASP A 1 598 ? -11.195 -71.5 -48.75 1 72.44 598 ASP A N 1
ATOM 4712 C CA . ASP A 1 598 ? -12.516 -70.938 -48.438 1 72.44 598 ASP A CA 1
ATOM 4713 C C . ASP A 1 598 ? -12.422 -69.812 -47.469 1 72.44 598 ASP A C 1
ATOM 4715 O O . ASP A 1 598 ? -13.438 -69.188 -47.125 1 72.44 598 ASP A O 1
ATOM 4719 N N . TYR A 1 599 ? -11.211 -69.438 -47 1 78.5 599 TYR A N 1
ATOM 4720 C CA . TYR A 1 599 ? -11.117 -68.312 -46.031 1 78.5 599 TYR A CA 1
ATOM 4721 C C . TYR A 1 599 ? -9.789 -67.625 -46.156 1 78.5 599 TYR A C 1
ATOM 4723 O O . TYR A 1 599 ? -8.883 -68.062 -46.875 1 78.5 599 TYR A O 1
ATOM 4731 N N . LEU A 1 600 ? -9.836 -66.375 -45.656 1 82.75 600 LEU A N 1
ATOM 4732 C CA . LEU A 1 600 ? -8.617 -65.562 -45.656 1 82.75 600 LEU A CA 1
ATOM 4733 C C . LEU A 1 600 ? -7.91 -65.688 -44.312 1 82.75 600 LEU A C 1
ATOM 4735 O O . LEU A 1 600 ? -8.562 -65.75 -43.281 1 82.75 600 LEU A O 1
ATOM 4739 N N . GLU A 1 601 ? -6.641 -65.75 -44.344 1 86.25 601 GLU A N 1
ATOM 4740 C CA . GLU A 1 601 ? -5.82 -65.75 -43.125 1 86.25 601 GLU A CA 1
ATOM 4741 C C . GLU A 1 601 ? -4.922 -64.5 -43.094 1 86.25 601 GLU A C 1
ATOM 4743 O O . GLU A 1 601 ? -4.391 -64.062 -44.125 1 86.25 601 GLU A O 1
ATOM 4748 N N . VAL A 1 602 ? -4.902 -63.938 -41.938 1 88.06 602 VAL A N 1
ATOM 4749 C CA . VAL A 1 602 ? -4.004 -62.781 -41.75 1 88.06 602 VAL A CA 1
ATOM 4750 C C . VAL A 1 602 ? -2.691 -63.25 -41.125 1 88.06 602 VAL A C 1
ATOM 4752 O O . VAL A 1 602 ? -2.688 -64.125 -40.25 1 88.06 602 VAL A O 1
ATOM 4755 N N . ASP A 1 603 ? -1.584 -62.844 -41.656 1 88.19 603 ASP A N 1
ATOM 4756 C CA . ASP A 1 603 ? -0.28 -63.281 -41.188 1 88.19 603 ASP A CA 1
ATOM 4757 C C . ASP A 1 603 ? 0.792 -62.219 -41.438 1 88.19 603 ASP A C 1
ATOM 4759 O O . ASP A 1 603 ? 0.543 -61.25 -42.156 1 88.19 603 ASP A O 1
ATOM 4763 N N . LEU A 1 604 ? 1.838 -62.312 -40.719 1 90.62 604 LEU A N 1
ATOM 4764 C CA . LEU A 1 604 ? 3.051 -61.531 -40.938 1 90.62 604 LEU A CA 1
ATOM 4765 C C . LEU A 1 604 ? 4.141 -62.406 -41.562 1 90.62 604 LEU A C 1
ATOM 4767 O O . LEU A 1 604 ? 4.914 -63.031 -40.844 1 90.62 604 LEU A O 1
ATOM 4771 N N . TRP A 1 605 ? 4.082 -62.375 -42.844 1 89.12 605 TRP A N 1
ATOM 4772 C CA . TRP A 1 605 ? 4.977 -63.281 -43.562 1 89.12 605 TRP A CA 1
ATOM 4773 C C . TRP A 1 605 ? 5.27 -62.719 -44.969 1 89.12 605 TRP A C 1
ATOM 4775 O O . TRP A 1 605 ? 4.805 -61.656 -45.312 1 89.12 605 TRP A O 1
ATOM 4785 N N . ASP A 1 606 ? 6.098 -63.438 -45.781 1 85.12 606 ASP A N 1
ATOM 4786 C CA . ASP A 1 606 ? 6.586 -62.969 -47.062 1 85.12 606 ASP A CA 1
ATOM 4787 C C . ASP A 1 606 ? 5.551 -63.188 -48.156 1 85.12 606 ASP A C 1
ATOM 4789 O O . ASP A 1 606 ? 5.492 -62.438 -49.125 1 85.12 606 ASP A O 1
ATOM 4793 N N . ASP A 1 607 ? 4.621 -64.188 -48 1 82.31 607 ASP A N 1
ATOM 4794 C CA . ASP A 1 607 ? 3.76 -64.562 -49.125 1 82.31 607 ASP A CA 1
ATOM 4795 C C . ASP A 1 607 ? 2.354 -63.969 -48.938 1 82.31 607 ASP A C 1
ATOM 4797 O O . ASP A 1 607 ? 1.387 -64.5 -49.469 1 82.31 607 ASP A O 1
ATOM 4801 N N . VAL A 1 608 ? 2.242 -62.875 -48.281 1 87.5 608 VAL A N 1
ATOM 4802 C CA . VAL A 1 608 ? 0.914 -62.312 -48.031 1 87.5 608 VAL A CA 1
ATOM 4803 C C . VAL A 1 608 ? 0.684 -61.125 -48.938 1 87.5 608 VAL A C 1
ATOM 4805 O O . VAL A 1 608 ? 1.639 -60.531 -49.469 1 87.5 608 VAL A O 1
ATOM 4808 N N . GLN A 1 609 ? -0.579 -60.875 -49.281 1 85 609 GLN A N 1
ATOM 4809 C CA . GLN A 1 609 ? -0.953 -59.719 -50.094 1 85 609 GLN A CA 1
ATOM 4810 C C . GLN A 1 609 ? -1.482 -58.594 -49.25 1 85 609 GLN A C 1
ATOM 4812 O O . GLN A 1 609 ? -2.137 -58.812 -48.219 1 85 609 GLN A O 1
ATOM 4817 N N . ASN A 1 610 ? -1.083 -57.438 -49.688 1 81.62 610 ASN A N 1
ATOM 4818 C CA . ASN A 1 610 ? -1.523 -56.219 -48.969 1 81.62 610 ASN A CA 1
ATOM 4819 C C . ASN A 1 610 ? -2.957 -55.844 -49.312 1 81.62 610 ASN A C 1
ATOM 4821 O O . ASN A 1 610 ? -3.197 -54.812 -49.906 1 81.62 610 ASN A O 1
ATOM 4825 N N . TRP A 1 611 ? -3.836 -56.781 -49.25 1 81.69 611 TRP A N 1
ATOM 4826 C CA . TRP A 1 611 ? -5.242 -56.594 -49.594 1 81.69 611 TRP A CA 1
ATOM 4827 C C . TRP A 1 611 ? -6.148 -57.219 -48.562 1 81.69 611 TRP A C 1
ATOM 4829 O O . TRP A 1 611 ? -6.016 -58.406 -48.25 1 81.69 611 TRP A O 1
ATOM 4839 N N . PHE A 1 612 ? -6.949 -56.312 -47.844 1 83.44 612 PHE A N 1
ATOM 4840 C CA . PHE A 1 612 ? -7.809 -56.781 -46.781 1 83.44 612 PHE A CA 1
ATOM 4841 C C . PHE A 1 612 ? -9.281 -56.625 -47.156 1 83.44 612 PHE A C 1
ATOM 4843 O O . PHE A 1 612 ? -9.945 -55.688 -46.688 1 83.44 612 PHE A O 1
ATOM 4850 N N . PRO A 1 613 ? -9.836 -57.469 -47.969 1 76.62 613 PRO A N 1
ATOM 4851 C CA . PRO A 1 613 ? -11.242 -57.375 -48.375 1 76.62 613 PRO A CA 1
ATOM 4852 C C . PRO A 1 613 ? -12.211 -57.75 -47.25 1 76.62 613 PRO A C 1
ATOM 4854 O O . PRO A 1 613 ? -11.797 -58.312 -46.25 1 76.62 613 PRO A O 1
ATOM 4857 N N . ASP A 1 614 ? -13.453 -57.25 -47.406 1 72.75 614 ASP A N 1
ATOM 4858 C CA . ASP A 1 614 ? -14.516 -57.688 -46.5 1 72.75 614 ASP A CA 1
ATOM 4859 C C . ASP A 1 614 ? -14.93 -59.125 -46.75 1 72.75 614 ASP A C 1
ATOM 4861 O O . ASP A 1 614 ? -15.703 -59.406 -47.656 1 72.75 614 ASP A O 1
ATOM 4865 N N . SER A 1 615 ? -14.078 -60.031 -46.25 1 72.44 615 SER A N 1
ATOM 4866 C CA . SER A 1 615 ? -14.344 -61.469 -46.438 1 72.44 615 SER A CA 1
ATOM 4867 C C . SER A 1 615 ? -14.25 -62.219 -45.125 1 72.44 615 SER A C 1
ATOM 4869 O O . SER A 1 615 ? -14.031 -61.625 -44.062 1 72.44 615 SER A O 1
ATOM 4871 N N . LEU A 1 616 ? -14.523 -63.562 -45.219 1 72.81 616 LEU A N 1
ATOM 4872 C CA . LEU A 1 616 ? -14.445 -64.438 -44.031 1 72.81 616 LEU A CA 1
ATOM 4873 C C . LEU A 1 616 ? -12.992 -64.688 -43.656 1 72.81 616 LEU A C 1
ATOM 4875 O O . LEU A 1 616 ? -12.172 -65 -44.5 1 72.81 616 LEU A O 1
ATOM 4879 N N . TYR A 1 617 ? -12.703 -64.312 -42.438 1 76.31 617 TYR A N 1
ATOM 4880 C CA . TYR A 1 617 ? -11.352 -64.5 -41.938 1 76.31 617 TYR A CA 1
ATOM 4881 C C . TYR A 1 617 ? -11.305 -65.688 -40.969 1 76.31 617 TYR A C 1
ATOM 4883 O O . TYR A 1 617 ? -12.234 -65.875 -40.188 1 76.31 617 TYR A O 1
ATOM 4891 N N . ALA A 1 618 ? -10.383 -66.562 -41.125 1 73.31 618 ALA A N 1
ATOM 4892 C CA . ALA A 1 618 ? -10.18 -67.688 -40.156 1 73.31 618 ALA A CA 1
ATOM 4893 C C . ALA A 1 618 ? -9.195 -67.25 -39.062 1 73.31 618 ALA A C 1
ATOM 4895 O O . ALA A 1 618 ? -8.234 -66.5 -39.344 1 73.31 618 ALA A O 1
ATOM 4896 N N . MET B 1 1 ? 38.75 -58.969 -38.844 1 19.19 1 MET B N 1
ATOM 4897 C CA . MET B 1 1 ? 38.531 -60.344 -38.5 1 19.19 1 MET B CA 1
ATOM 4898 C C . MET B 1 1 ? 37.125 -60.594 -37.969 1 19.19 1 MET B C 1
ATOM 4900 O O . MET B 1 1 ? 36.75 -60.094 -36.906 1 19.19 1 MET B O 1
ATOM 4904 N N . ALA B 1 2 ? 36.188 -60.625 -38.906 1 29.91 2 ALA B N 1
ATOM 4905 C CA . ALA B 1 2 ? 34.812 -61 -39.156 1 29.91 2 ALA B CA 1
ATOM 4906 C C . ALA B 1 2 ? 34.469 -62.312 -38.469 1 29.91 2 ALA B C 1
ATOM 4908 O O . ALA B 1 2 ? 35.062 -63.344 -38.781 1 29.91 2 ALA B O 1
ATOM 4909 N N . GLU B 1 3 ? 34.375 -62.125 -37.125 1 27.86 3 GLU B N 1
ATOM 4910 C CA . GLU B 1 3 ? 34.062 -63.312 -36.344 1 27.86 3 GLU B CA 1
ATOM 4911 C C . GLU B 1 3 ? 32.938 -64.125 -37 1 27.86 3 GLU B C 1
ATOM 4913 O O . GLU B 1 3 ? 31.859 -63.594 -37.219 1 27.86 3 GLU B O 1
ATOM 4918 N N . GLU B 1 4 ? 33.219 -65.125 -37.781 1 30.03 4 GLU B N 1
ATOM 4919 C CA . GLU B 1 4 ? 32.5 -66.062 -38.625 1 30.03 4 GLU B CA 1
ATOM 4920 C C . GLU B 1 4 ? 31.516 -66.938 -37.781 1 30.03 4 GLU B C 1
ATOM 4922 O O . GLU B 1 4 ? 31.938 -67.688 -36.938 1 30.03 4 GLU B O 1
ATOM 4927 N N . ASN B 1 5 ? 30.453 -66.312 -37.375 1 32.75 5 ASN B N 1
ATOM 4928 C CA . ASN B 1 5 ? 29.344 -67.062 -36.781 1 32.75 5 ASN B CA 1
ATOM 4929 C C . ASN B 1 5 ? 29.016 -68.312 -37.594 1 32.75 5 ASN B C 1
ATOM 4931 O O . ASN B 1 5 ? 28.641 -68.25 -38.781 1 32.75 5 ASN B O 1
ATOM 4935 N N . THR B 1 6 ? 29.719 -69.375 -37.281 1 33.81 6 THR B N 1
ATOM 4936 C CA . THR B 1 6 ? 29.672 -70.688 -37.875 1 33.81 6 THR B CA 1
ATOM 4937 C C . THR B 1 6 ? 28.234 -71.25 -37.875 1 33.81 6 THR B C 1
ATOM 4939 O O . THR B 1 6 ? 27.609 -71.312 -36.812 1 33.81 6 THR B O 1
ATOM 4942 N N . THR B 1 7 ? 27.5 -71.062 -38.875 1 37.09 7 THR B N 1
ATOM 4943 C CA . THR B 1 7 ? 26.281 -71.688 -39.312 1 37.09 7 THR B CA 1
ATOM 4944 C C . THR B 1 7 ? 26.438 -73.25 -39.25 1 37.09 7 THR B C 1
ATOM 4946 O O . THR B 1 7 ? 27.25 -73.812 -39.969 1 37.09 7 THR B O 1
ATOM 4949 N N . SER B 1 8 ? 26.484 -73.812 -37.969 1 35.31 8 SER B N 1
ATOM 4950 C CA . SER B 1 8 ? 26.562 -75.25 -38.062 1 35.31 8 SER B CA 1
ATOM 4951 C C . SER B 1 8 ? 25.406 -75.812 -38.875 1 35.31 8 SER B C 1
ATOM 4953 O O . SER B 1 8 ? 24.266 -75.312 -38.75 1 35.31 8 SER B O 1
ATOM 4955 N N . GLU B 1 9 ? 25.578 -76.375 -39.969 1 36.72 9 GLU B N 1
ATOM 4956 C CA . GLU B 1 9 ? 24.75 -77.188 -40.844 1 36.72 9 GLU B CA 1
ATOM 4957 C C . GLU B 1 9 ? 23.844 -78.125 -40.062 1 36.72 9 GLU B C 1
ATOM 4959 O O . GLU B 1 9 ? 22.844 -78.625 -40.594 1 36.72 9 GLU B O 1
ATOM 4964 N N . ASP B 1 10 ? 24.422 -78.938 -38.969 1 36.75 10 ASP B N 1
ATOM 4965 C CA . ASP B 1 10 ? 23.734 -80.125 -38.469 1 36.75 10 ASP B CA 1
ATOM 4966 C C . ASP B 1 10 ? 22.672 -79.688 -37.406 1 36.75 10 ASP B C 1
ATOM 4968 O O . ASP B 1 10 ? 22.953 -78.938 -36.5 1 36.75 10 ASP B O 1
ATOM 4972 N N . GLY B 1 11 ? 21.266 -80 -37.5 1 42.69 11 GLY B N 1
ATOM 4973 C CA . GLY B 1 11 ? 19.969 -80 -36.844 1 42.69 11 GLY B CA 1
ATOM 4974 C C . GLY B 1 11 ? 20.031 -79.375 -35.438 1 42.69 11 GLY B C 1
ATOM 4975 O O . GLY B 1 11 ? 19.125 -79.562 -34.625 1 42.69 11 GLY B O 1
ATOM 4976 N N . SER B 1 12 ? 21.125 -79 -34.875 1 46.81 12 SER B N 1
ATOM 4977 C CA . SER B 1 12 ? 21.188 -78.688 -33.438 1 46.81 12 SER B CA 1
ATOM 4978 C C . SER B 1 12 ? 20.625 -77.312 -33.188 1 46.81 12 SER B C 1
ATOM 4980 O O . SER B 1 12 ? 20.922 -76.375 -33.906 1 46.81 12 SER B O 1
ATOM 4982 N N . PRO B 1 13 ? 19.594 -77.25 -32.219 1 55.84 13 PRO B N 1
ATOM 4983 C CA . PRO B 1 13 ? 18.969 -76 -31.828 1 55.84 13 PRO B CA 1
ATOM 4984 C C . PRO B 1 13 ? 20 -74.938 -31.406 1 55.84 13 PRO B C 1
ATOM 4986 O O . PRO B 1 13 ? 21.078 -75.25 -30.906 1 55.84 13 PRO B O 1
ATOM 4989 N N . LEU B 1 14 ? 19.969 -73.812 -32.031 1 56.31 14 LEU B N 1
ATOM 4990 C CA . LEU B 1 14 ? 20.891 -72.688 -31.781 1 56.31 14 LEU B CA 1
ATOM 4991 C C . LEU B 1 14 ? 20.969 -72.375 -30.297 1 56.31 14 LEU B C 1
ATOM 4993 O O . LEU B 1 14 ? 19.938 -72.125 -29.641 1 56.31 14 LEU B O 1
ATOM 4997 N N . ILE B 1 15 ? 22.016 -73 -29.562 1 55.97 15 ILE B N 1
ATOM 4998 C CA . ILE B 1 15 ? 22.297 -72.812 -28.141 1 55.97 15 ILE B CA 1
ATOM 4999 C C . ILE B 1 15 ? 22.922 -71.438 -27.969 1 55.97 15 ILE B C 1
ATOM 5001 O O . ILE B 1 15 ? 23.859 -71.062 -28.672 1 55.97 15 ILE B O 1
ATOM 5005 N N . GLY B 1 16 ? 22.219 -70.5 -27.625 1 53.84 16 GLY B N 1
ATOM 5006 C CA . GLY B 1 16 ? 22.797 -69.188 -27.328 1 53.84 16 GLY B CA 1
ATOM 5007 C C . GLY B 1 16 ? 23.766 -69.188 -26.172 1 53.84 16 GLY B C 1
ATOM 5008 O O . GLY B 1 16 ? 23.812 -70.125 -25.406 1 53.84 16 GLY B O 1
ATOM 5009 N N . ASP B 1 17 ? 24.781 -68.438 -26.125 1 51.72 17 ASP B N 1
ATOM 5010 C CA . ASP B 1 17 ? 25.875 -68.312 -25.156 1 51.72 17 ASP B CA 1
ATOM 5011 C C . ASP B 1 17 ? 25.328 -68.25 -23.719 1 51.72 17 ASP B C 1
ATOM 5013 O O . ASP B 1 17 ? 24.203 -67.75 -23.5 1 51.72 17 ASP B O 1
ATOM 5017 N N . SER B 1 18 ? 25.75 -69.125 -22.734 1 52.03 18 SER B N 1
ATOM 5018 C CA . SER B 1 18 ? 25.547 -69.25 -21.297 1 52.03 18 SER B CA 1
ATOM 5019 C C . SER B 1 18 ? 25.312 -67.938 -20.609 1 52.03 18 SER B C 1
ATOM 5021 O O . SER B 1 18 ? 24.594 -67.812 -19.609 1 52.03 18 SER B O 1
ATOM 5023 N N . ASN B 1 19 ? 25.844 -66.875 -21.031 1 58.16 19 ASN B N 1
ATOM 5024 C CA . ASN B 1 19 ? 25.906 -65.625 -20.234 1 58.16 19 ASN B CA 1
ATOM 5025 C C . ASN B 1 19 ? 24.703 -64.75 -20.516 1 58.16 19 ASN B C 1
ATOM 5027 O O . ASN B 1 19 ? 24.781 -63.531 -20.344 1 58.16 19 ASN B O 1
ATOM 5031 N N . ARG B 1 20 ? 23.656 -65.25 -20.812 1 61.06 20 ARG B N 1
ATOM 5032 C CA . ARG B 1 20 ? 22.516 -64.5 -21.312 1 61.06 20 ARG B CA 1
ATOM 5033 C C . ARG B 1 20 ? 21.75 -63.812 -20.172 1 61.06 20 ARG B C 1
ATOM 5035 O O . ARG B 1 20 ? 21.25 -62.688 -20.328 1 61.06 20 ARG B O 1
ATOM 5042 N N . GLN B 1 21 ? 21.75 -64.562 -19.078 1 62.38 21 GLN B N 1
ATOM 5043 C CA . GLN B 1 21 ? 21.078 -63.906 -17.953 1 62.38 21 GLN B CA 1
ATOM 5044 C C . GLN B 1 21 ? 21.781 -62.594 -17.609 1 62.38 21 GLN B C 1
ATOM 5046 O O . GLN B 1 21 ? 21.125 -61.594 -17.312 1 62.38 21 GLN B O 1
ATOM 5051 N N . LYS B 1 22 ? 23.078 -62.688 -17.797 1 63.88 22 LYS B N 1
ATOM 5052 C CA . LYS B 1 22 ? 23.844 -61.469 -17.484 1 63.88 22 LYS B CA 1
ATOM 5053 C C . LYS B 1 22 ? 23.625 -60.406 -18.547 1 63.88 22 LYS B C 1
ATOM 5055 O O . LYS B 1 22 ? 23.547 -59.219 -18.219 1 63.88 22 LYS B O 1
ATOM 5060 N N . ASN B 1 23 ? 23.391 -60.781 -19.766 1 62.31 23 ASN B N 1
ATOM 5061 C CA . ASN B 1 23 ? 23.203 -59.812 -20.844 1 62.31 23 ASN B CA 1
ATOM 5062 C C . ASN B 1 23 ? 21.828 -59.156 -20.781 1 62.31 23 ASN B C 1
ATOM 5064 O O . ASN B 1 23 ? 21.688 -57.969 -21.016 1 62.31 23 ASN B O 1
ATOM 5068 N N . HIS B 1 24 ? 20.859 -60 -20.344 1 68.38 24 HIS B N 1
ATOM 5069 C CA . HIS B 1 24 ? 19.516 -59.438 -20.188 1 68.38 24 HIS B CA 1
ATOM 5070 C C . HIS B 1 24 ? 19.438 -58.5 -18.984 1 68.38 24 HIS B C 1
ATOM 5072 O O . HIS B 1 24 ? 18.766 -57.469 -19.047 1 68.38 24 HIS B O 1
ATOM 5078 N N . GLY B 1 25 ? 20.234 -58.906 -18.047 1 69 25 GLY B N 1
ATOM 5079 C CA . GLY B 1 25 ? 20.312 -58.031 -16.891 1 69 25 GLY B CA 1
ATOM 5080 C C . GLY B 1 25 ? 20.953 -56.688 -17.219 1 69 25 GLY B C 1
ATOM 5081 O O . GLY B 1 25 ? 20.469 -55.656 -16.766 1 69 25 GLY B O 1
ATOM 5082 N N . ARG B 1 26 ? 21.906 -56.688 -18.125 1 73.12 26 ARG B N 1
ATOM 5083 C CA . ARG B 1 26 ? 22.594 -55.469 -18.516 1 73.12 26 ARG B CA 1
ATOM 5084 C C . ARG B 1 26 ? 21.672 -54.562 -19.344 1 73.12 26 ARG B C 1
ATOM 5086 O O . ARG B 1 26 ? 21.719 -53.344 -19.203 1 73.12 26 ARG B O 1
ATOM 5093 N N . LEU B 1 27 ? 20.797 -55.156 -20.125 1 73.31 27 LEU B N 1
ATOM 5094 C CA . LEU B 1 27 ? 19.875 -54.406 -20.938 1 73.31 27 LEU B CA 1
ATOM 5095 C C . LEU B 1 27 ? 18.844 -53.656 -20.078 1 73.31 27 LEU B C 1
ATOM 5097 O O . LEU B 1 27 ? 18.562 -52.469 -20.297 1 73.31 27 LEU B O 1
ATOM 5101 N N . PHE B 1 28 ? 18.438 -54.344 -19.094 1 78.44 28 PHE B N 1
ATOM 5102 C CA . PHE B 1 28 ? 17.453 -53.719 -18.203 1 78.44 28 PHE B CA 1
ATOM 5103 C C . PHE B 1 28 ? 18.094 -52.625 -17.391 1 78.44 28 PHE B C 1
ATOM 5105 O O . PHE B 1 28 ? 17.484 -51.562 -17.156 1 78.44 28 PHE B O 1
ATOM 5112 N N . TRP B 1 29 ? 19.359 -52.812 -17.078 1 81.25 29 TRP B N 1
ATOM 5113 C CA . TRP B 1 29 ? 20.047 -51.812 -16.281 1 81.25 29 TRP B CA 1
ATOM 5114 C C . TRP B 1 29 ? 20.297 -50.562 -17.109 1 81.25 29 TRP B C 1
ATOM 5116 O O . TRP B 1 29 ? 20.188 -49.438 -16.609 1 81.25 29 TRP B O 1
ATOM 5126 N N . MET B 1 30 ? 20.562 -50.719 -18.328 1 83.31 30 MET B N 1
ATOM 5127 C CA . MET B 1 30 ? 20.797 -49.562 -19.203 1 83.31 30 MET B CA 1
ATOM 5128 C C . MET B 1 30 ? 19.5 -48.812 -19.453 1 83.31 30 MET B C 1
ATOM 5130 O O . MET B 1 30 ? 19.5 -47.562 -19.469 1 83.31 30 MET B O 1
ATOM 5134 N N . GLU B 1 31 ? 18.453 -49.562 -19.531 1 85.69 31 GLU B N 1
ATOM 5135 C CA . GLU B 1 31 ? 17.156 -48.906 -19.766 1 85.69 31 GLU B CA 1
ATOM 5136 C C . GLU B 1 31 ? 16.672 -48.188 -18.516 1 85.69 31 GLU B C 1
ATOM 5138 O O . GLU B 1 31 ? 16.094 -47.125 -18.609 1 85.69 31 GLU B O 1
ATOM 5143 N N . MET B 1 32 ? 16.984 -48.75 -17.453 1 87.06 32 MET B N 1
ATOM 5144 C CA . MET B 1 32 ? 16.594 -48.125 -16.188 1 87.06 32 MET B CA 1
ATOM 5145 C C . MET B 1 32 ? 17.438 -46.875 -15.914 1 87.06 32 MET B C 1
ATOM 5147 O O . MET B 1 32 ? 16.938 -45.844 -15.484 1 87.06 32 MET B O 1
ATOM 5151 N N . SER B 1 33 ? 18.703 -46.969 -16.266 1 87.38 33 SER B N 1
ATOM 5152 C CA . SER B 1 33 ? 19.641 -45.906 -15.945 1 87.38 33 SER B CA 1
ATOM 5153 C C . SER B 1 33 ? 19.359 -44.656 -16.766 1 87.38 33 SER B C 1
ATOM 5155 O O . SER B 1 33 ? 19.391 -43.531 -16.25 1 87.38 33 SER B O 1
ATOM 5157 N N . TRP B 1 34 ? 19.016 -44.875 -18.031 1 87.69 34 TRP B N 1
ATOM 5158 C CA . TRP B 1 34 ? 18.781 -43.688 -18.844 1 87.69 34 TRP B CA 1
ATOM 5159 C C . TRP B 1 34 ? 17.453 -43.031 -18.469 1 87.69 34 TRP B C 1
ATOM 5161 O O . TRP B 1 34 ? 17.328 -41.781 -18.5 1 87.69 34 TRP B O 1
ATOM 5171 N N . ARG B 1 35 ? 16.453 -43.75 -18.094 1 87.69 35 ARG B N 1
ATOM 5172 C CA . ARG B 1 35 ? 15.18 -43.188 -17.656 1 87.69 35 ARG B CA 1
ATOM 5173 C C . ARG B 1 35 ? 15.336 -42.469 -16.328 1 87.69 35 ARG B C 1
ATOM 5175 O O . ARG B 1 35 ? 14.75 -41.406 -16.125 1 87.69 35 ARG B O 1
ATOM 5182 N N . PHE B 1 36 ? 16.172 -43.031 -15.5 1 86.88 36 PHE B N 1
ATOM 5183 C CA . PHE B 1 36 ? 16.453 -42.406 -14.219 1 86.88 36 PHE B CA 1
ATOM 5184 C C . PHE B 1 36 ? 17.234 -41.125 -14.422 1 86.88 36 PHE B C 1
ATOM 5186 O O . PHE B 1 36 ? 16.938 -40.094 -13.789 1 86.88 36 PHE B O 1
ATOM 5193 N N . ALA B 1 37 ? 18.172 -41.125 -15.305 1 87.5 37 ALA B N 1
ATOM 5194 C CA . ALA B 1 37 ? 18.984 -39.938 -15.578 1 87.5 37 ALA B CA 1
ATOM 5195 C C . ALA B 1 37 ? 18.141 -38.812 -16.172 1 87.5 37 ALA B C 1
ATOM 5197 O O . ALA B 1 37 ? 18.297 -37.656 -15.797 1 87.5 37 ALA B O 1
ATOM 5198 N N . LEU B 1 38 ? 17.219 -39.156 -17.016 1 88.5 38 LEU B N 1
ATOM 5199 C CA . LEU B 1 38 ? 16.359 -38.125 -17.609 1 88.5 38 LEU B CA 1
ATOM 5200 C C . LEU B 1 38 ? 15.383 -37.562 -16.578 1 88.5 38 LEU B C 1
ATOM 5202 O O . LEU B 1 38 ? 15.086 -36.375 -16.578 1 88.5 38 LEU B O 1
ATOM 5206 N N . GLY B 1 39 ? 14.883 -38.469 -15.766 1 86.5 39 GLY B N 1
ATOM 5207 C CA . GLY B 1 39 ? 14.039 -38 -14.672 1 86.5 39 GLY B CA 1
ATOM 5208 C C . GLY B 1 39 ? 14.75 -37.031 -13.758 1 86.5 39 GLY B C 1
ATOM 5209 O O . GLY B 1 39 ? 14.188 -35.969 -13.398 1 86.5 39 GLY B O 1
ATOM 5210 N N . LEU B 1 40 ? 15.938 -37.344 -13.469 1 88.5 40 LEU B N 1
ATOM 5211 C CA . LEU B 1 40 ? 16.734 -36.469 -12.617 1 88.5 40 LEU B CA 1
ATOM 5212 C C . LEU B 1 40 ? 17.031 -35.125 -13.312 1 88.5 40 LEU B C 1
ATOM 5214 O O . LEU B 1 40 ? 16.953 -34.062 -12.688 1 88.5 40 LEU B O 1
ATOM 5218 N N . LEU B 1 41 ? 17.328 -35.25 -14.547 1 90.81 41 LEU B N 1
ATOM 5219 C CA . LEU B 1 41 ? 17.625 -34.062 -15.32 1 90.81 41 LEU B CA 1
ATOM 5220 C C . LEU B 1 41 ? 16.422 -33.125 -15.344 1 90.81 41 LEU B C 1
ATOM 5222 O O . LEU B 1 41 ? 16.562 -31.906 -15.141 1 90.81 41 LEU B O 1
ATOM 5226 N N . PHE B 1 42 ? 15.258 -33.625 -15.555 1 91.62 42 PHE B N 1
ATOM 5227 C CA . PHE B 1 42 ? 14.062 -32.812 -15.625 1 91.62 42 PHE B CA 1
ATOM 5228 C C . PHE B 1 42 ? 13.727 -32.219 -14.25 1 91.62 42 PHE B C 1
ATOM 5230 O O . PHE B 1 42 ? 13.234 -31.109 -14.141 1 91.62 42 PHE B O 1
ATOM 5237 N N . ASN B 1 43 ? 14.031 -32.969 -13.234 1 89.75 43 ASN B N 1
ATOM 5238 C CA . ASN B 1 43 ? 13.844 -32.438 -11.883 1 89.75 43 ASN B CA 1
ATOM 5239 C C . ASN B 1 43 ? 14.781 -31.266 -11.594 1 89.75 43 ASN B C 1
ATOM 5241 O O . ASN B 1 43 ? 14.383 -30.281 -10.969 1 89.75 43 ASN B O 1
ATOM 5245 N N . ILE B 1 44 ? 15.938 -31.406 -12.023 1 88.88 44 ILE B N 1
ATOM 5246 C CA . ILE B 1 44 ? 16.906 -30.328 -11.844 1 88.88 44 ILE B CA 1
ATOM 5247 C C . ILE B 1 44 ? 16.469 -29.094 -12.617 1 88.88 44 ILE B C 1
ATOM 5249 O O . ILE B 1 44 ? 16.625 -27.969 -12.141 1 88.88 44 ILE B O 1
ATOM 5253 N N . PHE B 1 45 ? 15.867 -29.375 -13.773 1 91.88 45 PHE B N 1
ATOM 5254 C CA . PHE B 1 45 ? 15.375 -28.25 -14.562 1 91.88 45 PHE B CA 1
ATOM 5255 C C . PHE B 1 45 ? 14.266 -27.516 -13.828 1 91.88 45 PHE B C 1
ATOM 5257 O O . PHE B 1 45 ? 14.18 -26.281 -13.891 1 91.88 45 PHE B O 1
ATOM 5264 N N . ILE B 1 46 ? 13.445 -28.203 -13.141 1 90.12 46 ILE B N 1
ATOM 5265 C CA . ILE B 1 46 ? 12.383 -27.562 -12.367 1 90.12 46 ILE B CA 1
ATOM 5266 C C . ILE B 1 46 ? 12.992 -26.688 -11.273 1 90.12 46 ILE B C 1
ATOM 5268 O O . ILE B 1 46 ? 12.57 -25.547 -11.07 1 90.12 46 ILE B O 1
ATOM 5272 N N . VAL B 1 47 ? 14 -27.203 -10.625 1 89.75 47 VAL B N 1
ATOM 5273 C CA . VAL B 1 47 ? 14.656 -26.453 -9.562 1 89.75 47 VAL B CA 1
ATOM 5274 C C . VAL B 1 47 ? 15.328 -25.219 -10.141 1 89.75 47 VAL B C 1
ATOM 5276 O O . VAL B 1 47 ? 15.281 -24.141 -9.539 1 89.75 47 VAL B O 1
ATOM 5279 N N . LEU B 1 48 ? 15.875 -25.422 -11.328 1 90.88 48 LEU B N 1
ATOM 5280 C CA . LEU B 1 48 ? 16.516 -24.281 -11.984 1 90.88 48 LEU B CA 1
ATOM 5281 C C . LEU B 1 48 ? 15.492 -23.219 -12.359 1 90.88 48 LEU B C 1
ATOM 5283 O O . LEU B 1 48 ? 15.766 -22.031 -12.266 1 90.88 48 LEU B O 1
ATOM 5287 N N . ILE B 1 49 ? 14.367 -23.656 -12.773 1 90.69 49 ILE B N 1
ATOM 5288 C CA . ILE B 1 49 ? 13.297 -22.734 -13.109 1 90.69 49 ILE B CA 1
ATOM 5289 C C . ILE B 1 49 ? 12.859 -21.953 -11.867 1 90.69 49 ILE B C 1
ATOM 5291 O O . ILE B 1 49 ? 12.711 -20.734 -11.906 1 90.69 49 ILE B O 1
ATOM 5295 N N . LEU B 1 50 ? 12.672 -22.625 -10.789 1 89.25 50 LEU B N 1
ATOM 5296 C CA . LEU B 1 50 ? 12.305 -21.984 -9.539 1 89.25 50 LEU B CA 1
ATOM 5297 C C . LEU B 1 50 ? 13.391 -21.016 -9.094 1 89.25 50 LEU B C 1
ATOM 5299 O O . LEU B 1 50 ? 13.086 -19.906 -8.633 1 89.25 50 LEU B O 1
ATOM 5303 N N . TYR B 1 51 ? 14.648 -21.375 -9.297 1 89.06 51 TYR B N 1
ATOM 5304 C CA . TYR B 1 51 ? 15.773 -20.547 -8.891 1 89.06 51 TYR B CA 1
ATOM 5305 C C . TYR B 1 51 ? 15.852 -19.281 -9.734 1 89.06 51 TYR B C 1
ATOM 5307 O O . TYR B 1 51 ? 16.016 -18.172 -9.195 1 89.06 51 TYR B O 1
ATOM 5315 N N . THR B 1 52 ? 15.734 -19.438 -11.008 1 89.44 52 THR B N 1
ATOM 5316 C CA . THR B 1 52 ? 15.844 -18.312 -11.93 1 89.44 52 THR B CA 1
ATOM 5317 C C . THR B 1 52 ? 14.719 -17.312 -11.688 1 89.44 52 THR B C 1
ATOM 5319 O O . THR B 1 52 ? 14.953 -16.094 -11.648 1 89.44 52 THR B O 1
ATOM 5322 N N . PHE B 1 53 ? 13.531 -17.75 -11.461 1 87.12 53 PHE B N 1
ATOM 5323 C CA . PHE B 1 53 ? 12.398 -16.844 -11.305 1 87.12 53 PHE B CA 1
ATOM 5324 C C . PHE B 1 53 ? 12.367 -16.25 -9.898 1 87.12 53 PHE B C 1
ATOM 5326 O O . PHE B 1 53 ? 11.82 -15.172 -9.68 1 87.12 53 PHE B O 1
ATOM 5333 N N . SER B 1 54 ? 12.891 -16.938 -8.953 1 83.81 54 SER B N 1
ATOM 5334 C CA . SER B 1 54 ? 12.984 -16.406 -7.598 1 83.81 54 SER B CA 1
ATOM 5335 C C . SER B 1 54 ? 13.977 -15.258 -7.523 1 83.81 54 SER B C 1
ATOM 5337 O O . SER B 1 54 ? 13.805 -14.328 -6.723 1 83.81 54 SER B O 1
ATOM 5339 N N . GLN B 1 55 ? 14.953 -15.305 -8.359 1 80.38 55 GLN B N 1
ATOM 5340 C CA . GLN B 1 55 ? 15.984 -14.281 -8.352 1 80.38 55 GLN B CA 1
ATOM 5341 C C . GLN B 1 55 ? 15.523 -13.023 -9.086 1 80.38 55 GLN B C 1
ATOM 5343 O O . GLN B 1 55 ? 16.047 -11.93 -8.852 1 80.38 55 GLN B O 1
ATOM 5348 N N . LYS B 1 56 ? 14.625 -13.164 -9.961 1 77.94 56 LYS B N 1
ATOM 5349 C CA . LYS B 1 56 ? 14.172 -12.023 -10.758 1 77.94 56 LYS B CA 1
ATOM 5350 C C . LYS B 1 56 ? 13.406 -11.023 -9.891 1 77.94 56 LYS B C 1
ATOM 5352 O O . LYS B 1 56 ? 13.281 -9.852 -10.258 1 77.94 56 LYS B O 1
ATOM 5357 N N . GLY B 1 57 ? 13.172 -11.336 -8.773 1 67.69 57 GLY B N 1
ATOM 5358 C CA . GLY B 1 57 ? 12.492 -10.422 -7.863 1 67.69 57 GLY B CA 1
ATOM 5359 C C . GLY B 1 57 ? 11.055 -10.148 -8.258 1 67.69 57 GLY B C 1
ATOM 5360 O O . GLY B 1 57 ? 10.195 -11.031 -8.164 1 67.69 57 GLY B O 1
ATOM 5361 N N . ASN B 1 58 ? 10.82 -8.945 -9.148 1 67.81 58 ASN B N 1
ATOM 5362 C CA . ASN B 1 58 ? 9.484 -8.547 -9.594 1 67.81 58 ASN B CA 1
ATOM 5363 C C . ASN B 1 58 ? 9.141 -9.18 -10.938 1 67.81 58 ASN B C 1
ATOM 5365 O O . ASN B 1 58 ? 9.852 -8.977 -11.93 1 67.81 58 ASN B O 1
ATOM 5369 N N . LEU B 1 59 ? 8.047 -9.977 -10.773 1 73 59 LEU B N 1
ATOM 5370 C CA . LEU B 1 59 ? 7.672 -10.672 -11.992 1 73 59 LEU B CA 1
ATOM 5371 C C . LEU B 1 59 ? 6.586 -9.906 -12.75 1 73 59 LEU B C 1
ATOM 5373 O O . LEU B 1 59 ? 5.594 -9.484 -12.156 1 73 59 LEU B O 1
ATOM 5377 N N . SER B 1 60 ? 6.887 -9.578 -14.039 1 74.94 60 SER B N 1
ATOM 5378 C CA . SER B 1 60 ? 5.883 -9 -14.922 1 74.94 60 SER B CA 1
ATOM 5379 C C . SER B 1 60 ? 4.785 -10.008 -15.25 1 74.94 60 SER B C 1
ATOM 5381 O O . SER B 1 60 ? 4.898 -11.188 -14.906 1 74.94 60 SER B O 1
ATOM 5383 N N . HIS B 1 61 ? 3.662 -9.609 -15.859 1 74.19 61 HIS B N 1
ATOM 5384 C CA . HIS B 1 61 ? 2.555 -10.484 -16.219 1 74.19 61 HIS B CA 1
ATOM 5385 C C . HIS B 1 61 ? 3.016 -11.594 -17.156 1 74.19 61 HIS B C 1
ATOM 5387 O O . HIS B 1 61 ? 2.635 -12.758 -16.984 1 74.19 61 HIS B O 1
ATOM 5393 N N . TRP B 1 62 ? 3.842 -11.258 -18.078 1 78.06 62 TRP B N 1
ATOM 5394 C CA . TRP B 1 62 ? 4.32 -12.242 -19.047 1 78.06 62 TRP B CA 1
ATOM 5395 C C . TRP B 1 62 ? 5.281 -13.227 -18.391 1 78.06 62 TRP B C 1
ATOM 5397 O O . TRP B 1 62 ? 5.266 -14.422 -18.703 1 78.06 62 TRP B O 1
ATOM 5407 N N . GLU B 1 63 ? 6.062 -12.703 -17.484 1 81.94 63 GLU B N 1
ATOM 5408 C CA . GLU B 1 63 ? 6.996 -13.594 -16.797 1 81.94 63 GLU B CA 1
ATOM 5409 C C . GLU B 1 63 ? 6.266 -14.57 -15.883 1 81.94 63 GLU B C 1
ATOM 5411 O O . GLU B 1 63 ? 6.672 -15.727 -15.742 1 81.94 63 GLU B O 1
ATOM 5416 N N . LYS B 1 64 ? 5.18 -14.188 -15.336 1 82.5 64 LYS B N 1
ATOM 5417 C CA . LYS B 1 64 ? 4.371 -15.062 -14.5 1 82.5 64 LYS B CA 1
ATOM 5418 C C . LYS B 1 64 ? 3.74 -16.188 -15.32 1 82.5 64 LYS B C 1
ATOM 5420 O O . LYS B 1 64 ? 3.73 -17.344 -14.898 1 82.5 64 LYS B O 1
ATOM 5425 N N . ARG B 1 65 ? 3.277 -15.742 -16.484 1 83.31 65 ARG B N 1
ATOM 5426 C CA . ARG B 1 65 ? 2.654 -16.719 -17.375 1 83.31 65 ARG B CA 1
ATOM 5427 C C . ARG B 1 65 ? 3.676 -17.734 -17.875 1 83.31 65 ARG B C 1
ATOM 5429 O O . ARG B 1 65 ? 3.385 -18.938 -17.938 1 83.31 65 ARG B O 1
ATOM 5436 N N . TRP B 1 66 ? 4.855 -17.234 -18.156 1 86.69 66 TRP B N 1
ATOM 5437 C CA . TRP B 1 66 ? 5.922 -18.141 -18.578 1 86.69 66 TRP B CA 1
ATOM 5438 C C . TRP B 1 66 ? 6.336 -19.078 -17.453 1 86.69 66 TRP B C 1
ATOM 5440 O O . TRP B 1 66 ? 6.648 -20.234 -17.688 1 86.69 66 TRP B O 1
ATOM 5450 N N . PHE B 1 67 ? 6.305 -18.562 -16.297 1 87.69 67 PHE B N 1
ATOM 5451 C CA . PHE B 1 67 ? 6.613 -19.391 -15.141 1 87.69 67 PHE B CA 1
ATOM 5452 C C . PHE B 1 67 ? 5.617 -20.531 -15.023 1 87.69 67 PHE B C 1
ATOM 5454 O O . PHE B 1 67 ? 6.012 -21.688 -14.82 1 87.69 67 PHE B O 1
ATOM 5461 N N . ASN B 1 68 ? 4.332 -20.219 -15.242 1 86.19 68 ASN B N 1
ATOM 5462 C CA . ASN B 1 68 ? 3.289 -21.234 -15.156 1 86.19 68 ASN B CA 1
ATOM 5463 C C . ASN B 1 68 ? 3.447 -22.297 -16.25 1 86.19 68 ASN B C 1
ATOM 5465 O O . ASN B 1 68 ? 3.369 -23.5 -15.961 1 86.19 68 ASN B O 1
ATOM 5469 N N . VAL B 1 69 ? 3.738 -21.844 -17.422 1 87.69 69 VAL B N 1
ATOM 5470 C CA . VAL B 1 69 ? 3.859 -22.75 -18.562 1 87.69 69 VAL B CA 1
ATOM 5471 C C . VAL B 1 69 ? 5.055 -23.688 -18.359 1 87.69 69 VAL B C 1
ATOM 5473 O O . VAL B 1 69 ? 4.949 -24.891 -18.547 1 87.69 69 VAL B O 1
ATOM 5476 N N . LEU B 1 70 ? 6.152 -23.125 -17.906 1 89.62 70 LEU B N 1
ATOM 5477 C CA . LEU B 1 70 ? 7.367 -23.906 -17.734 1 89.62 70 LEU B CA 1
ATOM 5478 C C . LEU B 1 70 ? 7.215 -24.906 -16.594 1 89.62 70 LEU B C 1
ATOM 5480 O O . LEU B 1 70 ? 7.645 -26.062 -16.703 1 89.62 70 LEU B O 1
ATOM 5484 N N . THR B 1 71 ? 6.57 -24.484 -15.578 1 88.25 71 THR B N 1
ATOM 5485 C CA . THR B 1 71 ? 6.379 -25.375 -14.438 1 88.25 71 THR B CA 1
ATOM 5486 C C . THR B 1 71 ? 5.461 -26.531 -14.797 1 88.25 71 THR B C 1
ATOM 5488 O O . THR B 1 71 ? 5.754 -27.688 -14.477 1 88.25 71 THR B O 1
ATOM 5491 N N . ILE B 1 72 ? 4.418 -26.297 -15.516 1 87.38 72 ILE B N 1
ATOM 5492 C CA . ILE B 1 72 ? 3.48 -27.344 -15.906 1 87.38 72 ILE B CA 1
ATOM 5493 C C . ILE B 1 72 ? 4.137 -28.266 -16.922 1 87.38 72 ILE B C 1
ATOM 5495 O O . ILE B 1 72 ? 4.031 -29.484 -16.828 1 87.38 72 ILE B O 1
ATOM 5499 N N . SER B 1 73 ? 4.844 -27.656 -17.844 1 88.75 73 SER B N 1
ATOM 5500 C CA . SER B 1 73 ? 5.496 -28.438 -18.891 1 88.75 73 SER B CA 1
ATOM 5501 C C . SER B 1 73 ? 6.531 -29.391 -18.297 1 88.75 73 SER B C 1
ATOM 5503 O O . SER B 1 73 ? 6.516 -30.594 -18.594 1 88.75 73 SER B O 1
ATOM 5505 N N . PHE B 1 74 ? 7.402 -28.969 -17.5 1 90.12 74 PHE B N 1
ATOM 5506 C CA . PHE B 1 74 ? 8.484 -29.797 -16.984 1 90.12 74 PHE B CA 1
ATOM 5507 C C . PHE B 1 74 ? 7.957 -30.766 -15.93 1 90.12 74 PHE B C 1
ATOM 5509 O O . PHE B 1 74 ? 8.484 -31.875 -15.781 1 90.12 74 PHE B O 1
ATOM 5516 N N . SER B 1 75 ? 6.918 -30.344 -15.227 1 88.31 75 SER B N 1
ATOM 5517 C CA . SER B 1 75 ? 6.277 -31.297 -14.336 1 88.31 75 SER B CA 1
ATOM 5518 C C . SER B 1 75 ? 5.66 -32.469 -15.117 1 88.31 75 SER B C 1
ATOM 5520 O O . SER B 1 75 ? 5.73 -33.625 -14.688 1 88.31 75 SER B O 1
ATOM 5522 N N . SER B 1 76 ? 5.105 -32.156 -16.234 1 87.5 76 SER B N 1
ATOM 5523 C CA . SER B 1 76 ? 4.531 -33.188 -17.078 1 87.5 76 SER B CA 1
ATOM 5524 C C . SER B 1 76 ? 5.609 -34.094 -17.641 1 87.5 76 SER B C 1
ATOM 5526 O O . SER B 1 76 ? 5.406 -35.312 -17.734 1 87.5 76 SER B O 1
ATOM 5528 N N . LEU B 1 77 ? 6.723 -33.562 -17.922 1 88.06 77 LEU B N 1
ATOM 5529 C CA . LEU B 1 77 ? 7.824 -34.344 -18.438 1 88.06 77 LEU B CA 1
ATOM 5530 C C . LEU B 1 77 ? 8.375 -35.281 -17.359 1 88.06 77 LEU B C 1
ATOM 5532 O O . LEU B 1 77 ? 8.711 -36.438 -17.641 1 88.06 77 LEU B O 1
ATOM 5536 N N . VAL B 1 78 ? 8.477 -34.781 -16.156 1 88.69 78 VAL B N 1
ATOM 5537 C CA . VAL B 1 78 ? 8.93 -35.625 -15.062 1 88.69 78 VAL B CA 1
ATOM 5538 C C . VAL B 1 78 ? 7.926 -36.75 -14.828 1 88.69 78 VAL B C 1
ATOM 5540 O O . VAL B 1 78 ? 8.312 -37.906 -14.633 1 88.69 78 VAL B O 1
ATOM 5543 N N . SER B 1 79 ? 6.695 -36.375 -14.875 1 87.88 79 SER B N 1
ATOM 5544 C CA . SER B 1 79 ? 5.656 -37.375 -14.703 1 87.88 79 SER B CA 1
ATOM 5545 C C . SER B 1 79 ? 5.75 -38.469 -15.781 1 87.88 79 SER B C 1
ATOM 5547 O O . SER B 1 79 ? 5.578 -39.656 -15.492 1 87.88 79 SER B O 1
ATOM 5549 N N . LEU B 1 80 ? 6.004 -38.031 -16.969 1 84.88 80 LEU B N 1
ATOM 5550 C CA . LEU B 1 80 ? 6.148 -38.969 -18.078 1 84.88 80 LEU B CA 1
ATOM 5551 C C . LEU B 1 80 ? 7.336 -39.906 -17.859 1 84.88 80 LEU B C 1
ATOM 5553 O O . LEU B 1 80 ? 7.238 -41.125 -18.094 1 84.88 80 LEU B O 1
ATOM 5557 N N . MET B 1 81 ? 8.391 -39.375 -17.391 1 88 81 MET B N 1
ATOM 5558 C CA . MET B 1 81 ? 9.594 -40.156 -17.172 1 88 81 MET B CA 1
ATOM 5559 C C . MET B 1 81 ? 9.398 -41.125 -16.016 1 88 81 MET B C 1
ATOM 5561 O O . MET B 1 81 ? 9.867 -42.281 -16.062 1 88 81 MET B O 1
ATOM 5565 N N . LEU B 1 82 ? 8.758 -40.688 -15.047 1 88.56 82 LEU B N 1
ATOM 5566 C CA . LEU B 1 82 ? 8.453 -41.594 -13.938 1 88.56 82 LEU B CA 1
ATOM 5567 C C . LEU B 1 82 ? 7.523 -42.719 -14.375 1 88.56 82 LEU B C 1
ATOM 5569 O O . LEU B 1 82 ? 7.699 -43.875 -13.969 1 88.56 82 LEU B O 1
ATOM 5573 N N . GLY B 1 83 ? 6.598 -42.344 -15.195 1 87.38 83 GLY B N 1
ATOM 5574 C CA . GLY B 1 83 ? 5.715 -43.344 -15.742 1 87.38 83 GLY B CA 1
ATOM 5575 C C . GLY B 1 83 ? 6.438 -44.375 -16.594 1 87.38 83 GLY B C 1
ATOM 5576 O O . GLY B 1 83 ? 6.137 -45.562 -16.531 1 87.38 83 GLY B O 1
ATOM 5577 N N . SER B 1 84 ? 7.332 -43.875 -17.344 1 87.69 84 SER B N 1
ATOM 5578 C CA . SER B 1 84 ? 8.125 -44.781 -18.188 1 87.69 84 SER B CA 1
ATOM 5579 C C . SER B 1 84 ? 8.953 -45.719 -17.344 1 87.69 84 SER B C 1
ATOM 5581 O O . SER B 1 84 ? 9.039 -46.938 -17.656 1 87.69 84 SER B O 1
ATOM 5583 N N . LEU B 1 85 ? 9.539 -45.25 -16.344 1 90.19 85 LEU B N 1
ATOM 5584 C CA . LEU B 1 85 ? 10.336 -46.094 -15.453 1 90.19 85 LEU B CA 1
ATOM 5585 C C . LEU B 1 85 ? 9.461 -47.125 -14.766 1 90.19 85 LEU B C 1
ATOM 5587 O O . LEU B 1 85 ? 9.805 -48.312 -14.727 1 90.19 85 LEU B O 1
ATOM 5591 N N . LEU B 1 86 ? 8.383 -46.688 -14.266 1 90.31 86 LEU B N 1
ATOM 5592 C CA . LEU B 1 86 ? 7.488 -47.625 -13.586 1 90.31 86 LEU B CA 1
ATOM 5593 C C . LEU B 1 86 ? 6.906 -48.625 -14.57 1 90.31 86 LEU B C 1
ATOM 5595 O O . LEU B 1 86 ? 6.656 -49.781 -14.203 1 90.31 86 LEU B O 1
ATOM 5599 N N . GLY B 1 87 ? 6.672 -48.156 -15.812 1 89.69 87 GLY B N 1
ATOM 5600 C CA . GLY B 1 87 ? 6.254 -49.094 -16.844 1 89.69 87 GLY B CA 1
ATOM 5601 C C . GLY B 1 87 ? 7.273 -50.188 -17.109 1 89.69 87 GLY B C 1
ATOM 5602 O O . GLY B 1 87 ? 6.914 -51.344 -17.312 1 89.69 87 GLY B O 1
ATOM 5603 N N . LEU B 1 88 ? 8.484 -49.812 -17.094 1 90.19 88 LEU B N 1
ATOM 5604 C CA . LEU B 1 88 ? 9.555 -50.781 -17.25 1 90.19 88 LEU B CA 1
ATOM 5605 C C . LEU B 1 88 ? 9.562 -51.781 -16.094 1 90.19 88 LEU B C 1
ATOM 5607 O O . LEU B 1 88 ? 9.734 -52.969 -16.297 1 90.19 88 LEU B O 1
ATOM 5611 N N . LEU B 1 89 ? 9.359 -51.25 -14.945 1 91.25 89 LEU B N 1
ATOM 5612 C CA . LEU B 1 89 ? 9.32 -52.125 -13.773 1 91.25 89 LEU B CA 1
ATOM 5613 C C . LEU B 1 89 ? 8.133 -53.062 -13.844 1 91.25 89 LEU B C 1
ATOM 5615 O O . LEU B 1 89 ? 8.227 -54.219 -13.422 1 91.25 89 LEU B O 1
ATOM 5619 N N . GLY B 1 90 ? 7.059 -52.562 -14.375 1 91.25 90 GLY B N 1
ATOM 5620 C CA . GLY B 1 90 ? 5.918 -53.438 -14.594 1 91.25 90 GLY B CA 1
ATOM 5621 C C . GLY B 1 90 ? 6.207 -54.531 -15.57 1 91.25 90 GLY B C 1
ATOM 5622 O O . GLY B 1 90 ? 5.75 -55.688 -15.383 1 91.25 90 GLY B O 1
ATOM 5623 N N . SER B 1 91 ? 6.977 -54.219 -16.578 1 90.31 91 SER B N 1
ATOM 5624 C CA . SER B 1 91 ? 7.355 -55.219 -17.562 1 90.31 91 SER B CA 1
ATOM 5625 C C . SER B 1 91 ? 8.258 -56.312 -16.938 1 90.31 91 SER B C 1
ATOM 5627 O O . SER B 1 91 ? 8.273 -57.438 -17.391 1 90.31 91 SER B O 1
ATOM 5629 N N . MET B 1 92 ? 8.953 -55.969 -15.93 1 90.38 92 MET B N 1
ATOM 5630 C CA . MET B 1 92 ? 9.781 -56.938 -15.211 1 90.38 92 MET B CA 1
ATOM 5631 C C . MET B 1 92 ? 8.93 -57.812 -14.281 1 90.38 92 MET B C 1
ATOM 5633 O O . MET B 1 92 ? 9.117 -59 -14.211 1 90.38 92 MET B O 1
ATOM 5637 N N . LEU B 1 93 ? 8.031 -57.219 -13.688 1 91.38 93 LEU B N 1
ATOM 5638 C CA . LEU B 1 93 ? 7.203 -57.875 -12.688 1 91.38 93 LEU B CA 1
ATOM 5639 C C . LEU B 1 93 ? 6.324 -58.938 -13.336 1 91.38 93 LEU B C 1
ATOM 5641 O O . LEU B 1 93 ? 5.965 -59.938 -12.695 1 91.38 93 LEU B O 1
ATOM 5645 N N . ARG B 1 94 ? 6 -58.719 -14.555 1 92.25 94 ARG B N 1
ATOM 5646 C CA . ARG B 1 94 ? 5.09 -59.656 -15.203 1 92.25 94 ARG B CA 1
ATOM 5647 C C . ARG B 1 94 ? 5.695 -61.062 -15.266 1 92.25 94 ARG B C 1
ATOM 5649 O O . ARG B 1 94 ? 4.984 -62.031 -15.133 1 92.25 94 ARG B O 1
ATOM 5656 N N . TRP B 1 95 ? 7.016 -61.188 -15.43 1 90.38 95 TRP B N 1
ATOM 5657 C CA . TRP B 1 95 ? 7.652 -62.5 -15.547 1 90.38 95 TRP B CA 1
ATOM 5658 C C . TRP B 1 95 ? 7.641 -63.219 -14.211 1 90.38 95 TRP B C 1
ATOM 5660 O O . TRP B 1 95 ? 7.465 -64.438 -14.172 1 90.38 95 TRP B O 1
ATOM 5670 N N . GLN B 1 96 ? 7.777 -62.469 -13.188 1 91.38 96 GLN B N 1
ATOM 5671 C CA . GLN B 1 96 ? 7.688 -63.094 -11.867 1 91.38 96 GLN B CA 1
ATOM 5672 C C . GLN B 1 96 ? 6.27 -63.562 -11.578 1 91.38 96 GLN B C 1
ATOM 5674 O O . GLN B 1 96 ? 6.074 -64.625 -10.984 1 91.38 96 GLN B O 1
ATOM 5679 N N . LEU B 1 97 ? 5.305 -62.875 -12 1 92.56 97 LEU B N 1
ATOM 5680 C CA . LEU B 1 97 ? 3.91 -63.25 -11.766 1 92.56 97 LEU B CA 1
ATOM 5681 C C . LEU B 1 97 ? 3.51 -64.438 -12.602 1 92.56 97 LEU B C 1
ATOM 5683 O O . LEU B 1 97 ? 2.756 -65.312 -12.133 1 92.56 97 LEU B O 1
ATOM 5687 N N . LEU B 1 98 ? 4.031 -64.5 -13.797 1 93.44 98 LEU B N 1
ATOM 5688 C CA . LEU B 1 98 ? 3.711 -65.625 -14.688 1 93.44 98 LEU B CA 1
ATOM 5689 C C . LEU B 1 98 ? 4.395 -66.875 -14.227 1 93.44 98 LEU B C 1
ATOM 5691 O O . LEU B 1 98 ? 3.904 -68 -14.492 1 93.44 98 LEU B O 1
ATOM 5695 N N . ALA B 1 99 ? 5.523 -66.812 -13.523 1 92.38 99 ALA B N 1
ATOM 5696 C CA . ALA B 1 99 ? 6.289 -68 -13.086 1 92.38 99 ALA B CA 1
ATOM 5697 C C . ALA B 1 99 ? 5.723 -68.562 -11.797 1 92.38 99 ALA B C 1
ATOM 5699 O O . ALA B 1 99 ? 6.02 -69.688 -11.43 1 92.38 99 ALA B O 1
ATOM 5700 N N . ARG B 1 100 ? 4.922 -67.938 -11.117 1 88.19 100 ARG B N 1
ATOM 5701 C CA . ARG B 1 100 ? 4.48 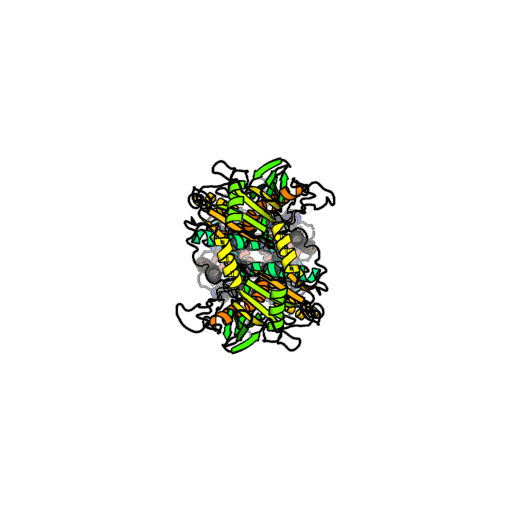-68.312 -9.781 1 88.19 100 ARG B CA 1
ATOM 5702 C C . ARG B 1 100 ? 3.547 -69.5 -9.82 1 88.19 100 ARG B C 1
ATOM 5704 O O . ARG B 1 100 ? 3.705 -70.438 -9.039 1 88.19 100 ARG B O 1
ATOM 5711 N N . LYS B 1 101 ? 2.549 -69.5 -10.695 1 88.88 101 LYS B N 1
ATOM 5712 C CA . LYS B 1 101 ? 1.581 -70.562 -10.766 1 88.88 101 LYS B CA 1
ATOM 5713 C C . LYS B 1 101 ? 1.091 -70.75 -12.195 1 88.88 101 LYS B C 1
ATOM 5715 O O . LYS B 1 101 ? 1.453 -70 -13.102 1 88.88 101 LYS B O 1
ATOM 5720 N N . LEU B 1 102 ? 0.285 -71.875 -12.328 1 91.5 102 LEU B N 1
ATOM 5721 C CA . LEU B 1 102 ? -0.365 -72.125 -13.609 1 91.5 102 LEU B CA 1
ATOM 5722 C C . LEU B 1 102 ? -1.564 -71.188 -13.797 1 91.5 102 LEU B C 1
ATOM 5724 O O . LEU B 1 102 ? -2.383 -71.062 -12.891 1 91.5 102 LEU B O 1
ATOM 5728 N N . HIS B 1 103 ? -1.542 -70.562 -14.93 1 92.69 103 HIS B N 1
ATOM 5729 C CA . HIS B 1 103 ? -2.594 -69.625 -15.219 1 92.69 103 HIS B CA 1
ATOM 5730 C C . HIS B 1 103 ? -3.422 -70 -16.422 1 92.69 103 HIS B C 1
ATOM 5732 O O . HIS B 1 103 ? -2.961 -70.812 -17.25 1 92.69 103 HIS B O 1
ATOM 5738 N N . ASN B 1 104 ? -4.633 -69.5 -16.438 1 92.44 104 ASN B N 1
ATOM 5739 C CA . ASN B 1 104 ? -5.438 -69.625 -17.656 1 92.44 104 ASN B CA 1
ATOM 5740 C C . ASN B 1 104 ? -4.926 -68.688 -18.75 1 92.44 104 ASN B C 1
ATOM 5742 O O . ASN B 1 104 ? -4.293 -67.688 -18.453 1 92.44 104 ASN B O 1
ATOM 5746 N N . PRO B 1 105 ? -5.145 -69.062 -19.984 1 93.38 105 PRO B N 1
ATOM 5747 C CA . PRO B 1 105 ? -4.625 -68.25 -21.094 1 93.38 105 PRO B CA 1
ATOM 5748 C C . PRO B 1 105 ? -5.094 -66.812 -21.031 1 93.38 105 PRO B C 1
ATOM 5750 O O . PRO B 1 105 ? -4.336 -65.875 -21.391 1 93.38 105 PRO B O 1
ATOM 5753 N N . MET B 1 106 ? -6.258 -66.562 -20.562 1 92 106 MET B N 1
ATOM 5754 C CA . MET B 1 106 ? -6.742 -65.188 -20.438 1 92 106 MET B CA 1
ATOM 5755 C C . MET B 1 106 ? -5.922 -64.438 -19.422 1 92 106 MET B C 1
ATOM 5757 O O . MET B 1 106 ? -5.551 -63.281 -19.672 1 92 106 MET B O 1
ATOM 5761 N N . ASP B 1 107 ? -5.633 -65 -18.359 1 92.31 107 ASP B N 1
ATOM 5762 C CA . ASP B 1 107 ? -4.824 -64.375 -17.328 1 92.31 107 ASP B CA 1
ATOM 5763 C C . ASP B 1 107 ? -3.412 -64.062 -17.828 1 92.31 107 ASP B C 1
ATOM 5765 O O . ASP B 1 107 ? -2.832 -63.031 -17.516 1 92.31 107 ASP B O 1
ATOM 5769 N N . VAL B 1 108 ? -2.906 -65 -18.609 1 93.62 108 VAL B N 1
ATOM 5770 C CA . VAL B 1 108 ? -1.562 -64.812 -19.156 1 93.62 108 VAL B CA 1
ATOM 5771 C C . VAL B 1 108 ? -1.533 -63.594 -20.078 1 93.62 108 VAL B C 1
ATOM 5773 O O . VAL B 1 108 ? -0.629 -62.781 -19.984 1 93.62 108 VAL B O 1
ATOM 5776 N N . ASP B 1 109 ? -2.543 -63.5 -20.875 1 93.31 109 ASP B N 1
ATOM 5777 C CA . ASP B 1 109 ? -2.627 -62.375 -21.812 1 93.31 109 ASP B CA 1
ATOM 5778 C C . ASP B 1 109 ? -2.73 -61.062 -21.047 1 93.31 109 ASP B C 1
ATOM 5780 O O . ASP B 1 109 ? -2.08 -60.062 -21.422 1 93.31 109 ASP B O 1
ATOM 5784 N N . LEU B 1 110 ? -3.449 -61.031 -20.031 1 92.62 110 LEU B N 1
ATOM 5785 C CA . LEU B 1 110 ? -3.65 -59.812 -19.25 1 92.62 110 LEU B CA 1
ATOM 5786 C C . LEU B 1 110 ? -2.412 -59.469 -18.422 1 92.62 110 LEU B C 1
ATOM 5788 O O . LEU B 1 110 ? -2.066 -58.281 -18.266 1 92.62 110 LEU B O 1
ATOM 5792 N N . ILE B 1 111 ? -1.734 -60.469 -17.875 1 93.81 111 ILE B N 1
ATOM 5793 C CA . ILE B 1 111 ? -0.53 -60.25 -17.078 1 93.81 111 ILE B CA 1
ATOM 5794 C C . ILE B 1 111 ? 0.581 -59.688 -17.969 1 93.81 111 ILE B C 1
ATOM 5796 O O . ILE B 1 111 ? 1.352 -58.844 -17.547 1 93.81 111 ILE B O 1
ATOM 5800 N N . LEU B 1 112 ? 0.616 -60.156 -19.219 1 92.69 112 LEU B N 1
ATOM 5801 C CA . LEU B 1 112 ? 1.626 -59.656 -20.141 1 92.69 112 LEU B CA 1
ATOM 5802 C C . LEU B 1 112 ? 1.404 -58.188 -20.453 1 92.69 112 LEU B C 1
ATOM 5804 O O . LEU B 1 112 ? 2.348 -57.469 -20.797 1 92.69 112 LEU B O 1
ATOM 5808 N N . GLY B 1 113 ? 0.238 -57.656 -20.203 1 89.88 113 GLY B N 1
ATOM 5809 C CA . GLY B 1 113 ? -0.093 -56.281 -20.516 1 89.88 113 GLY B CA 1
ATOM 5810 C C . GLY B 1 113 ? -0.048 -55.375 -19.312 1 89.88 113 GLY B C 1
ATOM 5811 O O . GLY B 1 113 ? -0.44 -54.188 -19.391 1 89.88 113 GLY B O 1
ATOM 5812 N N . ILE B 1 114 ? 0.473 -55.719 -18.172 1 91.25 114 ILE B N 1
ATOM 5813 C CA . ILE B 1 114 ? 0.387 -54.969 -16.938 1 91.25 114 ILE B CA 1
ATOM 5814 C C . ILE B 1 114 ? 1.36 -53.812 -16.969 1 91.25 114 ILE B C 1
ATOM 5816 O O . ILE B 1 114 ? 1.258 -52.875 -16.172 1 91.25 114 ILE B O 1
ATOM 5820 N N . ALA B 1 115 ? 2.293 -53.719 -17.969 1 86.75 115 ALA B N 1
ATOM 5821 C CA . ALA B 1 115 ? 3.279 -52.656 -18.047 1 86.75 115 ALA B CA 1
ATOM 5822 C C . ALA B 1 115 ? 2.602 -51.312 -18.25 1 86.75 115 ALA B C 1
ATOM 5824 O O . ALA B 1 115 ? 3.104 -50.281 -17.781 1 86.75 115 ALA B O 1
ATOM 5825 N N . ASN B 1 116 ? 1.438 -51.312 -18.922 1 85.88 116 ASN B N 1
ATOM 5826 C CA . ASN B 1 116 ? 0.642 -50.094 -19.078 1 85.88 116 ASN B CA 1
ATOM 5827 C C . ASN B 1 116 ? -0.464 -50 -18.031 1 85.88 116 ASN B C 1
ATOM 5829 O O . ASN B 1 116 ? -1.063 -51.031 -17.672 1 85.88 116 ASN B O 1
ATOM 5833 N N . PRO B 1 117 ? -0.652 -48.875 -17.531 1 85.31 117 PRO B N 1
ATOM 5834 C CA . PRO B 1 117 ? -1.677 -48.75 -16.5 1 85.31 117 PRO B CA 1
ATOM 5835 C C . PRO B 1 117 ? -3.051 -49.219 -16.953 1 85.31 117 PRO B C 1
ATOM 5837 O O . PRO B 1 117 ? -3.811 -49.781 -16.156 1 85.31 117 PRO B O 1
ATOM 5840 N N . THR B 1 118 ? -3.344 -49.031 -18.172 1 83.56 118 THR B N 1
ATOM 5841 C CA . THR B 1 118 ? -4.629 -49.5 -18.672 1 83.56 118 THR B CA 1
ATOM 5842 C C . THR B 1 118 ? -4.691 -51 -18.656 1 83.56 118 THR B C 1
ATOM 5844 O O . THR B 1 118 ? -5.742 -51.594 -18.375 1 83.56 118 THR B O 1
ATOM 5847 N N . GLY B 1 119 ? -3.57 -51.625 -19 1 87.75 119 GLY B N 1
ATOM 5848 C CA . GLY B 1 119 ? -3.504 -53.062 -18.938 1 87.75 119 GLY B CA 1
ATOM 5849 C C . GLY B 1 119 ? -3.633 -53.625 -17.531 1 87.75 119 GLY B C 1
ATOM 5850 O O . GLY B 1 119 ? -4.305 -54.625 -17.312 1 87.75 119 GLY B O 1
ATOM 5851 N N . ALA B 1 120 ? -3.021 -52.906 -16.641 1 91.56 120 ALA B N 1
ATOM 5852 C CA . ALA B 1 120 ? -3.135 -53.312 -15.242 1 91.56 120 ALA B CA 1
ATOM 5853 C C . ALA B 1 120 ? -4.57 -53.156 -14.742 1 91.56 120 ALA B C 1
ATOM 5855 O O . ALA B 1 120 ? -5.074 -54.031 -14.023 1 91.56 120 ALA B O 1
ATOM 5856 N N . PHE B 1 121 ? -5.188 -52.156 -15.188 1 89.19 121 PHE B N 1
ATOM 5857 C CA . PHE B 1 121 ? -6.566 -51.906 -14.781 1 89.19 121 PHE B CA 1
ATOM 5858 C C . PHE B 1 121 ? -7.492 -53 -15.352 1 89.19 121 PHE B C 1
ATOM 5860 O O . PHE B 1 121 ? -8.414 -53.438 -14.672 1 89.19 121 PHE B O 1
ATOM 5867 N N . LYS B 1 122 ? -7.242 -53.406 -16.531 1 88.12 122 LYS B N 1
ATOM 5868 C CA . LYS B 1 122 ? -8.055 -54.438 -17.172 1 88.12 122 LYS B CA 1
ATOM 5869 C C . LYS B 1 122 ? -7.957 -55.75 -16.422 1 88.12 122 LYS B C 1
ATOM 5871 O O . LYS B 1 122 ? -8.953 -56.469 -16.266 1 88.12 122 LYS B O 1
ATOM 5876 N N . LEU B 1 123 ? -6.75 -56.094 -16.016 1 91.69 123 LEU B N 1
ATOM 5877 C CA . LEU B 1 123 ? -6.559 -57.312 -15.242 1 91.69 123 LEU B CA 1
ATOM 5878 C C . LEU B 1 123 ? -7.336 -57.25 -13.93 1 91.69 123 LEU B C 1
ATOM 5880 O O . LEU B 1 123 ? -8.008 -58.219 -13.562 1 91.69 123 LEU B O 1
ATOM 5884 N N . ILE B 1 124 ? -7.254 -56.094 -13.266 1 91.5 124 ILE B N 1
ATOM 5885 C CA . ILE B 1 124 ? -7.949 -55.938 -11.992 1 91.5 124 ILE B CA 1
ATOM 5886 C C . ILE B 1 124 ? -9.461 -56.031 -12.219 1 91.5 124 ILE B C 1
ATOM 5888 O O . ILE B 1 124 ? -10.172 -56.688 -11.453 1 91.5 124 ILE B O 1
ATOM 5892 N N . TYR B 1 125 ? -9.914 -55.375 -13.273 1 89.81 125 TYR B N 1
ATOM 5893 C CA . TYR B 1 125 ? -11.344 -55.375 -13.586 1 89.81 125 TYR B CA 1
ATOM 5894 C C . TYR B 1 125 ? -11.82 -56.781 -13.906 1 89.81 125 TYR B C 1
ATOM 5896 O O . TYR B 1 125 ? -12.883 -57.188 -13.445 1 89.81 125 TYR B O 1
ATOM 5904 N N . HIS B 1 126 ? -11.039 -57.562 -14.68 1 89.31 126 HIS B N 1
ATOM 5905 C CA . HIS B 1 126 ? -11.383 -58.938 -15.055 1 89.31 126 HIS B CA 1
ATOM 5906 C C . HIS B 1 126 ? -11.461 -59.844 -13.828 1 89.31 126 HIS B C 1
ATOM 5908 O O . HIS B 1 126 ? -12.398 -60.625 -13.688 1 89.31 126 HIS B O 1
ATOM 5914 N N . HIS B 1 127 ? -10.516 -59.656 -12.938 1 92.25 127 HIS B N 1
ATOM 5915 C CA . HIS B 1 127 ? -10.484 -60.5 -11.75 1 92.25 127 HIS B CA 1
ATOM 5916 C C . HIS B 1 127 ? -11.586 -60.094 -10.766 1 92.25 127 HIS B C 1
ATOM 5918 O O . HIS B 1 127 ? -12.117 -60.969 -10.047 1 92.25 127 HIS B O 1
ATOM 5924 N N . THR B 1 128 ? -11.906 -58.875 -10.719 1 89 128 THR B N 1
ATOM 5925 C CA . THR B 1 128 ? -12.945 -58.406 -9.805 1 89 128 THR B CA 1
ATOM 5926 C C . THR B 1 128 ? -14.328 -58.781 -10.305 1 89 128 THR B C 1
ATOM 5928 O O . THR B 1 128 ? -15.203 -59.156 -9.516 1 89 128 THR B O 1
ATOM 5931 N N . LYS B 1 129 ? -14.539 -58.594 -11.586 1 86.38 129 LYS B N 1
ATOM 5932 C CA . LYS B 1 129 ? -15.828 -58.938 -12.172 1 86.38 129 LYS B CA 1
ATOM 5933 C C . LYS B 1 129 ? -16.156 -60.406 -11.914 1 86.38 129 LYS B C 1
ATOM 5935 O O . LYS B 1 129 ? -17.297 -60.75 -11.617 1 86.38 129 LYS B O 1
ATOM 5940 N N . ASP B 1 130 ? -15.18 -61.375 -11.977 1 82.25 130 ASP B N 1
ATOM 5941 C CA . ASP B 1 130 ? -15.398 -62.812 -11.797 1 82.25 130 ASP B CA 1
ATOM 5942 C C . ASP B 1 130 ? -15.195 -63.219 -10.344 1 82.25 130 ASP B C 1
ATOM 5944 O O . ASP B 1 130 ? -15.234 -64.375 -10.016 1 82.25 130 ASP B O 1
ATOM 5948 N N . TRP B 1 131 ? -15.008 -62.219 -9.352 1 77.25 131 TRP B N 1
ATOM 5949 C CA . TRP B 1 131 ? -14.852 -62.406 -7.914 1 77.25 131 TRP B CA 1
ATOM 5950 C C . TRP B 1 131 ? -13.703 -63.375 -7.625 1 77.25 131 TRP B C 1
ATOM 5952 O O . TRP B 1 131 ? -13.812 -64.25 -6.758 1 77.25 131 TRP B O 1
ATOM 5962 N N . LYS B 1 132 ? -12.672 -63.344 -8.391 1 80.75 132 LYS B N 1
ATOM 5963 C CA . LYS B 1 132 ? -11.508 -64.188 -8.188 1 80.75 132 LYS B CA 1
ATOM 5964 C C . LYS B 1 132 ? -10.281 -63.375 -7.797 1 80.75 132 LYS B C 1
ATOM 5966 O O . LYS B 1 132 ? -9.359 -63.219 -8.602 1 80.75 132 LYS B O 1
ATOM 5971 N N . TRP B 1 133 ? -10.188 -62.812 -6.578 1 82.69 133 TRP B N 1
ATOM 5972 C CA . TRP B 1 133 ? -9.031 -62.062 -6.113 1 82.69 133 TRP B CA 1
ATOM 5973 C C . TRP B 1 133 ? -7.887 -63 -5.723 1 82.69 133 TRP B C 1
ATOM 5975 O O . TRP B 1 133 ? -8.094 -63.938 -4.977 1 82.69 133 TRP B O 1
ATOM 5985 N N . SER B 1 134 ? -6.801 -63 -6.426 1 85.69 134 SER B N 1
ATOM 5986 C CA . SER B 1 134 ? -5.617 -63.812 -6.156 1 85.69 134 SER B CA 1
ATOM 5987 C C . SER B 1 134 ? -4.434 -62.938 -5.75 1 85.69 134 SER B C 1
ATOM 5989 O O . SER B 1 134 ? -4.547 -61.719 -5.699 1 85.69 134 SER B O 1
ATOM 5991 N N . ALA B 1 135 ? -3.389 -63.5 -5.285 1 87.69 135 ALA B N 1
ATOM 5992 C CA . ALA B 1 135 ? -2.154 -62.812 -4.934 1 87.69 135 ALA B CA 1
ATOM 5993 C C . ALA B 1 135 ? -1.641 -62 -6.109 1 87.69 135 ALA B C 1
ATOM 5995 O O . ALA B 1 135 ? -1.097 -60.906 -5.918 1 87.69 135 ALA B O 1
ATOM 5996 N N . THR B 1 136 ? -1.941 -62.469 -7.27 1 90.12 136 THR B N 1
ATOM 5997 C CA . THR B 1 136 ? -1.542 -61.75 -8.477 1 90.12 136 THR B CA 1
ATOM 5998 C C . THR B 1 136 ? -2.305 -60.438 -8.594 1 90.12 136 THR B C 1
ATOM 6000 O O . THR B 1 136 ? -1.723 -59.406 -8.93 1 90.12 136 THR B O 1
ATOM 6003 N N . THR B 1 137 ? -3.531 -60.438 -8.203 1 92.25 137 THR B N 1
ATOM 6004 C CA . THR B 1 137 ? -4.352 -59.25 -8.281 1 92.25 137 THR B CA 1
ATOM 6005 C C . THR B 1 137 ? -3.875 -58.188 -7.273 1 92.25 137 THR B C 1
ATOM 6007 O O . THR B 1 137 ? -3.82 -57 -7.59 1 92.25 137 THR B O 1
ATOM 6010 N N . VAL B 1 138 ? -3.424 -58.625 -6.133 1 92.44 138 VAL B N 1
ATOM 6011 C CA . VAL B 1 138 ? -2.99 -57.719 -5.086 1 92.44 138 VAL B CA 1
ATOM 6012 C C . VAL B 1 138 ? -1.696 -57.031 -5.508 1 92.44 138 VAL B C 1
ATOM 6014 O O . VAL B 1 138 ? -1.548 -55.812 -5.336 1 92.44 138 VAL B O 1
ATOM 6017 N N . VAL B 1 139 ? -0.821 -57.781 -6.098 1 91.88 139 VAL B N 1
ATOM 6018 C CA . VAL B 1 139 ? 0.455 -57.219 -6.531 1 91.88 139 VAL B CA 1
ATOM 6019 C C . VAL B 1 139 ? 0.219 -56.188 -7.633 1 91.88 139 VAL B C 1
ATOM 6021 O O . VAL B 1 139 ? 0.833 -55.125 -7.633 1 91.88 139 VAL B O 1
ATOM 6024 N N . VAL B 1 140 ? -0.738 -56.469 -8.484 1 93.44 140 VAL B N 1
ATOM 6025 C CA . VAL B 1 140 ? -1.001 -55.562 -9.609 1 93.44 140 VAL B CA 1
ATOM 6026 C C . VAL B 1 140 ? -1.721 -54.312 -9.109 1 93.44 140 VAL B C 1
ATOM 6028 O O . VAL B 1 140 ? -1.485 -53.219 -9.609 1 93.44 140 VAL B O 1
ATOM 6031 N N . VAL B 1 141 ? -2.531 -54.469 -8.078 1 93.75 141 VAL B N 1
ATOM 6032 C CA . VAL B 1 141 ? -3.197 -53.312 -7.488 1 93.75 141 VAL B CA 1
ATOM 6033 C C . VAL B 1 141 ? -2.162 -52.406 -6.844 1 93.75 141 VAL B C 1
ATOM 6035 O O . VAL B 1 141 ? -2.209 -51.188 -7.027 1 93.75 141 VAL B O 1
ATOM 6038 N N . ILE B 1 142 ? -1.235 -52.969 -6.16 1 93 142 ILE B N 1
ATOM 6039 C CA . ILE B 1 142 ? -0.183 -52.188 -5.52 1 93 142 ILE B CA 1
ATOM 6040 C C . ILE B 1 142 ? 0.678 -51.5 -6.582 1 93 142 ILE B C 1
ATOM 6042 O O . ILE B 1 142 ? 1.019 -50.312 -6.453 1 93 142 ILE B O 1
ATOM 6046 N N . TYR B 1 143 ? 0.913 -52.188 -7.609 1 93.25 143 TYR B N 1
ATOM 6047 C CA . TYR B 1 143 ? 1.7 -51.625 -8.711 1 93.25 143 TYR B CA 1
ATOM 6048 C C . TYR B 1 143 ? 0.986 -50.438 -9.352 1 93.25 143 TYR B C 1
ATOM 6050 O O . TYR B 1 143 ? 1.592 -49.375 -9.578 1 93.25 143 TYR B O 1
ATOM 6058 N N . LEU B 1 144 ? -0.253 -50.625 -9.594 1 92.69 144 LEU B N 1
ATOM 6059 C CA . LEU B 1 144 ? -1.028 -49.562 -10.211 1 92.69 144 LEU B CA 1
ATOM 6060 C C . LEU B 1 144 ? -1.105 -48.344 -9.297 1 92.69 144 LEU B C 1
ATOM 6062 O O . LEU B 1 144 ? -0.987 -47.219 -9.758 1 92.69 144 LEU B O 1
ATOM 6066 N N . PHE B 1 145 ? -1.262 -48.625 -8.047 1 92 145 PHE B N 1
ATOM 6067 C CA . PHE B 1 145 ? -1.321 -47.531 -7.074 1 92 145 PHE B CA 1
ATOM 6068 C C . PHE B 1 145 ? -0.003 -46.75 -7.031 1 92 145 PHE B C 1
ATOM 6070 O O . PHE B 1 145 ? 0.008 -45.531 -7.062 1 92 145 PHE B O 1
ATOM 6077 N N . ILE B 1 146 ? 1.091 -47.406 -7.043 1 90.75 146 ILE B N 1
ATOM 6078 C CA . ILE B 1 146 ? 2.408 -46.781 -7.016 1 90.75 146 ILE B CA 1
ATOM 6079 C C . ILE B 1 146 ? 2.646 -46 -8.312 1 90.75 146 ILE B C 1
ATOM 6081 O O . ILE B 1 146 ? 3.258 -44.938 -8.312 1 90.75 146 ILE B O 1
ATOM 6085 N N . ASN B 1 147 ? 2.137 -46.562 -9.336 1 90 147 ASN B N 1
ATOM 6086 C CA . ASN B 1 147 ? 2.283 -45.906 -10.625 1 90 147 ASN B CA 1
ATOM 6087 C C . ASN B 1 147 ? 1.549 -44.562 -10.664 1 90 147 ASN B C 1
ATOM 6089 O O . ASN B 1 147 ? 2.111 -43.562 -11.094 1 90 147 ASN B O 1
ATOM 6093 N N . ILE B 1 148 ? 0.425 -44.562 -10.133 1 86.75 148 ILE B N 1
ATOM 6094 C CA . ILE B 1 148 ? -0.38 -43.344 -10.148 1 86.75 148 ILE B CA 1
ATOM 6095 C C . ILE B 1 148 ? 0.197 -42.312 -9.156 1 86.75 148 ILE B C 1
ATOM 6097 O O . ILE B 1 148 ? 0.425 -41.156 -9.516 1 86.75 148 ILE B O 1
ATOM 6101 N N . VAL B 1 149 ? 0.492 -42.75 -7.988 1 87.62 149 VAL B N 1
ATOM 6102 C CA . VAL B 1 149 ? 1.009 -41.875 -6.945 1 87.62 149 VAL B CA 1
ATOM 6103 C C . VAL B 1 149 ? 2.391 -41.344 -7.344 1 87.62 149 VAL B C 1
ATOM 6105 O O . VAL B 1 149 ? 2.717 -40.188 -7.109 1 87.62 149 VAL B O 1
ATOM 6108 N N . GLY B 1 150 ? 3.162 -42.25 -7.914 1 87.62 150 GLY B N 1
ATOM 6109 C CA . GLY B 1 150 ? 4.48 -41.844 -8.367 1 87.62 150 GLY B CA 1
ATOM 6110 C C . GLY B 1 150 ? 4.434 -40.781 -9.438 1 87.62 150 GLY B C 1
ATOM 6111 O O . GLY B 1 150 ? 5.199 -39.812 -9.391 1 87.62 150 GLY B O 1
ATOM 6112 N N . ARG B 1 151 ? 3.508 -40.844 -10.305 1 86.44 151 ARG B N 1
ATOM 6113 C CA . ARG B 1 151 ? 3.379 -39.875 -11.391 1 86.44 151 ARG B CA 1
ATOM 6114 C C . ARG B 1 151 ? 2.857 -38.531 -10.875 1 86.44 151 ARG B C 1
ATOM 6116 O O . ARG B 1 151 ? 3.23 -37.469 -11.391 1 86.44 151 ARG B O 1
ATOM 6123 N N . LEU B 1 152 ? 2.053 -38.594 -9.844 1 88.12 152 LEU B N 1
ATOM 6124 C CA . LEU B 1 152 ? 1.459 -37.375 -9.305 1 88.12 152 LEU B CA 1
ATOM 6125 C C . LEU B 1 152 ? 2.348 -36.75 -8.227 1 88.12 152 LEU B C 1
ATOM 6127 O O . LEU B 1 152 ? 2.096 -35.656 -7.766 1 88.12 152 LEU B O 1
ATOM 6131 N N . SER B 1 153 ? 3.379 -37.406 -7.816 1 89.38 153 SER B N 1
ATOM 6132 C CA . SER B 1 153 ? 4.242 -36.906 -6.742 1 89.38 153 SER B CA 1
ATOM 6133 C C . SER B 1 153 ? 4.941 -35.625 -7.137 1 89.38 153 SER B C 1
ATOM 6135 O O . SER B 1 153 ? 5.324 -34.812 -6.273 1 89.38 153 SER B O 1
ATOM 6137 N N . VAL B 1 154 ? 5.059 -35.406 -8.422 1 86.25 154 VAL B N 1
ATOM 6138 C CA . VAL B 1 154 ? 5.719 -34.219 -8.906 1 86.25 154 VAL B CA 1
ATOM 6139 C C . VAL B 1 154 ? 4.902 -32.969 -8.516 1 86.25 154 VAL B C 1
ATOM 6141 O O . VAL B 1 154 ? 5.445 -31.875 -8.391 1 86.25 154 VAL B O 1
ATOM 6144 N N . ALA B 1 155 ? 3.623 -33.125 -8.32 1 88.31 155 ALA B N 1
ATOM 6145 C CA . ALA B 1 155 ? 2.748 -32.031 -7.969 1 88.31 155 ALA B CA 1
ATOM 6146 C C . ALA B 1 155 ? 3.09 -31.469 -6.586 1 88.31 155 ALA B C 1
ATOM 6148 O O . ALA B 1 155 ? 2.711 -30.344 -6.246 1 88.31 155 ALA B O 1
ATOM 6149 N N . THR B 1 156 ? 3.82 -32.219 -5.793 1 88.06 156 THR B N 1
ATOM 6150 C CA . THR B 1 156 ? 4.195 -31.75 -4.457 1 88.06 156 THR B CA 1
ATOM 6151 C C . THR B 1 156 ? 5.141 -30.562 -4.535 1 88.06 156 THR B C 1
ATOM 6153 O O . THR B 1 156 ? 5.273 -29.797 -3.572 1 88.06 156 THR B O 1
ATOM 6156 N N . PHE B 1 157 ? 5.758 -30.406 -5.723 1 86.62 157 PHE B N 1
ATOM 6157 C CA . PHE B 1 157 ? 6.574 -29.203 -5.914 1 86.62 157 PHE B CA 1
ATOM 6158 C C . PHE B 1 157 ? 5.73 -27.953 -5.785 1 86.62 157 PHE B C 1
ATOM 6160 O O . PHE B 1 157 ? 6.23 -26.891 -5.379 1 86.62 157 PHE B O 1
ATOM 6167 N N . GLY B 1 158 ? 4.484 -28.094 -6.074 1 83.75 158 GLY B N 1
ATOM 6168 C CA . GLY B 1 158 ? 3.596 -26.938 -6 1 83.75 158 GLY B CA 1
ATOM 6169 C C . GLY B 1 158 ? 3.428 -26.406 -4.59 1 83.75 158 GLY B C 1
ATOM 6170 O O . GLY B 1 158 ? 3.064 -25.25 -4.398 1 83.75 158 GLY B O 1
ATOM 6171 N N . LEU B 1 159 ? 3.777 -27.188 -3.623 1 84.56 159 LEU B N 1
ATOM 6172 C CA . LEU B 1 159 ? 3.641 -26.781 -2.23 1 84.56 159 LEU B CA 1
ATOM 6173 C C . LEU B 1 159 ? 4.859 -25.984 -1.779 1 84.56 159 LEU B C 1
ATOM 6175 O O . LEU B 1 159 ? 4.855 -25.391 -0.694 1 84.56 159 LEU B O 1
ATOM 6179 N N . THR B 1 160 ? 5.832 -25.906 -2.588 1 86.12 160 THR B N 1
ATOM 6180 C CA . THR B 1 160 ? 7.109 -25.406 -2.098 1 86.12 160 THR B CA 1
ATOM 6181 C C . THR B 1 160 ? 7.293 -23.938 -2.484 1 86.12 160 THR B C 1
ATOM 6183 O O . THR B 1 160 ? 8.266 -23.297 -2.068 1 86.12 160 THR B O 1
ATOM 6186 N N . TYR B 1 161 ? 6.516 -23.484 -3.352 1 81.81 161 TYR B N 1
ATOM 6187 C CA . TYR B 1 161 ? 6.688 -22.078 -3.732 1 81.81 161 TYR B CA 1
ATOM 6188 C C . TYR B 1 161 ? 5.359 -21.344 -3.699 1 81.81 161 TYR B C 1
ATOM 6190 O O . TYR B 1 161 ? 4.293 -21.953 -3.744 1 81.81 161 TYR B O 1
ATOM 6198 N N . ASP B 1 162 ? 5.473 -20.078 -3.385 1 75.31 162 ASP B N 1
ATOM 6199 C CA . ASP B 1 162 ? 4.312 -19.188 -3.355 1 75.31 162 ASP B CA 1
ATOM 6200 C C . ASP B 1 162 ? 4.641 -17.828 -3.982 1 75.31 162 ASP B C 1
ATOM 6202 O O . ASP B 1 162 ? 5.781 -17.359 -3.902 1 75.31 162 ASP B O 1
ATOM 6206 N N . LEU B 1 163 ? 3.814 -17.5 -4.883 1 61.91 163 LEU B N 1
ATOM 6207 C CA . LEU B 1 163 ? 3.998 -16.156 -5.426 1 61.91 163 LEU B CA 1
ATOM 6208 C C . LEU B 1 163 ? 3.588 -15.094 -4.406 1 61.91 163 LEU B C 1
ATOM 6210 O O . LEU B 1 163 ? 2.402 -14.953 -4.098 1 61.91 163 LEU B O 1
ATOM 6214 N N . ASN B 1 164 ? 4.551 -14.867 -3.521 1 57.38 164 ASN B N 1
ATOM 6215 C CA . ASN B 1 164 ? 4.293 -13.883 -2.477 1 57.38 164 ASN B CA 1
ATOM 6216 C C . ASN B 1 164 ? 4.641 -12.469 -2.939 1 57.38 164 ASN B C 1
ATOM 6218 O O . ASN B 1 164 ? 5.551 -12.281 -3.75 1 57.38 164 ASN B O 1
ATOM 6222 N N . GLU B 1 165 ? 3.77 -11.641 -2.809 1 49.47 165 GLU B N 1
ATOM 6223 C CA . GLU B 1 165 ? 4.008 -10.211 -3.021 1 49.47 165 GLU B CA 1
ATOM 6224 C C . GLU B 1 165 ? 5.09 -9.688 -2.082 1 49.47 165 GLU B C 1
ATOM 6226 O O . GLU B 1 165 ? 5.125 -10.055 -0.903 1 49.47 165 GLU B O 1
ATOM 6231 N N . LEU B 1 166 ? 6.301 -9.766 -2.535 1 47.28 166 LEU B N 1
ATOM 6232 C CA . LEU B 1 166 ? 7.152 -8.953 -1.672 1 47.28 166 LEU B CA 1
ATOM 6233 C C . LEU B 1 166 ? 6.477 -7.625 -1.332 1 47.28 166 LEU B C 1
ATOM 6235 O O . LEU B 1 166 ? 5.719 -7.086 -2.141 1 47.28 166 LEU B O 1
ATOM 6239 N N . PRO B 1 167 ? 6.297 -7.32 -0.109 1 45.94 167 PRO B N 1
ATOM 6240 C CA . PRO B 1 167 ? 5.988 -6 0.444 1 45.94 167 PRO B CA 1
ATOM 6241 C C . PRO B 1 167 ? 6.395 -4.863 -0.49 1 45.94 167 PRO B C 1
ATOM 6243 O O . PRO B 1 167 ? 6.238 -3.688 -0.144 1 45.94 167 PRO B O 1
ATOM 6246 N N . GLY B 1 168 ? 7.105 -5.004 -1.475 1 48.09 168 GLY B N 1
ATOM 6247 C CA . GLY B 1 168 ? 7.695 -3.816 -2.078 1 48.09 168 GLY B CA 1
ATOM 6248 C C . GLY B 1 168 ? 6.68 -2.941 -2.787 1 48.09 168 GLY B C 1
ATOM 6249 O O . GLY B 1 168 ? 6.566 -2.979 -4.016 1 48.09 168 GLY B O 1
ATOM 6250 N N . LEU B 1 169 ? 5.586 -2.814 -2.164 1 50.5 169 LEU B N 1
ATOM 6251 C CA . LEU B 1 169 ? 4.77 -1.703 -2.641 1 50.5 169 LEU B CA 1
ATOM 6252 C C . LEU B 1 169 ? 5.629 -0.463 -2.875 1 50.5 169 LEU B C 1
ATOM 6254 O O . LEU B 1 169 ? 6.219 0.076 -1.937 1 50.5 169 LEU B O 1
ATOM 6258 N N . LYS B 1 170 ? 6.195 -0.373 -3.994 1 58.66 170 LYS B N 1
ATOM 6259 C CA . LYS B 1 170 ? 6.945 0.863 -4.207 1 58.66 170 LYS B CA 1
ATOM 6260 C C . LYS B 1 170 ? 6.012 2.01 -4.59 1 58.66 170 LYS B C 1
ATOM 6262 O O . LYS B 1 170 ? 5.262 1.909 -5.559 1 58.66 170 LYS B O 1
ATOM 6267 N N . TYR B 1 171 ? 5.766 2.838 -3.703 1 62.44 171 TYR B N 1
ATOM 6268 C CA . TYR B 1 171 ? 5.035 4.066 -3.986 1 62.44 171 TYR B CA 1
ATOM 6269 C C . TYR B 1 171 ? 5.906 5.055 -4.754 1 62.44 171 TYR B C 1
ATOM 6271 O O . TYR B 1 171 ? 7.121 5.117 -4.547 1 62.44 171 TYR B O 1
ATOM 6279 N N . PRO B 1 172 ? 5.266 5.566 -5.832 1 70.94 172 PRO B N 1
ATOM 6280 C CA . PRO B 1 172 ? 6.047 6.645 -6.441 1 70.94 172 PRO B CA 1
ATOM 6281 C C . PRO B 1 172 ? 6.438 7.73 -5.441 1 70.94 172 PRO B C 1
ATOM 6283 O O . PRO B 1 172 ? 5.742 7.934 -4.445 1 70.94 172 PRO B O 1
ATOM 6286 N N . VAL B 1 173 ? 7.574 8.273 -5.73 1 79 173 VAL B N 1
ATOM 6287 C CA . VAL B 1 173 ? 8.008 9.391 -4.895 1 79 173 VAL B CA 1
ATOM 6288 C C . VAL B 1 173 ? 7.199 10.633 -5.234 1 79 173 VAL B C 1
ATOM 6290 O O . VAL B 1 173 ? 7.09 11.008 -6.406 1 79 173 VAL B O 1
ATOM 6293 N N . LYS B 1 174 ? 6.52 11.109 -4.332 1 83.5 174 LYS B N 1
ATOM 6294 C CA . LYS B 1 174 ? 5.754 12.344 -4.508 1 83.5 174 LYS B CA 1
ATOM 6295 C C . LYS B 1 174 ? 6.453 13.523 -3.834 1 83.5 174 LYS B C 1
ATOM 6297 O O . LYS B 1 174 ? 7.098 13.359 -2.797 1 83.5 174 LYS B O 1
ATOM 6302 N N . LEU B 1 175 ? 6.391 14.648 -4.52 1 88.19 175 LEU B N 1
ATOM 6303 C CA . LEU B 1 175 ? 6.91 15.906 -3.996 1 88.19 175 LEU B CA 1
ATOM 6304 C C . LEU B 1 175 ? 5.805 16.953 -3.885 1 88.19 175 LEU B C 1
ATOM 6306 O O . LEU B 1 175 ? 4.742 16.797 -4.492 1 88.19 175 LEU B O 1
ATOM 6310 N N . THR B 1 176 ? 6.02 17.969 -3.062 1 90 176 THR B N 1
ATOM 6311 C CA . THR B 1 176 ? 5.059 19.062 -2.92 1 90 176 THR B CA 1
ATOM 6312 C C . THR B 1 176 ? 5.012 19.906 -4.188 1 90 176 THR B C 1
ATOM 6314 O O . THR B 1 176 ? 6.051 20.234 -4.758 1 90 176 THR B O 1
ATOM 6317 N N . ASP B 1 177 ? 3.773 20.234 -4.688 1 89.62 177 ASP B N 1
ATOM 6318 C CA . ASP B 1 177 ? 3.582 21.078 -5.863 1 89.62 177 ASP B CA 1
ATOM 6319 C C . ASP B 1 177 ? 3.551 22.562 -5.473 1 89.62 177 ASP B C 1
ATOM 6321 O O . ASP B 1 177 ? 2.531 23.062 -4.992 1 89.62 177 ASP B O 1
ATOM 6325 N N . TRP B 1 178 ? 4.594 23.312 -5.715 1 91.06 178 TRP B N 1
ATOM 6326 C CA . TRP B 1 178 ? 4.699 24.719 -5.328 1 91.06 178 TRP B CA 1
ATOM 6327 C C . TRP B 1 178 ? 4.18 25.625 -6.434 1 91.06 178 TRP B C 1
ATOM 6329 O O . TRP B 1 178 ? 4.273 26.844 -6.332 1 91.06 178 TRP B O 1
ATOM 6339 N N . SER B 1 179 ? 3.643 25 -7.5 1 86.38 179 SER B N 1
ATOM 6340 C CA . SER B 1 179 ? 3.076 25.797 -8.586 1 86.38 179 SER B CA 1
ATOM 6341 C C . SER B 1 179 ? 1.592 26.062 -8.359 1 86.38 179 SER B C 1
ATOM 6343 O O . SER B 1 179 ? 0.952 26.75 -9.156 1 86.38 179 SER B O 1
ATOM 6345 N N . THR B 1 180 ? 1.085 25.656 -7.281 1 84.31 180 THR B N 1
ATOM 6346 C CA . THR B 1 180 ? -0.336 25.797 -6.988 1 84.31 180 THR B CA 1
ATOM 6347 C C . THR B 1 180 ? -0.691 27.266 -6.75 1 84.31 180 THR B C 1
ATOM 6349 O O . THR B 1 180 ? 0.128 28.031 -6.246 1 84.31 180 THR B O 1
ATOM 6352 N N . PRO B 1 181 ? -1.87 27.656 -7.004 1 76.38 181 PRO B N 1
ATOM 6353 C CA . PRO B 1 181 ? -2.285 29.047 -6.812 1 76.38 181 PRO B CA 1
ATOM 6354 C C . PRO B 1 181 ? -2.41 29.422 -5.34 1 76.38 181 PRO B C 1
ATOM 6356 O O . PRO B 1 181 ? -2.445 30.609 -5.004 1 76.38 181 PRO B O 1
ATOM 6359 N N . VAL B 1 182 ? -2.502 28.438 -4.543 1 76.19 182 VAL B N 1
ATOM 6360 C CA . VAL B 1 182 ? -2.607 28.719 -3.117 1 76.19 182 VAL B CA 1
ATOM 6361 C C . VAL B 1 182 ? -1.258 29.203 -2.584 1 76.19 182 VAL B C 1
ATOM 6363 O O . VAL B 1 182 ? -1.196 29.906 -1.575 1 76.19 182 VAL B O 1
ATOM 6366 N N . TRP B 1 183 ? -0.27 28.781 -3.303 1 82.62 183 TRP B N 1
ATOM 6367 C CA . TRP B 1 183 ? 1.063 29.297 -3.006 1 82.62 183 TRP B CA 1
ATOM 6368 C C . TRP B 1 183 ? 1.353 30.562 -3.816 1 82.62 183 TRP B C 1
ATOM 6370 O O . TRP B 1 183 ? 0.806 30.75 -4.906 1 82.62 183 TRP B O 1
ATOM 6380 N N . PHE B 1 184 ? 2.018 31.406 -3.232 1 74.19 184 PHE B N 1
ATOM 6381 C CA . PHE B 1 184 ? 2.232 32.75 -3.723 1 74.19 184 PHE B CA 1
ATOM 6382 C C . PHE B 1 184 ? 3.129 32.75 -4.953 1 74.19 184 PHE B C 1
ATOM 6384 O O . PHE B 1 184 ? 4.355 32.719 -4.836 1 74.19 184 PHE B O 1
ATOM 6391 N N . ASN B 1 185 ? 2.607 32.406 -6.145 1 62.78 185 ASN B N 1
ATOM 6392 C CA . ASN B 1 185 ? 3.408 32.438 -7.363 1 62.78 185 ASN B CA 1
ATOM 6393 C C . ASN B 1 185 ? 3.123 33.688 -8.188 1 62.78 185 ASN B C 1
ATOM 6395 O O . ASN B 1 185 ? 3.508 33.781 -9.359 1 62.78 185 ASN B O 1
ATOM 6399 N N . VAL B 1 186 ? 2.275 34.562 -7.652 1 57.75 186 VAL B N 1
ATOM 6400 C CA . VAL B 1 186 ? 1.937 35.688 -8.523 1 57.75 186 VAL B CA 1
ATOM 6401 C C . VAL B 1 186 ? 2.578 36.969 -7.996 1 57.75 186 VAL B C 1
ATOM 6403 O O . VAL B 1 186 ? 2.742 37.125 -6.785 1 57.75 186 VAL B O 1
ATOM 6406 N N . SER B 1 187 ? 3.221 37.781 -8.922 1 56.59 187 SER B N 1
ATOM 6407 C CA . SER B 1 187 ? 3.771 39.094 -8.641 1 56.59 187 SER B CA 1
ATOM 6408 C C . SER B 1 187 ? 2.76 39.969 -7.91 1 56.59 187 SER B C 1
ATOM 6410 O O . SER B 1 187 ? 1.606 40.062 -8.336 1 56.59 187 SER B O 1
ATOM 6412 N N . ALA B 1 188 ? 2.686 39.906 -6.66 1 54.84 188 ALA B N 1
ATOM 6413 C CA . ALA B 1 188 ? 1.761 40.719 -5.859 1 54.84 188 ALA B CA 1
ATOM 6414 C C . ALA B 1 188 ? 1.967 42.188 -6.113 1 54.84 188 ALA B C 1
ATOM 6416 O O . ALA B 1 188 ? 2.805 42.844 -5.469 1 54.84 188 ALA B O 1
ATOM 6417 N N . ASP B 1 189 ? 1.587 42.719 -7.32 1 59.03 189 ASP B N 1
ATOM 6418 C CA . ASP B 1 189 ? 1.617 44.156 -7.469 1 59.03 189 ASP B CA 1
ATOM 6419 C C . ASP B 1 189 ? 0.448 44.812 -6.734 1 59.03 189 ASP B C 1
ATOM 6421 O O . ASP B 1 189 ? -0.708 44.438 -6.945 1 59.03 189 ASP B O 1
ATOM 6425 N N . GLY B 1 190 ? 0.696 45.594 -5.648 1 63.91 190 GLY B N 1
ATOM 6426 C CA . GLY B 1 190 ? -0.26 46.406 -4.906 1 63.91 190 GLY B CA 1
ATOM 6427 C C . GLY B 1 190 ? -0.431 45.969 -3.469 1 63.91 190 GLY B C 1
ATOM 6428 O O . GLY B 1 190 ? -0.032 44.844 -3.109 1 63.91 190 GLY B O 1
ATOM 6429 N N . TYR B 1 191 ? -0.904 46.781 -2.629 1 68.69 191 TYR B N 1
ATOM 6430 C CA . TYR B 1 191 ? -1.057 46.594 -1.19 1 68.69 191 TYR B CA 1
ATOM 6431 C C . TYR B 1 191 ? -1.966 45.406 -0.887 1 68.69 191 TYR B C 1
ATOM 6433 O O . TYR B 1 191 ? -1.679 44.625 0.01 1 68.69 191 TYR B O 1
ATOM 6441 N N . ASP B 1 192 ? -2.973 45.25 -1.687 1 71 192 ASP B N 1
ATOM 6442 C CA . ASP B 1 192 ? -3.965 44.219 -1.382 1 71 192 ASP B CA 1
ATOM 6443 C C . ASP B 1 192 ? -3.398 42.844 -1.616 1 71 192 ASP B C 1
ATOM 6445 O O . ASP B 1 192 ? -3.598 41.938 -0.799 1 71 192 ASP B O 1
ATOM 6449 N N . LEU B 1 193 ? -2.664 42.75 -2.641 1 72.31 193 LEU B N 1
ATOM 6450 C CA . LEU B 1 193 ? -2.082 41.438 -2.951 1 72.31 193 LEU B CA 1
ATOM 6451 C C . LEU B 1 193 ? -0.966 41.094 -1.972 1 72.31 193 LEU B C 1
ATOM 6453 O O . LEU B 1 193 ? -0.82 39.938 -1.573 1 72.31 193 LEU B O 1
ATOM 6457 N N . LEU B 1 194 ? -0.283 42.125 -1.545 1 76.44 194 LEU B N 1
ATOM 6458 C CA . LEU B 1 194 ? 0.782 41.906 -0.57 1 76.44 194 LEU B CA 1
ATOM 6459 C C . LEU B 1 194 ? 0.211 41.469 0.774 1 76.44 194 LEU B C 1
ATOM 6461 O O . LEU B 1 194 ? 0.765 40.594 1.43 1 76.44 194 LEU B O 1
ATOM 6465 N N . SER B 1 195 ? -0.858 42.094 1.09 1 79 195 SER B N 1
ATOM 6466 C CA . SER B 1 195 ? -1.494 41.781 2.359 1 79 195 SER B CA 1
ATOM 6467 C C . SER B 1 195 ? -2.031 40.344 2.352 1 79 195 SER B C 1
ATOM 6469 O O . SER B 1 195 ? -1.912 39.625 3.346 1 79 195 SER B O 1
ATOM 6471 N N . GLN B 1 196 ? -2.555 39.938 1.279 1 80.56 196 GLN B N 1
ATOM 6472 C CA . GLN B 1 196 ? -3.074 38.594 1.171 1 80.56 196 GLN B CA 1
ATOM 6473 C C . GLN B 1 196 ? -1.944 37.562 1.195 1 80.56 196 GLN B C 1
ATOM 6475 O O . GLN B 1 196 ? -2.057 36.531 1.844 1 80.56 196 GLN B O 1
ATOM 6480 N N . THR B 1 197 ? -0.915 37.875 0.513 1 83.44 197 THR B N 1
ATOM 6481 C CA . THR B 1 197 ? 0.246 36.969 0.486 1 83.44 197 THR B CA 1
ATOM 6482 C C . THR B 1 197 ? 0.862 36.844 1.876 1 83.44 197 THR B C 1
ATOM 6484 O O . THR B 1 197 ? 1.194 35.75 2.314 1 83.44 197 THR B O 1
ATOM 6487 N N . ALA B 1 198 ? 0.96 37.969 2.545 1 88.31 198 ALA B N 1
ATOM 6488 C CA . ALA B 1 198 ? 1.536 37.969 3.887 1 88.31 198 ALA B CA 1
ATOM 6489 C C . ALA B 1 198 ? 0.671 37.156 4.848 1 88.31 198 ALA B C 1
ATOM 6491 O O . ALA B 1 198 ? 1.191 36.406 5.695 1 88.31 198 ALA B O 1
ATOM 6492 N N . ARG B 1 199 ? -0.574 37.312 4.617 1 88.12 199 ARG B N 1
ATOM 6493 C CA . ARG B 1 199 ? -1.491 36.531 5.461 1 88.12 199 ARG B CA 1
ATOM 6494 C C . ARG B 1 199 ? -1.334 35.031 5.234 1 88.12 199 ARG B C 1
ATOM 6496 O O . ARG B 1 199 ? -1.246 34.281 6.191 1 88.12 199 ARG B O 1
ATOM 6503 N N . ARG B 1 200 ? -1.323 34.656 4.055 1 87.81 200 ARG B N 1
ATOM 6504 C CA . ARG B 1 200 ? -1.182 33.25 3.732 1 87.81 200 ARG B CA 1
ATOM 6505 C C . ARG B 1 200 ? 0.145 32.688 4.246 1 87.81 200 ARG B C 1
ATOM 6507 O O . ARG B 1 200 ? 0.195 31.594 4.793 1 87.81 200 ARG B O 1
ATOM 6514 N N . MET B 1 201 ? 1.154 33.406 4.066 1 91.12 201 MET B N 1
ATOM 6515 C CA . MET B 1 201 ? 2.461 33 4.559 1 91.12 201 MET B CA 1
ATOM 6516 C C . MET B 1 201 ? 2.461 32.875 6.078 1 91.12 201 MET B C 1
ATOM 6518 O O . MET B 1 201 ? 3.074 31.969 6.641 1 91.12 201 MET B O 1
ATOM 6522 N N . SER B 1 202 ? 1.802 33.844 6.672 1 92 202 SER B N 1
ATOM 6523 C CA . SER B 1 202 ? 1.682 33.781 8.125 1 92 202 SER B CA 1
ATOM 6524 C C . SER B 1 202 ? 0.922 32.531 8.578 1 92 202 SER B C 1
ATOM 6526 O O . SER B 1 202 ? 1.272 31.922 9.586 1 92 202 SER B O 1
ATOM 6528 N N . ASP B 1 203 ? -0.083 32.188 7.801 1 89 203 ASP B N 1
ATOM 6529 C CA . ASP B 1 203 ? -0.847 30.969 8.117 1 89 203 ASP B CA 1
ATOM 6530 C C . ASP B 1 203 ? 0.023 29.719 8 1 89 203 ASP B C 1
ATOM 6532 O O . ASP B 1 203 ? 0.004 28.859 8.883 1 89 203 ASP B O 1
ATOM 6536 N N . TYR B 1 204 ? 0.76 29.656 6.945 1 91.12 204 TYR B N 1
ATOM 6537 C CA . TYR B 1 204 ? 1.664 28.516 6.781 1 91.12 204 TYR B CA 1
ATOM 6538 C C . TYR B 1 204 ? 2.701 28.484 7.895 1 91.12 204 TYR B C 1
ATOM 6540 O O . TYR B 1 204 ? 3.02 27.406 8.422 1 91.12 204 TYR B O 1
ATOM 6548 N N . ALA B 1 205 ? 3.213 29.641 8.219 1 93.31 205 ALA B N 1
ATOM 6549 C CA . ALA B 1 205 ? 4.234 29.703 9.266 1 93.31 205 ALA B CA 1
ATOM 6550 C C . ALA B 1 205 ? 3.672 29.25 10.609 1 93.31 205 ALA B C 1
ATOM 6552 O O . ALA B 1 205 ? 4.379 28.625 11.406 1 93.31 205 ALA B O 1
ATOM 6553 N N . ALA B 1 206 ? 2.475 29.609 10.828 1 88.75 206 ALA B N 1
ATOM 6554 C CA . ALA B 1 206 ? 1.841 29.172 12.07 1 88.75 206 ALA B CA 1
ATOM 6555 C C . ALA B 1 206 ? 1.753 27.656 12.133 1 88.75 206 ALA B C 1
ATOM 6557 O O . ALA B 1 206 ? 1.993 27.047 13.18 1 88.75 206 ALA B O 1
ATOM 6558 N N . VAL B 1 207 ? 1.402 27.094 11.047 1 86.69 207 VAL B N 1
ATOM 6559 C CA . VAL B 1 207 ? 1.355 25.641 10.977 1 86.69 207 VAL B CA 1
ATOM 6560 C C . VAL B 1 207 ? 2.754 25.062 11.188 1 86.69 207 VAL B C 1
ATOM 6562 O O . VAL B 1 207 ? 2.93 24.109 11.938 1 86.69 207 VAL B O 1
ATOM 6565 N N . GLY B 1 208 ? 3.701 25.625 10.531 1 88.69 208 GLY B N 1
ATOM 6566 C CA . GLY B 1 208 ? 5.074 25.172 10.695 1 88.69 208 GLY B CA 1
ATOM 6567 C C . GLY B 1 208 ? 5.562 25.266 12.133 1 88.69 208 GLY B C 1
ATOM 6568 O O . GLY B 1 208 ? 6.242 24.359 12.617 1 88.69 208 GLY B O 1
ATOM 6569 N N . MET B 1 209 ? 5.203 26.344 12.734 1 88.62 209 MET B N 1
ATOM 6570 C CA . MET B 1 209 ? 5.633 26.578 14.109 1 88.62 209 MET B CA 1
ATOM 6571 C C . MET B 1 209 ? 5.039 25.531 15.047 1 88.62 209 MET B C 1
ATOM 6573 O O . MET B 1 209 ? 5.688 25.109 16 1 88.62 209 MET B O 1
ATOM 6577 N N . SER B 1 210 ? 3.865 25.047 14.703 1 80.25 210 SER B N 1
ATOM 6578 C CA . SER B 1 210 ? 3.197 24.062 15.539 1 80.25 210 SER B CA 1
ATOM 6579 C C . SER B 1 210 ? 3.74 22.656 15.273 1 80.25 210 SER B C 1
ATOM 6581 O O . SER B 1 210 ? 3.568 21.766 16.094 1 80.25 210 SER B O 1
ATOM 6583 N N . SER B 1 211 ? 4.402 22.5 14.188 1 76.94 211 SER B N 1
ATOM 6584 C CA . SER B 1 211 ? 4.801 21.156 13.773 1 76.94 211 SER B CA 1
ATOM 6585 C C . SER B 1 211 ? 6.242 20.859 14.18 1 76.94 211 SER B C 1
ATOM 6587 O O . SER B 1 211 ? 6.648 19.703 14.227 1 76.94 211 SER B O 1
ATOM 6589 N N . VAL B 1 212 ? 6.973 21.906 14.398 1 78 212 VAL B N 1
ATOM 6590 C CA . VAL B 1 212 ? 8.391 21.656 14.656 1 78 212 VAL B CA 1
ATOM 6591 C C . VAL B 1 212 ? 8.781 22.312 15.984 1 78 212 VAL B C 1
ATOM 6593 O O . VAL B 1 212 ? 8.156 23.281 16.422 1 78 212 VAL B O 1
ATOM 6596 N N . LEU B 1 213 ? 9.797 21.75 16.531 1 69.06 213 LEU B N 1
ATOM 6597 C CA . LEU B 1 213 ? 10.375 22.328 17.75 1 69.06 213 LEU B CA 1
ATOM 6598 C C . LEU B 1 213 ? 11.305 23.484 17.406 1 69.06 213 LEU B C 1
ATOM 6600 O O . LEU B 1 213 ? 12.188 23.344 16.562 1 69.06 213 LEU B O 1
ATOM 6604 N N . THR B 1 214 ? 11.008 24.656 17.969 1 70.06 214 THR B N 1
ATOM 6605 C CA . THR B 1 214 ? 11.852 25.812 17.672 1 70.06 214 THR B CA 1
ATOM 6606 C C . THR B 1 214 ? 12.406 26.406 18.953 1 70.06 214 THR B C 1
ATOM 6608 O O . THR B 1 214 ? 12.875 27.547 18.969 1 70.06 214 THR B O 1
ATOM 6611 N N . GLU B 1 215 ? 12.453 25.656 20.031 1 73 215 GLU B N 1
ATOM 6612 C CA . GLU B 1 215 ? 12.977 26.203 21.281 1 73 215 GLU B CA 1
ATOM 6613 C C . GLU B 1 215 ? 14.469 26.516 21.156 1 73 215 GLU B C 1
ATOM 6615 O O . GLU B 1 215 ? 15.219 25.734 20.562 1 73 215 GLU B O 1
ATOM 6620 N N . PHE B 1 216 ? 14.852 27.75 21.5 1 77.75 216 PHE B N 1
ATOM 6621 C CA . PHE B 1 216 ? 16.234 28.203 21.422 1 77.75 216 PHE B CA 1
ATOM 6622 C C . PHE B 1 216 ? 16.688 28.797 22.75 1 77.75 216 PHE B C 1
ATOM 6624 O O . PHE B 1 216 ? 16.078 29.734 23.266 1 77.75 216 PHE B O 1
ATOM 6631 N N . ASP B 1 217 ? 17.625 28.109 23.391 1 69.88 217 ASP B N 1
ATOM 6632 C CA . ASP B 1 217 ? 18.297 28.656 24.562 1 69.88 217 ASP B CA 1
ATOM 6633 C C . ASP B 1 217 ? 19.516 29.484 24.172 1 69.88 217 ASP B C 1
ATOM 6635 O O . ASP B 1 217 ? 20.578 28.938 23.859 1 69.88 217 ASP B O 1
ATOM 6639 N N . SER B 1 218 ? 19.406 30.812 24.125 1 71.62 218 SER B N 1
ATOM 6640 C CA . SER B 1 218 ? 20.438 31.719 23.672 1 71.62 218 SER B CA 1
ATOM 6641 C C . SER B 1 218 ? 21.594 31.781 24.656 1 71.62 218 SER B C 1
ATOM 6643 O O . SER B 1 218 ? 22.688 32.281 24.344 1 71.62 218 SER B O 1
ATOM 6645 N N . THR B 1 219 ? 21.328 31.375 25.875 1 70.25 219 THR B N 1
ATOM 6646 C CA . THR B 1 219 ? 22.406 31.359 26.859 1 70.25 219 THR B CA 1
ATOM 6647 C C . THR B 1 219 ? 23.406 30.25 26.562 1 70.25 219 THR B C 1
ATOM 6649 O O . THR B 1 219 ? 24.562 30.297 27 1 70.25 219 THR B O 1
ATOM 6652 N N . ASN B 1 220 ? 22.938 29.297 25.859 1 70.06 220 ASN B N 1
ATOM 6653 C CA . ASN B 1 220 ? 23.812 28.219 25.422 1 70.06 220 ASN B CA 1
ATOM 6654 C C . ASN B 1 220 ? 23.703 27.969 23.922 1 70.06 220 ASN B C 1
ATOM 6656 O O . ASN B 1 220 ? 23.156 26.953 23.484 1 70.06 220 ASN B O 1
ATOM 6660 N N . PRO B 1 221 ? 24.234 28.969 23.25 1 66.31 221 PRO B N 1
ATOM 6661 C CA . PRO B 1 221 ? 24.047 28.938 21.797 1 66.31 221 PRO B CA 1
ATOM 6662 C C . PRO B 1 221 ? 24.781 27.781 21.141 1 66.31 221 PRO B C 1
ATOM 6664 O O . PRO B 1 221 ? 24.547 27.484 19.953 1 66.31 221 PRO B O 1
ATOM 6667 N N . ALA B 1 222 ? 25.641 27.125 21.891 1 60.62 222 ALA B N 1
ATOM 6668 C CA . ALA B 1 222 ? 26.422 26.031 21.312 1 60.62 222 ALA B CA 1
ATOM 6669 C C . ALA B 1 222 ? 25.531 24.844 20.984 1 60.62 222 ALA B C 1
ATOM 6671 O O . ALA B 1 222 ? 25.953 23.938 20.25 1 60.62 222 ALA B O 1
ATOM 6672 N N . ILE B 1 223 ? 24.359 24.953 21.469 1 55.94 223 ILE B N 1
ATOM 6673 C CA . ILE B 1 223 ? 23.562 23.75 21.234 1 55.94 223 ILE B CA 1
ATOM 6674 C C . ILE B 1 223 ? 22.938 23.812 19.828 1 55.94 223 ILE B C 1
ATOM 6676 O O . ILE B 1 223 ? 22.125 24.688 19.531 1 55.94 223 ILE B O 1
ATOM 6680 N N . THR B 1 224 ? 23.625 23.047 18.984 1 63.81 224 THR B N 1
ATOM 6681 C CA . THR B 1 224 ? 23.094 22.844 17.641 1 63.81 224 THR B CA 1
ATOM 6682 C C . THR B 1 224 ? 21.891 21.922 17.656 1 63.81 224 THR B C 1
ATOM 6684 O O . THR B 1 224 ? 21.812 21.016 18.469 1 63.81 224 THR B O 1
ATOM 6687 N N . LEU B 1 225 ? 20.75 22.422 17.156 1 68.12 225 LEU B N 1
ATOM 6688 C CA . LEU B 1 225 ? 19.578 21.562 16.984 1 68.12 225 LEU B CA 1
ATOM 6689 C C . LEU B 1 225 ? 19.703 20.75 15.688 1 68.12 225 LEU B C 1
ATOM 6691 O O . LEU B 1 225 ? 19.859 21.328 14.609 1 68.12 225 LEU B O 1
ATOM 6695 N N . THR B 1 226 ? 20.047 19.422 15.875 1 63.25 226 THR B N 1
ATOM 6696 C CA . THR B 1 226 ? 20.031 18.547 14.711 1 63.25 226 THR B CA 1
ATOM 6697 C C . THR B 1 226 ? 18.766 17.688 14.695 1 63.25 226 THR B C 1
ATOM 6699 O O . THR B 1 226 ? 18.484 16.984 15.672 1 63.25 226 THR B O 1
ATOM 6702 N N . ASN B 1 227 ? 17.953 17.984 13.766 1 61.16 227 ASN B N 1
ATOM 6703 C CA . ASN B 1 227 ? 16.75 17.156 13.633 1 61.16 227 ASN B CA 1
ATOM 6704 C C . ASN B 1 227 ? 17.109 15.742 13.172 1 61.16 227 ASN B C 1
ATOM 6706 O O . ASN B 1 227 ? 17.359 15.516 11.984 1 61.16 227 ASN B O 1
ATOM 6710 N N . SER B 1 228 ? 17.234 14.883 14.078 1 53.38 228 SER B N 1
ATOM 6711 C CA . SER B 1 228 ? 17.625 13.508 13.781 1 53.38 228 SER B CA 1
ATOM 6712 C C . SER B 1 228 ? 16.547 12.797 12.953 1 53.38 228 SER B C 1
ATOM 6714 O O . SER B 1 228 ? 16.859 11.883 12.188 1 53.38 228 SER B O 1
ATOM 6716 N N . SER B 1 229 ? 15.312 13.227 13.156 1 54 229 SER B N 1
ATOM 6717 C CA . SER B 1 229 ? 14.258 12.531 12.43 1 54 229 SER B CA 1
ATOM 6718 C C . SER B 1 229 ? 14.219 12.953 10.961 1 54 229 SER B C 1
ATOM 6720 O O . SER B 1 229 ? 13.641 12.258 10.125 1 54 229 SER B O 1
ATOM 6722 N N . GLY B 1 230 ? 15.062 14.016 10.664 1 56.62 230 GLY B N 1
ATOM 6723 C CA . GLY B 1 230 ? 15.094 14.523 9.305 1 56.62 230 GLY B CA 1
ATOM 6724 C C . GLY B 1 230 ? 13.852 15.312 8.93 1 56.62 230 GLY B C 1
ATOM 6725 O O . GLY B 1 230 ? 13.727 15.781 7.797 1 56.62 230 GLY B O 1
ATOM 6726 N N . GLN B 1 231 ? 12.875 15.391 9.789 1 59.41 231 GLN B N 1
ATOM 6727 C CA . GLN B 1 231 ? 11.609 16.016 9.43 1 59.41 231 GLN B CA 1
ATOM 6728 C C . GLN B 1 231 ? 11.477 17.391 10.086 1 59.41 231 GLN B C 1
ATOM 6730 O O . GLN B 1 231 ? 10.5 18.109 9.859 1 59.41 231 GLN B O 1
ATOM 6735 N N . GLY B 1 232 ? 12.57 17.766 10.719 1 73.12 232 GLY B N 1
ATOM 6736 C CA . GLY B 1 232 ? 12.477 19.031 11.422 1 73.12 232 GLY B CA 1
ATOM 6737 C C . GLY B 1 232 ? 13.523 20.031 10.984 1 73.12 232 GLY B C 1
ATOM 6738 O O . GLY B 1 232 ? 13.914 20.062 9.82 1 73.12 232 GLY B O 1
ATOM 6739 N N . LEU B 1 233 ? 13.828 21.031 11.844 1 86.44 233 LEU B N 1
ATOM 6740 C CA . LEU B 1 233 ? 14.75 22.125 11.578 1 86.44 233 LEU B CA 1
ATOM 6741 C C . LEU B 1 233 ? 16.109 21.859 12.211 1 86.44 233 LEU B C 1
ATOM 6743 O O . LEU B 1 233 ? 16.188 21.344 13.328 1 86.44 233 LEU B O 1
ATOM 6747 N N . ASP B 1 234 ? 17.156 22.062 11.43 1 87.31 234 ASP B N 1
ATOM 6748 C CA . ASP B 1 234 ? 18.5 22.125 11.969 1 87.31 234 ASP B CA 1
ATOM 6749 C C . ASP B 1 234 ? 18.906 23.547 12.297 1 87.31 234 ASP B C 1
ATOM 6751 O O . ASP B 1 234 ? 18.5 24.484 11.609 1 87.31 234 ASP B O 1
ATOM 6755 N N . ARG B 1 235 ? 19.625 23.719 13.383 1 89.5 235 ARG B N 1
ATOM 6756 C CA . ARG B 1 235 ? 20.109 25.047 13.773 1 89.5 235 ARG B CA 1
ATOM 6757 C C . ARG B 1 235 ? 21.594 25.016 14.094 1 89.5 235 ARG B C 1
ATOM 6759 O O . ARG B 1 235 ? 22.062 24.125 14.805 1 89.5 235 ARG B O 1
ATOM 6766 N N . LYS B 1 236 ? 22.297 25.922 13.531 1 88.31 236 LYS B N 1
ATOM 6767 C CA . LYS B 1 236 ? 23.719 26.172 13.82 1 88.31 236 LYS B CA 1
ATOM 6768 C C . LYS B 1 236 ? 23.969 27.641 14.164 1 88.31 236 LYS B C 1
ATOM 6770 O O . LYS B 1 236 ? 23.328 28.531 13.594 1 88.31 236 LYS B O 1
ATOM 6775 N N . VAL B 1 237 ? 24.797 27.844 15.148 1 90.56 237 VAL B N 1
ATOM 6776 C CA . VAL B 1 237 ? 25.188 29.203 15.516 1 90.56 237 VAL B CA 1
ATOM 6777 C C . VAL B 1 237 ? 26.656 29.438 15.156 1 90.56 237 VAL B C 1
ATOM 6779 O O . VAL B 1 237 ? 27.531 28.656 15.539 1 90.56 237 VAL B O 1
ATOM 6782 N N . GLU B 1 238 ? 26.906 30.406 14.328 1 89.69 238 GLU B N 1
ATOM 6783 C CA . GLU B 1 238 ? 28.266 30.828 13.953 1 89.69 238 GLU B CA 1
ATOM 6784 C C . GLU B 1 238 ? 28.531 32.281 14.367 1 89.69 238 GLU B C 1
ATOM 6786 O O . GLU B 1 238 ? 28.156 33.219 13.656 1 89.69 238 GLU B O 1
ATOM 6791 N N . GLY B 1 239 ? 29.203 32.469 15.453 1 87.25 239 GLY B N 1
ATOM 6792 C CA . GLY B 1 239 ? 29.438 33.812 15.93 1 87.25 239 GLY B CA 1
ATOM 6793 C C . GLY B 1 239 ? 28.156 34.562 16.297 1 87.25 239 GLY B C 1
ATOM 6794 O O . GLY B 1 239 ? 27.438 34.125 17.219 1 87.25 239 GLY B O 1
ATOM 6795 N N . ASP B 1 240 ? 27.859 35.562 15.484 1 89 240 ASP B N 1
ATOM 6796 C CA . ASP B 1 240 ? 26.656 36.344 15.742 1 89 240 ASP B CA 1
ATOM 6797 C C . ASP B 1 240 ? 25.531 35.969 14.789 1 89 240 ASP B C 1
ATOM 6799 O O . ASP B 1 240 ? 24.484 36.625 14.758 1 89 240 ASP B O 1
ATOM 6803 N N . LYS B 1 241 ? 25.828 34.781 14.094 1 93.25 241 LYS B N 1
ATOM 6804 C CA . LYS B 1 241 ? 24.859 34.375 13.086 1 93.25 241 LYS B CA 1
ATOM 6805 C C . LYS B 1 241 ? 24.172 33.094 13.484 1 93.25 241 LYS B C 1
ATOM 6807 O O . LYS B 1 241 ? 24.828 32.125 13.93 1 93.25 241 LYS B O 1
ATOM 6812 N N . VAL B 1 242 ? 22.844 33.125 13.453 1 93.56 242 VAL B N 1
ATOM 6813 C CA . VAL B 1 242 ? 22.062 31.922 13.633 1 93.56 242 VAL B CA 1
ATOM 6814 C C . VAL B 1 242 ? 21.609 31.391 12.273 1 93.56 242 VAL B C 1
ATOM 6816 O O . VAL B 1 242 ? 21.062 32.125 11.461 1 93.56 242 VAL B O 1
ATOM 6819 N N . ILE B 1 243 ? 21.891 30.141 12 1 93.69 243 ILE B N 1
ATOM 6820 C CA . ILE B 1 243 ? 21.562 29.531 10.711 1 93.69 243 ILE B CA 1
ATOM 6821 C C . ILE B 1 243 ? 20.609 28.359 10.922 1 93.69 243 ILE B C 1
ATOM 6823 O O . ILE B 1 243 ? 20.906 27.438 11.688 1 93.69 243 ILE B O 1
ATOM 6827 N N . TYR B 1 244 ? 19.469 28.453 10.297 1 93.69 244 TYR B N 1
ATOM 6828 C CA . TYR B 1 244 ? 18.531 27.344 10.25 1 93.69 244 TYR B CA 1
ATOM 6829 C C . TYR B 1 244 ? 18.531 26.672 8.883 1 93.69 244 TYR B C 1
ATOM 6831 O O . TYR B 1 244 ? 18.719 27.328 7.859 1 93.69 244 TYR B O 1
ATOM 6839 N N . SER B 1 245 ? 18.328 25.359 8.891 1 92 245 SER B N 1
ATOM 6840 C CA . SER B 1 245 ? 18.266 24.578 7.652 1 92 245 SER B CA 1
ATOM 6841 C C . SER B 1 245 ? 17.078 23.625 7.656 1 92 245 SER B C 1
ATOM 6843 O O . SER B 1 245 ? 16.75 23.031 8.688 1 92 245 SER B O 1
ATOM 6845 N N . TYR B 1 246 ? 16.438 23.578 6.508 1 92.69 246 TYR B N 1
ATOM 6846 C CA . TYR B 1 246 ? 15.312 22.672 6.324 1 92.69 246 TYR B CA 1
ATOM 6847 C C . TYR B 1 246 ? 15.445 21.891 5.02 1 92.69 246 TYR B C 1
ATOM 6849 O O . TYR B 1 246 ? 15.656 22.484 3.957 1 92.69 246 TYR B O 1
ATOM 6857 N N . SER B 1 247 ? 15.305 20.562 5.168 1 90.25 247 SER B N 1
ATOM 6858 C CA . SER B 1 247 ? 15.242 19.688 3.996 1 90.25 247 SER B CA 1
ATOM 6859 C C . SER B 1 247 ? 13.797 19.406 3.594 1 90.25 247 SER B C 1
ATOM 6861 O O . SER B 1 247 ? 13 18.922 4.402 1 90.25 247 SER B O 1
ATOM 6863 N N . LEU B 1 248 ? 13.508 19.797 2.4 1 91.38 248 LEU B N 1
ATOM 6864 C CA . LEU B 1 248 ? 12.156 19.516 1.925 1 91.38 248 LEU B CA 1
ATOM 6865 C C . LEU B 1 248 ? 11.859 18.031 1.947 1 91.38 248 LEU B C 1
ATOM 6867 O O . LEU B 1 248 ? 12.781 17.203 1.884 1 91.38 248 LEU B O 1
ATOM 6871 N N . LYS B 1 249 ? 10.578 17.703 1.988 1 88.31 249 LYS B N 1
ATOM 6872 C CA . LYS B 1 249 ? 10.164 16.328 2.221 1 88.31 249 LYS B CA 1
ATOM 6873 C C . LYS B 1 249 ? 9.859 15.617 0.907 1 88.31 249 LYS B C 1
ATOM 6875 O O . LYS B 1 249 ? 9.391 16.234 -0.05 1 88.31 249 LYS B O 1
ATOM 6880 N N . GLU B 1 250 ? 10.172 14.336 0.875 1 86.88 250 GLU B N 1
ATOM 6881 C CA . GLU B 1 250 ? 9.742 13.391 -0.151 1 86.88 250 GLU B CA 1
ATOM 6882 C C . GLU B 1 250 ? 8.766 12.367 0.415 1 86.88 250 GLU B C 1
ATOM 6884 O O . GLU B 1 250 ? 8.969 11.844 1.512 1 86.88 250 GLU B O 1
ATOM 6889 N N . TYR B 1 251 ? 7.715 12.227 -0.338 1 80.88 251 TYR B N 1
ATOM 6890 C CA . TYR B 1 251 ? 6.656 11.344 0.127 1 80.88 251 TYR B CA 1
ATOM 6891 C C . TYR B 1 251 ? 6.609 10.062 -0.703 1 80.88 251 TYR B C 1
ATOM 6893 O O . TYR B 1 251 ? 6.539 10.117 -1.933 1 80.88 251 TYR B O 1
ATOM 6901 N N . GLN B 1 252 ? 6.801 9.016 -0.036 1 77 252 GLN B N 1
ATOM 6902 C CA . GLN B 1 252 ? 6.691 7.711 -0.673 1 77 252 GLN B CA 1
ATOM 6903 C C . GLN B 1 252 ? 5.684 6.828 0.059 1 77 252 GLN B C 1
ATOM 6905 O O . GLN B 1 252 ? 6.039 6.141 1.021 1 77 252 GLN B O 1
ATOM 6910 N N . GLY B 1 253 ? 4.469 6.859 -0.479 1 67.5 253 GLY B N 1
ATOM 6911 C CA . GLY B 1 253 ? 3.414 6.16 0.238 1 67.5 253 GLY B CA 1
ATOM 6912 C C . GLY B 1 253 ? 3.119 6.762 1.599 1 67.5 253 GLY B C 1
ATOM 6913 O O . GLY B 1 253 ? 2.773 7.941 1.701 1 67.5 253 GLY B O 1
ATOM 6914 N N . LEU B 1 254 ? 3.41 5.918 2.672 1 64.06 254 LEU B N 1
ATOM 6915 C CA . LEU B 1 254 ? 3.166 6.402 4.027 1 64.06 254 LEU B CA 1
ATOM 6916 C C . LEU B 1 254 ? 4.457 6.918 4.66 1 64.06 254 LEU B C 1
ATOM 6918 O O . LEU B 1 254 ? 4.422 7.574 5.703 1 64.06 254 LEU B O 1
ATOM 6922 N N . ASP B 1 255 ? 5.488 6.723 3.871 1 71.25 255 ASP B N 1
ATOM 6923 C CA . ASP B 1 255 ? 6.781 7.133 4.41 1 71.25 255 ASP B CA 1
ATOM 6924 C C . ASP B 1 255 ? 7.164 8.523 3.918 1 71.25 255 ASP B C 1
ATOM 6926 O O . ASP B 1 255 ? 6.898 8.875 2.766 1 71.25 255 ASP B O 1
ATOM 6930 N N . VAL B 1 256 ? 7.676 9.336 4.91 1 77.81 256 VAL B N 1
ATOM 6931 C CA . VAL B 1 256 ? 8.18 10.672 4.602 1 77.81 256 VAL B CA 1
ATOM 6932 C C . VAL B 1 256 ? 9.688 10.719 4.82 1 77.81 256 VAL B C 1
ATOM 6934 O O . VAL B 1 256 ? 10.18 10.32 5.875 1 77.81 256 VAL B O 1
ATOM 6937 N N . HIS B 1 257 ? 10.438 11.07 3.729 1 81.56 257 HIS B N 1
ATOM 6938 C CA . HIS B 1 257 ? 11.891 11.18 3.807 1 81.56 257 HIS B CA 1
ATOM 6939 C C . HIS B 1 257 ? 12.352 12.594 3.471 1 81.56 257 HIS B C 1
ATOM 6941 O O . HIS B 1 257 ? 11.742 13.273 2.648 1 81.56 257 HIS B O 1
ATOM 6947 N N . PRO B 1 258 ? 13.375 13.008 4.184 1 85.88 258 PRO B N 1
ATOM 6948 C CA . PRO B 1 258 ? 13.953 14.297 3.801 1 85.88 258 PRO B CA 1
ATOM 6949 C C . PRO B 1 258 ? 14.734 14.227 2.492 1 85.88 258 PRO B C 1
ATOM 6951 O O . PRO B 1 258 ? 15.469 13.258 2.26 1 85.88 258 PRO B O 1
ATOM 6954 N N . ALA B 1 259 ? 14.461 15.117 1.563 1 81.31 259 ALA B N 1
ATOM 6955 C CA . ALA B 1 259 ? 15.25 15.227 0.336 1 81.31 259 ALA B CA 1
ATOM 6956 C C . ALA B 1 259 ? 16.609 15.852 0.61 1 81.31 259 ALA B C 1
ATOM 6958 O O . ALA B 1 259 ? 16.719 17.062 0.848 1 81.31 259 ALA B O 1
ATOM 6959 N N . ARG B 1 260 ? 17.641 15.219 0.477 1 77.12 260 ARG B N 1
ATOM 6960 C CA . ARG B 1 260 ? 18.984 15.68 0.831 1 77.12 260 ARG B CA 1
ATOM 6961 C C . ARG B 1 260 ? 19.484 16.703 -0.176 1 77.12 260 ARG B C 1
ATOM 6963 O O . ARG B 1 260 ? 20.375 17.516 0.14 1 77.12 260 ARG B O 1
ATOM 6970 N N . ASP B 1 261 ? 18.891 16.719 -1.3 1 82.88 261 ASP B N 1
ATOM 6971 C CA . ASP B 1 261 ? 19.375 17.625 -2.342 1 82.88 261 ASP B CA 1
ATOM 6972 C C . ASP B 1 261 ? 18.547 18.906 -2.389 1 82.88 261 ASP B C 1
ATOM 6974 O O . ASP B 1 261 ? 18.828 19.797 -3.178 1 82.88 261 ASP B O 1
ATOM 6978 N N . LYS B 1 262 ? 17.609 19 -1.594 1 89.62 262 LYS B N 1
ATOM 6979 C CA . LYS B 1 262 ? 16.766 20.188 -1.58 1 89.62 262 LYS B CA 1
ATOM 6980 C C . LYS B 1 262 ? 16.688 20.797 -0.181 1 89.62 262 LYS B C 1
ATOM 6982 O O . LYS B 1 262 ? 15.68 20.641 0.513 1 89.62 262 LYS B O 1
ATOM 6987 N N . VAL B 1 263 ? 17.734 21.484 0.175 1 91.75 263 VAL B N 1
ATOM 6988 C CA . VAL B 1 263 ? 17.828 22.094 1.498 1 91.75 263 VAL B CA 1
ATOM 6989 C C . VAL B 1 263 ? 17.797 23.609 1.371 1 91.75 263 VAL B C 1
ATOM 6991 O O . VAL B 1 263 ? 18.453 24.188 0.507 1 91.75 263 VAL B O 1
ATOM 6994 N N . LEU B 1 264 ? 17.031 24.234 2.139 1 94.12 264 LEU B N 1
ATOM 6995 C CA . LEU B 1 264 ? 16.969 25.688 2.23 1 94.12 264 LEU B CA 1
ATOM 6996 C C . LEU B 1 264 ? 17.562 26.172 3.551 1 94.12 264 LEU B C 1
ATOM 6998 O O . LEU B 1 264 ? 17.266 25.625 4.609 1 94.12 264 LEU B O 1
ATOM 7002 N N . HIS B 1 265 ? 18.391 27.203 3.465 1 94.81 265 HIS B N 1
ATOM 7003 C CA . HIS B 1 265 ? 19.016 27.797 4.652 1 94.81 265 HIS B CA 1
ATOM 7004 C C . HIS B 1 265 ? 18.516 29.219 4.887 1 94.81 265 HIS B C 1
ATOM 7006 O O . HIS B 1 265 ? 18.281 29.969 3.936 1 94.81 265 HIS B O 1
ATOM 7012 N N . SER B 1 266 ? 18.281 29.516 6.066 1 96.5 266 SER B N 1
ATOM 7013 C CA . SER B 1 266 ? 17.969 30.875 6.508 1 96.5 266 SER B CA 1
ATOM 7014 C C . SER B 1 266 ? 18.938 31.328 7.609 1 96.5 266 SER B C 1
ATOM 7016 O O . SER B 1 266 ? 19.078 30.641 8.625 1 96.5 266 SER B O 1
ATOM 7018 N N . SER B 1 267 ? 19.594 32.375 7.391 1 96.31 267 SER B N 1
ATOM 7019 C CA . SER B 1 267 ? 20.562 32.906 8.352 1 96.31 267 SER B CA 1
ATOM 7020 C C . SER B 1 267 ? 20.234 34.344 8.734 1 96.31 267 SER B C 1
ATOM 7022 O O . SER B 1 267 ? 19.766 35.125 7.898 1 96.31 267 SER B O 1
ATOM 7024 N N . SER B 1 268 ? 20.422 34.688 10.031 1 96.94 268 SER B N 1
ATOM 7025 C CA . SER B 1 268 ? 20.141 36.031 10.492 1 96.94 268 SER B CA 1
ATOM 7026 C C . SER B 1 268 ? 21.188 36.5 11.508 1 96.94 268 SER B C 1
ATOM 7028 O O . SER B 1 268 ? 21.703 35.688 12.281 1 96.94 268 SER B O 1
ATOM 7030 N N . SER B 1 269 ? 21.547 37.688 11.422 1 96.81 269 SER B N 1
ATOM 7031 C CA . SER B 1 269 ? 22.375 38.406 12.398 1 96.81 269 SER B CA 1
ATOM 7032 C C . SER B 1 269 ? 21.703 39.719 12.828 1 96.81 269 SER B C 1
ATOM 7034 O O . SER B 1 269 ? 21.141 40.438 12 1 96.81 269 SER B O 1
ATOM 7036 N N . CYS B 1 270 ? 21.75 39.969 14.141 1 95.31 270 CYS B N 1
ATOM 7037 C CA . CYS B 1 270 ? 21.047 41.125 14.656 1 95.31 270 CYS B CA 1
ATOM 7038 C C . CYS B 1 270 ? 22 42.031 15.469 1 95.31 270 CYS B C 1
ATOM 7040 O O . CYS B 1 270 ? 22.859 41.5 16.188 1 95.31 270 CYS B O 1
ATOM 7042 N N . VAL B 1 271 ? 21.844 43.344 15.312 1 94.44 271 VAL B N 1
ATOM 7043 C CA . VAL B 1 271 ? 22.516 44.344 16.125 1 94.44 271 VAL B CA 1
ATOM 7044 C C . VAL B 1 271 ? 21.531 44.938 17.125 1 94.44 271 VAL B C 1
ATOM 7046 O O . VAL B 1 271 ? 20.5 45.5 16.719 1 94.44 271 VAL B O 1
ATOM 7049 N N . GLY B 1 272 ? 21.891 44.75 18.406 1 91.44 272 GLY B N 1
ATOM 7050 C CA . GLY B 1 272 ? 21.016 45.281 19.453 1 91.44 272 GLY B CA 1
ATOM 7051 C C . GLY B 1 272 ? 21.406 46.688 19.906 1 91.44 272 GLY B C 1
ATOM 7052 O O . GLY B 1 272 ? 22.594 47 20.031 1 91.44 272 GLY B O 1
ATOM 7053 N N . ARG B 1 273 ? 20.375 47.531 20.047 1 90.19 273 ARG B N 1
ATOM 7054 C CA . ARG B 1 273 ? 20.562 48.906 20.531 1 90.19 273 ARG B CA 1
ATOM 7055 C C . ARG B 1 273 ? 19.609 49.219 21.688 1 90.19 273 ARG B C 1
ATOM 7057 O O . ARG B 1 273 ? 18.516 48.656 21.75 1 90.19 273 ARG B O 1
ATOM 7064 N N . THR B 1 274 ? 20.141 49.969 22.594 1 85.81 274 THR B N 1
ATOM 7065 C CA . THR B 1 274 ? 19.312 50.375 23.719 1 85.81 274 THR B CA 1
ATOM 7066 C C . THR B 1 274 ? 18.875 51.844 23.562 1 85.81 274 THR B C 1
ATOM 7068 O O . THR B 1 274 ? 19.656 52.688 23.141 1 85.81 274 THR B O 1
ATOM 7071 N N . MET B 1 275 ? 17.688 52.031 23.812 1 83.75 275 MET B N 1
ATOM 7072 C CA . MET B 1 275 ? 17.125 53.375 23.781 1 83.75 275 MET B CA 1
ATOM 7073 C C . MET B 1 275 ? 16.844 53.875 25.188 1 83.75 275 MET B C 1
ATOM 7075 O O . MET B 1 275 ? 16.125 53.219 25.953 1 83.75 275 MET B O 1
ATOM 7079 N N . LEU B 1 276 ? 17.453 54.938 25.547 1 79.81 276 LEU B N 1
ATOM 7080 C CA . LEU B 1 276 ? 17.172 55.656 26.781 1 79.81 276 LEU B CA 1
ATOM 7081 C C . LEU B 1 276 ? 16.625 57.062 26.5 1 79.81 276 LEU B C 1
ATOM 7083 O O . LEU B 1 276 ? 17.375 57.938 26.125 1 79.81 276 LEU B O 1
ATOM 7087 N N . GLY B 1 277 ? 15.367 57.125 26.641 1 76.25 277 GLY B N 1
ATOM 7088 C CA . GLY B 1 277 ? 14.742 58.375 26.203 1 76.25 277 GLY B CA 1
ATOM 7089 C C . GLY B 1 277 ? 14.812 58.594 24.703 1 76.25 277 GLY B C 1
ATOM 7090 O O . GLY B 1 277 ? 14.266 57.812 23.938 1 76.25 277 GLY B O 1
ATOM 7091 N N . SER B 1 278 ? 15.547 59.688 24.344 1 82.06 278 SER B N 1
ATOM 7092 C CA . SER B 1 278 ? 15.703 59.969 22.922 1 82.06 278 SER B CA 1
ATOM 7093 C C . SER B 1 278 ? 17.062 59.5 22.422 1 82.06 278 SER B C 1
ATOM 7095 O O . SER B 1 278 ? 17.328 59.531 21.203 1 82.06 278 SER B O 1
ATOM 7097 N N . ASN B 1 279 ? 17.906 59.062 23.375 1 84.12 279 ASN B N 1
ATOM 7098 C CA . ASN B 1 279 ? 19.25 58.625 23.016 1 84.12 279 ASN B CA 1
ATOM 7099 C C . ASN B 1 279 ? 19.312 57.156 22.688 1 84.12 279 ASN B C 1
ATOM 7101 O O . ASN B 1 279 ? 18.688 56.344 23.375 1 84.12 279 ASN B O 1
ATOM 7105 N N . ILE B 1 280 ? 20.016 56.812 21.672 1 89.5 280 ILE B N 1
ATOM 7106 C CA . ILE B 1 280 ? 20.203 55.438 21.25 1 89.5 280 ILE B CA 1
ATOM 7107 C C . ILE B 1 280 ? 21.656 55.031 21.422 1 89.5 280 ILE B C 1
ATOM 7109 O O . ILE B 1 280 ? 22.562 55.75 20.984 1 89.5 280 ILE B O 1
ATOM 7113 N N . PHE B 1 281 ? 21.875 53.875 22.062 1 87.56 281 PHE B N 1
ATOM 7114 C CA . PHE B 1 281 ? 23.219 53.406 22.344 1 87.56 281 PHE B CA 1
ATOM 7115 C C . PHE B 1 281 ? 23.453 52.062 21.656 1 87.56 281 PHE B C 1
ATOM 7117 O O . PHE B 1 281 ? 22.547 51.219 21.625 1 87.56 281 PHE B O 1
ATOM 7124 N N . GLU B 1 282 ? 24.594 51.938 21.031 1 89.94 282 GLU B N 1
ATOM 7125 C CA . GLU B 1 282 ? 25.109 50.688 20.484 1 89.94 282 GLU B CA 1
ATOM 7126 C C . GLU B 1 282 ? 26.438 50.312 21.109 1 89.94 282 GLU B C 1
ATOM 7128 O O . GLU B 1 282 ? 27.391 51.062 21.062 1 89.94 282 GLU B O 1
ATOM 7133 N N . ASP B 1 283 ? 26.547 49.219 21.703 1 86.31 283 ASP B N 1
ATOM 7134 C CA . ASP B 1 283 ? 27.75 48.781 22.391 1 86.31 283 ASP B CA 1
ATOM 7135 C C . ASP B 1 283 ? 28.219 49.812 23.406 1 86.31 283 ASP B C 1
ATOM 7137 O O . ASP B 1 283 ? 29.406 50.125 23.469 1 86.31 283 ASP B O 1
ATOM 7141 N N . GLY B 1 284 ? 27.234 50.469 24.031 1 78.94 284 GLY B N 1
ATOM 7142 C CA . GLY B 1 284 ? 27.547 51.438 25.094 1 78.94 284 GLY B CA 1
ATOM 7143 C C . GLY B 1 284 ? 27.844 52.812 24.578 1 78.94 284 GLY B C 1
ATOM 7144 O O . GLY B 1 284 ? 28.078 53.75 25.359 1 78.94 284 GLY B O 1
ATOM 7145 N N . LYS B 1 285 ? 27.891 52.938 23.297 1 88.75 285 LYS B N 1
ATOM 7146 C CA . LYS B 1 285 ? 28.203 54.25 22.719 1 88.75 285 LYS B CA 1
ATOM 7147 C C . LYS B 1 285 ? 26.953 54.906 22.141 1 88.75 285 LYS B C 1
ATOM 7149 O O . LYS B 1 285 ? 26.109 54.25 21.547 1 88.75 285 LYS B O 1
ATOM 7154 N N . LEU B 1 286 ? 26.875 56.156 22.312 1 89.88 286 LEU B N 1
ATOM 7155 C CA . LEU B 1 286 ? 25.766 56.906 21.75 1 89.88 286 LEU B CA 1
ATOM 7156 C C . LEU B 1 286 ? 25.859 56.969 20.234 1 89.88 286 LEU B C 1
ATOM 7158 O O . LEU B 1 286 ? 26.844 57.5 19.688 1 89.88 286 LEU B O 1
ATOM 7162 N N . VAL B 1 287 ? 24.938 56.469 19.547 1 90.38 287 VAL B N 1
ATOM 7163 C CA . VAL B 1 287 ? 25.016 56.375 18.094 1 90.38 287 VAL B CA 1
ATOM 7164 C C . VAL B 1 287 ? 23.953 57.281 17.469 1 90.38 287 VAL B C 1
ATOM 7166 O O . VAL B 1 287 ? 23.969 57.531 16.25 1 90.38 287 VAL B O 1
ATOM 7169 N N . GLY B 1 288 ? 23.047 57.812 18.266 1 89.56 288 GLY B N 1
ATOM 7170 C CA . GLY B 1 288 ? 22.047 58.688 17.672 1 89.56 288 GLY B CA 1
ATOM 7171 C C . GLY B 1 288 ? 21.016 59.188 18.656 1 89.56 288 GLY B C 1
ATOM 7172 O O . GLY B 1 288 ? 21.031 58.781 19.828 1 89.56 288 GLY B O 1
ATOM 7173 N N . ASN B 1 289 ? 20.203 60.094 18.203 1 87.94 289 ASN B N 1
ATOM 7174 C CA . ASN B 1 289 ? 19.094 60.688 18.922 1 87.94 289 ASN B CA 1
ATOM 7175 C C . ASN B 1 289 ? 17.828 60.719 18.062 1 87.94 289 ASN B C 1
ATOM 7177 O O . ASN B 1 289 ? 17.828 61.281 16.969 1 87.94 289 ASN B O 1
ATOM 7181 N N . VAL B 1 290 ? 16.797 60.125 18.547 1 85.44 290 VAL B N 1
ATOM 7182 C CA . VAL B 1 290 ? 15.602 59.906 17.75 1 85.44 290 VAL B CA 1
ATOM 7183 C C . VAL B 1 290 ? 14.891 61.219 17.484 1 85.44 290 VAL B C 1
ATOM 7185 O O . VAL B 1 290 ? 14.164 61.375 16.5 1 85.44 290 VAL B O 1
ATOM 7188 N N . ASP B 1 291 ? 15.07 62.25 18.312 1 82.12 291 ASP B N 1
ATOM 7189 C CA . ASP B 1 291 ? 14.406 63.562 18.156 1 82.12 291 ASP B CA 1
ATOM 7190 C C . ASP B 1 291 ? 15.172 64.438 17.172 1 82.12 291 ASP B C 1
ATOM 7192 O O . ASP B 1 291 ? 14.664 65.5 16.75 1 82.12 291 ASP B O 1
ATOM 7196 N N . LYS B 1 292 ? 16.375 64 16.875 1 86.19 292 LYS B N 1
ATOM 7197 C CA . LYS B 1 292 ? 17.203 64.812 15.969 1 86.19 292 LYS B CA 1
ATOM 7198 C C . LYS B 1 292 ? 17.469 64.062 14.68 1 86.19 292 LYS B C 1
ATOM 7200 O O . LYS B 1 292 ? 18.625 63.938 14.25 1 86.19 292 LYS B O 1
ATOM 7205 N N . VAL B 1 293 ? 16.516 63.531 14.078 1 85.81 293 VAL B N 1
ATOM 7206 C CA . VAL B 1 293 ? 16.688 62.719 12.867 1 85.81 293 VAL B CA 1
ATOM 7207 C C . VAL B 1 293 ? 16.609 63.625 11.641 1 85.81 293 VAL B C 1
ATOM 7209 O O . VAL B 1 293 ? 15.695 64.438 11.523 1 85.81 293 VAL B O 1
ATOM 7212 N N . ASP B 1 294 ? 17.594 63.594 10.781 1 81.69 294 ASP B N 1
ATOM 7213 C CA . ASP B 1 294 ? 17.625 64.312 9.516 1 81.69 294 ASP B CA 1
ATOM 7214 C C . ASP B 1 294 ? 17.797 63.375 8.336 1 81.69 294 ASP B C 1
ATOM 7216 O O . ASP B 1 294 ? 17.734 62.156 8.5 1 81.69 294 ASP B O 1
ATOM 7220 N N . GLU B 1 295 ? 17.969 63.906 7.102 1 80.81 295 GLU B N 1
ATOM 7221 C CA . GLU B 1 295 ? 18.062 63.094 5.887 1 80.81 295 GLU B CA 1
ATOM 7222 C C . GLU B 1 295 ? 19.359 62.281 5.867 1 80.81 295 GLU B C 1
ATOM 7224 O O . GLU B 1 295 ? 19.438 61.219 5.246 1 80.81 295 GLU B O 1
ATOM 7229 N N . SER B 1 296 ? 20.328 62.688 6.625 1 83.06 296 SER B N 1
ATOM 7230 C CA . SER B 1 296 ? 21.625 62.031 6.609 1 83.06 296 SER B CA 1
ATOM 7231 C C . SER B 1 296 ? 21.734 61 7.73 1 83.06 296 SER B C 1
ATOM 7233 O O . SER B 1 296 ? 22.719 60.281 7.816 1 83.06 296 SER B O 1
ATOM 7235 N N . SER B 1 297 ? 20.719 60.938 8.539 1 88.12 297 SER B N 1
ATOM 7236 C CA . SER B 1 297 ? 20.734 60 9.664 1 88.12 297 SER B CA 1
ATOM 7237 C C . SER B 1 297 ? 20.656 58.531 9.18 1 88.12 297 SER B C 1
ATOM 7239 O O . SER B 1 297 ? 20.125 58.281 8.102 1 88.12 297 SER B O 1
ATOM 7241 N N . PRO B 1 298 ? 21.266 57.688 9.938 1 89 298 PRO B N 1
ATOM 7242 C CA . PRO B 1 298 ? 21.203 56.25 9.555 1 89 298 PRO B CA 1
ATOM 7243 C C . PRO B 1 298 ? 19.766 55.75 9.477 1 89 298 PRO B C 1
ATOM 7245 O O . PRO B 1 298 ? 18.859 56.312 10.086 1 89 298 PRO B O 1
ATOM 7248 N N . ASP B 1 299 ? 19.562 54.719 8.781 1 86.94 299 ASP B N 1
ATOM 7249 C CA . ASP B 1 299 ? 18.25 54.188 8.477 1 86.94 299 ASP B CA 1
ATOM 7250 C C . ASP B 1 299 ? 17.531 53.719 9.742 1 86.94 299 ASP B C 1
ATOM 7252 O O . ASP B 1 299 ? 16.328 53.906 9.883 1 86.94 299 ASP B O 1
ATOM 7256 N N . PHE B 1 300 ? 18.281 53.125 10.68 1 90.12 300 PHE B N 1
ATOM 7257 C CA . PHE B 1 300 ? 17.625 52.594 11.875 1 90.12 300 PHE B CA 1
ATOM 7258 C C . PHE B 1 300 ? 16.984 53.719 12.664 1 90.12 300 PHE B C 1
ATOM 7260 O O . PHE B 1 300 ? 15.922 53.562 13.273 1 90.12 300 PHE B O 1
ATOM 7267 N N . LEU B 1 301 ? 17.547 54.906 12.672 1 89.69 301 LEU B N 1
ATOM 7268 C CA . LEU B 1 301 ? 16.984 56.031 13.367 1 89.69 301 LEU B CA 1
ATOM 7269 C C . LEU B 1 301 ? 15.711 56.531 12.672 1 89.69 301 LEU B C 1
ATOM 7271 O O . LEU B 1 301 ? 14.75 56.938 13.328 1 89.69 301 LEU B O 1
ATOM 7275 N N . LYS B 1 302 ? 15.75 56.469 11.359 1 86.69 302 LYS B N 1
ATOM 7276 C CA . LYS B 1 302 ? 14.562 56.875 10.594 1 86.69 302 LYS B CA 1
ATOM 7277 C C . LYS B 1 302 ? 13.398 55.938 10.875 1 86.69 302 LYS B C 1
ATOM 7279 O O . LYS B 1 302 ? 12.25 56.375 10.977 1 86.69 302 LYS B O 1
ATOM 7284 N N . VAL B 1 303 ? 13.672 54.656 10.961 1 89 303 VAL B N 1
ATOM 7285 C CA . VAL B 1 303 ? 12.648 53.688 11.266 1 89 303 VAL B CA 1
ATOM 7286 C C . VAL B 1 303 ? 12.078 53.938 12.664 1 89 303 VAL B C 1
ATOM 7288 O O . VAL B 1 303 ? 10.859 53.906 12.859 1 89 303 VAL B O 1
ATOM 7291 N N . LEU B 1 304 ? 12.953 54.219 13.602 1 86.56 304 LEU B N 1
ATOM 7292 C CA . LEU B 1 304 ? 12.523 54.5 14.969 1 86.56 304 LEU B CA 1
ATOM 7293 C C . LEU B 1 304 ? 11.664 55.75 15.023 1 86.56 304 LEU B C 1
ATOM 7295 O O . LEU B 1 304 ? 10.656 55.781 15.727 1 86.56 304 LEU B O 1
ATOM 7299 N N . MET B 1 305 ? 12.125 56.719 14.305 1 83.31 305 MET B N 1
ATOM 7300 C CA . MET B 1 305 ? 11.328 57.938 14.234 1 83.31 305 MET B CA 1
ATOM 7301 C C . MET B 1 305 ? 9.945 57.656 13.641 1 83.31 305 MET B C 1
ATOM 7303 O O . MET B 1 305 ? 8.938 58.156 14.148 1 83.31 305 MET B O 1
ATOM 7307 N N . GLY B 1 306 ? 9.969 56.938 12.57 1 81.5 306 GLY B N 1
ATOM 7308 C CA . GLY B 1 306 ? 8.703 56.531 11.977 1 81.5 306 GLY B CA 1
ATOM 7309 C C . GLY B 1 306 ? 7.793 55.781 12.945 1 81.5 306 GLY B C 1
ATOM 7310 O O . GLY B 1 306 ? 6.586 56.031 12.977 1 81.5 306 GLY B O 1
ATOM 7311 N N . LEU B 1 307 ? 8.344 54.906 13.719 1 82.81 307 LEU B N 1
ATOM 7312 C CA . LEU B 1 307 ? 7.578 54.125 14.703 1 82.81 307 LEU B CA 1
ATOM 7313 C C . LEU B 1 307 ? 6.918 55.062 15.719 1 82.81 307 LEU B C 1
ATOM 7315 O O . LEU B 1 307 ? 5.73 54.906 16.016 1 82.81 307 LEU B O 1
ATOM 7319 N N . PHE B 1 308 ? 7.66 56.031 16.203 1 76.88 308 PHE B N 1
ATOM 7320 C CA . PHE B 1 308 ? 7.152 56.906 17.25 1 76.88 308 PHE B CA 1
ATOM 7321 C C . PHE B 1 308 ? 6.168 57.938 16.688 1 76.88 308 PHE B C 1
ATOM 7323 O O . PHE B 1 308 ? 5.332 58.469 17.406 1 76.88 308 PHE B O 1
ATOM 7330 N N . THR B 1 309 ? 6.375 58.188 15.367 1 71.25 309 THR B N 1
ATOM 7331 C CA . THR B 1 309 ? 5.418 59.062 14.711 1 71.25 309 THR B CA 1
ATOM 7332 C C . THR B 1 309 ? 4.047 58.406 14.617 1 71.25 309 THR B C 1
ATOM 7334 O O . THR B 1 309 ? 3.02 59.062 14.805 1 71.25 309 THR B O 1
ATOM 7337 N N . PHE B 1 310 ? 4.098 57.188 14.359 1 69.56 310 PHE B N 1
ATOM 7338 C CA . PHE B 1 310 ? 2.838 56.5 14.094 1 69.56 310 PHE B CA 1
ATOM 7339 C C . PHE B 1 310 ? 2.322 55.812 15.344 1 69.56 310 PHE B C 1
ATOM 7341 O O . PHE B 1 310 ? 1.118 55.594 15.484 1 69.56 310 PHE B O 1
ATOM 7348 N N . TYR B 1 311 ? 3.17 55.312 16.094 1 60.47 311 TYR B N 1
ATOM 7349 C CA . TYR B 1 311 ? 2.758 54.594 17.297 1 60.47 311 TYR B CA 1
ATOM 7350 C C . TYR B 1 311 ? 3.242 55.312 18.547 1 60.47 311 TYR B C 1
ATOM 7352 O O . TYR B 1 311 ? 4.422 55.219 18.906 1 60.47 311 TYR B O 1
ATOM 7360 N N . ASP B 1 312 ? 2.678 56.469 18.797 1 50.38 312 ASP B N 1
ATOM 7361 C CA . ASP B 1 312 ? 3.131 57.219 19.953 1 50.38 312 ASP B CA 1
ATOM 7362 C C . ASP B 1 312 ? 3.318 56.312 21.172 1 50.38 312 ASP B C 1
ATOM 7364 O O . ASP B 1 312 ? 4.348 56.406 21.859 1 50.38 312 ASP B O 1
ATOM 7368 N N . GLU B 1 313 ? 2.32 55.875 21.891 1 48.09 313 GLU B N 1
ATOM 7369 C CA . GLU B 1 313 ? 2.311 55.219 23.188 1 48.09 313 GLU B CA 1
ATOM 7370 C C . GLU B 1 313 ? 2.355 53.688 23.047 1 48.09 313 GLU B C 1
ATOM 7372 O O . GLU B 1 313 ? 1.337 53.031 23.203 1 48.09 313 GLU B O 1
ATOM 7377 N N . ALA B 1 314 ? 3.219 53.281 22.25 1 48.31 314 ALA B N 1
ATOM 7378 C CA . ALA B 1 314 ? 3.279 51.844 22 1 48.31 314 ALA B CA 1
ATOM 7379 C C . ALA B 1 314 ? 3.607 51.062 23.266 1 48.31 314 ALA B C 1
ATOM 7381 O O . ALA B 1 314 ? 4.781 50.844 23.578 1 48.31 314 ALA B O 1
ATOM 7382 N N . GLU B 1 315 ? 3.043 51.281 24.312 1 50.25 315 GLU B N 1
ATOM 7383 C CA . GLU B 1 315 ? 3.525 50.781 25.594 1 50.25 315 GLU B CA 1
ATOM 7384 C C . GLU B 1 315 ? 3.934 49.312 25.484 1 50.25 315 GLU B C 1
ATOM 7386 O O . GLU B 1 315 ? 5.035 48.938 25.891 1 50.25 315 GLU B O 1
ATOM 7391 N N . ILE B 1 316 ? 2.98 48.219 25.484 1 56.12 316 ILE B N 1
ATOM 7392 C CA . ILE B 1 316 ? 3.203 46.969 26.219 1 56.12 316 ILE B CA 1
ATOM 7393 C C . ILE B 1 316 ? 3.508 45.844 25.25 1 56.12 316 ILE B C 1
ATOM 7395 O O . ILE B 1 316 ? 3.877 44.75 25.656 1 56.12 316 ILE B O 1
ATOM 7399 N N . ASP B 1 317 ? 3.73 46.031 23.859 1 74.69 317 ASP B N 1
ATOM 7400 C CA . ASP B 1 317 ? 3.836 44.812 23.062 1 74.69 317 ASP B CA 1
ATOM 7401 C C . ASP B 1 317 ? 5.09 44.812 22.188 1 74.69 317 ASP B C 1
ATOM 7403 O O . ASP B 1 317 ? 5.781 45.844 22.109 1 74.69 317 ASP B O 1
ATOM 7407 N N . TYR B 1 318 ? 5.59 43.656 21.797 1 87.31 318 TYR B N 1
ATOM 7408 C CA . TYR B 1 318 ? 6.672 43.531 20.828 1 87.31 318 TYR B CA 1
ATOM 7409 C C . TYR B 1 318 ? 6.25 44.031 19.453 1 87.31 318 TYR B C 1
ATOM 7411 O O . TYR B 1 318 ? 5.105 43.844 19.031 1 87.31 318 TYR B O 1
ATOM 7419 N N . ILE B 1 319 ? 7.188 44.781 18.844 1 90.06 319 ILE B N 1
ATOM 7420 C CA . ILE B 1 319 ? 6.879 45.312 17.531 1 90.06 319 ILE B CA 1
ATOM 7421 C C . ILE B 1 319 ? 7.91 44.812 16.516 1 90.06 319 ILE B C 1
ATOM 7423 O O . ILE B 1 319 ? 9.109 44.844 16.781 1 90.06 319 ILE B O 1
ATOM 7427 N N . TRP B 1 320 ? 7.457 44.281 15.508 1 94.75 320 TRP B N 1
ATOM 7428 C CA . TRP B 1 320 ? 8.297 43.938 14.359 1 94.75 320 TRP B CA 1
ATOM 7429 C C . TRP B 1 320 ? 8.078 44.906 13.211 1 94.75 320 TRP B C 1
ATOM 7431 O O . TRP B 1 320 ? 6.945 45.156 12.805 1 94.75 320 TRP B O 1
ATOM 7441 N N . ILE B 1 321 ? 9.195 45.5 12.648 1 93.31 321 ILE B N 1
ATOM 7442 C CA . ILE B 1 321 ? 9.109 46.625 11.711 1 93.31 321 ILE B CA 1
ATOM 7443 C C . ILE B 1 321 ? 9.922 46.281 10.461 1 93.31 321 ILE B C 1
ATOM 7445 O O . ILE B 1 321 ? 10.984 45.656 10.539 1 93.31 321 ILE B O 1
ATOM 7449 N N . ASN B 1 322 ? 9.383 46.719 9.359 1 90.75 322 ASN B N 1
ATOM 7450 C CA . ASN B 1 322 ? 10.086 46.594 8.086 1 90.75 322 ASN B CA 1
ATOM 7451 C C . ASN B 1 322 ? 9.906 47.875 7.246 1 90.75 322 ASN B C 1
ATOM 7453 O O . ASN B 1 322 ? 8.812 48.438 7.188 1 90.75 322 ASN B O 1
ATOM 7457 N N . LYS B 1 323 ? 11.008 48.25 6.703 1 85.94 323 LYS B N 1
ATOM 7458 C CA . LYS B 1 323 ? 10.945 49.312 5.707 1 85.94 323 LYS B CA 1
ATOM 7459 C C . LYS B 1 323 ? 10.586 48.75 4.332 1 85.94 323 LYS B C 1
ATOM 7461 O O . LYS B 1 323 ? 11.242 47.844 3.828 1 85.94 323 LYS B O 1
ATOM 7466 N N . LEU B 1 324 ? 9.398 49.219 3.92 1 77.19 324 LEU B N 1
ATOM 7467 C CA . LEU B 1 324 ? 8.898 48.719 2.643 1 77.19 324 LEU B CA 1
ATOM 7468 C C . LEU B 1 324 ? 8.977 49.812 1.569 1 77.19 324 LEU B C 1
ATOM 7470 O O . LEU B 1 324 ? 8.727 51 1.845 1 77.19 324 LEU B O 1
ATOM 7474 N N . ASN B 1 325 ? 9.57 49.438 0.497 1 70 325 ASN B N 1
ATOM 7475 C CA . ASN B 1 325 ? 9.43 50.25 -0.713 1 70 325 ASN B CA 1
ATOM 7476 C C . ASN B 1 325 ? 8.617 49.531 -1.779 1 70 325 ASN B C 1
ATOM 7478 O O . ASN B 1 325 ? 9.125 48.625 -2.443 1 70 325 ASN B O 1
ATOM 7482 N N . TYR B 1 326 ? 7.293 49.938 -1.833 1 64.12 326 TYR B N 1
ATOM 7483 C CA . TYR B 1 326 ? 6.379 49.219 -2.729 1 64.12 326 TYR B CA 1
ATOM 7484 C C . TYR B 1 326 ? 6.945 49.156 -4.141 1 64.12 326 TYR B C 1
ATOM 7486 O O . TYR B 1 326 ? 6.637 48.219 -4.895 1 64.12 326 TYR B O 1
ATOM 7494 N N . SER B 1 327 ? 7.695 50.25 -4.5 1 61.25 327 SER B N 1
ATOM 7495 C CA . SER B 1 327 ? 8.242 50.25 -5.852 1 61.25 327 SER B CA 1
ATOM 7496 C C . SER B 1 327 ? 9.344 49.219 -6.02 1 61.25 327 SER B C 1
ATOM 7498 O O . SER B 1 327 ? 9.703 48.875 -7.145 1 61.25 327 SER B O 1
ATOM 7500 N N . GLN B 1 328 ? 9.812 48.594 -4.879 1 60.88 328 GLN B N 1
ATOM 7501 C CA . GLN B 1 328 ? 10.938 47.656 -4.973 1 60.88 328 GLN B CA 1
ATOM 7502 C C . GLN B 1 328 ? 10.578 46.312 -4.367 1 60.88 328 GLN B C 1
ATOM 7504 O O . GLN B 1 328 ? 11.461 45.594 -3.906 1 60.88 328 GLN B O 1
ATOM 7509 N N . LEU B 1 329 ? 9.297 46.156 -4.199 1 59.34 329 LEU B N 1
ATOM 7510 C CA . LEU B 1 329 ? 8.914 44.875 -3.574 1 59.34 329 LEU B CA 1
ATOM 7511 C C . LEU B 1 329 ? 9.32 43.688 -4.441 1 59.34 329 LEU B C 1
ATOM 7513 O O . LEU B 1 329 ? 9.609 42.625 -3.928 1 59.34 329 LEU B O 1
ATOM 7517 N N . SER B 1 330 ? 9.281 44.031 -5.746 1 55.25 330 SER B N 1
ATOM 7518 C CA . SER B 1 330 ? 9.617 43 -6.707 1 55.25 330 SER B CA 1
ATOM 7519 C C . SER B 1 330 ? 11.125 42.844 -6.855 1 55.25 330 SER B C 1
ATOM 7521 O O . SER B 1 330 ? 11.594 41.969 -7.594 1 55.25 330 SER B O 1
ATOM 7523 N N . SER B 1 331 ? 11.859 43.656 -6.203 1 57.66 331 SER B N 1
ATOM 7524 C CA . SER B 1 331 ? 13.297 43.5 -6.41 1 57.66 331 SER B CA 1
ATOM 7525 C C . SER B 1 331 ? 13.812 42.25 -5.738 1 57.66 331 SER B C 1
ATOM 7527 O O . SER B 1 331 ? 13.414 41.906 -4.617 1 57.66 331 SER B O 1
ATOM 7529 N N . PRO B 1 332 ? 14.43 41.406 -6.66 1 59.56 332 PRO B N 1
ATOM 7530 C CA . PRO B 1 332 ? 14.992 40.156 -6.137 1 59.56 332 PRO B CA 1
ATOM 7531 C C . PRO B 1 332 ? 15.812 40.375 -4.867 1 59.56 332 PRO B C 1
ATOM 7533 O O . PRO B 1 332 ? 16.641 41.281 -4.801 1 59.56 332 PRO B O 1
ATOM 7536 N N . ALA B 1 333 ? 15.242 39.906 -3.701 1 74.25 333 ALA B N 1
ATOM 7537 C CA . ALA B 1 333 ? 16.094 40.031 -2.521 1 74.25 333 ALA B CA 1
ATOM 7538 C C . ALA B 1 333 ? 16.359 38.688 -1.871 1 74.25 333 ALA B 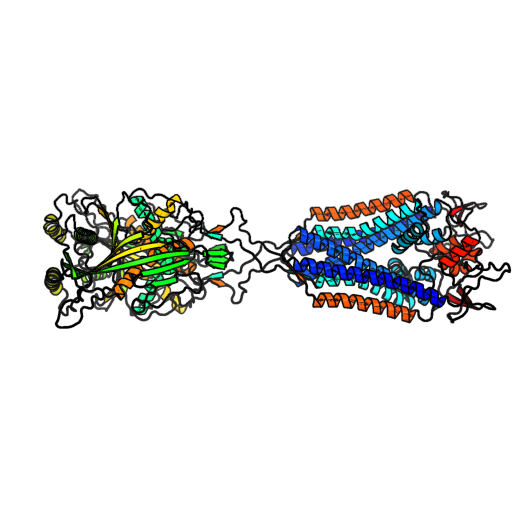C 1
ATOM 7540 O O . ALA B 1 333 ? 15.477 37.844 -1.804 1 74.25 333 ALA B O 1
ATOM 7541 N N . ALA B 1 334 ? 17.719 38.375 -1.791 1 87.5 334 ALA B N 1
ATOM 7542 C CA . ALA B 1 334 ? 18.156 37.219 -1.04 1 87.5 334 ALA B CA 1
ATOM 7543 C C . ALA B 1 334 ? 18.234 37.5 0.453 1 87.5 334 ALA B C 1
ATOM 7545 O O . ALA B 1 334 ? 18.266 36.594 1.277 1 87.5 334 ALA B O 1
ATOM 7546 N N . CYS B 1 335 ? 18.188 38.812 0.695 1 92.31 335 CYS B N 1
ATOM 7547 C CA . CYS B 1 335 ? 18.281 39.219 2.088 1 92.31 335 CYS B CA 1
ATOM 7548 C C . CYS B 1 335 ? 17.328 40.375 2.371 1 92.31 335 CYS B C 1
ATOM 7550 O O . CYS B 1 335 ? 16.891 41.094 1.45 1 92.31 335 CYS B O 1
ATOM 7552 N N . ALA B 1 336 ? 16.891 40.531 3.529 1 91.56 336 ALA B N 1
ATOM 7553 C CA . ALA B 1 336 ? 16.078 41.656 3.977 1 91.56 336 ALA B CA 1
ATOM 7554 C C . ALA B 1 336 ? 16.453 42.094 5.391 1 91.56 336 ALA B C 1
ATOM 7556 O O . ALA B 1 336 ? 16.875 41.25 6.203 1 91.56 336 ALA B O 1
ATOM 7557 N N . THR B 1 337 ? 16.359 43.375 5.629 1 93 337 THR B N 1
ATOM 7558 C CA . THR B 1 337 ? 16.609 43.906 6.957 1 93 337 THR B CA 1
ATOM 7559 C C . THR B 1 337 ? 15.305 44.312 7.637 1 93 337 THR B C 1
ATOM 7561 O O . THR B 1 337 ? 14.508 45.062 7.074 1 93 337 THR B O 1
ATOM 7564 N N . THR B 1 338 ? 15.023 43.75 8.75 1 95 338 THR B N 1
ATOM 7565 C CA . THR B 1 338 ? 13.867 44.062 9.57 1 95 338 THR B CA 1
ATOM 7566 C C . THR B 1 338 ? 14.289 44.469 10.977 1 95 338 THR B C 1
ATOM 7568 O O . THR B 1 338 ? 15.422 44.219 11.383 1 95 338 THR B O 1
ATOM 7571 N N . CYS B 1 339 ? 13.383 45.125 11.664 1 95.25 339 CYS B N 1
ATOM 7572 C CA . CYS B 1 339 ? 13.695 45.625 13 1 95.25 339 CYS B CA 1
ATOM 7573 C C . CYS B 1 339 ? 12.672 45.125 14.016 1 95.25 339 CYS B C 1
ATOM 7575 O O . CYS B 1 339 ? 11.508 44.938 13.68 1 95.25 339 CYS B O 1
ATOM 7577 N N . LYS B 1 340 ? 13.156 44.938 15.203 1 93.62 340 LYS B N 1
ATOM 7578 C CA . LYS B 1 340 ? 12.305 44.531 16.312 1 93.62 340 LYS B CA 1
ATOM 7579 C C . LYS B 1 340 ? 12.445 45.5 17.484 1 93.62 340 LYS B C 1
ATOM 7581 O O . LYS B 1 340 ? 13.547 45.969 17.781 1 93.62 340 LYS B O 1
ATOM 7586 N N . TYR B 1 341 ? 11.312 45.844 18.031 1 89.56 341 TYR B N 1
ATOM 7587 C CA . TYR B 1 341 ? 11.266 46.812 19.125 1 89.56 341 TYR B CA 1
ATOM 7588 C C . TYR B 1 341 ? 10.547 46.25 20.344 1 89.56 341 TYR B C 1
ATOM 7590 O O . TYR B 1 341 ? 9.5 45.594 20.203 1 89.56 341 TYR B O 1
ATOM 7598 N N . SER B 1 342 ? 11.18 46.312 21.484 1 84.88 342 SER B N 1
ATOM 7599 C CA . SER B 1 342 ? 10.578 45.906 22.75 1 84.88 342 SER B CA 1
ATOM 7600 C C . SER B 1 342 ? 10.766 46.969 23.828 1 84.88 342 SER B C 1
ATOM 7602 O O . SER B 1 342 ? 11.891 47.344 24.141 1 84.88 342 SER B O 1
ATOM 7604 N N . GLN B 1 343 ? 9.664 47.344 24.297 1 75.44 343 GLN B N 1
ATOM 7605 C CA . GLN B 1 343 ? 9.742 48.344 25.375 1 75.44 343 GLN B CA 1
ATOM 7606 C C . GLN B 1 343 ? 9.906 47.656 26.734 1 75.44 343 GLN B C 1
ATOM 7608 O O . GLN B 1 343 ? 9.289 46.625 27 1 75.44 343 GLN B O 1
ATOM 7613 N N . THR B 1 344 ? 11.023 47.906 27.359 1 59.62 344 THR B N 1
ATOM 7614 C CA . THR B 1 344 ? 11.203 47.406 28.703 1 59.62 344 THR B CA 1
ATOM 7615 C C . THR B 1 344 ? 10.281 48.125 29.688 1 59.62 344 THR B C 1
ATOM 7617 O O . THR B 1 344 ? 10.289 49.344 29.75 1 59.62 344 THR B O 1
ATOM 7620 N N . ASN B 1 345 ? 9.117 47.438 29.875 1 47.66 345 ASN B N 1
ATOM 7621 C CA . ASN B 1 345 ? 8.281 48.062 30.906 1 47.66 345 ASN B CA 1
ATOM 7622 C C . ASN B 1 345 ? 8.953 48 32.281 1 47.66 345 ASN B C 1
ATOM 7624 O O . ASN B 1 345 ? 9.43 46.969 32.719 1 47.66 345 ASN B O 1
ATOM 7628 N N . TYR B 1 346 ? 9.648 48.906 32.656 1 40.03 346 TYR B N 1
ATOM 7629 C CA . TYR B 1 346 ? 9.992 48.875 34.062 1 40.03 346 TYR B CA 1
ATOM 7630 C C . TYR B 1 346 ? 8.789 48.469 34.906 1 40.03 346 TYR B C 1
ATOM 7632 O O . TYR B 1 346 ? 7.645 48.781 34.562 1 40.03 346 TYR B O 1
ATOM 7640 N N . SER B 1 347 ? 8.961 47.281 35.594 1 39.16 347 SER B N 1
ATOM 7641 C CA . SER B 1 347 ? 8.031 46.812 36.625 1 39.16 347 SER B CA 1
ATOM 7642 C C . SER B 1 347 ? 7.203 47.938 37.188 1 39.16 347 SER B C 1
ATOM 7644 O O . SER B 1 347 ? 7.75 48.969 37.594 1 39.16 347 SER B O 1
ATOM 7646 N N . TYR B 1 348 ? 6.016 48.031 36.875 1 35.56 348 TYR B N 1
ATOM 7647 C CA . TYR B 1 348 ? 5.074 48.781 37.688 1 35.56 348 TYR B CA 1
ATOM 7648 C C . TYR B 1 348 ? 5.465 48.719 39.156 1 35.56 348 TYR B C 1
ATOM 7650 O O . TYR B 1 348 ? 5.699 47.625 39.688 1 35.56 348 TYR B O 1
ATOM 7658 N N . PRO B 1 349 ? 6.109 49.594 39.812 1 32.16 349 PRO B N 1
ATOM 7659 C CA . PRO B 1 349 ? 6.043 49.344 41.25 1 32.16 349 PRO B CA 1
ATOM 7660 C C . PRO B 1 349 ? 4.703 48.75 41.688 1 32.16 349 PRO B C 1
ATOM 7662 O O . PRO B 1 349 ? 3.658 49.125 41.125 1 32.16 349 PRO B O 1
ATOM 7665 N N . ARG B 1 350 ? 4.684 47.5 42.031 1 34.91 350 ARG B N 1
ATOM 7666 C CA . ARG B 1 350 ? 3.529 47.031 42.781 1 34.91 350 ARG B CA 1
ATOM 7667 C C . ARG B 1 350 ? 2.787 48.188 43.438 1 34.91 350 ARG B C 1
ATOM 7669 O O . ARG B 1 350 ? 3.312 48.812 44.375 1 34.91 350 ARG B O 1
ATOM 7676 N N . LEU B 1 351 ? 1.973 48.906 42.781 1 33.75 351 LEU B N 1
ATOM 7677 C CA . LEU B 1 351 ? 1.126 49.875 43.469 1 33.75 351 LEU B CA 1
ATOM 7678 C C . LEU B 1 351 ? 0.373 49.188 44.625 1 33.75 351 LEU B C 1
ATOM 7680 O O . LEU B 1 351 ? -0.377 48.25 44.406 1 33.75 351 LEU B O 1
ATOM 7684 N N . THR B 1 352 ? 0.911 49.125 45.719 1 31.81 352 THR B N 1
ATOM 7685 C CA . THR B 1 352 ? 0.206 48.812 46.938 1 31.81 352 THR B CA 1
ATOM 7686 C C . THR B 1 352 ? -1.11 49.594 47.031 1 31.81 352 THR B C 1
ATOM 7688 O O . THR B 1 352 ? -1.895 49.375 47.969 1 31.81 352 THR B O 1
ATOM 7691 N N . LYS B 1 353 ? -1.097 51.031 46.688 1 35.72 353 LYS B N 1
ATOM 7692 C CA . LYS B 1 353 ? -2.264 51.781 47.125 1 35.72 353 LYS B CA 1
ATOM 7693 C C . LYS B 1 353 ? -3.439 51.594 46.188 1 35.72 353 LYS B C 1
ATOM 7695 O O . LYS B 1 353 ? -3.258 51.156 45.031 1 35.72 353 LYS B O 1
ATOM 7700 N N . SER B 1 354 ? -4.695 52.094 46.625 1 32.12 354 SER B N 1
ATOM 7701 C CA . SER B 1 354 ? -6.055 51.969 46.125 1 32.12 354 SER B CA 1
ATOM 7702 C C . SER B 1 354 ? -6.117 52.344 44.656 1 32.12 354 SER B C 1
ATOM 7704 O O . SER B 1 354 ? -5.383 53.219 44.188 1 32.12 354 SER B O 1
ATOM 7706 N N . PRO B 1 355 ? -6.762 51.594 43.781 1 34.94 355 PRO B N 1
ATOM 7707 C CA . PRO B 1 355 ? -6.781 51.625 42.312 1 34.94 355 PRO B CA 1
ATOM 7708 C C . PRO B 1 355 ? -7.004 53 41.75 1 34.94 355 PRO B C 1
ATOM 7710 O O . PRO B 1 355 ? -6.555 53.312 40.625 1 34.94 355 PRO B O 1
ATOM 7713 N N . GLN B 1 356 ? -7.828 53.875 42.375 1 32.53 356 GLN B N 1
ATOM 7714 C CA . GLN B 1 356 ? -8.305 55.156 41.844 1 32.53 356 GLN B CA 1
ATOM 7715 C C . GLN B 1 356 ? -7.164 56.188 41.75 1 32.53 356 GLN B C 1
ATOM 7717 O O . GLN B 1 356 ? -7.055 56.906 40.781 1 32.53 356 GLN B O 1
ATOM 7722 N N . ASP B 1 357 ? -6.672 56.594 42.906 1 33.75 357 ASP B N 1
ATOM 7723 C CA . ASP B 1 357 ? -5.781 57.75 43.125 1 33.75 357 ASP B CA 1
ATOM 7724 C C . ASP B 1 357 ? -4.434 57.531 42.438 1 33.75 357 ASP B C 1
ATOM 7726 O O . ASP B 1 357 ? -3.775 58.469 42.031 1 33.75 357 ASP B O 1
ATOM 7730 N N . LEU B 1 358 ? -3.971 56.312 42.531 1 35.16 358 LEU B N 1
ATOM 7731 C CA . LEU B 1 358 ? -2.609 56 42.125 1 35.16 358 LEU B CA 1
ATOM 7732 C C . LEU B 1 358 ? -2.496 56 40.594 1 35.16 358 LEU B C 1
ATOM 7734 O O . LEU B 1 358 ? -1.397 56.125 40.062 1 35.16 358 LEU B O 1
ATOM 7738 N N . TYR B 1 359 ? -3.564 55.844 39.906 1 36.88 359 TYR B N 1
ATOM 7739 C CA . TYR B 1 359 ? -3.484 55.781 38.469 1 36.88 359 TYR B CA 1
ATOM 7740 C C . TYR B 1 359 ? -3.045 57.094 37.875 1 36.88 359 TYR B C 1
ATOM 7742 O O . TYR B 1 359 ? -2.195 57.156 36.969 1 36.88 359 TYR B O 1
ATOM 7750 N N . SER B 1 360 ? -3.695 58.188 38.438 1 39 360 SER B N 1
ATOM 7751 C CA . SER B 1 360 ? -3.475 59.438 37.75 1 39 360 SER B CA 1
ATOM 7752 C C . SER B 1 360 ? -2.039 59.938 37.938 1 39 360 SER B C 1
ATOM 7754 O O . SER B 1 360 ? -1.407 60.375 36.969 1 39 360 SER B O 1
ATOM 7756 N N . GLU B 1 361 ? -1.571 60.094 39.25 1 38.91 361 GLU B N 1
ATOM 7757 C CA . GLU B 1 361 ? -0.262 60.688 39.5 1 38.91 361 GLU B CA 1
ATOM 7758 C C . GLU B 1 361 ? 0.861 59.75 39.031 1 38.91 361 GLU B C 1
ATOM 7760 O O . GLU B 1 361 ? 1.86 60.219 38.469 1 38.91 361 GLU B O 1
ATOM 7765 N N . VAL B 1 362 ? 0.701 58.438 39.375 1 38.66 362 VAL B N 1
ATOM 7766 C CA . VAL B 1 362 ? 1.773 57.531 39 1 38.66 362 VAL B CA 1
ATOM 7767 C C . VAL B 1 362 ? 1.819 57.344 37.5 1 38.66 362 VAL B C 1
ATOM 7769 O O . VAL B 1 362 ? 2.898 57.312 36.906 1 38.66 362 VAL B O 1
ATOM 7772 N N . TRP B 1 363 ? 0.663 57.344 36.906 1 40.38 363 TRP B N 1
ATOM 7773 C CA . TRP B 1 363 ? 0.678 57.25 35.438 1 40.38 363 TRP B CA 1
ATOM 7774 C C . TRP B 1 363 ? 1.273 58.531 34.844 1 40.38 363 TRP B C 1
ATOM 7776 O O . TRP B 1 363 ? 2.078 58.438 33.906 1 40.38 363 TRP B O 1
ATOM 7786 N N . GLN B 1 364 ? 0.833 59.688 35.406 1 41.22 364 GLN B N 1
ATOM 7787 C CA . GLN B 1 364 ? 1.428 60.938 34.875 1 41.22 364 GLN B CA 1
ATOM 7788 C C . GLN B 1 364 ? 2.926 60.969 35.156 1 41.22 364 GLN B C 1
ATOM 7790 O O . GLN B 1 364 ? 3.717 61.344 34.281 1 41.22 364 GLN B O 1
ATOM 7795 N N . SER B 1 365 ? 3.275 60.719 36.438 1 40.62 365 SER B N 1
ATOM 7796 C CA . SER B 1 365 ? 4.695 60.688 36.75 1 40.62 365 SER B CA 1
ATOM 7797 C C . SER B 1 365 ? 5.406 59.562 36 1 40.62 365 SER B C 1
ATOM 7799 O O . SER B 1 365 ? 6.59 59.656 35.688 1 40.62 365 SER B O 1
ATOM 7801 N N . TYR B 1 366 ? 4.719 58.469 35.906 1 38.97 366 TYR B N 1
ATOM 7802 C CA . TYR B 1 366 ? 5.234 57.375 35.094 1 38.97 366 TYR B CA 1
ATOM 7803 C C . TYR B 1 366 ? 5.328 57.781 33.656 1 38.97 366 TYR B C 1
ATOM 7805 O O . TYR B 1 366 ? 6.328 57.5 32.969 1 38.97 366 TYR B O 1
ATOM 7813 N N . LYS B 1 367 ? 4.363 58.406 33.094 1 44.06 367 LYS B N 1
ATOM 7814 C CA . LYS B 1 367 ? 4.441 58.969 31.734 1 44.06 367 LYS B CA 1
ATOM 7815 C C . LYS B 1 367 ? 5.547 60 31.625 1 44.06 367 LYS B C 1
ATOM 7817 O O . LYS B 1 367 ? 6.258 60.062 30.625 1 44.06 367 LYS B O 1
ATOM 7822 N N . ASP B 1 368 ? 5.512 60.938 32.594 1 42.25 368 ASP B N 1
ATOM 7823 C CA . ASP B 1 368 ? 6.523 62 32.562 1 42.25 368 ASP B CA 1
ATOM 7824 C C . ASP B 1 368 ? 7.926 61.406 32.688 1 42.25 368 ASP B C 1
ATOM 7826 O O . ASP B 1 368 ? 8.883 61.938 32.125 1 42.25 368 ASP B O 1
ATOM 7830 N N . LYS B 1 369 ? 8.109 60.5 33.719 1 40.38 369 LYS B N 1
ATOM 7831 C CA . LYS B 1 369 ? 9.43 59.969 34 1 40.38 369 LYS B CA 1
ATOM 7832 C C . LYS B 1 369 ? 9.734 58.781 33.094 1 40.38 369 LYS B C 1
ATOM 7834 O O . LYS B 1 369 ? 10.836 58.219 33.125 1 40.38 369 LYS B O 1
ATOM 7839 N N . HIS B 1 370 ? 8.797 57.844 32.812 1 44.88 370 HIS B N 1
ATOM 7840 C CA . HIS B 1 370 ? 9.094 56.594 32.156 1 44.88 370 HIS B CA 1
ATOM 7841 C C . HIS B 1 370 ? 9.492 56.781 30.703 1 44.88 370 HIS B C 1
ATOM 7843 O O . HIS B 1 370 ? 8.633 57 29.844 1 44.88 370 HIS B O 1
ATOM 7849 N N . ASP B 1 371 ? 10.539 57.281 30.516 1 49.5 371 ASP B N 1
ATOM 7850 C CA . ASP B 1 371 ? 11.594 57.375 29.516 1 49.5 371 ASP B CA 1
ATOM 7851 C C . ASP B 1 371 ? 11.578 56.156 28.578 1 49.5 371 ASP B C 1
ATOM 7853 O O . ASP B 1 371 ? 11.312 55.031 29.016 1 49.5 371 ASP B O 1
ATOM 7857 N N . ARG B 1 372 ? 11.344 56.438 27.266 1 60.25 372 ARG B N 1
ATOM 7858 C CA . ARG B 1 372 ? 11.5 55.531 26.141 1 60.25 372 ARG B CA 1
ATOM 7859 C C . ARG B 1 372 ? 12.664 54.562 26.359 1 60.25 372 ARG B C 1
ATOM 7861 O O . ARG B 1 372 ? 13.734 54.75 25.766 1 60.25 372 ARG B O 1
ATOM 7868 N N . ASN B 1 373 ? 12.711 53.719 27.391 1 71.5 373 ASN B N 1
ATOM 7869 C CA . ASN B 1 373 ? 13.719 52.656 27.5 1 71.5 373 ASN B CA 1
ATOM 7870 C C . ASN B 1 373 ? 13.305 51.406 26.734 1 71.5 373 ASN B C 1
ATOM 7872 O O . ASN B 1 373 ? 12.273 50.781 27.031 1 71.5 373 ASN B O 1
ATOM 7876 N N . ALA B 1 374 ? 13.891 51.219 25.641 1 81.81 374 ALA B N 1
ATOM 7877 C CA . ALA B 1 374 ? 13.547 50.094 24.75 1 81.81 374 ALA B CA 1
ATOM 7878 C C . ALA B 1 374 ? 14.797 49.469 24.172 1 81.81 374 ALA B C 1
ATOM 7880 O O . ALA B 1 374 ? 15.898 50 24.281 1 81.81 374 ALA B O 1
ATOM 7881 N N . THR B 1 375 ? 14.633 48.312 23.828 1 86.25 375 THR B N 1
ATOM 7882 C CA . THR B 1 375 ? 15.656 47.625 23.047 1 86.25 375 THR B CA 1
ATOM 7883 C C . THR B 1 375 ? 15.227 47.531 21.578 1 86.25 375 THR B C 1
ATOM 7885 O O . THR B 1 375 ? 14.062 47.25 21.281 1 86.25 375 THR B O 1
ATOM 7888 N N . PHE B 1 376 ? 16.109 47.906 20.797 1 90.5 376 PHE B N 1
ATOM 7889 C CA . PHE B 1 376 ? 15.883 47.906 19.344 1 90.5 376 PHE B CA 1
ATOM 7890 C C . PHE B 1 376 ? 16.875 47 18.641 1 90.5 376 PHE B C 1
ATOM 7892 O O . PHE B 1 376 ? 18.094 47.156 18.797 1 90.5 376 PHE B O 1
ATOM 7899 N N . PHE B 1 377 ? 16.375 46.031 17.922 1 93.62 377 PHE B N 1
ATOM 7900 C CA . PHE B 1 377 ? 17.219 45.094 17.188 1 93.62 377 PHE B CA 1
ATOM 7901 C C . PHE B 1 377 ? 17.094 45.312 15.688 1 93.62 377 PHE B C 1
ATOM 7903 O O . PHE B 1 377 ? 15.977 45.438 15.164 1 93.62 377 PHE B O 1
ATOM 7910 N N . GLU B 1 378 ? 18.125 45.469 15 1 95.75 378 GLU B N 1
ATOM 7911 C CA . GLU B 1 378 ? 18.188 45.438 13.539 1 95.75 378 GLU B CA 1
ATOM 7912 C C . GLU B 1 378 ? 18.75 44.125 13.031 1 95.75 378 GLU B C 1
ATOM 7914 O O . GLU B 1 378 ? 19.922 43.812 13.281 1 95.75 378 GLU B O 1
ATOM 7919 N N . CYS B 1 379 ? 17.953 43.375 12.336 1 96.62 379 CYS B N 1
ATOM 7920 C CA . CYS B 1 379 ? 18.328 42.031 11.938 1 96.62 379 CYS B CA 1
ATOM 7921 C C . CYS B 1 379 ? 18.406 41.906 10.422 1 96.62 379 CYS B C 1
ATOM 7923 O O . CYS B 1 379 ? 17.469 42.25 9.711 1 96.62 379 CYS B O 1
ATOM 7925 N N . ARG B 1 380 ? 19.469 41.438 9.906 1 95.62 380 ARG B N 1
ATOM 7926 C CA . ARG B 1 380 ? 19.625 41.094 8.492 1 95.62 380 ARG B CA 1
ATOM 7927 C C . ARG B 1 380 ? 19.469 39.594 8.273 1 95.62 380 ARG B C 1
ATOM 7929 O O . ARG B 1 380 ? 20.297 38.812 8.758 1 95.62 380 ARG B O 1
ATOM 7936 N N . THR B 1 381 ? 18.438 39.219 7.625 1 96.38 381 THR B N 1
ATOM 7937 C CA . THR B 1 381 ? 18.125 37.812 7.375 1 96.38 381 THR B CA 1
ATOM 7938 C C . THR B 1 381 ? 18.312 37.5 5.898 1 96.38 381 THR B C 1
ATOM 7940 O O . THR B 1 381 ? 17.859 38.25 5.027 1 96.38 381 THR B O 1
ATOM 7943 N N . CYS B 1 382 ? 18.938 36.344 5.605 1 96 382 CYS B N 1
ATOM 7944 C CA . CYS B 1 382 ? 19.219 35.938 4.238 1 96 382 CYS B CA 1
ATOM 7945 C C . CYS B 1 382 ? 18.797 34.469 4.008 1 96 382 CYS B C 1
ATOM 7947 O O . CYS B 1 382 ? 18.844 33.656 4.93 1 96 382 CYS B O 1
ATOM 7949 N N . LEU B 1 383 ? 18.391 34.219 2.818 1 96.25 383 LEU B N 1
ATOM 7950 C CA . LEU B 1 383 ? 18.094 32.875 2.383 1 96.25 383 LEU B CA 1
ATOM 7951 C C . LEU B 1 383 ? 19.156 32.375 1.41 1 96.25 383 LEU B C 1
ATOM 7953 O O . LEU B 1 383 ? 19.625 33.125 0.558 1 96.25 383 LEU B O 1
ATOM 7957 N N . THR B 1 384 ? 19.562 31.109 1.598 1 94.94 384 THR B N 1
ATOM 7958 C CA . THR B 1 384 ? 20.516 30.484 0.682 1 94.94 384 THR B CA 1
ATOM 7959 C C . THR B 1 384 ? 20.062 29.078 0.312 1 94.94 384 THR B C 1
ATOM 7961 O O . THR B 1 384 ? 19.328 28.422 1.074 1 94.94 384 THR B O 1
ATOM 7964 N N . ASP B 1 385 ? 20.438 28.703 -0.885 1 92.56 385 ASP B N 1
ATOM 7965 C CA . ASP B 1 385 ? 20.031 27.391 -1.371 1 92.56 385 ASP B CA 1
ATOM 7966 C C . ASP B 1 385 ? 20.953 26.312 -0.839 1 92.56 385 ASP B C 1
ATOM 7968 O O . ASP B 1 385 ? 21.75 26.547 0.077 1 92.56 385 ASP B O 1
ATOM 7972 N N . THR B 1 386 ? 20.812 25.109 -1.309 1 91.06 386 THR B N 1
ATOM 7973 C CA . THR B 1 386 ? 21.547 23.938 -0.852 1 91.06 386 THR B CA 1
ATOM 7974 C C . THR B 1 386 ? 23.047 24.172 -0.977 1 91.06 386 THR B C 1
ATOM 7976 O O . THR B 1 386 ? 23.828 23.719 -0.125 1 91.06 386 THR B O 1
ATOM 7979 N N . ASN B 1 387 ? 23.469 24.906 -2.025 1 89.31 387 ASN B N 1
ATOM 7980 C CA . ASN B 1 387 ? 24.875 25.172 -2.277 1 89.31 387 ASN B CA 1
ATOM 7981 C C . ASN B 1 387 ? 25.297 26.531 -1.719 1 89.31 387 ASN B C 1
ATOM 7983 O O . ASN B 1 387 ? 26.328 27.078 -2.121 1 89.31 387 ASN B O 1
ATOM 7987 N N . ASN B 1 388 ? 24.484 27.172 -0.918 1 89.81 388 ASN B N 1
ATOM 7988 C CA . ASN B 1 388 ? 24.75 28.438 -0.238 1 89.81 388 ASN B CA 1
ATOM 7989 C C . ASN B 1 388 ? 24.734 29.609 -1.211 1 89.81 388 ASN B C 1
ATOM 7991 O O . ASN B 1 388 ? 25.422 30.609 -1.002 1 89.81 388 ASN B O 1
ATOM 7995 N N . ASN B 1 389 ? 24.078 29.406 -2.322 1 91.12 389 ASN B N 1
ATOM 7996 C CA . ASN B 1 389 ? 23.812 30.562 -3.188 1 91.12 389 ASN B CA 1
ATOM 7997 C C . ASN B 1 389 ? 22.688 31.438 -2.645 1 91.12 389 ASN B C 1
ATOM 7999 O O . ASN B 1 389 ? 21.734 30.922 -2.068 1 91.12 389 ASN B O 1
ATOM 8003 N N . PRO B 1 390 ? 22.875 32.75 -2.852 1 91.69 390 PRO B N 1
ATOM 8004 C CA . PRO B 1 390 ? 21.844 33.625 -2.32 1 91.69 390 PRO B CA 1
ATOM 8005 C C . PRO B 1 390 ? 20.484 33.406 -2.965 1 91.69 390 PRO B C 1
ATOM 8007 O O . PRO B 1 390 ? 20.391 33.25 -4.184 1 91.69 390 PRO B O 1
ATOM 8010 N N . GLY B 1 391 ? 19.406 33.406 -2.09 1 89.94 391 GLY B N 1
ATOM 8011 C CA . GLY B 1 391 ? 18.047 33.188 -2.564 1 89.94 391 GLY B CA 1
ATOM 8012 C C . GLY B 1 391 ? 17.562 31.75 -2.4 1 89.94 391 GLY B C 1
ATOM 8013 O O . GLY B 1 391 ? 18.203 30.953 -1.707 1 89.94 391 GLY B O 1
ATOM 8014 N N . ILE B 1 392 ? 16.344 31.375 -2.932 1 89.44 392 ILE B N 1
ATOM 8015 C CA . ILE B 1 392 ? 15.758 30.047 -2.787 1 89.44 392 ILE B CA 1
ATOM 8016 C C . ILE B 1 392 ? 16.188 29.156 -3.963 1 89.44 392 ILE B C 1
ATOM 8018 O O . ILE B 1 392 ? 16.094 27.938 -3.891 1 89.44 392 ILE B O 1
ATOM 8022 N N . GLY B 1 393 ? 16.812 29.688 -4.91 1 81.75 393 GLY B N 1
ATOM 8023 C CA . GLY B 1 393 ? 17.234 28.906 -6.059 1 81.75 393 GLY B CA 1
ATOM 8024 C C . GLY B 1 393 ? 16.109 28.531 -6.988 1 81.75 393 GLY B C 1
ATOM 8025 O O . GLY B 1 393 ? 14.938 28.781 -6.68 1 81.75 393 GLY B O 1
ATOM 8026 N N . ASP B 1 394 ? 16.375 27.938 -8.094 1 78.38 394 ASP B N 1
ATOM 8027 C CA . ASP B 1 394 ? 15.383 27.609 -9.117 1 78.38 394 ASP B CA 1
ATOM 8028 C C . ASP B 1 394 ? 14.867 26.188 -8.953 1 78.38 394 ASP B C 1
ATOM 8030 O O . ASP B 1 394 ? 13.82 25.828 -9.508 1 78.38 394 ASP B O 1
ATOM 8034 N N . ASP B 1 395 ? 15.5 25.391 -8.109 1 81.94 395 ASP B N 1
ATOM 8035 C CA . ASP B 1 395 ? 15.141 23.984 -8.156 1 81.94 395 ASP B CA 1
ATOM 8036 C C . ASP B 1 395 ? 14.742 23.469 -6.773 1 81.94 395 ASP B C 1
ATOM 8038 O O . ASP B 1 395 ? 14.375 22.297 -6.621 1 81.94 395 ASP B O 1
ATOM 8042 N N . ILE B 1 396 ? 14.75 24.234 -5.801 1 89.12 396 ILE B N 1
ATOM 8043 C CA . ILE B 1 396 ? 14.469 23.75 -4.457 1 89.12 396 ILE B CA 1
ATOM 8044 C C . ILE B 1 396 ? 12.969 23.516 -4.301 1 89.12 396 ILE B C 1
ATOM 8046 O O . ILE B 1 396 ? 12.547 22.438 -3.84 1 89.12 396 ILE B O 1
ATOM 8050 N N . LEU B 1 397 ? 12.18 24.531 -4.699 1 91.12 397 LEU B N 1
ATOM 8051 C CA . LEU B 1 397 ? 10.734 24.375 -4.684 1 91.12 397 LEU B CA 1
ATOM 8052 C C . LEU B 1 397 ? 10.234 23.797 -6.004 1 91.12 397 LEU B C 1
ATOM 8054 O O . LEU B 1 397 ? 10.211 24.484 -7.02 1 91.12 397 LEU B O 1
ATOM 8058 N N . PHE B 1 398 ? 9.789 22.578 -5.938 1 89.62 398 PHE B N 1
ATOM 8059 C CA . PHE B 1 398 ? 9.445 21.797 -7.121 1 89.62 398 PHE B CA 1
ATOM 8060 C C . PHE B 1 398 ? 8.328 22.484 -7.914 1 89.62 398 PHE B C 1
ATOM 8062 O O . PHE B 1 398 ? 7.312 22.891 -7.348 1 89.62 398 PHE B O 1
ATOM 8069 N N . ARG B 1 399 ? 8.523 22.734 -9.211 1 86.81 399 ARG B N 1
ATOM 8070 C CA . ARG B 1 399 ? 7.59 23.25 -10.203 1 86.81 399 ARG B CA 1
ATOM 8071 C C . ARG B 1 399 ? 7.328 24.75 -9.992 1 86.81 399 ARG B C 1
ATOM 8073 O O . ARG B 1 399 ? 6.449 25.328 -10.633 1 86.81 399 ARG B O 1
ATOM 8080 N N . GLN B 1 400 ? 8.008 25.391 -8.984 1 87.44 400 GLN B N 1
ATOM 8081 C CA . GLN B 1 400 ? 7.887 26.844 -8.859 1 87.44 400 GLN B CA 1
ATOM 8082 C C . GLN B 1 400 ? 8.562 27.547 -10.023 1 87.44 400 GLN B C 1
ATOM 8084 O O . GLN B 1 400 ? 9.711 27.25 -10.352 1 87.44 400 GLN B O 1
ATOM 8089 N N . PRO B 1 401 ? 7.871 28.469 -10.672 1 82.31 401 PRO B N 1
ATOM 8090 C CA . PRO B 1 401 ? 8.523 29.203 -11.75 1 82.31 401 PRO B CA 1
ATOM 8091 C C . PRO B 1 401 ? 9.75 29.984 -11.273 1 82.31 401 PRO B C 1
ATOM 8093 O O . PRO B 1 401 ? 9.695 30.641 -10.242 1 82.31 401 PRO B O 1
ATOM 8096 N N . SER B 1 402 ? 10.828 29.906 -11.984 1 79.75 402 SER B N 1
ATOM 8097 C CA . SER B 1 402 ? 12.102 30.531 -11.617 1 79.75 402 SER B CA 1
ATOM 8098 C C . SER B 1 402 ? 11.977 32.062 -11.539 1 79.75 402 SER B C 1
ATOM 8100 O O . SER B 1 402 ? 12.664 32.688 -10.75 1 79.75 402 SER B O 1
ATOM 8102 N N . GLU B 1 403 ? 11.078 32.594 -12.305 1 77.06 403 GLU B N 1
ATOM 8103 C CA . GLU B 1 403 ? 10.906 34.031 -12.344 1 77.06 403 GLU B CA 1
ATOM 8104 C C . GLU B 1 403 ? 10.359 34.562 -11.023 1 77.06 403 GLU B C 1
ATOM 8106 O O . GLU B 1 403 ? 10.57 35.719 -10.672 1 77.06 403 GLU B O 1
ATOM 8111 N N . ASN B 1 404 ? 9.742 33.719 -10.281 1 81 404 ASN B N 1
ATOM 8112 C CA . ASN B 1 404 ? 9.078 34.156 -9.055 1 81 404 ASN B CA 1
ATOM 8113 C C . ASN B 1 404 ? 9.914 33.812 -7.816 1 81 404 ASN B C 1
ATOM 8115 O O . ASN B 1 404 ? 9.531 34.156 -6.699 1 81 404 ASN B O 1
ATOM 8119 N N . SER B 1 405 ? 11.078 33.25 -8.023 1 83 405 SER B N 1
ATOM 8120 C CA . SER B 1 405 ? 11.875 32.781 -6.883 1 83 405 SER B CA 1
ATOM 8121 C C . SER B 1 405 ? 12.328 33.969 -6.023 1 83 405 SER B C 1
ATOM 8123 O O . SER B 1 405 ? 12.281 33.875 -4.793 1 83 405 SER B O 1
ATOM 8125 N N . SER B 1 406 ? 12.727 35 -6.691 1 82.38 406 SER B N 1
ATOM 8126 C CA . SER B 1 406 ? 13.203 36.156 -5.945 1 82.38 406 SER B CA 1
ATOM 8127 C C . SER B 1 406 ? 12.047 36.875 -5.242 1 82.38 406 SER B C 1
ATOM 8129 O O . SER B 1 406 ? 12.219 37.406 -4.137 1 82.38 406 SER B O 1
ATOM 8131 N N . LEU B 1 407 ? 10.977 36.844 -5.887 1 82.12 407 LEU B N 1
ATOM 8132 C CA . LEU B 1 407 ? 9.789 37.469 -5.285 1 82.12 407 LEU B CA 1
ATOM 8133 C C . LEU B 1 407 ? 9.352 36.688 -4.047 1 82.12 407 LEU B C 1
ATOM 8135 O O . LEU B 1 407 ? 9.07 37.281 -3.006 1 82.12 407 LEU B O 1
ATOM 8139 N N . VAL B 1 408 ? 9.297 35.438 -4.18 1 86.62 408 VAL B N 1
ATOM 8140 C CA . VAL B 1 408 ? 8.891 34.594 -3.072 1 86.62 408 VAL B CA 1
ATOM 8141 C C . VAL B 1 408 ? 9.867 34.75 -1.909 1 86.62 408 VAL B C 1
ATOM 8143 O O . VAL B 1 408 ? 9.453 34.844 -0.752 1 86.62 408 VAL B O 1
ATOM 8146 N N . ALA B 1 409 ? 11.133 34.781 -2.234 1 89.25 409 ALA B N 1
ATOM 8147 C CA . ALA B 1 409 ? 12.141 35 -1.195 1 89.25 409 ALA B CA 1
ATOM 8148 C C . ALA B 1 409 ? 11.914 36.312 -0.461 1 89.25 409 ALA B C 1
ATOM 8150 O O . ALA B 1 409 ? 11.984 36.375 0.769 1 89.25 409 ALA B O 1
ATOM 8151 N N . GLY B 1 410 ? 11.648 37.344 -1.168 1 86.31 410 GLY B N 1
ATOM 8152 C CA . GLY B 1 410 ? 11.383 38.656 -0.57 1 86.31 410 GLY B CA 1
ATOM 8153 C C . GLY B 1 410 ? 10.195 38.625 0.383 1 86.31 410 GLY B C 1
ATOM 8154 O O . GLY B 1 410 ? 10.258 39.219 1.463 1 86.31 410 GLY B O 1
ATOM 8155 N N . HIS B 1 411 ? 9.188 38 0.021 1 87 411 HIS B N 1
ATOM 8156 C CA . HIS B 1 411 ? 7.996 37.906 0.863 1 87 411 HIS B CA 1
ATOM 8157 C C . HIS B 1 411 ? 8.258 37.062 2.104 1 87 411 HIS B C 1
ATOM 8159 O O . HIS B 1 411 ? 7.805 37.406 3.199 1 87 411 HIS B O 1
ATOM 8165 N N . LEU B 1 412 ? 9 36 1.898 1 91.69 412 LEU B N 1
ATOM 8166 C CA . LEU B 1 412 ? 9.297 35.125 3.008 1 91.69 412 LEU B CA 1
ATOM 8167 C C . LEU B 1 412 ? 10.094 35.844 4.09 1 91.69 412 LEU B C 1
ATOM 8169 O O . LEU B 1 412 ? 9.93 35.562 5.281 1 91.69 412 LEU B O 1
ATOM 8173 N N . LEU B 1 413 ? 10.852 36.75 3.67 1 92.62 413 LEU B N 1
ATOM 8174 C CA . LEU B 1 413 ? 11.75 37.438 4.602 1 92.62 413 LEU B CA 1
ATOM 8175 C C . LEU B 1 413 ? 11.023 38.562 5.332 1 92.62 413 LEU B C 1
ATOM 8177 O O . LEU B 1 413 ? 11.508 39.062 6.348 1 92.62 413 LEU B O 1
ATOM 8181 N N . ARG B 1 414 ? 9.758 38.875 4.91 1 90.25 414 ARG B N 1
ATOM 8182 C CA . ARG B 1 414 ? 9.195 40.125 5.422 1 90.25 414 ARG B CA 1
ATOM 8183 C C . ARG B 1 414 ? 7.785 39.906 5.965 1 90.25 414 ARG B C 1
ATOM 8185 O O . ARG B 1 414 ? 7.219 40.812 6.602 1 90.25 414 ARG B O 1
ATOM 8192 N N . PHE B 1 415 ? 7.188 38.812 5.793 1 91 415 PHE B N 1
ATOM 8193 C CA . PHE B 1 415 ? 5.762 38.688 6.059 1 91 415 PHE B CA 1
ATOM 8194 C C . PHE B 1 415 ? 5.473 38.812 7.551 1 91 415 PHE B C 1
ATOM 8196 O O . PHE B 1 415 ? 4.363 39.156 7.945 1 91 415 PHE B O 1
ATOM 8203 N N . GLY B 1 416 ? 6.41 38.531 8.391 1 92.62 416 GLY B N 1
ATOM 8204 C CA . GLY B 1 416 ? 6.203 38.625 9.82 1 92.62 416 GLY B CA 1
ATOM 8205 C C . GLY B 1 416 ? 5.938 40.062 10.297 1 92.62 416 GLY B C 1
ATOM 8206 O O . GLY B 1 416 ? 5.473 40.25 11.414 1 92.62 416 GLY B O 1
ATOM 8207 N N . THR B 1 417 ? 6.152 41.031 9.461 1 92.25 417 THR B N 1
ATOM 8208 C CA . THR B 1 417 ? 6.035 42.438 9.852 1 92.25 417 THR B CA 1
ATOM 8209 C C . THR B 1 417 ? 4.734 43.031 9.328 1 92.25 417 THR B C 1
ATOM 8211 O O . THR B 1 417 ? 4.383 44.156 9.672 1 92.25 417 THR B O 1
ATOM 8214 N N . PHE B 1 418 ? 4.031 42.281 8.578 1 89.06 418 PHE B N 1
ATOM 8215 C CA . PHE B 1 418 ? 2.934 42.906 7.832 1 89.06 418 PHE B CA 1
ATOM 8216 C C . PHE B 1 418 ? 1.646 42.875 8.648 1 89.06 418 PHE B C 1
ATOM 8218 O O . PHE B 1 418 ? 1.157 41.781 9 1 89.06 418 PHE B O 1
ATOM 8225 N N . GLU B 1 419 ? 1.129 43.938 9.008 1 87.38 419 GLU B N 1
ATOM 8226 C CA . GLU B 1 419 ? -0.182 44.156 9.617 1 87.38 419 GLU B CA 1
ATOM 8227 C C . GLU B 1 419 ? -0.7 45.562 9.344 1 87.38 419 GLU B C 1
ATOM 8229 O O . GLU B 1 419 ? -1.764 45.719 8.742 1 87.38 419 GLU B O 1
ATOM 8234 N N . ARG B 1 420 ? 0.181 46.531 9.758 1 82.44 420 ARG B N 1
ATOM 8235 C CA . ARG B 1 420 ? -0.099 47.969 9.5 1 82.44 420 ARG B CA 1
ATOM 8236 C C . ARG B 1 420 ? 0.987 48.594 8.633 1 82.44 420 ARG B C 1
ATOM 8238 O O . ARG B 1 420 ? 2.178 48.375 8.867 1 82.44 420 ARG B O 1
ATOM 8245 N N . VAL B 1 421 ? 0.535 49.25 7.609 1 82.31 421 VAL B N 1
ATOM 8246 C CA . VAL B 1 421 ? 1.497 49.906 6.738 1 82.31 421 VAL B CA 1
ATOM 8247 C C . VAL B 1 421 ? 1.274 51.438 6.781 1 82.31 421 VAL B C 1
ATOM 8249 O O . VAL B 1 421 ? 0.155 51.906 6.57 1 82.31 421 VAL B O 1
ATOM 8252 N N . PHE B 1 422 ? 2.287 52.094 7.172 1 78.31 422 PHE B N 1
ATOM 8253 C CA . PHE B 1 422 ? 2.215 53.531 7.273 1 78.31 422 PHE B CA 1
ATOM 8254 C C . PHE B 1 422 ? 3.072 54.188 6.199 1 78.31 422 PHE B C 1
ATOM 8256 O O . PHE B 1 422 ? 4.207 53.781 5.961 1 78.31 422 PHE B O 1
ATOM 8263 N N . GLY B 1 423 ? 2.396 55.094 5.402 1 71.25 423 GLY B N 1
ATOM 8264 C CA . GLY B 1 423 ? 3.1 55.781 4.332 1 71.25 423 GLY B CA 1
ATOM 8265 C C . GLY B 1 423 ? 3.791 57.062 4.793 1 71.25 423 GLY B C 1
ATOM 8266 O O . GLY B 1 423 ? 3.434 57.625 5.828 1 71.25 423 GLY B O 1
ATOM 8267 N N . GLY B 1 424 ? 4.848 57.5 4.051 1 62.72 424 GLY B N 1
ATOM 8268 C CA . GLY B 1 424 ? 5.367 58.844 3.967 1 62.72 424 GLY B CA 1
ATOM 8269 C C . GLY B 1 424 ? 6.242 59.219 5.148 1 62.72 424 GLY B C 1
ATOM 8270 O O . GLY B 1 424 ? 6.18 60.344 5.641 1 62.72 424 GLY B O 1
ATOM 8271 N N . TYR B 1 425 ? 6.945 58.25 5.809 1 60.25 425 TYR B N 1
ATOM 8272 C CA . TYR B 1 425 ? 7.703 58.688 6.965 1 60.25 425 TYR B CA 1
ATOM 8273 C C . TYR B 1 425 ? 9.023 59.312 6.539 1 60.25 425 TYR B C 1
ATOM 8275 O O . TYR B 1 425 ? 9.648 60.062 7.305 1 60.25 425 TYR B O 1
ATOM 8283 N N . ASP B 1 426 ? 9.414 58.938 5.32 1 60.97 426 ASP B N 1
ATOM 8284 C CA . ASP B 1 426 ? 10.609 59.594 4.801 1 60.97 426 ASP B CA 1
ATOM 8285 C C . ASP B 1 426 ? 10.32 60.281 3.475 1 60.97 426 ASP B C 1
ATOM 8287 O O . ASP B 1 426 ? 9.234 60.125 2.91 1 60.97 426 ASP B O 1
ATOM 8291 N N . SER B 1 427 ? 11.133 61.281 3.18 1 59 427 SER B N 1
ATOM 8292 C CA . SER B 1 427 ? 10.992 62.094 1.965 1 59 427 SER B CA 1
ATOM 8293 C C . SER B 1 427 ? 10.922 61.188 0.726 1 59 427 SER B C 1
ATOM 8295 O O . SER B 1 427 ? 10.43 61.625 -0.321 1 59 427 SER B O 1
ATOM 8297 N N . LYS B 1 428 ? 11.312 59.969 0.741 1 64.75 428 LYS B N 1
ATOM 8298 C CA . LYS B 1 428 ? 11.383 59.094 -0.425 1 64.75 428 LYS B CA 1
ATOM 8299 C C . LYS B 1 428 ? 10.102 58.281 -0.583 1 64.75 428 LYS B C 1
ATOM 8301 O O . LYS B 1 428 ? 9.961 57.5 -1.538 1 64.75 428 LYS B O 1
ATOM 8306 N N . GLY B 1 429 ? 9.141 58.5 0.289 1 66.62 429 GLY B N 1
ATOM 8307 C CA . GLY B 1 429 ? 7.863 57.812 0.166 1 66.62 429 GLY B CA 1
ATOM 8308 C C . GLY B 1 429 ? 7.902 56.375 0.663 1 66.62 429 GLY B C 1
ATOM 8309 O O . GLY B 1 429 ? 7.09 55.562 0.249 1 66.62 429 GLY B O 1
ATOM 8310 N N . THR B 1 430 ? 8.914 56.062 1.482 1 76.69 430 THR B N 1
ATOM 8311 C CA . THR B 1 430 ? 9.047 54.719 2.014 1 76.69 430 THR B CA 1
ATOM 8312 C C . THR B 1 430 ? 7.965 54.438 3.053 1 76.69 430 THR B C 1
ATOM 8314 O O . THR B 1 430 ? 7.504 55.344 3.738 1 76.69 430 THR B O 1
ATOM 8317 N N . GLN B 1 431 ? 7.457 53.219 2.928 1 81.88 431 GLN B N 1
ATOM 8318 C CA . GLN B 1 431 ? 6.43 52.812 3.881 1 81.88 431 GLN B CA 1
ATOM 8319 C C . GLN B 1 431 ? 7.027 51.969 5 1 81.88 431 GLN B C 1
ATOM 8321 O O . GLN B 1 431 ? 8.102 51.406 4.844 1 81.88 431 GLN B O 1
ATOM 8326 N N . LEU B 1 432 ? 6.402 52.062 6.145 1 86.88 432 LEU B N 1
ATOM 8327 C CA . LEU B 1 432 ? 6.781 51.25 7.293 1 86.88 432 LEU B CA 1
ATOM 8328 C C . LEU B 1 432 ? 5.703 50.219 7.613 1 86.88 432 LEU B C 1
ATOM 8330 O O . LEU B 1 432 ? 4.539 50.594 7.816 1 86.88 432 LEU B O 1
ATOM 8334 N N . ALA B 1 433 ? 6.078 49 7.445 1 88.44 433 ALA B N 1
ATOM 8335 C CA . ALA B 1 433 ? 5.188 47.906 7.887 1 88.44 433 ALA B CA 1
ATOM 8336 C C . ALA B 1 433 ? 5.434 47.562 9.352 1 88.44 433 ALA B C 1
ATOM 8338 O O . ALA B 1 433 ? 6.582 47.375 9.766 1 88.44 433 ALA B O 1
ATOM 8339 N N . ILE B 1 434 ? 4.387 47.531 10.141 1 89.19 434 ILE B N 1
ATOM 8340 C CA . ILE B 1 434 ? 4.492 47.312 11.578 1 89.19 434 ILE B CA 1
ATOM 8341 C C . ILE B 1 434 ? 3.494 46.219 12 1 89.19 434 ILE B C 1
ATOM 8343 O O . ILE B 1 434 ? 2.322 46.281 11.617 1 89.19 434 ILE B O 1
ATOM 8347 N N . ARG B 1 435 ? 3.988 45.25 12.688 1 91.19 435 ARG B N 1
ATOM 8348 C CA . ARG B 1 435 ? 3.113 44.25 13.297 1 91.19 435 ARG B CA 1
ATOM 8349 C C . ARG B 1 435 ? 3.377 44.125 14.789 1 91.19 435 ARG B C 1
ATOM 8351 O O . ARG B 1 435 ? 4.531 44.094 15.219 1 91.19 435 ARG B O 1
ATOM 8358 N N . LEU B 1 436 ? 2.314 44.094 15.516 1 87.06 436 LEU B N 1
ATOM 8359 C CA . LEU B 1 436 ? 2.391 44 16.969 1 87.06 436 LEU B CA 1
ATOM 8360 C C . LEU B 1 436 ? 2.223 42.562 17.422 1 87.06 436 LEU B C 1
ATOM 8362 O O . LEU B 1 436 ? 1.398 41.812 16.875 1 87.06 436 LEU B O 1
ATOM 8366 N N . TYR B 1 437 ? 3.045 42.156 18.359 1 88.81 437 TYR B N 1
ATOM 8367 C CA . TYR B 1 437 ? 2.963 40.875 19.016 1 88.81 437 TYR B CA 1
ATOM 8368 C C . TYR B 1 437 ? 2.838 41 20.531 1 88.81 437 TYR B C 1
ATOM 8370 O O . TYR B 1 437 ? 3.424 41.938 21.109 1 88.81 437 TYR B O 1
ATOM 8378 N N . SER B 1 438 ? 2.158 40.094 21.141 1 82.56 438 SER B N 1
ATOM 8379 C CA . SER B 1 438 ? 1.953 40.156 22.594 1 82.56 438 SER B CA 1
ATOM 8380 C C . SER B 1 438 ? 3.246 39.875 23.344 1 82.56 438 SER B C 1
ATOM 8382 O O . SER B 1 438 ? 3.918 38.875 23.062 1 82.56 438 SER B O 1
ATOM 8384 N N . SER B 1 439 ? 3.566 40.688 24.328 1 81.31 439 SER B N 1
ATOM 8385 C CA . SER B 1 439 ? 4.766 40.469 25.141 1 81.31 439 SER B CA 1
ATOM 8386 C C . SER B 1 439 ? 4.484 39.531 26.312 1 81.31 439 SER B C 1
ATOM 8388 O O . SER B 1 439 ? 5.402 39.156 27.047 1 81.31 439 SER B O 1
ATOM 8390 N N . MET B 1 440 ? 3.217 39.094 26.484 1 78.25 440 MET B N 1
ATOM 8391 C CA . MET B 1 440 ? 2.867 38.219 27.594 1 78.25 440 MET B CA 1
ATOM 8392 C C . MET B 1 440 ? 3.457 36.812 27.391 1 78.25 440 MET B C 1
ATOM 8394 O O . MET B 1 440 ? 3.717 36.125 28.359 1 78.25 440 MET B O 1
ATOM 8398 N N . ASN B 1 441 ? 3.682 36.406 26.141 1 80 441 ASN B N 1
ATOM 8399 C CA . ASN B 1 441 ? 4.293 35.125 25.766 1 80 441 ASN B CA 1
ATOM 8400 C C . ASN B 1 441 ? 3.467 33.938 26.234 1 80 441 ASN B C 1
ATOM 8402 O O . ASN B 1 441 ? 4.02 32.938 26.656 1 80 441 ASN B O 1
ATOM 8406 N N . LYS B 1 442 ? 2.191 34.094 26.297 1 82.88 442 LYS B N 1
ATOM 8407 C CA . LYS B 1 442 ? 1.318 33 26.734 1 82.88 442 LYS B CA 1
ATOM 8408 C C . LYS B 1 442 ? 0.8 32.219 25.547 1 82.88 442 LYS B C 1
ATOM 8410 O O . LYS B 1 442 ? 0.487 31.016 25.688 1 82.88 442 LYS B O 1
ATOM 8415 N N . ASN B 1 443 ? 0.725 32.875 24.438 1 87.31 443 ASN B N 1
ATOM 8416 C CA . ASN B 1 443 ? 0.334 32.219 23.203 1 87.31 443 ASN B CA 1
ATOM 8417 C C . ASN B 1 443 ? 1.461 32.219 22.172 1 87.31 443 ASN B C 1
ATOM 8419 O O . ASN B 1 443 ? 2.355 33.062 22.234 1 87.31 443 ASN B O 1
ATOM 8423 N N . SER B 1 444 ? 1.347 31.312 21.344 1 86.94 444 SER B N 1
ATOM 8424 C CA . SER B 1 444 ? 2.42 31.188 20.359 1 86.94 444 SER B CA 1
ATOM 8425 C C . SER B 1 444 ? 2.32 32.281 19.297 1 86.94 444 SER B C 1
ATOM 8427 O O . SER B 1 444 ? 1.229 32.562 18.812 1 86.94 444 SER B O 1
ATOM 8429 N N . HIS B 1 445 ? 3.359 32.938 19.047 1 90.31 445 HIS B N 1
ATOM 8430 C CA . HIS B 1 445 ? 3.521 33.875 17.938 1 90.31 445 HIS B CA 1
ATOM 8431 C C . HIS B 1 445 ? 4.977 33.938 17.484 1 90.31 445 HIS B C 1
ATOM 8433 O O . HIS B 1 445 ? 5.844 33.281 18.078 1 90.31 445 HIS B O 1
ATOM 8439 N N . PHE B 1 446 ? 5.285 34.719 16.547 1 92.88 446 PHE B N 1
ATOM 8440 C CA . PHE B 1 446 ? 6.578 34.625 15.883 1 92.88 446 PHE B CA 1
ATOM 8441 C C . PHE B 1 446 ? 7.656 35.344 16.703 1 92.88 446 PHE B C 1
ATOM 8443 O O . PHE B 1 446 ? 8.852 35.094 16.484 1 92.88 446 PHE B O 1
ATOM 8450 N N . LEU B 1 447 ? 7.285 36.188 17.656 1 92.62 447 LEU B N 1
ATOM 8451 C CA . LEU B 1 447 ? 8.258 36.906 18.469 1 92.62 447 LEU B CA 1
ATOM 8452 C C . LEU B 1 447 ? 8.211 36.406 19.922 1 92.62 447 LEU B C 1
ATOM 8454 O O . LEU B 1 447 ? 8.5 37.188 20.844 1 92.62 447 LEU B O 1
ATOM 8458 N N . ASN B 1 448 ? 7.898 35.219 20.125 1 88.31 448 ASN B N 1
ATOM 8459 C CA . ASN B 1 448 ? 7.793 34.688 21.484 1 88.31 448 ASN B CA 1
ATOM 8460 C C . ASN B 1 448 ? 9.117 34.812 22.25 1 88.31 448 ASN B C 1
ATOM 8462 O O . ASN B 1 448 ? 10.172 34.469 21.719 1 88.31 448 ASN B O 1
ATOM 8466 N N . ASN B 1 449 ? 8.977 35.375 23.453 1 80 449 ASN B N 1
ATOM 8467 C CA . ASN B 1 449 ? 10.039 35.406 24.453 1 80 449 ASN B CA 1
ATOM 8468 C C . ASN B 1 449 ? 11.148 36.375 24.047 1 80 449 ASN B C 1
ATOM 8470 O O . ASN B 1 449 ? 12.32 36.125 24.375 1 80 449 ASN B O 1
ATOM 8474 N N . MET B 1 450 ? 10.82 37.312 23.172 1 80.44 450 MET B N 1
ATOM 8475 C CA . MET B 1 450 ? 11.812 38.312 22.797 1 80.44 450 MET B CA 1
ATOM 8476 C C . MET B 1 450 ? 12.242 39.125 24.016 1 80.44 450 MET B C 1
ATOM 8478 O O . MET B 1 450 ? 13.297 39.75 23.984 1 80.44 450 MET B O 1
ATOM 8482 N N . ARG B 1 451 ? 11.695 38.938 25.375 1 59.88 451 ARG B N 1
ATOM 8483 C CA . ARG B 1 451 ? 11.953 39.844 26.469 1 59.88 451 ARG B CA 1
ATOM 8484 C C . ARG B 1 451 ? 13.453 40.031 26.703 1 59.88 451 ARG B C 1
ATOM 8486 O O . ARG B 1 451 ? 14.195 39.031 26.719 1 59.88 451 ARG B O 1
ATOM 8493 N N . ASN B 1 452 ? 13.898 41.062 26.453 1 51.16 452 ASN B N 1
ATOM 8494 C CA . ASN B 1 452 ? 15.227 41.562 26.797 1 51.16 452 ASN B CA 1
ATOM 8495 C C . ASN B 1 452 ? 15.352 41.812 28.312 1 51.16 452 ASN B C 1
ATOM 8497 O O . ASN B 1 452 ? 14.594 42.594 28.875 1 51.16 452 ASN B O 1
ATOM 8501 N N . GLU B 1 453 ? 15.469 40.75 29.156 1 46.38 453 GLU B N 1
ATOM 8502 C CA . GLU B 1 453 ? 15.797 41.156 30.516 1 46.38 453 GLU B CA 1
ATOM 8503 C C . GLU B 1 453 ? 16.734 42.375 30.531 1 46.38 453 GLU B C 1
ATOM 8505 O O . GLU B 1 453 ? 17.906 42.25 30.219 1 46.38 453 GLU B O 1
ATOM 8510 N N . LEU B 1 454 ? 16.297 43.344 29.969 1 42.81 454 LEU B N 1
ATOM 8511 C CA . LEU B 1 454 ? 17.172 44.406 30.453 1 42.81 454 LEU B CA 1
ATOM 8512 C C . LEU B 1 454 ? 17.453 44.219 31.938 1 42.81 454 LEU B C 1
ATOM 8514 O O . LEU B 1 454 ? 16.531 44.094 32.75 1 42.81 454 LEU B O 1
ATOM 8518 N N . HIS B 1 455 ? 18.406 43.344 32.219 1 37.56 455 HIS B N 1
ATOM 8519 C CA . HIS B 1 455 ? 18.859 43.25 33.594 1 37.56 455 HIS B CA 1
ATOM 8520 C C . HIS B 1 455 ? 18.656 44.562 34.344 1 37.56 455 HIS B C 1
ATOM 8522 O O . HIS B 1 455 ? 19.25 45.594 34 1 37.56 455 HIS B O 1
ATOM 8528 N N . THR B 1 456 ? 17.5 44.875 34.625 1 38.38 456 THR B N 1
ATOM 8529 C CA . THR B 1 456 ? 17.547 45.781 35.75 1 38.38 456 THR B CA 1
ATOM 8530 C C . THR B 1 456 ? 18.516 45.281 36.812 1 38.38 456 THR B C 1
ATOM 8532 O O . THR B 1 456 ? 18.094 44.844 37.906 1 38.38 456 THR B O 1
ATOM 8535 N N . GLY B 1 457 ? 19.406 44.312 36.719 1 34.03 457 GLY B N 1
ATOM 8536 C CA . GLY B 1 457 ? 20.266 44.188 37.875 1 34.03 457 GLY B CA 1
ATOM 8537 C C . GLY B 1 457 ? 20.516 45.531 38.562 1 34.03 457 GLY B C 1
ATOM 8538 O O . GLY B 1 457 ? 21.109 45.562 39.656 1 34.03 457 GLY B O 1
ATOM 8539 N N . ALA B 1 458 ? 21.172 46.594 37.938 1 31.64 458 ALA B N 1
ATOM 8540 C CA . ALA B 1 458 ? 21.844 47.469 38.875 1 31.64 458 ALA B CA 1
ATOM 8541 C C . ALA B 1 458 ? 20.828 48.094 39.844 1 31.64 458 ALA B C 1
ATOM 8543 O O . ALA B 1 458 ? 19.922 48.844 39.406 1 31.64 458 ALA B O 1
ATOM 8544 N N . THR B 1 459 ? 20.219 47.594 40.781 1 33.34 459 THR B N 1
ATOM 8545 C CA . THR B 1 459 ? 20.016 48.438 41.938 1 33.34 459 THR B CA 1
ATOM 8546 C C . THR B 1 459 ? 20.75 49.75 41.781 1 33.34 459 THR B C 1
ATOM 8548 O O . THR B 1 459 ? 20.438 50.719 42.469 1 33.34 459 THR B O 1
ATOM 8551 N N . GLY B 1 460 ? 22.188 49.656 41.812 1 33.19 460 GLY B N 1
ATOM 8552 C CA . GLY B 1 460 ? 22.953 50.906 41.812 1 33.19 460 GLY B CA 1
ATOM 8553 C C . GLY B 1 460 ? 22.625 51.781 40.625 1 33.19 460 GLY B C 1
ATOM 8554 O O . GLY B 1 460 ? 21.891 51.406 39.719 1 33.19 460 GLY B O 1
ATOM 8555 N N . ASP B 1 461 ? 23.422 53 40.469 1 35.62 461 ASP B N 1
ATOM 8556 C CA . ASP B 1 461 ? 23.391 54.25 39.75 1 35.62 461 ASP B CA 1
ATOM 8557 C C . ASP B 1 461 ? 23.266 54.031 38.25 1 35.62 461 ASP B C 1
ATOM 8559 O O . ASP B 1 461 ? 22.797 54.938 37.5 1 35.62 461 ASP B O 1
ATOM 8563 N N . ALA B 1 462 ? 24.297 53.375 37.281 1 40.09 462 ALA B N 1
ATOM 8564 C CA . ALA B 1 462 ? 24.562 53.719 35.906 1 40.09 462 ALA B CA 1
ATOM 8565 C C . ALA B 1 462 ? 23.703 52.906 34.938 1 40.09 462 ALA B C 1
ATOM 8567 O O . ALA B 1 462 ? 23.641 51.688 35.062 1 40.09 462 ALA B O 1
ATOM 8568 N N . PRO B 1 463 ? 22.484 53.188 34.25 1 49.16 463 PRO B N 1
ATOM 8569 C CA . PRO B 1 463 ? 21.656 52.594 33.219 1 49.16 463 PRO B CA 1
ATOM 8570 C C . PRO B 1 463 ? 22.453 51.719 32.25 1 49.16 463 PRO B C 1
ATOM 8572 O O . PRO B 1 463 ? 23.531 52.125 31.781 1 49.16 463 PRO B O 1
ATOM 8575 N N . HIS B 1 464 ? 22.484 50.375 32.312 1 55 464 HIS B N 1
ATOM 8576 C CA . HIS B 1 464 ? 23.188 49.531 31.375 1 55 464 HIS B CA 1
ATOM 8577 C C . HIS B 1 464 ? 22.797 49.844 29.938 1 55 464 HIS B C 1
ATOM 8579 O O . HIS B 1 464 ? 21.609 49.75 29.578 1 55 464 HIS B O 1
ATOM 8585 N N . VAL B 1 465 ? 23.547 50.469 29.094 1 66.44 465 VAL B N 1
ATOM 8586 C CA . VAL B 1 465 ? 23.438 51.031 27.75 1 66.44 465 VAL B CA 1
ATOM 8587 C C . VAL B 1 465 ? 23.844 50 26.719 1 66.44 465 VAL B C 1
ATOM 8589 O O . VAL B 1 465 ? 23.688 50.188 25.516 1 66.44 465 VAL B O 1
ATOM 8592 N N . GLU B 1 466 ? 24.188 48.594 27.203 1 76.25 466 GLU B N 1
ATOM 8593 C CA . GLU B 1 466 ? 24.609 47.594 26.219 1 76.25 466 GLU B CA 1
ATOM 8594 C C . GLU B 1 466 ? 23.609 46.438 26.141 1 76.25 466 GLU B C 1
ATOM 8596 O O . GLU B 1 466 ? 23.062 46 27.156 1 76.25 466 GLU B O 1
ATOM 8601 N N . VAL B 1 467 ? 23.281 45.906 25 1 83.44 467 VAL B N 1
ATOM 8602 C CA . VAL B 1 467 ? 22.453 44.719 24.75 1 83.44 467 VAL B CA 1
ATOM 8603 C C . VAL B 1 467 ? 23.328 43.469 24.812 1 83.44 467 VAL B C 1
ATOM 8605 O O . VAL B 1 467 ? 24.344 43.375 24.109 1 83.44 467 VAL B O 1
ATOM 8608 N N . PRO B 1 468 ? 22.984 42.531 25.734 1 82 468 PRO B N 1
ATOM 8609 C CA . PRO B 1 468 ? 23.781 41.312 25.781 1 82 468 PRO B CA 1
ATOM 8610 C C . PRO B 1 468 ? 23.766 40.531 24.469 1 82 468 PRO B C 1
ATOM 8612 O O . PRO B 1 468 ? 22.781 40.594 23.734 1 82 468 PRO B O 1
ATOM 8615 N N . VAL B 1 469 ? 24.828 39.812 24.25 1 83.75 469 VAL B N 1
ATOM 8616 C CA . VAL B 1 469 ? 24.984 39.031 23.031 1 83.75 469 VAL B CA 1
ATOM 8617 C C . VAL B 1 469 ? 23.891 37.969 22.938 1 83.75 469 VAL B C 1
ATOM 8619 O O . VAL B 1 469 ? 23.406 37.656 21.859 1 83.75 469 VAL B O 1
ATOM 8622 N N . GLU B 1 470 ? 23.453 37.438 24.109 1 84.88 470 GLU B N 1
ATOM 8623 C CA . GLU B 1 470 ? 22.406 36.438 24.141 1 84.88 470 GLU B CA 1
ATOM 8624 C C . GLU B 1 470 ? 21.094 36.969 23.594 1 84.88 470 GLU B C 1
ATOM 8626 O O . GLU B 1 470 ? 20.344 36.25 22.938 1 84.88 470 GLU B O 1
ATOM 8631 N N . ALA B 1 471 ? 20.781 38.25 23.891 1 87.19 471 ALA B N 1
ATOM 8632 C CA . ALA B 1 471 ? 19.562 38.875 23.391 1 87.19 471 ALA B CA 1
ATOM 8633 C C . ALA B 1 471 ? 19.625 39.094 21.875 1 87.19 471 ALA B C 1
ATOM 8635 O O . ALA B 1 471 ? 18.625 38.906 21.172 1 87.19 471 ALA B O 1
ATOM 8636 N N . GLU B 1 472 ? 20.828 39.406 21.375 1 90.69 472 GLU B N 1
ATOM 8637 C CA . GLU B 1 472 ? 21.016 39.562 19.938 1 90.69 472 GLU B CA 1
ATOM 8638 C C . GLU B 1 472 ? 20.859 38.219 19.219 1 90.69 472 GLU B C 1
ATOM 8640 O O . GLU B 1 472 ? 20.203 38.156 18.172 1 90.69 472 GLU B O 1
ATOM 8645 N N . LEU B 1 473 ? 21.375 37.219 19.844 1 90.75 473 LEU B N 1
ATOM 8646 C CA . LEU B 1 473 ? 21.281 35.906 19.266 1 90.75 473 LEU B CA 1
ATOM 8647 C C . LEU B 1 473 ? 19.828 35.406 19.266 1 90.75 473 LEU B C 1
ATOM 8649 O O . LEU B 1 473 ? 19.391 34.75 18.328 1 90.75 473 LEU B O 1
ATOM 8653 N N . TYR B 1 474 ? 19.125 35.719 20.297 1 91.44 474 TYR B N 1
ATOM 8654 C CA . TYR B 1 474 ? 17.734 35.312 20.344 1 91.44 474 TYR B CA 1
ATOM 8655 C C . TYR B 1 474 ? 16.906 36.031 19.281 1 91.44 474 TYR B C 1
ATOM 8657 O O . TYR B 1 474 ? 16.031 35.438 18.656 1 91.44 474 TYR B O 1
ATOM 8665 N N . ALA B 1 475 ? 17.156 37.344 19.156 1 93.25 475 ALA B N 1
ATOM 8666 C CA . ALA B 1 475 ? 16.469 38.062 18.094 1 93.25 475 ALA B CA 1
ATOM 8667 C C . ALA B 1 475 ? 16.797 37.469 16.734 1 93.25 475 ALA B C 1
ATOM 8669 O O . ALA B 1 475 ? 15.914 37.375 15.867 1 93.25 475 ALA B O 1
ATOM 8670 N N . ALA B 1 476 ? 18.031 37.062 16.531 1 94.31 476 ALA B N 1
ATOM 8671 C CA . ALA B 1 476 ? 18.453 36.438 15.273 1 94.31 476 ALA B CA 1
ATOM 8672 C C . ALA B 1 476 ? 17.766 35.094 15.062 1 94.31 476 ALA B C 1
ATOM 8674 O O . ALA B 1 476 ? 17.406 34.75 13.938 1 94.31 476 ALA B O 1
ATOM 8675 N N . HIS B 1 477 ? 17.578 34.375 16.125 1 92.81 477 HIS B N 1
ATOM 8676 C CA . HIS B 1 477 ? 16.859 33.094 16.078 1 92.81 477 HIS B CA 1
ATOM 8677 C C . HIS B 1 477 ? 15.43 33.281 15.586 1 92.81 477 HIS B C 1
ATOM 8679 O O . HIS B 1 477 ? 14.961 32.562 14.719 1 92.81 477 HIS B O 1
ATOM 8685 N N . LEU B 1 478 ? 14.75 34.281 16.141 1 94.62 478 LEU B N 1
ATOM 8686 C CA . LEU B 1 478 ? 13.367 34.531 15.773 1 94.62 478 LEU B CA 1
ATOM 8687 C C . LEU B 1 478 ? 13.258 34.969 14.312 1 94.62 478 LEU B C 1
ATOM 8689 O O . LEU B 1 478 ? 12.328 34.562 13.609 1 94.62 478 LEU B O 1
ATOM 869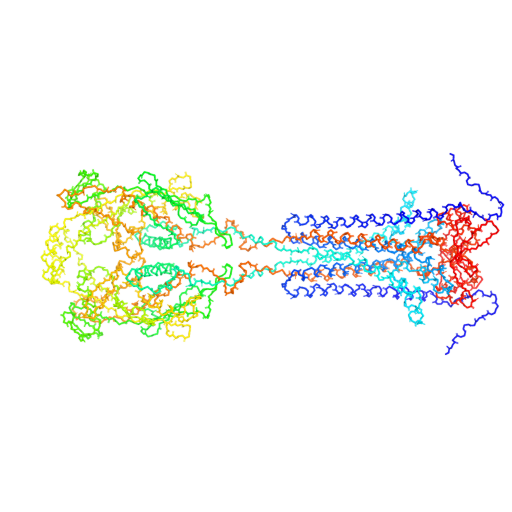3 N N . ALA B 1 479 ? 14.25 35.688 13.836 1 96.19 479 ALA B N 1
ATOM 8694 C CA . ALA B 1 479 ? 14.234 36.188 12.461 1 96.19 479 ALA B CA 1
ATOM 8695 C C . ALA B 1 479 ? 14.594 35.062 11.484 1 96.19 479 ALA B C 1
ATOM 8697 O O . ALA B 1 479 ? 13.977 34.938 10.43 1 96.19 479 ALA B O 1
ATOM 8698 N N . ALA B 1 480 ? 15.508 34.25 11.836 1 95.69 480 ALA B N 1
ATOM 8699 C CA . ALA B 1 480 ? 16.031 33.219 10.945 1 95.69 480 ALA B CA 1
ATOM 8700 C C . ALA B 1 480 ? 15.016 32.094 10.766 1 95.69 480 ALA B C 1
ATOM 8702 O O . ALA B 1 480 ? 14.945 31.469 9.695 1 95.69 480 ALA B O 1
ATOM 8703 N N . ARG B 1 481 ? 14.266 31.797 11.734 1 94.56 481 ARG B N 1
ATOM 8704 C CA . ARG B 1 481 ? 13.398 30.625 11.664 1 94.56 481 ARG B CA 1
ATOM 8705 C C . ARG B 1 481 ? 12.125 30.938 10.883 1 94.56 481 ARG B C 1
ATOM 8707 O O . ARG B 1 481 ? 11.484 30.031 10.344 1 94.56 481 ARG B O 1
ATOM 8714 N N . LEU B 1 482 ? 11.734 32.188 10.805 1 95.88 482 LEU B N 1
ATOM 8715 C CA . LEU B 1 482 ? 10.414 32.562 10.32 1 95.88 482 LEU B CA 1
ATOM 8716 C C . LEU B 1 482 ? 10.211 32.125 8.875 1 95.88 482 LEU B C 1
ATOM 8718 O O . LEU B 1 482 ? 9.219 31.469 8.555 1 95.88 482 LEU B O 1
ATOM 8722 N N . PRO B 1 483 ? 11.102 32.375 7.926 1 95.62 483 PRO B N 1
ATOM 8723 C CA . PRO B 1 483 ? 10.867 31.953 6.543 1 95.62 483 PRO B CA 1
ATOM 8724 C C . PRO B 1 483 ? 10.719 30.438 6.41 1 95.62 483 PRO B C 1
ATOM 8726 O O . PRO B 1 483 ? 9.906 29.953 5.621 1 95.62 483 PRO B O 1
ATOM 8729 N N . LEU B 1 484 ? 11.508 29.75 7.168 1 95.19 484 LEU B N 1
ATOM 8730 C CA . LEU B 1 484 ? 11.469 28.297 7.07 1 95.19 484 LEU B CA 1
ATOM 8731 C C . LEU B 1 484 ? 10.188 27.734 7.68 1 95.19 484 LEU B C 1
ATOM 8733 O O . LEU B 1 484 ? 9.68 26.703 7.23 1 95.19 484 LEU B O 1
ATOM 8737 N N . LEU B 1 485 ? 9.703 28.406 8.68 1 94 485 LEU B N 1
ATOM 8738 C CA . LEU B 1 485 ? 8.43 27.969 9.234 1 94 485 LEU B CA 1
ATOM 8739 C C . LEU B 1 485 ? 7.324 28.031 8.188 1 94 485 LEU B C 1
ATOM 8741 O O . LEU B 1 485 ? 6.488 27.125 8.117 1 94 485 LEU B O 1
ATOM 8745 N N . ALA B 1 486 ? 7.316 29.062 7.41 1 94 486 ALA B N 1
ATOM 8746 C CA . ALA B 1 486 ? 6.328 29.156 6.336 1 94 486 ALA B CA 1
ATOM 8747 C C . ALA B 1 486 ? 6.504 28.031 5.32 1 94 486 ALA B C 1
ATOM 8749 O O . ALA B 1 486 ? 5.52 27.453 4.863 1 94 486 ALA B O 1
ATOM 8750 N N . ILE B 1 487 ? 7.727 27.703 4.996 1 93.69 487 ILE B N 1
ATOM 8751 C CA . ILE B 1 487 ? 8.023 26.641 4.035 1 93.69 487 ILE B CA 1
ATOM 8752 C C . ILE B 1 487 ? 7.586 25.297 4.605 1 93.69 487 ILE B C 1
ATOM 8754 O O . ILE B 1 487 ? 6.992 24.484 3.902 1 93.69 487 ILE B O 1
ATOM 8758 N N . ILE B 1 488 ? 7.887 25.062 5.82 1 91.44 488 ILE B N 1
ATOM 8759 C CA . ILE B 1 488 ? 7.523 23.812 6.477 1 91.44 488 ILE B CA 1
ATOM 8760 C C . ILE B 1 488 ? 6.004 23.656 6.465 1 91.44 488 ILE B C 1
ATOM 8762 O O . ILE B 1 488 ? 5.492 22.578 6.133 1 91.44 488 ILE B O 1
ATOM 8766 N N . GLY B 1 489 ? 5.293 24.688 6.887 1 90.31 489 GLY B N 1
ATOM 8767 C CA . GLY B 1 489 ? 3.842 24.625 6.875 1 90.31 489 GLY B CA 1
ATOM 8768 C C . GLY B 1 489 ? 3.266 24.391 5.492 1 90.31 489 GLY B C 1
ATOM 8769 O O . GLY B 1 489 ? 2.35 23.578 5.328 1 90.31 489 GLY B O 1
ATOM 8770 N N . ALA B 1 490 ? 3.762 25.031 4.492 1 90.94 490 ALA B N 1
ATOM 8771 C CA . ALA B 1 490 ? 3.297 24.859 3.117 1 90.94 490 ALA B CA 1
ATOM 8772 C C . ALA B 1 490 ? 3.605 23.453 2.604 1 90.94 490 ALA B C 1
ATOM 8774 O O . ALA B 1 490 ? 2.777 22.844 1.926 1 90.94 490 ALA B O 1
ATOM 8775 N N . ASP B 1 491 ? 4.809 22.953 2.922 1 90.19 491 ASP B N 1
ATOM 8776 C CA . ASP B 1 491 ? 5.234 21.625 2.488 1 90.19 491 ASP B CA 1
ATOM 8777 C C . ASP B 1 491 ? 4.293 20.547 3.018 1 90.19 491 ASP B C 1
ATOM 8779 O O . ASP B 1 491 ? 4.09 19.516 2.367 1 90.19 491 ASP B O 1
ATOM 8783 N N . SER B 1 492 ? 3.732 20.797 4.098 1 84.81 492 SER B N 1
ATOM 8784 C CA . SER B 1 492 ? 2.83 19.828 4.707 1 84.81 492 SER B CA 1
ATOM 8785 C C . SER B 1 492 ? 1.419 19.953 4.141 1 84.81 492 SER B C 1
ATOM 8787 O O . SER B 1 492 ? 0.685 18.969 4.062 1 84.81 492 SER B O 1
ATOM 8789 N N . GLN B 1 493 ? 0.993 21.156 3.699 1 83.75 493 GLN B N 1
ATOM 8790 C CA . GLN B 1 493 ? -0.41 21.375 3.365 1 83.75 493 GLN B CA 1
ATOM 8791 C C . GLN B 1 493 ? -0.625 21.359 1.854 1 83.75 493 GLN B C 1
ATOM 8793 O O . GLN B 1 493 ? -1.702 21 1.38 1 83.75 493 GLN B O 1
ATOM 8798 N N . LEU B 1 494 ? 0.34 21.75 1.123 1 87.81 494 LEU B N 1
ATOM 8799 C CA . LEU B 1 494 ? 0.176 21.828 -0.323 1 87.81 494 LEU B CA 1
ATOM 8800 C C . LEU B 1 494 ? 0.015 20.453 -0.938 1 87.81 494 LEU B C 1
ATOM 8802 O O . LEU B 1 494 ? 0.485 19.453 -0.374 1 87.81 494 LEU B O 1
ATOM 8806 N N . PRO B 1 495 ? -0.684 20.406 -2.043 1 85.38 495 PRO B N 1
ATOM 8807 C CA . PRO B 1 495 ? -0.889 19.109 -2.691 1 85.38 495 PRO B CA 1
ATOM 8808 C C . PRO B 1 495 ? 0.418 18.469 -3.143 1 85.38 495 PRO B C 1
ATOM 8810 O O . PRO B 1 495 ? 1.387 19.156 -3.445 1 85.38 495 PRO B O 1
ATOM 8813 N N . LYS B 1 496 ? 0.415 17.141 -3.08 1 86.12 496 LYS B N 1
ATOM 8814 C CA . LYS B 1 496 ? 1.587 16.359 -3.488 1 86.12 496 LYS B CA 1
ATOM 8815 C C . LYS B 1 496 ? 1.414 15.805 -4.898 1 86.12 496 LYS B C 1
ATOM 8817 O O . LYS B 1 496 ? 0.32 15.383 -5.273 1 86.12 496 LYS B O 1
ATOM 8822 N N . VAL B 1 497 ? 2.438 15.898 -5.73 1 84.06 497 VAL B N 1
ATOM 8823 C CA . VAL B 1 497 ? 2.432 15.367 -7.09 1 84.06 497 VAL B CA 1
ATOM 8824 C C . VAL B 1 497 ? 3.629 14.445 -7.289 1 84.06 497 VAL B C 1
ATOM 8826 O O . VAL B 1 497 ? 4.613 14.523 -6.551 1 84.06 497 VAL B O 1
ATOM 8829 N N . THR B 1 498 ? 3.504 13.547 -8.195 1 82 498 THR B N 1
ATOM 8830 C CA . THR B 1 498 ? 4.59 12.609 -8.477 1 82 498 THR B CA 1
ATOM 8831 C C . THR B 1 498 ? 5.793 13.344 -9.07 1 82 498 THR B C 1
ATOM 8833 O O . THR B 1 498 ? 5.629 14.289 -9.844 1 82 498 THR B O 1
ATOM 8836 N N . ARG B 1 499 ? 6.953 12.867 -8.711 1 81.19 499 ARG B N 1
ATOM 8837 C CA . ARG B 1 499 ? 8.188 13.469 -9.188 1 81.19 499 ARG B CA 1
ATOM 8838 C C . ARG B 1 499 ? 8.289 13.398 -10.711 1 81.19 499 ARG B C 1
ATOM 8840 O O . ARG B 1 499 ? 8.664 14.375 -11.359 1 81.19 499 ARG B O 1
ATOM 8847 N N . GLU B 1 500 ? 7.965 12.102 -11.094 1 69.5 500 GLU B N 1
ATOM 8848 C CA . GLU B 1 500 ? 8 11.938 -12.547 1 69.5 500 GLU B CA 1
ATOM 8849 C C . GLU B 1 500 ? 6.637 12.211 -13.164 1 69.5 500 GLU B C 1
ATOM 8851 O O . GLU B 1 500 ? 5.617 11.695 -12.695 1 69.5 500 GLU B O 1
ATOM 8856 N N . LYS B 1 501 ? 6.691 13.234 -13.984 1 62.88 501 LYS B N 1
ATOM 8857 C CA . LYS B 1 501 ? 5.445 13.594 -14.656 1 62.88 501 LYS B CA 1
ATOM 8858 C C . LYS B 1 501 ? 4.797 12.375 -15.305 1 62.88 501 LYS B C 1
ATOM 8860 O O . LYS B 1 501 ? 5.453 11.641 -16.047 1 62.88 501 LYS B O 1
ATOM 8865 N N . GLY B 1 502 ? 3.615 12.07 -15.008 1 59.12 502 GLY B N 1
ATOM 8866 C CA . GLY B 1 502 ? 2.873 11.008 -15.656 1 59.12 502 GLY B CA 1
ATOM 8867 C C . GLY B 1 502 ? 2.939 9.688 -14.906 1 59.12 502 GLY B C 1
ATOM 8868 O O . GLY B 1 502 ? 2.357 8.688 -15.336 1 59.12 502 GLY B O 1
ATOM 8869 N N . ALA B 1 503 ? 3.861 9.633 -13.961 1 57.91 503 ALA B N 1
ATOM 8870 C CA . ALA B 1 503 ? 3.938 8.375 -13.219 1 57.91 503 ALA B CA 1
ATOM 8871 C C . ALA B 1 503 ? 2.613 8.062 -12.531 1 57.91 503 ALA B C 1
ATOM 8873 O O . ALA B 1 503 ? 1.896 8.969 -12.109 1 57.91 503 ALA B O 1
ATOM 8874 N N . SER B 1 504 ? 2.186 6.852 -12.734 1 56.41 504 SER B N 1
ATOM 8875 C CA . SER B 1 504 ? 0.922 6.426 -12.148 1 56.41 504 SER B CA 1
ATOM 8876 C C . SER B 1 504 ? 0.956 6.539 -10.625 1 56.41 504 SER B C 1
ATOM 8878 O O . SER B 1 504 ? 1.982 6.27 -10 1 56.41 504 SER B O 1
ATOM 8880 N N . GLU B 1 505 ? 0.064 7.184 -9.984 1 58.94 505 GLU B N 1
ATOM 8881 C CA . GLU B 1 505 ? -0.108 7.336 -8.539 1 58.94 505 GLU B CA 1
ATOM 8882 C C . GLU B 1 505 ? -0.352 5.988 -7.871 1 58.94 505 GLU B C 1
ATOM 8884 O O . GLU B 1 505 ? -0.296 5.883 -6.641 1 58.94 505 GLU B O 1
ATOM 8889 N N . GLN B 1 506 ? -0.45 4.871 -8.719 1 55.81 506 GLN B N 1
ATOM 8890 C CA . GLN B 1 506 ? -0.818 3.584 -8.133 1 55.81 506 GLN B CA 1
ATOM 8891 C C . GLN B 1 506 ? 0.419 2.799 -7.707 1 55.81 506 GLN B C 1
ATOM 8893 O O . GLN B 1 506 ? 1.451 2.842 -8.375 1 55.81 506 GLN B O 1
ATOM 8898 N N . PRO B 1 507 ? 0.343 2.359 -6.492 1 58.75 507 PRO B N 1
ATOM 8899 C CA . PRO B 1 507 ? 1.469 1.546 -6.023 1 58.75 507 PRO B CA 1
ATOM 8900 C C . PRO B 1 507 ? 1.772 0.371 -6.953 1 58.75 507 PRO B C 1
ATOM 8902 O O . PRO B 1 507 ? 0.859 -0.194 -7.559 1 58.75 507 PRO B O 1
ATOM 8905 N N . PHE B 1 508 ? 3.078 0.214 -7.383 1 56.84 508 PHE B N 1
ATOM 8906 C CA . PHE B 1 508 ? 3.551 -0.934 -8.148 1 56.84 508 PHE B CA 1
ATOM 8907 C C . PHE B 1 508 ? 3.699 -2.158 -7.254 1 56.84 508 PHE B C 1
ATOM 8909 O O . PHE B 1 508 ? 4.25 -2.068 -6.156 1 56.84 508 PHE B O 1
ATOM 8916 N N . ILE B 1 509 ? 2.775 -3.066 -7.332 1 54.47 509 ILE B N 1
ATOM 8917 C CA . ILE B 1 509 ? 2.877 -4.297 -6.555 1 54.47 509 ILE B CA 1
ATOM 8918 C C . ILE B 1 509 ? 3.881 -5.242 -7.211 1 54.47 509 ILE B C 1
ATOM 8920 O O . ILE B 1 509 ? 3.697 -5.648 -8.359 1 54.47 509 ILE B O 1
ATOM 8924 N N . SER B 1 510 ? 5.113 -5.309 -6.68 1 59.19 510 SER B N 1
ATOM 8925 C CA . SER B 1 510 ? 6.102 -6.266 -7.172 1 59.19 510 SER B CA 1
ATOM 8926 C C . SER B 1 510 ? 5.824 -7.668 -6.637 1 59.19 510 SER B C 1
ATOM 8928 O O . SER B 1 510 ? 5.602 -7.848 -5.441 1 59.19 510 SER B O 1
ATOM 8930 N N . VAL B 1 511 ? 5.383 -8.609 -7.457 1 62.31 511 VAL B N 1
ATOM 8931 C CA . VAL B 1 511 ? 5.176 -10.008 -7.082 1 62.31 511 VAL B CA 1
ATOM 8932 C C . VAL B 1 511 ? 6.473 -10.789 -7.281 1 62.31 511 VAL B C 1
ATOM 8934 O O . VAL B 1 511 ? 7.09 -10.719 -8.344 1 62.31 511 VAL B O 1
ATOM 8937 N N . ALA B 1 512 ? 6.992 -11.203 -6.113 1 69.75 512 ALA B N 1
ATOM 8938 C CA . ALA B 1 512 ? 8.195 -12.031 -6.191 1 69.75 512 ALA B CA 1
ATOM 8939 C C . ALA B 1 512 ? 7.891 -13.477 -5.82 1 69.75 512 ALA B C 1
ATOM 8941 O O . ALA B 1 512 ? 6.969 -13.75 -5.043 1 69.75 512 ALA B O 1
ATOM 8942 N N . LEU B 1 513 ? 8.516 -14.391 -6.492 1 77.38 513 LEU B N 1
ATOM 8943 C CA . LEU B 1 513 ? 8.398 -15.82 -6.211 1 77.38 513 LEU B CA 1
ATOM 8944 C C . LEU B 1 513 ? 9.211 -16.203 -4.98 1 77.38 513 LEU B C 1
ATOM 8946 O O . LEU B 1 513 ? 10.422 -15.969 -4.938 1 77.38 513 LEU B O 1
ATOM 8950 N N . GLU B 1 514 ? 8.492 -16.609 -3.918 1 79.5 514 GLU B N 1
ATOM 8951 C CA . GLU B 1 514 ? 9.172 -17.109 -2.725 1 79.5 514 GLU B CA 1
ATOM 8952 C C . GLU B 1 514 ? 9.242 -18.625 -2.721 1 79.5 514 GLU B C 1
ATOM 8954 O O . GLU B 1 514 ? 8.211 -19.297 -2.742 1 79.5 514 GLU B O 1
ATOM 8959 N N . VAL B 1 515 ? 10.461 -19.109 -2.779 1 85.69 515 VAL B N 1
ATOM 8960 C CA . VAL B 1 515 ? 10.672 -20.547 -2.805 1 85.69 515 VAL B CA 1
ATOM 8961 C C . VAL B 1 515 ? 11.273 -21 -1.477 1 85.69 515 VAL B C 1
ATOM 8963 O O . VAL B 1 515 ? 12.242 -20.422 -0.991 1 85.69 515 VAL B O 1
ATOM 8966 N N . LYS B 1 516 ? 10.609 -21.938 -0.798 1 86 516 LYS B N 1
ATOM 8967 C CA . LYS B 1 516 ? 11.211 -22.594 0.358 1 86 516 LYS B CA 1
ATOM 8968 C C . LYS B 1 516 ? 12.172 -23.688 -0.077 1 86 516 LYS B C 1
ATOM 8970 O O . LYS B 1 516 ? 11.766 -24.844 -0.264 1 86 516 LYS B O 1
ATOM 8975 N N . TRP B 1 517 ? 13.445 -23.484 -0.161 1 88.06 517 TRP B N 1
ATOM 8976 C CA . TRP B 1 517 ? 14.469 -24.328 -0.768 1 88.06 517 TRP B CA 1
ATOM 8977 C C . TRP B 1 517 ? 14.641 -25.625 0.029 1 88.06 517 TRP B C 1
ATOM 8979 O O . TRP B 1 517 ? 14.867 -26.688 -0.546 1 88.06 517 TRP B O 1
ATOM 8989 N N . THR B 1 518 ? 14.469 -25.547 1.312 1 89.5 518 THR B N 1
ATOM 8990 C CA . THR B 1 518 ? 14.602 -26.766 2.105 1 89.5 518 THR B CA 1
ATOM 8991 C C . THR B 1 518 ? 13.5 -27.766 1.763 1 89.5 518 THR B C 1
ATOM 8993 O O . THR B 1 518 ? 13.75 -28.969 1.64 1 89.5 518 THR B O 1
ATOM 8996 N N . ARG B 1 519 ? 12.352 -27.234 1.597 1 88.69 519 ARG B N 1
ATOM 8997 C CA . ARG B 1 519 ? 11.234 -28.109 1.245 1 88.69 519 ARG B CA 1
ATOM 8998 C C . ARG B 1 519 ? 11.359 -28.594 -0.192 1 88.69 519 ARG B C 1
ATOM 9000 O O . ARG B 1 519 ? 11.008 -29.734 -0.494 1 88.69 519 ARG B O 1
ATOM 9007 N N . THR B 1 520 ? 11.883 -27.703 -1.05 1 89.25 520 THR B N 1
ATOM 9008 C CA . THR B 1 520 ? 12.055 -28.094 -2.447 1 89.25 520 THR B CA 1
ATOM 9009 C C . THR B 1 520 ? 13.062 -29.219 -2.578 1 89.25 520 THR B C 1
ATOM 9011 O O . THR B 1 520 ? 12.82 -30.203 -3.285 1 89.25 520 THR B O 1
ATOM 9014 N N . ILE B 1 521 ? 14.109 -29.188 -1.875 1 89.62 521 ILE B N 1
ATOM 9015 C CA . ILE B 1 521 ? 15.133 -30.219 -1.918 1 89.62 521 ILE B CA 1
ATOM 9016 C C . ILE B 1 521 ? 14.602 -31.5 -1.27 1 89.62 521 ILE B C 1
ATOM 9018 O O . ILE B 1 521 ? 14.867 -32.594 -1.751 1 89.62 521 ILE B O 1
ATOM 9022 N N . ALA B 1 522 ? 13.797 -31.266 -0.257 1 90.62 522 ALA B N 1
ATOM 9023 C CA . ALA B 1 522 ? 13.203 -32.438 0.397 1 90.62 522 ALA B CA 1
ATOM 9024 C C . ALA B 1 522 ? 12.281 -33.188 -0.557 1 90.62 522 ALA B C 1
ATOM 9026 O O . ALA B 1 522 ? 12.273 -34.406 -0.571 1 90.62 522 ALA B O 1
ATOM 9027 N N . VAL B 1 523 ? 11.555 -32.469 -1.299 1 90.06 523 VAL B N 1
ATOM 9028 C CA . VAL B 1 523 ? 10.656 -33.094 -2.26 1 90.06 523 VAL B CA 1
ATOM 9029 C C . VAL B 1 523 ? 11.461 -33.812 -3.34 1 90.06 523 VAL B C 1
ATOM 9031 O O . VAL B 1 523 ? 11.164 -34.938 -3.701 1 90.06 523 VAL B O 1
ATOM 9034 N N . LEU B 1 524 ? 12.516 -33.188 -3.809 1 88.69 524 LEU B N 1
ATOM 9035 C CA . LEU B 1 524 ? 13.367 -33.812 -4.832 1 88.69 524 LEU B CA 1
ATOM 9036 C C . LEU B 1 524 ? 14 -35.094 -4.324 1 88.69 524 LEU B C 1
ATOM 9038 O O . LEU B 1 524 ? 13.953 -36.125 -5.004 1 88.69 524 LEU B O 1
ATOM 9042 N N . VAL B 1 525 ? 14.445 -35.031 -3.17 1 90.25 525 VAL B N 1
ATOM 9043 C CA . VAL B 1 525 ? 15.102 -36.219 -2.586 1 90.25 525 VAL B CA 1
ATOM 9044 C C . VAL B 1 525 ? 14.078 -37.312 -2.316 1 90.25 525 VAL B C 1
ATOM 9046 O O . VAL B 1 525 ? 14.359 -38.5 -2.531 1 90.25 525 VAL B O 1
ATOM 9049 N N . SER B 1 526 ? 12.914 -36.938 -1.923 1 91.12 526 SER B N 1
ATOM 9050 C CA . SER B 1 526 ? 11.875 -37.906 -1.666 1 91.12 526 SER B CA 1
ATOM 9051 C C . SER B 1 526 ? 11.469 -38.625 -2.945 1 91.12 526 SER B C 1
ATOM 9053 O O . SER B 1 526 ? 11.234 -39.844 -2.934 1 91.12 526 SER B O 1
ATOM 9055 N N . ILE B 1 527 ? 11.367 -37.938 -4.027 1 88.38 527 ILE B N 1
ATOM 9056 C CA . ILE B 1 527 ? 11.023 -38.531 -5.309 1 88.38 527 ILE B CA 1
ATOM 9057 C C . ILE B 1 527 ? 12.133 -39.5 -5.738 1 88.38 527 ILE B C 1
ATOM 9059 O O . ILE B 1 527 ? 11.859 -40.625 -6.172 1 88.38 527 ILE B O 1
ATOM 9063 N N . LEU B 1 528 ? 13.344 -39.125 -5.504 1 88.38 528 LEU B N 1
ATOM 9064 C CA . LEU B 1 528 ? 14.477 -39.938 -5.891 1 88.38 528 LEU B CA 1
ATOM 9065 C C . LEU B 1 528 ? 14.539 -41.219 -5.031 1 88.38 528 LEU B C 1
ATOM 9067 O O . LEU B 1 528 ? 14.742 -42.312 -5.547 1 88.38 528 LEU B O 1
ATOM 9071 N N . ILE B 1 529 ? 14.312 -41.031 -3.793 1 90.5 529 ILE B N 1
ATOM 9072 C CA . ILE B 1 529 ? 14.328 -42.188 -2.885 1 90.5 529 ILE B CA 1
ATOM 9073 C C . ILE B 1 529 ? 13.172 -43.125 -3.211 1 90.5 529 ILE B C 1
ATOM 9075 O O . ILE B 1 529 ? 13.328 -44.344 -3.193 1 90.5 529 ILE B O 1
ATOM 9079 N N . GLY B 1 530 ? 12.07 -42.531 -3.488 1 89.94 530 GLY B N 1
ATOM 9080 C CA . GLY B 1 530 ? 10.938 -43.344 -3.883 1 89.94 530 GLY B CA 1
ATOM 9081 C C . GLY B 1 530 ? 11.203 -44.156 -5.137 1 89.94 530 GLY B C 1
ATOM 9082 O O . GLY B 1 530 ? 10.82 -45.344 -5.211 1 89.94 530 GLY B O 1
ATOM 9083 N N . GLN B 1 531 ? 11.875 -43.656 -6.066 1 89 531 GLN B N 1
ATOM 9084 C CA . GLN B 1 531 ? 12.211 -44.344 -7.297 1 89 531 GLN B CA 1
ATOM 9085 C C . GLN B 1 531 ? 13.203 -45.469 -7.035 1 89 531 GLN B C 1
ATOM 9087 O O . GLN B 1 531 ? 13.031 -46.594 -7.535 1 89 531 GLN B O 1
ATOM 9092 N N . LEU B 1 532 ? 14.156 -45.156 -6.234 1 89.75 532 LEU B N 1
ATOM 9093 C CA . LEU B 1 532 ? 15.164 -46.156 -5.926 1 89.75 532 LEU B CA 1
ATOM 9094 C C . LEU B 1 532 ? 14.555 -47.312 -5.137 1 89.75 532 LEU B C 1
ATOM 9096 O O . LEU B 1 532 ? 14.898 -48.5 -5.359 1 89.75 532 LEU B O 1
ATOM 9100 N N . LEU B 1 533 ? 13.656 -46.969 -4.289 1 92.12 533 LEU B N 1
ATOM 9101 C CA . LEU B 1 533 ? 12.984 -48 -3.514 1 92.12 533 LEU B CA 1
ATOM 9102 C C . LEU B 1 533 ? 12.133 -48.906 -4.414 1 92.12 533 LEU B C 1
ATOM 9104 O O . LEU B 1 533 ? 12.102 -50.125 -4.246 1 92.12 533 LEU B O 1
ATOM 9108 N N . ALA B 1 534 ? 11.461 -48.281 -5.336 1 91.25 534 ALA B N 1
ATOM 9109 C CA . ALA B 1 534 ? 10.648 -49.062 -6.266 1 91.25 534 ALA B CA 1
ATOM 9110 C C . ALA B 1 534 ? 11.516 -50 -7.109 1 91.25 534 ALA B C 1
ATOM 9112 O O . ALA B 1 534 ? 11.172 -51.156 -7.305 1 91.25 534 ALA B O 1
ATOM 9113 N N . VAL B 1 535 ? 12.633 -49.5 -7.547 1 89.69 535 VAL B N 1
ATOM 9114 C CA . VAL B 1 535 ? 13.547 -50.312 -8.352 1 89.69 535 VAL B CA 1
ATOM 9115 C C . VAL B 1 535 ? 14.109 -51.469 -7.504 1 89.69 535 VAL B C 1
ATOM 9117 O O . VAL B 1 535 ? 14.164 -52.594 -7.957 1 89.69 535 VAL B O 1
ATOM 9120 N N . ALA B 1 536 ? 14.406 -51.156 -6.285 1 91.44 536 ALA B N 1
ATOM 9121 C CA . ALA B 1 536 ? 14.984 -52.156 -5.398 1 91.44 536 ALA B CA 1
ATOM 9122 C C . ALA B 1 536 ? 13.969 -53.281 -5.086 1 91.44 536 ALA B C 1
ATOM 9124 O O . ALA B 1 536 ? 14.312 -54.438 -5.098 1 91.44 536 ALA B O 1
ATOM 9125 N N . VAL B 1 537 ? 12.812 -52.906 -4.855 1 91.94 537 VAL B N 1
ATOM 9126 C CA . VAL B 1 537 ? 11.773 -53.875 -4.516 1 91.94 537 VAL B CA 1
ATOM 9127 C C . VAL B 1 537 ? 11.523 -54.781 -5.703 1 91.94 537 VAL B C 1
ATOM 9129 O O . VAL B 1 537 ? 11.445 -56 -5.539 1 91.94 537 VAL B O 1
ATOM 9132 N N . VAL B 1 538 ? 11.453 -54.25 -6.883 1 90.38 538 VAL B N 1
ATOM 9133 C CA . VAL B 1 538 ? 11.164 -55.062 -8.062 1 90.38 538 VAL B CA 1
ATOM 9134 C C . VAL B 1 538 ? 12.375 -55.938 -8.383 1 90.38 538 VAL B C 1
ATOM 9136 O O . VAL B 1 538 ? 12.211 -57.125 -8.758 1 90.38 538 VAL B O 1
ATOM 9139 N N . LYS B 1 539 ? 13.539 -55.406 -8.195 1 88 539 LYS B N 1
ATOM 9140 C CA . LYS B 1 539 ? 14.734 -56.219 -8.422 1 88 539 LYS B CA 1
ATOM 9141 C C . LYS B 1 539 ? 14.812 -57.375 -7.434 1 88 539 LYS B C 1
ATOM 9143 O O . LYS B 1 539 ? 15.203 -58.469 -7.797 1 88 539 LYS B O 1
ATOM 9148 N N . PHE B 1 540 ? 14.406 -57.094 -6.262 1 89.5 540 PHE B N 1
ATOM 9149 C CA . PHE B 1 540 ? 14.414 -58.125 -5.238 1 89.5 540 PHE B CA 1
ATOM 9150 C C . PHE B 1 540 ? 13.367 -59.188 -5.535 1 89.5 540 PHE B C 1
ATOM 9152 O O . PHE B 1 540 ? 13.625 -60.375 -5.383 1 89.5 540 PHE B O 1
ATOM 9159 N N . MET B 1 541 ? 12.242 -58.781 -5.996 1 88.5 541 MET B N 1
ATOM 9160 C CA . MET B 1 541 ? 11.172 -59.719 -6.293 1 88.5 541 MET B CA 1
ATOM 9161 C C . MET B 1 541 ? 11.508 -60.562 -7.516 1 88.5 541 MET B C 1
ATOM 9163 O O . MET B 1 541 ? 11.094 -61.719 -7.609 1 88.5 541 MET B O 1
ATOM 9167 N N . CYS B 1 542 ? 12.25 -60.031 -8.5 1 86.88 542 CYS B N 1
ATOM 9168 C CA . CYS B 1 542 ? 12.555 -60.719 -9.742 1 86.88 542 CYS B CA 1
ATOM 9169 C C . CYS B 1 542 ? 13.93 -61.375 -9.688 1 86.88 542 CYS B C 1
ATOM 9171 O O . CYS B 1 542 ? 14.477 -61.781 -10.719 1 86.88 542 CYS B O 1
ATOM 9173 N N . ARG B 1 543 ? 14.539 -61.625 -8.617 1 83.81 543 ARG B N 1
ATOM 9174 C CA . ARG B 1 543 ? 15.906 -62.125 -8.492 1 83.81 543 ARG B CA 1
ATOM 9175 C C . ARG B 1 543 ? 16 -63.562 -8.961 1 83.81 543 ARG B C 1
ATOM 9177 O O . ARG B 1 543 ? 17.031 -64 -9.484 1 83.81 543 ARG B O 1
ATOM 9184 N N . ASN B 1 544 ? 14.875 -64.25 -8.898 1 82.56 544 ASN B N 1
ATOM 9185 C CA . ASN B 1 544 ? 14.938 -65.688 -9.18 1 82.56 544 ASN B CA 1
ATOM 9186 C C . ASN B 1 544 ? 14.336 -66.062 -10.539 1 82.56 544 ASN B C 1
ATOM 9188 O O . ASN B 1 544 ? 14.109 -67.188 -10.859 1 82.56 544 ASN B O 1
ATOM 9192 N N . VAL B 1 545 ? 14.031 -65.062 -11.305 1 85.44 545 VAL B N 1
ATOM 9193 C CA . VAL B 1 545 ? 13.375 -65.375 -12.578 1 85.44 545 VAL B CA 1
ATOM 9194 C C . VAL B 1 545 ? 14.203 -64.75 -13.727 1 85.44 545 VAL B C 1
ATOM 9196 O O . VAL B 1 545 ? 14.836 -63.719 -13.578 1 85.44 545 VAL B O 1
ATOM 9199 N N . PHE B 1 546 ? 14.219 -65.5 -14.852 1 84.19 546 PHE B N 1
ATOM 9200 C CA . PHE B 1 546 ? 14.883 -65 -16.062 1 84.19 546 PHE B CA 1
ATOM 9201 C C . PHE B 1 546 ? 14.062 -63.906 -16.734 1 84.19 546 PHE B C 1
ATOM 9203 O O . PHE B 1 546 ? 12.914 -64.125 -17.109 1 84.19 546 PHE B O 1
ATOM 9210 N N . LEU B 1 547 ? 14.703 -62.75 -16.766 1 83.69 547 LEU B N 1
ATOM 9211 C CA . LEU B 1 547 ? 14 -61.625 -17.375 1 83.69 547 LEU B CA 1
ATOM 9212 C C . LEU B 1 547 ? 14.211 -61.594 -18.875 1 83.69 547 LEU B C 1
ATOM 9214 O O . LEU B 1 547 ? 15.344 -61.688 -19.359 1 83.69 547 LEU B O 1
ATOM 9218 N N . ARG B 1 548 ? 13.133 -61.562 -19.547 1 83.81 548 ARG B N 1
ATOM 9219 C CA . ARG B 1 548 ? 13.203 -61.531 -21 1 83.81 548 ARG B CA 1
ATOM 9220 C C . ARG B 1 548 ? 13.188 -60.094 -21.516 1 83.81 548 ARG B C 1
ATOM 9222 O O . ARG B 1 548 ? 12.898 -59.156 -20.766 1 83.81 548 ARG B O 1
ATOM 9229 N N . ASP B 1 549 ? 13.562 -60.031 -22.828 1 81.12 549 ASP B N 1
ATOM 9230 C CA . ASP B 1 549 ? 13.555 -58.719 -23.469 1 81.12 549 ASP B CA 1
ATOM 9231 C C . ASP B 1 549 ? 12.148 -58.125 -23.469 1 81.12 549 ASP B C 1
ATOM 9233 O O . ASP B 1 549 ? 11.211 -58.719 -23.984 1 81.12 549 ASP B O 1
ATOM 9237 N N . HIS B 1 550 ? 11.992 -57.062 -22.812 1 76.56 550 HIS B N 1
ATOM 9238 C CA . HIS B 1 550 ? 10.68 -56.469 -22.578 1 76.56 550 HIS B CA 1
ATOM 9239 C C . HIS B 1 550 ? 10.172 -55.719 -23.812 1 76.56 550 HIS B C 1
ATOM 9241 O O . HIS B 1 550 ? 8.977 -55.469 -23.953 1 76.56 550 HIS B O 1
ATOM 9247 N N . ASP B 1 551 ? 11 -55.375 -24.719 1 77.06 551 ASP B N 1
ATOM 9248 C CA . ASP B 1 551 ? 10.586 -54.5 -25.812 1 77.06 551 ASP B CA 1
ATOM 9249 C C . ASP B 1 551 ? 10.461 -55.281 -27.109 1 77.06 551 ASP B C 1
ATOM 9251 O O . ASP B 1 551 ? 10.156 -54.719 -28.156 1 77.06 551 ASP B O 1
ATOM 9255 N N . SER B 1 552 ? 10.672 -56.5 -26.984 1 88 552 SER B N 1
ATOM 9256 C CA . SER B 1 552 ? 10.664 -57.219 -28.25 1 88 552 SER B CA 1
ATOM 9257 C C . SER B 1 552 ? 9.422 -58.125 -28.375 1 88 552 SER B C 1
ATOM 9259 O O . SER B 1 552 ? 9.125 -58.906 -27.484 1 88 552 SER B O 1
ATOM 9261 N N . PHE B 1 553 ? 8.789 -57.906 -29.438 1 90.5 553 PHE B N 1
ATOM 9262 C CA . PHE B 1 553 ? 7.59 -58.688 -29.703 1 90.5 553 PHE B CA 1
ATOM 9263 C C . PHE B 1 553 ? 7.957 -60.031 -30.312 1 90.5 553 PHE B C 1
ATOM 9265 O O . PHE B 1 553 ? 7.203 -61 -30.188 1 90.5 553 PHE B O 1
ATOM 9272 N N . LEU B 1 554 ? 9.148 -60.125 -30.891 1 90.88 554 LEU B N 1
ATOM 9273 C CA . LEU B 1 554 ? 9.633 -61.375 -31.422 1 90.88 554 LEU B CA 1
ATOM 9274 C C . LEU B 1 554 ? 9.992 -62.344 -30.281 1 90.88 554 LEU B C 1
ATOM 9276 O O . LEU B 1 554 ? 9.688 -63.531 -30.344 1 90.88 554 LEU B O 1
ATOM 9280 N N . SER B 1 555 ? 10.578 -61.75 -29.359 1 89 555 SER B N 1
ATOM 9281 C CA . SER B 1 555 ? 10.93 -62.562 -28.188 1 89 555 SER B CA 1
ATOM 9282 C C . SER B 1 555 ? 9.68 -63.094 -27.484 1 89 555 SER B C 1
ATOM 9284 O O . SER B 1 555 ? 9.656 -64.25 -27.031 1 89 555 SER B O 1
ATOM 9286 N N . LEU B 1 556 ? 8.68 -62.312 -27.469 1 89.62 556 LEU B N 1
ATOM 9287 C CA . LEU B 1 556 ? 7.434 -62.719 -26.828 1 89.62 556 LEU B CA 1
ATOM 9288 C C . LEU B 1 556 ? 6.727 -63.781 -27.656 1 89.62 556 LEU B C 1
ATOM 9290 O O . LEU B 1 556 ? 6.168 -64.75 -27.094 1 89.62 556 LEU B O 1
ATOM 9294 N N . ALA B 1 557 ? 6.773 -63.594 -28.922 1 91.12 557 ALA B N 1
ATOM 9295 C CA . ALA B 1 557 ? 6.156 -64.562 -29.797 1 91.12 557 ALA B CA 1
ATOM 9296 C C . ALA B 1 557 ? 6.863 -65.938 -29.703 1 91.12 557 ALA B C 1
ATOM 9298 O O . ALA B 1 557 ? 6.227 -67 -29.781 1 91.12 557 ALA B O 1
ATOM 9299 N N . ARG B 1 558 ? 8.141 -65.875 -29.5 1 91.44 558 ARG B N 1
ATOM 9300 C CA . ARG B 1 558 ? 8.898 -67.125 -29.406 1 91.44 558 ARG B CA 1
ATOM 9301 C C . ARG B 1 558 ? 8.508 -67.938 -28.172 1 91.44 558 ARG B C 1
ATOM 9303 O O . ARG B 1 558 ? 8.445 -69.188 -28.203 1 91.44 558 ARG B O 1
ATOM 9310 N N . ILE B 1 559 ? 8.234 -67.25 -27.125 1 89.62 559 ILE B N 1
ATOM 9311 C CA . ILE B 1 559 ? 7.891 -67.938 -25.875 1 89.62 559 ILE B CA 1
ATOM 9312 C C . ILE B 1 559 ? 6.469 -68.5 -25.969 1 89.62 559 ILE B C 1
ATOM 9314 O O . ILE B 1 559 ? 6.129 -69.5 -25.281 1 89.62 559 ILE B O 1
ATOM 9318 N N . LEU B 1 560 ? 5.664 -67.938 -26.828 1 91.38 560 LEU B N 1
ATOM 9319 C CA . LEU B 1 560 ? 4.285 -68.375 -26.984 1 91.38 560 LEU B CA 1
ATOM 9320 C C . LEU B 1 560 ? 4.145 -69.312 -28.156 1 91.38 560 LEU B C 1
ATOM 9322 O O . LEU B 1 560 ? 3.031 -69.688 -28.578 1 91.38 560 LEU B O 1
ATOM 9326 N N . LYS B 1 561 ? 5.254 -69.812 -28.703 1 89.69 561 LYS B N 1
ATOM 9327 C CA . LYS B 1 561 ? 5.262 -70.625 -29.875 1 89.69 561 LYS B CA 1
ATOM 9328 C C . LYS B 1 561 ? 4.512 -71.938 -29.625 1 89.69 561 LYS B C 1
ATOM 9330 O O . LYS B 1 561 ? 3.66 -72.312 -30.422 1 89.69 561 LYS B O 1
ATOM 9335 N N . THR B 1 562 ? 4.734 -72.625 -28.484 1 88.12 562 THR B N 1
ATOM 9336 C CA . THR B 1 562 ? 4.137 -73.938 -28.172 1 88.12 562 THR B CA 1
ATOM 9337 C C . THR B 1 562 ? 2.621 -73.812 -28.047 1 88.12 562 THR B C 1
ATOM 9339 O O . THR B 1 562 ? 1.882 -74.688 -28.516 1 88.12 562 THR B O 1
ATOM 9342 N N . SER B 1 563 ? 2.219 -72.75 -27.516 1 87.81 563 SER B N 1
ATOM 9343 C CA . SER B 1 563 ? 0.786 -72.562 -27.344 1 87.81 563 SER B CA 1
ATOM 9344 C C . SER B 1 563 ? 0.106 -72.25 -28.672 1 87.81 563 SER B C 1
ATOM 9346 O O . SER B 1 563 ? -1.026 -72.688 -28.906 1 87.81 563 SER B O 1
ATOM 9348 N N . MET B 1 564 ? 0.847 -71.562 -29.516 1 88.94 564 MET B N 1
ATOM 9349 C CA . MET B 1 564 ? 0.246 -71.188 -30.781 1 88.94 564 MET B CA 1
ATOM 9350 C C . MET B 1 564 ? 0.251 -72.312 -31.781 1 88.94 564 MET B C 1
ATOM 9352 O O . MET B 1 564 ? -0.514 -72.312 -32.75 1 88.94 564 MET B O 1
ATOM 9356 N N . GLU B 1 565 ? 1.089 -73.25 -31.578 1 86.5 565 GLU B N 1
ATOM 9357 C CA . GLU B 1 565 ? 1.104 -74.438 -32.438 1 86.5 565 GLU B CA 1
ATOM 9358 C C . GLU B 1 565 ? -0.196 -75.188 -32.344 1 86.5 565 GLU B C 1
ATOM 9360 O O . GLU B 1 565 ? -0.608 -75.875 -33.281 1 86.5 565 GLU B O 1
ATOM 9365 N N . LYS B 1 566 ? -0.809 -75 -31.219 1 84.38 566 LYS B N 1
ATOM 9366 C CA . LYS B 1 566 ? -2.059 -75.75 -30.984 1 84.38 566 LYS B CA 1
ATOM 9367 C C . LYS B 1 566 ? -3.238 -75 -31.625 1 84.38 566 LYS B C 1
ATOM 9369 O O . LYS B 1 566 ? -4.312 -75.625 -31.797 1 84.38 566 LYS B O 1
ATOM 9374 N N . VAL B 1 567 ? -3.043 -73.812 -31.969 1 86 567 VAL B N 1
ATOM 9375 C CA . VAL B 1 567 ? -4.133 -73.062 -32.531 1 86 567 VAL B CA 1
ATOM 9376 C C . VAL B 1 567 ? -4.117 -73.125 -34.062 1 86 567 VAL B C 1
ATOM 9378 O O . VAL B 1 567 ? -3.24 -72.562 -34.719 1 86 567 VAL B O 1
ATOM 9381 N N . GLU B 1 568 ? -5.02 -74.062 -34.5 1 79.06 568 GLU B N 1
ATOM 9382 C CA . GLU B 1 568 ? -5.18 -74.125 -35.938 1 79.06 568 GLU B CA 1
ATOM 9383 C C . GLU B 1 568 ? -6.316 -73.25 -36.438 1 79.06 568 GLU B C 1
ATOM 9385 O O . GLU B 1 568 ? -7.465 -73.438 -36 1 79.06 568 GLU B O 1
ATOM 9390 N N . GLY B 1 569 ? -6 -72.062 -37 1 78.75 569 GLY B N 1
ATOM 9391 C CA . GLY B 1 569 ? -6.984 -71.062 -37.438 1 78.75 569 GLY B CA 1
ATOM 9392 C C . GLY B 1 569 ? -7.059 -69.875 -36.5 1 78.75 569 GLY B C 1
ATOM 9393 O O . GLY B 1 569 ? -6.074 -69.5 -35.875 1 78.75 569 GLY B O 1
ATOM 9394 N N . LEU B 1 570 ? -8.078 -69 -36.562 1 82.5 570 LEU B N 1
ATOM 9395 C CA . LEU B 1 570 ? -8.344 -67.812 -35.719 1 82.5 570 LEU B CA 1
ATOM 9396 C C . LEU B 1 570 ? -7.262 -66.75 -35.938 1 82.5 570 LEU B C 1
ATOM 9398 O O . LEU B 1 570 ? -6.82 -66.125 -34.969 1 82.5 570 LEU B O 1
ATOM 9402 N N . SER B 1 571 ? -6.797 -66.75 -37.125 1 83.12 571 SER B N 1
ATOM 9403 C CA . SER B 1 571 ? -5.766 -65.75 -37.438 1 83.12 571 SER B CA 1
ATOM 9404 C C . SER B 1 571 ? -6.289 -64.312 -37.25 1 83.12 571 SER B C 1
ATOM 9406 O O . SER B 1 571 ? -5.523 -63.406 -36.906 1 83.12 571 SER B O 1
ATOM 9408 N N . ALA B 1 572 ? -7.574 -64.125 -37.375 1 80.25 572 ALA B N 1
ATOM 9409 C CA . ALA B 1 572 ? -8.172 -62.781 -37.219 1 80.25 572 ALA B CA 1
ATOM 9410 C C . ALA B 1 572 ? -8.906 -62.656 -35.875 1 80.25 572 ALA B C 1
ATOM 9412 O O . ALA B 1 572 ? -9.641 -61.688 -35.656 1 80.25 572 ALA B O 1
ATOM 9413 N N . GLY B 1 573 ? -8.719 -63.688 -35.031 1 80 573 GLY B N 1
ATOM 9414 C CA . GLY B 1 573 ? -9.406 -63.656 -33.75 1 80 573 GLY B CA 1
ATOM 9415 C C . GLY B 1 573 ? -8.805 -62.688 -32.75 1 80 573 GLY B C 1
ATOM 9416 O O . GLY B 1 573 ? -7.625 -62.344 -32.844 1 80 573 GLY B O 1
ATOM 9417 N N . ASN B 1 574 ? -9.664 -62.188 -31.859 1 83.56 574 ASN B N 1
ATOM 9418 C CA . ASN B 1 574 ? -9.211 -61.281 -30.781 1 83.56 574 ASN B CA 1
ATOM 9419 C C . ASN B 1 574 ? -8.578 -62.094 -29.641 1 83.56 574 ASN B C 1
ATOM 9421 O O . ASN B 1 574 ? -8.633 -63.312 -29.641 1 83.56 574 ASN B O 1
ATOM 9425 N N . GLY B 1 575 ? -7.918 -61.406 -28.812 1 84.38 575 GLY B N 1
ATOM 9426 C CA . GLY B 1 575 ? -7.273 -62.031 -27.672 1 84.38 575 GLY B CA 1
ATOM 9427 C C . GLY B 1 575 ? -8.227 -62.875 -26.844 1 84.38 575 GLY B C 1
ATOM 9428 O O . GLY B 1 575 ? -7.863 -63.969 -26.391 1 84.38 575 GLY B O 1
ATOM 9429 N N . LYS B 1 576 ? -9.445 -62.438 -26.75 1 85.12 576 LYS B N 1
ATOM 9430 C CA . LYS B 1 576 ? -10.422 -63.156 -25.953 1 85.12 576 LYS B CA 1
ATOM 9431 C C . LYS B 1 576 ? -10.828 -64.438 -26.641 1 85.12 576 LYS B C 1
ATOM 9433 O O . LYS B 1 576 ? -10.984 -65.5 -26 1 85.12 576 LYS B O 1
ATOM 9438 N N . ASP B 1 577 ? -10.953 -64.438 -27.938 1 86.81 577 ASP B N 1
ATOM 9439 C CA . ASP B 1 577 ? -11.312 -65.625 -28.719 1 86.81 577 ASP B CA 1
ATOM 9440 C C . ASP B 1 577 ? -10.219 -66.688 -28.641 1 86.81 577 ASP B C 1
ATOM 9442 O O . ASP B 1 577 ? -10.5 -67.875 -28.438 1 86.81 577 ASP B O 1
ATOM 9446 N N . LEU B 1 578 ? -9.039 -66.125 -28.766 1 89.5 578 LEU B N 1
ATOM 9447 C CA . LEU B 1 578 ? -7.91 -67.062 -28.703 1 89.5 578 LEU B CA 1
ATOM 9448 C C . LEU B 1 578 ? -7.781 -67.688 -27.312 1 89.5 578 LEU B C 1
ATOM 9450 O O . LEU B 1 578 ? -7.523 -68.875 -27.172 1 89.5 578 LEU B O 1
ATOM 9454 N N . ALA B 1 579 ? -7.969 -66.875 -26.312 1 91 579 ALA B N 1
ATOM 9455 C CA . ALA B 1 579 ? -7.879 -67.375 -24.922 1 91 579 ALA B CA 1
ATOM 9456 C C . ALA B 1 579 ? -8.977 -68.375 -24.625 1 91 579 ALA B C 1
ATOM 9458 O O . ALA B 1 579 ? -8.734 -69.375 -23.953 1 91 579 ALA B O 1
ATOM 9459 N N . THR B 1 580 ? -10.195 -68.188 -25.109 1 89.31 580 THR B N 1
ATOM 9460 C CA . THR B 1 580 ? -11.312 -69.062 -24.891 1 89.31 580 THR B CA 1
ATOM 9461 C C . THR B 1 580 ? -11.07 -70.375 -25.594 1 89.31 580 THR B C 1
ATOM 9463 O O . THR B 1 580 ? -11.383 -71.438 -25.062 1 89.31 580 THR B O 1
ATOM 9466 N N . PHE B 1 581 ? -10.508 -70.25 -26.766 1 90.06 581 PHE B N 1
ATOM 9467 C CA . PHE B 1 581 ? -10.18 -71.5 -27.5 1 90.06 581 PHE B CA 1
ATOM 9468 C C . PHE B 1 581 ? -9.148 -72.312 -26.75 1 90.06 581 PHE B C 1
ATOM 9470 O O . PHE B 1 581 ? -9.328 -73.5 -26.562 1 90.06 581 PHE B O 1
ATOM 9477 N N . LEU B 1 582 ? -8.109 -71.75 -26.359 1 91.62 582 LEU B N 1
ATOM 9478 C CA . LEU B 1 582 ? -7.051 -72.438 -25.656 1 91.62 582 LEU B CA 1
ATOM 9479 C C . LEU B 1 582 ? -7.562 -73 -24.328 1 91.62 582 LEU B C 1
ATOM 9481 O O . LEU B 1 582 ? -7.172 -74.062 -23.922 1 91.62 582 LEU B O 1
ATOM 9485 N N . ASP B 1 583 ? -8.367 -72.25 -23.703 1 90.25 583 ASP B N 1
ATOM 9486 C CA . ASP B 1 583 ? -8.961 -72.688 -22.453 1 90.25 583 ASP B CA 1
ATOM 9487 C C . ASP B 1 583 ? -9.852 -73.938 -22.688 1 90.25 583 ASP B C 1
ATOM 9489 O O . ASP B 1 583 ? -9.875 -74.812 -21.859 1 90.25 583 ASP B O 1
ATOM 9493 N N . GLY B 1 584 ? -10.594 -73.875 -23.734 1 87.88 584 GLY B N 1
ATOM 9494 C CA . GLY B 1 584 ? -11.438 -75 -24.094 1 87.88 584 GLY B CA 1
ATOM 9495 C C . GLY B 1 584 ? -10.641 -76.312 -24.359 1 87.88 584 GLY B C 1
ATOM 9496 O O . GLY B 1 584 ? -11.133 -77.375 -24.109 1 87.88 584 GLY B O 1
ATOM 9497 N N . GLU B 1 585 ? -9.414 -76.125 -24.812 1 89.62 585 GLU B N 1
ATOM 9498 C CA . GLU B 1 585 ? -8.547 -77.25 -25.062 1 89.62 585 GLU B CA 1
ATOM 9499 C C . GLU B 1 585 ? -7.84 -77.75 -23.781 1 89.62 585 GLU B C 1
ATOM 9501 O O . GLU B 1 585 ? -7.012 -78.625 -23.812 1 89.62 585 GLU B O 1
ATOM 9506 N N . GLY B 1 586 ? -8.047 -77 -22.688 1 87.69 586 GLY B N 1
ATOM 9507 C CA . GLY B 1 586 ? -7.484 -77.375 -21.391 1 87.69 586 GLY B CA 1
ATOM 9508 C C . GLY B 1 586 ? -6.043 -76.938 -21.234 1 87.69 586 GLY B C 1
ATOM 9509 O O . GLY B 1 586 ? -5.309 -77.5 -20.406 1 87.69 586 GLY B O 1
ATOM 9510 N N . VAL B 1 587 ? -5.668 -75.938 -22 1 91.19 587 VAL B N 1
ATOM 9511 C CA . VAL B 1 587 ? -4.281 -75.5 -21.953 1 91.19 587 VAL B CA 1
ATOM 9512 C C . VAL B 1 587 ? -4.078 -74.562 -20.766 1 91.19 587 VAL B C 1
ATOM 9514 O O . VAL B 1 587 ? -4.883 -73.625 -20.531 1 91.19 587 VAL B O 1
ATOM 9517 N N . ARG B 1 588 ? -3.053 -74.875 -19.938 1 92.5 588 ARG B N 1
ATOM 9518 C CA . ARG B 1 588 ? -2.582 -74 -18.875 1 92.5 588 ARG B CA 1
ATOM 9519 C C . ARG B 1 588 ? -1.138 -73.562 -19.109 1 92.5 588 ARG B C 1
ATOM 9521 O O . ARG B 1 588 ? -0.358 -74.312 -19.719 1 92.5 588 ARG B O 1
ATOM 9528 N N . MET B 1 589 ? -0.891 -72.312 -18.688 1 93.62 589 MET B N 1
ATOM 9529 C CA . MET B 1 589 ? 0.421 -71.75 -19.047 1 93.62 589 MET B CA 1
ATOM 9530 C C . MET B 1 589 ? 1.147 -71.25 -17.812 1 93.62 589 MET B C 1
ATOM 9532 O O . MET B 1 589 ? 0.529 -70.625 -16.938 1 93.62 589 MET B O 1
ATOM 9536 N N . ARG B 1 590 ? 2.352 -71.5 -17.734 1 93.75 590 ARG B N 1
ATOM 9537 C CA . ARG B 1 590 ? 3.268 -71 -16.734 1 93.75 590 ARG B CA 1
ATOM 9538 C C . ARG B 1 590 ? 4.629 -70.688 -17.344 1 93.75 590 ARG B C 1
ATOM 9540 O O . ARG B 1 590 ? 5.07 -71.375 -18.266 1 93.75 590 ARG B O 1
ATOM 9547 N N . TYR B 1 591 ? 5.191 -69.562 -16.875 1 92.62 591 TYR B N 1
ATOM 9548 C CA . TYR B 1 591 ? 6.539 -69.25 -17.312 1 92.62 591 TYR B CA 1
ATOM 9549 C C . TYR B 1 591 ? 7.578 -70.062 -16.562 1 92.62 591 TYR B C 1
ATOM 9551 O O . TYR B 1 591 ? 7.57 -70.125 -15.328 1 92.62 591 TYR B O 1
ATOM 9559 N N . GLY B 1 592 ? 8.352 -70.812 -17.312 1 89.94 592 GLY B N 1
ATOM 9560 C CA . GLY B 1 592 ? 9.352 -71.625 -16.672 1 89.94 592 GLY B CA 1
ATOM 9561 C C . GLY B 1 592 ? 10.344 -72.25 -17.656 1 89.94 592 GLY B C 1
ATOM 9562 O O . GLY B 1 592 ? 10.469 -71.75 -18.797 1 89.94 592 GLY B O 1
ATOM 9563 N N . THR B 1 593 ? 11.148 -73.188 -17.141 1 88.94 593 THR B N 1
ATOM 9564 C CA . THR B 1 593 ? 12.188 -73.812 -17.953 1 88.94 593 THR B CA 1
ATOM 9565 C C . THR B 1 593 ? 11.867 -75.312 -18.203 1 88.94 593 THR B C 1
ATOM 9567 O O . THR B 1 593 ? 11.234 -75.938 -17.375 1 88.94 593 THR B O 1
ATOM 9570 N N . ARG B 1 594 ? 12.148 -75.688 -19.453 1 86.5 594 ARG B N 1
ATOM 9571 C CA . ARG B 1 594 ? 12.055 -77.062 -19.844 1 86.5 594 ARG B CA 1
ATOM 9572 C C . ARG B 1 594 ? 13.438 -77.688 -20.109 1 86.5 594 ARG B C 1
ATOM 9574 O O . ARG B 1 594 ? 14.242 -77.062 -20.812 1 86.5 594 ARG B O 1
ATOM 9581 N N . ALA B 1 595 ? 13.688 -78.75 -19.375 1 80.94 595 ALA B N 1
ATOM 9582 C CA . ALA B 1 595 ? 14.992 -79.438 -19.531 1 80.94 595 ALA B CA 1
ATOM 9583 C C . ALA B 1 595 ? 15.008 -80.312 -20.766 1 80.94 595 ALA B C 1
ATOM 9585 O O . ALA B 1 595 ? 14.109 -81.125 -20.953 1 80.94 595 ALA B O 1
ATOM 9586 N N . ARG B 1 596 ? 15.742 -79.875 -21.641 1 77.88 596 ARG B N 1
ATOM 9587 C CA . ARG B 1 596 ? 16.047 -80.812 -22.734 1 77.88 596 ARG B CA 1
ATOM 9588 C C . ARG B 1 596 ? 17.438 -81.375 -22.562 1 77.88 596 ARG B C 1
ATOM 9590 O O . ARG B 1 596 ? 18.141 -81.125 -21.594 1 77.88 596 ARG B O 1
ATOM 9597 N N . GLU B 1 597 ? 17.828 -82.562 -23.266 1 71.94 597 GLU B N 1
ATOM 9598 C CA . GLU B 1 597 ? 19.031 -83.375 -23.062 1 71.94 597 GLU B CA 1
ATOM 9599 C C . GLU B 1 597 ? 20.234 -82.5 -22.703 1 71.94 597 GLU B C 1
ATOM 9601 O O . GLU B 1 597 ? 20.891 -82.75 -21.688 1 71.94 597 GLU B O 1
ATOM 9606 N N . ASP B 1 598 ? 20.609 -81.375 -23.359 1 72.44 598 ASP B N 1
ATOM 9607 C CA . ASP B 1 598 ? 21.859 -80.688 -23.094 1 72.44 598 ASP B CA 1
ATOM 9608 C C . ASP B 1 598 ? 21.594 -79.188 -22.844 1 72.44 598 ASP B C 1
ATOM 9610 O O . ASP B 1 598 ? 22.531 -78.438 -22.562 1 72.44 598 ASP B O 1
ATOM 9614 N N . TYR B 1 599 ? 20.328 -78.75 -22.922 1 78.56 599 TYR B N 1
ATOM 9615 C CA . TYR B 1 599 ? 20.078 -77.312 -22.75 1 78.56 599 TYR B CA 1
ATOM 9616 C C . TYR B 1 599 ? 18.703 -77.062 -22.156 1 78.56 599 TYR B C 1
ATOM 9618 O O . TYR B 1 599 ? 17.875 -77.938 -22.078 1 78.56 599 TYR B O 1
ATOM 9626 N N . LEU B 1 600 ? 18.594 -75.875 -21.547 1 82.75 600 LEU B N 1
ATOM 9627 C CA . LEU B 1 600 ? 17.312 -75.438 -21 1 82.75 600 LEU B CA 1
ATOM 9628 C C . LEU B 1 600 ? 16.562 -74.562 -21.969 1 82.75 600 LEU B C 1
ATOM 9630 O O . LEU B 1 600 ? 17.172 -73.75 -22.703 1 82.75 600 LEU B O 1
ATOM 9634 N N . GLU B 1 601 ? 15.312 -74.75 -22.062 1 86.19 601 GLU B N 1
ATOM 9635 C CA . GLU B 1 601 ? 14.438 -73.938 -22.875 1 86.19 601 GLU B CA 1
ATOM 9636 C C . GLU B 1 601 ? 13.422 -73.188 -22 1 86.19 601 GLU B C 1
ATOM 9638 O O . GLU B 1 601 ? 12.898 -73.75 -21.031 1 86.19 601 GLU B O 1
ATOM 9643 N N . VAL B 1 602 ? 13.297 -71.938 -22.312 1 88 602 VAL B N 1
ATOM 9644 C CA . VAL B 1 602 ? 12.281 -71.188 -21.609 1 88 602 VAL B CA 1
ATOM 9645 C C . VAL B 1 602 ? 10.992 -71.125 -22.422 1 88 602 VAL B C 1
ATOM 9647 O O . VAL B 1 602 ? 11.031 -71 -23.641 1 88 602 VAL B O 1
ATOM 9650 N N . ASP B 1 603 ? 9.867 -71.375 -21.797 1 88.19 603 ASP B N 1
ATOM 9651 C CA . ASP B 1 603 ? 8.586 -71.375 -22.5 1 88.19 603 ASP B CA 1
ATOM 9652 C C . ASP B 1 603 ? 7.434 -71.062 -21.562 1 88.19 603 ASP B C 1
ATOM 9654 O O . ASP B 1 603 ? 7.617 -70.938 -20.359 1 88.19 603 ASP B O 1
ATOM 9658 N N . LEU B 1 604 ? 6.363 -70.625 -22.156 1 90.62 604 LEU B N 1
ATOM 9659 C CA . LEU B 1 604 ? 5.094 -70.438 -21.453 1 90.62 604 LEU B CA 1
ATOM 9660 C C . LEU B 1 604 ? 4.129 -71.625 -21.781 1 90.62 604 LEU B C 1
ATOM 9662 O O . LEU B 1 604 ? 3.396 -71.562 -22.766 1 90.62 604 LEU B O 1
ATOM 9666 N N . TRP B 1 605 ? 4.238 -72.562 -20.953 1 89.19 605 TRP B N 1
ATOM 9667 C CA . TRP B 1 605 ? 3.48 -73.75 -21.203 1 89.19 605 TRP B CA 1
ATOM 9668 C C . TRP B 1 605 ? 3.199 -74.5 -19.891 1 89.19 605 TRP B C 1
ATOM 9670 O O . TRP B 1 605 ? 3.568 -74.062 -18.812 1 89.19 605 TRP B O 1
ATOM 9680 N N . ASP B 1 606 ? 2.471 -75.625 -19.969 1 85.12 606 ASP B N 1
ATOM 9681 C CA . ASP B 1 606 ? 1.991 -76.375 -18.797 1 85.12 606 ASP B CA 1
ATOM 9682 C C . ASP B 1 606 ? 3.09 -77.25 -18.203 1 85.12 606 ASP B C 1
ATOM 9684 O O . ASP B 1 606 ? 3.117 -77.5 -17 1 85.12 606 ASP B O 1
ATOM 9688 N N . ASP B 1 607 ? 4.109 -77.688 -19.031 1 82.12 607 ASP B N 1
ATOM 9689 C CA . ASP B 1 607 ? 5.051 -78.688 -18.531 1 82.12 607 ASP B CA 1
ATOM 9690 C C . ASP B 1 607 ? 6.387 -78.062 -18.172 1 82.12 607 ASP B C 1
ATOM 9692 O O . ASP B 1 607 ? 7.422 -78.75 -18.172 1 82.12 607 ASP B O 1
ATOM 9696 N N . VAL B 1 608 ? 6.371 -76.875 -17.734 1 87.69 608 VAL B N 1
ATOM 9697 C CA . VAL B 1 608 ? 7.625 -76.188 -17.406 1 87.69 608 VAL B CA 1
ATOM 9698 C C . VAL B 1 608 ? 7.789 -76.125 -15.891 1 87.69 608 VAL B C 1
ATOM 9700 O O . VAL B 1 608 ? 6.812 -76.188 -15.148 1 87.69 608 VAL B O 1
ATOM 9703 N N . GLN B 1 609 ? 9.047 -76.062 -15.445 1 84.94 609 GLN B N 1
ATOM 9704 C CA . GLN B 1 609 ? 9.352 -75.875 -14.031 1 84.94 609 GLN B CA 1
ATOM 9705 C C . GLN B 1 609 ? 9.711 -74.438 -13.68 1 84.94 609 GLN B C 1
ATOM 9707 O O . GLN B 1 609 ? 10.305 -73.75 -14.5 1 84.94 609 GLN B O 1
ATOM 9712 N N . ASN B 1 610 ? 9.258 -74.125 -12.508 1 81.44 610 ASN B N 1
ATOM 9713 C CA . ASN B 1 610 ? 9.523 -72.75 -12.047 1 81.44 610 ASN B CA 1
ATOM 9714 C C . ASN B 1 610 ? 10.93 -72.625 -11.477 1 81.44 610 ASN B C 1
ATOM 9716 O O . ASN B 1 610 ? 11.094 -72.312 -10.289 1 81.44 610 ASN B O 1
ATOM 9720 N N . TRP B 1 611 ? 11.891 -73.062 -12.164 1 81.5 611 TRP B N 1
ATOM 9721 C CA . TRP B 1 611 ? 13.281 -73.062 -11.734 1 81.5 611 TRP B CA 1
ATOM 9722 C C . TRP B 1 611 ? 14.188 -72.562 -12.867 1 81.5 611 TRP B C 1
ATOM 9724 O O . TRP B 1 611 ? 14.125 -73.125 -13.984 1 81.5 611 TRP B O 1
ATOM 9734 N N . PHE B 1 612 ? 14.875 -71.375 -12.586 1 83.31 612 PHE B N 1
ATOM 9735 C CA . PHE B 1 612 ? 15.719 -70.75 -13.609 1 83.31 612 PHE B CA 1
ATOM 9736 C C . PHE B 1 612 ? 17.188 -70.812 -13.195 1 83.31 612 PHE B C 1
ATOM 9738 O O . PHE B 1 612 ? 17.734 -69.812 -12.742 1 83.31 612 PHE B O 1
ATOM 9745 N N . PRO B 1 613 ? 17.844 -71.938 -13.289 1 76.56 613 PRO B N 1
ATOM 9746 C CA . PRO B 1 613 ? 19.25 -72.062 -12.891 1 76.56 613 PRO B CA 1
ATOM 9747 C C . PRO B 1 613 ? 20.188 -71.375 -13.867 1 76.56 613 PRO B C 1
ATOM 9749 O O . PRO B 1 613 ? 19.781 -71 -14.977 1 76.56 613 PRO B O 1
ATOM 9752 N N . ASP B 1 614 ? 21.406 -71.062 -13.336 1 72.81 614 ASP B N 1
ATOM 9753 C CA . ASP B 1 614 ? 22.438 -70.5 -14.203 1 72.81 614 ASP B CA 1
ATOM 9754 C C . ASP B 1 614 ? 23.016 -71.562 -15.125 1 72.81 614 ASP B C 1
ATOM 9756 O O . ASP B 1 614 ? 23.891 -72.312 -14.719 1 72.81 614 ASP B O 1
ATOM 9760 N N . SER B 1 615 ? 22.234 -71.875 -16.172 1 72.06 615 SER B N 1
ATOM 9761 C CA . SER B 1 615 ? 22.641 -72.875 -17.109 1 72.06 615 SER B CA 1
ATOM 9762 C C . SER B 1 615 ? 22.547 -72.375 -18.547 1 72.06 615 SER B C 1
ATOM 9764 O O . SER B 1 615 ? 22.219 -71.25 -18.797 1 72.06 615 SER B O 1
ATOM 9766 N N . LEU B 1 616 ? 22.953 -73.312 -19.484 1 72.31 616 LEU B N 1
ATOM 9767 C CA . LEU B 1 616 ? 22.906 -73 -20.906 1 72.31 616 LEU B CA 1
ATOM 9768 C C . LEU B 1 616 ? 21.469 -73 -21.422 1 72.31 616 LEU B C 1
ATOM 9770 O O . LEU B 1 616 ? 20.719 -73.938 -21.156 1 72.31 616 LEU B O 1
ATOM 9774 N N . TYR B 1 617 ? 21.109 -71.812 -21.938 1 75.88 617 TYR B N 1
ATOM 9775 C CA . TYR B 1 617 ? 19.766 -71.75 -22.484 1 75.88 617 TYR B CA 1
ATOM 9776 C C . TYR B 1 617 ? 19.781 -71.75 -24 1 75.88 617 TYR B C 1
ATOM 9778 O O . TYR B 1 617 ? 20.672 -71.188 -24.641 1 75.88 617 TYR B O 1
ATOM 9786 N N . ALA B 1 618 ? 18.953 -72.562 -24.641 1 73.19 618 ALA B N 1
ATOM 9787 C CA . ALA B 1 618 ? 18.812 -72.625 -26.094 1 73.19 618 ALA B CA 1
ATOM 9788 C C . ALA B 1 618 ? 17.609 -71.75 -26.547 1 73.19 618 ALA B C 1
ATOM 9790 O O . ALA B 1 618 ? 16.578 -71.75 -25.875 1 73.19 618 ALA B O 1
#

pLDDT: mean 78.93, std 16.54, range [19.19, 96.94]

Organism: NCBI:txid59557